Protein AF-0000000078367155 (afdb_homodimer)

Structure (mmCIF, N/CA/C/O backbone):
data_AF-0000000078367155-model_v1
#
loop_
_entity.id
_entity.type
_entity.pdbx_description
1 polymer 'GH18 domain-containing protein'
#
loop_
_atom_site.group_PDB
_atom_site.id
_atom_site.type_symbol
_atom_site.label_atom_id
_atom_site.label_alt_id
_atom_site.label_comp_id
_atom_site.label_asym_id
_atom_site.label_entity_id
_atom_site.label_seq_id
_atom_site.pdbx_PDB_ins_code
_atom_site.Cartn_x
_atom_site.Cartn_y
_atom_site.Cartn_z
_atom_site.occupancy
_atom_site.B_iso_or_equiv
_atom_site.auth_seq_id
_atom_site.auth_comp_id
_atom_site.auth_asym_id
_atom_site.auth_atom_id
_atom_site.pdbx_PDB_model_num
ATOM 1 N N . MET A 1 1 ? -58.094 -48.812 -31.922 1 33.41 1 MET A N 1
ATOM 2 C CA . MET A 1 1 ? -56.906 -48 -32.219 1 33.41 1 MET A CA 1
ATOM 3 C C . MET A 1 1 ? -56.5 -47.188 -31.016 1 33.41 1 MET A C 1
ATOM 5 O O . MET A 1 1 ? -57.062 -46.125 -30.719 1 33.41 1 MET A O 1
ATOM 9 N N . ASN A 1 2 ? -56.188 -47.875 -29.906 1 41.44 2 ASN A N 1
ATOM 10 C CA . ASN A 1 2 ? -55.75 -47.344 -28.625 1 41.44 2 ASN A CA 1
ATOM 11 C C . ASN A 1 2 ? -54.438 -46.594 -28.734 1 41.44 2 ASN A C 1
ATOM 13 O O . ASN A 1 2 ? -53.406 -47.156 -29.172 1 41.44 2 ASN A O 1
ATOM 17 N N . VAL A 1 3 ? -54.5 -45.281 -28.984 1 44.5 3 VAL A N 1
ATOM 18 C CA . VAL A 1 3 ? -53.375 -44.344 -29.047 1 44.5 3 VAL A CA 1
ATOM 19 C C . VAL A 1 3 ? -52.594 -44.375 -27.734 1 44.5 3 VAL A C 1
ATOM 21 O O . VAL A 1 3 ? -53.156 -44.062 -26.672 1 44.5 3 VAL A O 1
ATOM 24 N N . LEU A 1 4 ? -51.656 -45.281 -27.625 1 46.38 4 LEU A N 1
ATOM 25 C CA . LEU A 1 4 ? -50.656 -45.281 -26.531 1 46.38 4 LEU A CA 1
ATOM 26 C C . LEU A 1 4 ? -49.906 -43.969 -26.5 1 46.38 4 LEU A C 1
ATOM 28 O O . LEU A 1 4 ? -49.25 -43.594 -27.469 1 46.38 4 LEU A O 1
ATOM 32 N N . ALA A 1 5 ? -50.312 -42.938 -25.688 1 48.53 5 ALA A N 1
ATOM 33 C CA . ALA A 1 5 ? -49.594 -41.719 -25.406 1 48.53 5 ALA A CA 1
ATOM 34 C C . ALA A 1 5 ? -48.219 -42.031 -24.781 1 48.53 5 ALA A C 1
ATOM 36 O O . ALA A 1 5 ? -48.156 -42.656 -23.734 1 48.53 5 ALA A O 1
ATOM 37 N N . PHE A 1 6 ? -47.188 -42.188 -25.641 1 47.38 6 PHE A N 1
ATOM 38 C CA . PHE A 1 6 ? -45.812 -42.188 -25.156 1 47.38 6 PHE A CA 1
ATOM 39 C C . PHE A 1 6 ? -45.531 -40.938 -24.359 1 47.38 6 PHE A C 1
ATOM 41 O O . PHE A 1 6 ? -45.562 -39.812 -24.891 1 47.38 6 PHE A O 1
ATOM 48 N N . SER A 1 7 ? -45.719 -40.969 -23.047 1 46.97 7 SER A N 1
ATOM 49 C CA . SER A 1 7 ? -45.25 -39.906 -22.188 1 46.97 7 SER A CA 1
ATOM 50 C C . SER A 1 7 ? -43.719 -39.719 -22.297 1 46.97 7 SER A C 1
ATOM 52 O O . SER A 1 7 ? -42.969 -40.656 -21.953 1 46.97 7 SER A O 1
ATOM 54 N N . LEU A 1 8 ? -43.25 -38.906 -23.188 1 45.22 8 LEU A N 1
ATOM 55 C CA . LEU A 1 8 ? -41.844 -38.469 -23.203 1 45.22 8 LEU A CA 1
ATOM 56 C C . LEU A 1 8 ? -41.469 -37.875 -21.859 1 45.22 8 LEU A C 1
ATOM 58 O O . LEU A 1 8 ? -41.969 -36.812 -21.469 1 45.22 8 LEU A O 1
ATOM 62 N N . LEU A 1 9 ? -41.031 -38.719 -20.906 1 46.38 9 LEU A N 1
ATOM 63 C CA . LEU A 1 9 ? -40.375 -38.188 -19.719 1 46.38 9 LEU A CA 1
ATOM 64 C C . LEU A 1 9 ? -39.125 -37.375 -20.109 1 46.38 9 LEU A C 1
ATOM 66 O O . LEU A 1 9 ? -38.156 -37.938 -20.594 1 46.38 9 LEU A O 1
ATOM 70 N N . LEU A 1 10 ? -39.281 -36.125 -20.453 1 45.5 10 LEU A N 1
ATOM 71 C CA . LEU A 1 10 ? -38.156 -35.219 -20.516 1 45.5 10 LEU A CA 1
ATOM 72 C C . LEU A 1 10 ? -37.375 -35.219 -19.188 1 45.5 10 LEU A C 1
ATOM 74 O O . LEU A 1 10 ? -37.906 -34.719 -18.172 1 45.5 10 LEU A O 1
ATOM 78 N N . THR A 1 11 ? -36.531 -36.125 -18.969 1 45.69 11 THR A N 1
ATOM 79 C CA . THR A 1 11 ? -35.562 -35.969 -17.891 1 45.69 11 THR A CA 1
ATOM 80 C C . THR A 1 11 ? -34.781 -34.656 -18.078 1 45.69 11 THR A C 1
ATOM 82 O O . THR A 1 11 ? -34.062 -34.5 -19.062 1 45.69 11 THR A O 1
ATOM 85 N N . ALA A 1 12 ? -35.188 -33.625 -17.562 1 45.03 12 ALA A N 1
ATOM 86 C CA . ALA A 1 12 ? -34.375 -32.406 -17.422 1 45.03 12 ALA A CA 1
ATOM 87 C C . ALA A 1 12 ? -33.031 -32.75 -16.781 1 45.03 12 ALA A C 1
ATOM 89 O O . ALA A 1 12 ? -32.969 -33.062 -15.594 1 45.03 12 ALA A O 1
ATOM 90 N N . ILE A 1 13 ? -32.125 -33.219 -17.516 1 46.91 13 ILE A N 1
ATOM 91 C CA . ILE A 1 13 ? -30.75 -33.188 -17.031 1 46.91 13 ILE A CA 1
ATOM 92 C C . ILE A 1 13 ? -30.438 -31.797 -16.469 1 46.91 13 ILE A C 1
ATOM 94 O O . ILE A 1 13 ? -30.406 -30.812 -17.219 1 46.91 13 ILE A O 1
ATOM 98 N N . ASN A 1 14 ? -30.828 -31.531 -15.305 1 42.53 14 ASN A N 1
ATOM 99 C CA . ASN A 1 14 ? -30.297 -30.359 -14.617 1 42.53 14 ASN A CA 1
ATOM 100 C C . ASN A 1 14 ? -28.797 -30.234 -14.82 1 42.53 14 ASN A C 1
ATOM 102 O O . ASN A 1 14 ? -28.016 -30.969 -14.203 1 42.53 14 ASN A O 1
ATOM 106 N N . PHE A 1 15 ? -28.344 -29.828 -15.938 1 43.69 15 PHE A N 1
ATOM 107 C CA . PHE A 1 15 ? -26.969 -29.375 -16.062 1 43.69 15 PHE A CA 1
ATOM 108 C C . PHE A 1 15 ? -26.641 -28.328 -15 1 43.69 15 PHE A C 1
ATOM 110 O O . PHE A 1 15 ? -26.875 -27.141 -15.188 1 43.69 15 PHE A O 1
ATOM 117 N N . ARG A 1 16 ? -26.719 -28.656 -13.789 1 45.19 16 ARG A N 1
ATOM 118 C CA . ARG A 1 16 ? -26.094 -27.719 -12.867 1 45.19 16 ARG A CA 1
ATOM 119 C C . ARG A 1 16 ? -24.672 -27.391 -13.312 1 45.19 16 ARG A C 1
ATOM 121 O O . ARG A 1 16 ? -23.797 -28.25 -13.328 1 45.19 16 ARG A O 1
ATOM 128 N N . GLN A 1 17 ? -24.531 -26.5 -14.094 1 50.38 17 GLN A N 1
ATOM 129 C CA . GLN A 1 17 ? -23.188 -25.984 -14.375 1 50.38 17 GLN A CA 1
ATOM 130 C C . GLN A 1 17 ? -22.359 -25.875 -13.102 1 50.38 17 GLN A C 1
ATOM 132 O O . GLN A 1 17 ? -22.703 -25.094 -12.203 1 50.38 17 GLN A O 1
ATOM 137 N N . SER A 1 18 ? -21.625 -26.859 -12.703 1 58.53 18 SER A N 1
ATOM 138 C CA . SER A 1 18 ? -20.734 -26.844 -11.555 1 58.53 18 SER A CA 1
ATOM 139 C C . SER A 1 18 ? -19.844 -25.594 -11.555 1 58.53 18 SER A C 1
ATOM 141 O O . SER A 1 18 ? -19.234 -25.266 -12.57 1 58.53 18 SER A O 1
ATOM 143 N N . ILE A 1 19 ? -20.078 -24.734 -10.672 1 69.19 19 ILE A N 1
ATOM 144 C CA . ILE A 1 19 ? -19.312 -23.5 -10.477 1 69.19 19 ILE A CA 1
ATOM 145 C C . ILE A 1 19 ? -17.844 -23.828 -10.219 1 69.19 19 ILE A C 1
ATOM 147 O O . ILE A 1 19 ? -17.531 -24.625 -9.328 1 69.19 19 ILE A O 1
ATOM 151 N N . SER A 1 20 ? -17 -23.453 -11.164 1 74.25 20 SER A N 1
ATOM 152 C CA . SER A 1 20 ? -15.562 -23.656 -11.023 1 74.25 20 SER A CA 1
ATOM 153 C C . SER A 1 20 ? -15.031 -22.969 -9.766 1 74.25 20 SER A C 1
ATOM 155 O O . SER A 1 20 ? -15.703 -22.125 -9.18 1 74.25 20 SER A O 1
ATOM 157 N N . TRP A 1 21 ? -13.961 -23.438 -9.312 1 78.75 21 TRP A N 1
ATOM 158 C CA . TRP A 1 21 ? -13.312 -22.844 -8.141 1 78.75 21 TRP A CA 1
ATOM 159 C C . TRP A 1 21 ? -13.172 -21.344 -8.289 1 78.75 21 TRP A C 1
ATOM 161 O O . TRP A 1 21 ? -13.406 -20.594 -7.336 1 78.75 21 TRP A O 1
ATOM 171 N N . ALA A 1 22 ? -12.805 -20.828 -9.406 1 76.12 22 ALA A N 1
ATOM 172 C CA . ALA A 1 22 ? -12.609 -19.391 -9.641 1 76.12 22 ALA A CA 1
ATOM 173 C C . ALA A 1 22 ? -13.945 -18.641 -9.602 1 76.12 22 ALA A C 1
ATOM 175 O O . ALA A 1 22 ? -13.984 -17.453 -9.289 1 76.12 22 ALA A O 1
ATOM 176 N N . ASP A 1 23 ? -14.977 -19.375 -9.906 1 68.88 23 ASP A N 1
ATOM 177 C CA . ASP A 1 23 ? -16.297 -18.75 -9.984 1 68.88 23 ASP A CA 1
ATOM 178 C C . ASP A 1 23 ? -16.953 -18.672 -8.609 1 68.88 23 ASP A C 1
ATOM 180 O O . ASP A 1 23 ? -18.016 -18.062 -8.453 1 68.88 23 ASP A O 1
ATOM 184 N N . ARG A 1 24 ? -16.234 -19.297 -7.766 1 72.94 24 ARG A N 1
ATOM 185 C CA . ARG A 1 24 ? -16.812 -19.312 -6.422 1 72.94 24 ARG A CA 1
ATOM 186 C C . ARG A 1 24 ? -16.641 -17.969 -5.734 1 72.94 24 ARG A C 1
ATOM 188 O O . ARG A 1 24 ? -17.141 -17.75 -4.633 1 72.94 24 ARG A O 1
ATOM 195 N N . GLY A 1 25 ? -16.188 -17.016 -6.57 1 65.88 25 GLY A N 1
ATOM 196 C CA . GLY A 1 25 ? -16.234 -15.602 -6.238 1 65.88 25 GLY A CA 1
ATOM 197 C C . GLY A 1 25 ? -15.273 -15.203 -5.137 1 65.88 25 GLY A C 1
ATOM 198 O O . GLY A 1 25 ? -15.281 -14.062 -4.672 1 65.88 25 GLY A O 1
ATOM 199 N N . LYS A 1 26 ? -14.414 -16.094 -4.734 1 78.81 26 LYS A N 1
ATOM 200 C CA . LYS A 1 26 ? -13.508 -15.734 -3.648 1 78.81 26 LYS A CA 1
ATOM 201 C C . LYS A 1 26 ? -12.117 -15.398 -4.18 1 78.81 26 LYS A C 1
ATOM 203 O O . LYS A 1 26 ? -11.617 -16.062 -5.082 1 78.81 26 LYS A O 1
ATOM 208 N N . GLN A 1 27 ? -11.664 -14.266 -3.711 1 87.25 27 GLN A N 1
ATOM 209 C CA . GLN A 1 27 ? -10.289 -13.906 -4.047 1 87.25 27 GLN A CA 1
ATOM 210 C C . GLN A 1 27 ? -9.297 -14.867 -3.395 1 87.25 27 GLN A C 1
ATOM 212 O O . GLN A 1 27 ? -9.594 -15.461 -2.352 1 87.25 27 GLN A O 1
ATOM 217 N N . VAL A 1 28 ? -8.188 -15.047 -4.133 1 94.19 28 VAL A N 1
ATOM 218 C CA . VAL A 1 28 ? -7.223 -16.078 -3.744 1 94.19 28 VAL A CA 1
ATOM 219 C C . VAL A 1 28 ? -5.949 -15.414 -3.221 1 94.19 28 VAL A C 1
ATOM 221 O O . VAL A 1 28 ? -5.426 -14.477 -3.838 1 94.19 28 VAL A O 1
ATOM 224 N N . VAL A 1 29 ? -5.566 -15.75 -2.045 1 96.44 29 VAL A N 1
ATOM 225 C CA . VAL A 1 29 ? -4.203 -15.57 -1.556 1 96.44 29 VAL A CA 1
ATOM 226 C C . VAL A 1 29 ? -3.553 -16.938 -1.329 1 96.44 29 VAL A C 1
ATOM 228 O O . VAL A 1 29 ? -3.859 -17.625 -0.352 1 96.44 29 VAL A O 1
ATOM 231 N N . SER A 1 30 ? -2.664 -17.281 -2.295 1 97.12 30 SER A N 1
ATOM 232 C CA . SER A 1 30 ? -2.094 -18.625 -2.258 1 97.12 30 SER A CA 1
ATOM 233 C C . SER A 1 30 ? -0.579 -18.578 -2.084 1 97.12 30 SER A C 1
ATOM 235 O O . SER A 1 30 ? 0.032 -17.5 -2.209 1 97.12 30 SER A O 1
ATOM 237 N N . GLY A 1 31 ? -0.038 -19.672 -1.668 1 98.19 31 GLY A N 1
ATOM 238 C CA . GLY A 1 31 ? 1.402 -19.844 -1.554 1 98.19 31 GLY A CA 1
ATOM 239 C C . GLY A 1 31 ? 1.879 -21.234 -1.924 1 98.19 31 GLY A C 1
ATOM 240 O O . GLY A 1 31 ? 1.18 -22.219 -1.68 1 98.19 31 GLY A O 1
ATOM 241 N N . TYR A 1 32 ? 3.039 -21.281 -2.514 1 98.56 32 TYR A N 1
ATOM 242 C CA . TYR A 1 32 ? 3.73 -22.562 -2.648 1 98.56 32 TYR A CA 1
ATOM 243 C C . TYR A 1 32 ? 4.426 -22.938 -1.349 1 98.56 32 TYR A C 1
ATOM 245 O O . TYR A 1 32 ? 5.148 -22.141 -0.763 1 98.56 32 TYR A O 1
ATOM 253 N N . TYR A 1 33 ? 4.184 -24.125 -0.903 1 98.25 33 TYR A N 1
ATOM 254 C CA . TYR A 1 33 ? 4.918 -24.672 0.234 1 98.25 33 TYR A CA 1
ATOM 255 C C . TYR A 1 33 ? 5.953 -25.688 -0.222 1 98.25 33 TYR A C 1
ATOM 257 O O . TYR A 1 33 ? 5.605 -26.812 -0.586 1 98.25 33 TYR A O 1
ATOM 265 N N . PRO A 1 34 ? 7.184 -25.234 -0.233 1 96.12 34 PRO A N 1
ATOM 266 C CA . PRO A 1 34 ? 8.227 -26.172 -0.654 1 96.12 34 PRO A CA 1
ATOM 267 C C . PRO A 1 34 ? 8.555 -27.203 0.422 1 96.12 34 PRO A C 1
ATOM 269 O O . PRO A 1 34 ? 9.297 -26.906 1.365 1 96.12 34 PRO A O 1
ATOM 272 N N . ALA A 1 35 ? 8.133 -28.406 0.214 1 94.56 35 ALA A N 1
ATOM 273 C CA . ALA A 1 35 ? 8.32 -29.469 1.198 1 94.56 35 ALA A CA 1
ATOM 274 C C . ALA A 1 35 ? 9.805 -29.719 1.451 1 94.56 35 ALA A C 1
ATOM 276 O O . ALA A 1 35 ? 10.195 -30.109 2.555 1 94.56 35 ALA A O 1
ATOM 277 N N . TYR A 1 36 ? 10.664 -29.453 0.48 1 91.56 36 TYR A N 1
ATOM 278 C CA . TYR A 1 36 ? 12.094 -29.672 0.627 1 91.56 36 TYR A CA 1
ATOM 279 C C . TYR A 1 36 ? 12.703 -28.688 1.616 1 91.56 36 TYR A C 1
ATOM 281 O O . TYR A 1 36 ? 13.844 -28.844 2.051 1 91.56 36 TYR A O 1
ATOM 289 N N . ASN A 1 37 ? 11.938 -27.656 1.962 1 91.69 37 ASN A N 1
ATOM 290 C CA . ASN A 1 37 ? 12.367 -26.688 2.965 1 91.69 37 ASN A CA 1
ATOM 291 C C . ASN A 1 37 ? 11.664 -26.906 4.297 1 91.69 37 ASN A C 1
ATOM 293 O O . ASN A 1 37 ? 11.547 -25.984 5.109 1 91.69 37 ASN A O 1
ATOM 297 N N . SER A 1 38 ? 11.266 -28.094 4.574 1 93.31 38 SER A N 1
ATOM 298 C CA . SER A 1 38 ? 10.508 -28.422 5.777 1 93.31 38 SER A CA 1
ATOM 299 C C . SER A 1 38 ? 11.352 -28.219 7.031 1 93.31 38 SER A C 1
ATOM 301 O O . SER A 1 38 ? 10.812 -28 8.117 1 93.31 38 SER A O 1
ATOM 303 N N . ARG A 1 39 ? 12.633 -28.281 6.883 1 90.38 39 ARG A N 1
ATOM 304 C CA . ARG A 1 39 ? 13.508 -28.031 8.023 1 90.38 39 ARG A CA 1
ATOM 305 C C . ARG A 1 39 ? 13.43 -26.562 8.461 1 90.38 39 ARG A C 1
ATOM 307 O O . ARG A 1 39 ? 13.57 -26.25 9.648 1 90.38 39 ARG A O 1
ATOM 314 N N . ILE A 1 40 ? 13.164 -25.734 7.461 1 90.44 40 ILE A N 1
ATOM 315 C CA . ILE A 1 40 ? 13.062 -24.297 7.703 1 90.44 40 ILE A CA 1
ATOM 316 C C . ILE A 1 40 ? 11.648 -23.953 8.156 1 90.44 40 ILE A C 1
ATOM 318 O O . ILE A 1 40 ? 11.461 -23.109 9.039 1 90.44 40 ILE A O 1
ATOM 322 N N . GLN A 1 41 ? 10.727 -24.609 7.535 1 95.06 41 GLN A N 1
ATOM 323 C CA . GLN A 1 41 ? 9.312 -24.391 7.828 1 95.06 41 GLN A CA 1
ATOM 324 C C . GLN A 1 41 ? 8.539 -25.703 7.773 1 95.06 41 GLN A C 1
ATOM 326 O O . GLN A 1 41 ? 8.039 -26.094 6.715 1 95.06 41 GLN A O 1
ATOM 331 N N . PRO A 1 42 ? 8.461 -26.328 9.008 1 97 42 PRO A N 1
ATOM 332 C CA . PRO A 1 42 ? 7.578 -27.5 9.016 1 97 42 PRO A CA 1
ATOM 333 C C . PRO A 1 42 ? 6.121 -27.125 8.742 1 97 42 PRO A C 1
ATOM 335 O O . PRO A 1 42 ? 5.738 -25.969 8.875 1 97 42 PRO A O 1
ATOM 338 N N . PRO A 1 43 ? 5.297 -28.109 8.312 1 98 43 PRO A N 1
ATOM 339 C CA . PRO A 1 43 ? 3.906 -27.812 7.973 1 98 43 PRO A CA 1
ATOM 340 C C . PRO A 1 43 ? 3.18 -27.031 9.07 1 98 43 PRO A C 1
ATOM 342 O O . PRO A 1 43 ? 2.365 -26.156 8.781 1 98 43 PRO A O 1
ATOM 345 N N . SER A 1 44 ? 3.506 -27.266 10.32 1 97.75 44 SER A N 1
ATOM 346 C CA . SER A 1 44 ? 2.826 -26.641 11.453 1 97.75 44 SER A CA 1
ATOM 347 C C . SER A 1 44 ? 3.129 -25.156 11.531 1 97.75 44 SER A C 1
ATOM 349 O O . SER A 1 44 ? 2.422 -24.406 12.203 1 97.75 44 SER A O 1
ATOM 351 N N . LYS A 1 45 ? 4.141 -24.734 10.828 1 97.12 45 LYS A N 1
ATOM 352 C CA . LYS A 1 45 ? 4.555 -23.328 10.914 1 97.12 45 LYS A CA 1
ATOM 353 C C . LYS A 1 45 ? 4.125 -22.547 9.68 1 97.12 45 LYS A C 1
ATOM 355 O O . LYS A 1 45 ? 4.41 -21.359 9.562 1 97.12 45 LYS A O 1
ATOM 360 N N . ILE A 1 46 ? 3.475 -23.219 8.758 1 97.62 46 ILE A N 1
ATOM 361 C CA . ILE A 1 46 ? 2.83 -22.469 7.68 1 97.62 46 ILE A CA 1
ATOM 362 C C . ILE A 1 46 ? 1.784 -21.531 8.258 1 97.62 46 ILE A C 1
ATOM 364 O O . ILE A 1 46 ? 0.988 -21.922 9.117 1 97.62 46 ILE A O 1
ATOM 368 N N . PRO A 1 47 ? 1.824 -20.266 7.938 1 95.69 47 PRO A N 1
ATOM 369 C CA . PRO A 1 47 ? 0.777 -19.359 8.422 1 95.69 47 PRO A CA 1
ATOM 370 C C . PRO A 1 47 ? -0.573 -19.609 7.758 1 95.69 47 PRO A C 1
ATOM 372 O O . PRO A 1 47 ? -1.053 -18.766 6.992 1 95.69 47 PRO A O 1
ATOM 375 N N . TRP A 1 48 ? -1.242 -20.625 8.148 1 96.25 48 TRP A N 1
ATOM 376 C CA . TRP A 1 48 ? -2.42 -21.172 7.488 1 96.25 48 TRP A CA 1
ATOM 377 C C . TRP A 1 48 ? -3.518 -20.109 7.371 1 96.25 48 TRP A C 1
ATOM 379 O O . TRP A 1 48 ? -4.18 -20.016 6.336 1 96.25 48 TRP A O 1
ATOM 389 N N . SER A 1 49 ? -3.689 -19.234 8.352 1 91.81 49 SER A N 1
ATOM 390 C CA . SER A 1 49 ? -4.789 -18.281 8.375 1 91.81 49 SER A CA 1
ATOM 391 C C . SER A 1 49 ? -4.594 -17.188 7.324 1 91.81 49 SER A C 1
ATOM 393 O O . SER A 1 49 ? -5.523 -16.438 7.023 1 91.81 49 SER A O 1
ATOM 395 N N . HIS A 1 50 ? -3.396 -17.156 6.777 1 94.12 50 HIS A N 1
ATOM 396 C CA . HIS A 1 50 ? -3.098 -16.094 5.84 1 94.12 50 HIS A CA 1
ATOM 397 C C . HIS A 1 50 ? -3.256 -16.562 4.395 1 94.12 50 HIS A C 1
ATOM 399 O O . HIS A 1 50 ? -3.066 -15.773 3.461 1 94.12 50 HIS A O 1
ATOM 405 N N . TYR A 1 51 ? -3.607 -17.828 4.23 1 95.69 51 TYR A N 1
ATOM 406 C CA . TYR A 1 51 ? -3.723 -18.359 2.881 1 95.69 51 TYR A CA 1
ATOM 407 C C . TYR A 1 51 ? -5.098 -18.984 2.658 1 95.69 51 TYR A C 1
ATOM 409 O O . TYR A 1 51 ? -5.648 -19.625 3.557 1 95.69 51 TYR A O 1
ATOM 417 N N . THR A 1 52 ? -5.621 -18.75 1.459 1 94.31 52 THR A N 1
ATOM 418 C CA . THR A 1 52 ? -6.832 -19.438 1.033 1 94.31 52 THR A CA 1
ATOM 419 C C . THR A 1 52 ? -6.496 -20.781 0.401 1 94.31 52 THR A C 1
ATOM 421 O O . THR A 1 52 ? -7.301 -21.719 0.444 1 94.31 52 THR A O 1
ATOM 424 N N . HIS A 1 53 ? -5.246 -20.75 -0.192 1 94.12 53 HIS A N 1
ATOM 425 C CA . HIS A 1 53 ? -4.789 -21.891 -0.965 1 94.12 53 HIS A CA 1
ATOM 426 C C . HIS A 1 53 ? -3.297 -22.141 -0.757 1 94.12 53 HIS A C 1
ATOM 428 O O . HIS A 1 53 ? -2.516 -21.188 -0.667 1 94.12 53 HIS A O 1
ATOM 434 N N . ILE A 1 54 ? -3.012 -23.453 -0.648 1 98 54 ILE A N 1
ATOM 435 C CA . ILE A 1 54 ? -1.603 -23.844 -0.636 1 98 54 ILE A CA 1
ATOM 436 C C . ILE A 1 54 ? -1.325 -24.844 -1.755 1 98 54 ILE A C 1
ATOM 438 O O . ILE A 1 54 ? -2.111 -25.766 -1.979 1 98 54 ILE A O 1
ATOM 442 N N . ASP A 1 55 ? -0.308 -24.625 -2.479 1 98.56 55 ASP A N 1
ATOM 443 C CA . ASP A 1 55 ? 0.228 -25.609 -3.416 1 98.56 55 ASP A CA 1
ATOM 444 C C . ASP A 1 55 ? 1.422 -26.344 -2.814 1 98.56 55 ASP A C 1
ATOM 446 O O . ASP A 1 55 ? 2.482 -25.75 -2.605 1 98.56 55 ASP A O 1
ATOM 450 N N . TYR A 1 56 ? 1.165 -27.609 -2.494 1 98.69 56 TYR A N 1
ATOM 451 C CA . TYR A 1 56 ? 2.252 -28.438 -1.979 1 98.69 56 TYR A CA 1
ATOM 452 C C . TYR A 1 56 ? 3.326 -28.641 -3.037 1 98.69 56 TYR A C 1
ATOM 454 O O . TYR A 1 56 ? 3.117 -29.375 -4.004 1 98.69 56 TYR A O 1
ATOM 462 N N . PHE A 1 57 ? 4.402 -27.969 -2.795 1 97.81 57 PHE A N 1
ATOM 463 C CA . PHE A 1 57 ? 5.488 -27.922 -3.764 1 97.81 57 PHE A CA 1
ATOM 464 C C . PHE A 1 57 ? 6.641 -28.812 -3.332 1 97.81 57 PHE A C 1
ATOM 466 O O . PHE A 1 57 ? 7.191 -28.656 -2.242 1 97.81 57 PHE A O 1
ATOM 473 N N . VAL A 1 58 ? 7.074 -30.047 -3.965 1 93.5 58 VAL A N 1
ATOM 474 C CA . VAL A 1 58 ? 6.656 -30.406 -5.316 1 93.5 58 VAL A CA 1
ATOM 475 C C . VAL A 1 58 ? 6.855 -31.891 -5.539 1 93.5 58 VAL A C 1
ATOM 477 O O . VAL A 1 58 ? 7.641 -32.531 -4.832 1 93.5 58 VAL A O 1
ATOM 480 N N . ALA A 1 59 ? 6.125 -32.5 -6.445 1 97.88 59 ALA A N 1
ATOM 481 C CA . ALA A 1 59 ? 6.34 -33.875 -6.91 1 97.88 59 ALA A CA 1
ATOM 482 C C . ALA A 1 59 ? 6.844 -33.875 -8.352 1 97.88 59 ALA A C 1
ATOM 484 O O . ALA A 1 59 ? 6.086 -33.594 -9.281 1 97.88 59 ALA A O 1
ATOM 485 N N . PRO A 1 60 ? 8.102 -34.25 -8.547 1 97.81 60 PRO A N 1
ATOM 486 C CA . PRO A 1 60 ? 8.625 -34.344 -9.914 1 97.81 60 PRO A CA 1
ATOM 487 C C . PRO A 1 60 ? 7.918 -35.406 -10.758 1 97.81 60 PRO A C 1
ATOM 489 O O . PRO A 1 60 ? 7.555 -36.469 -10.242 1 97.81 60 PRO A O 1
ATOM 492 N N . VAL A 1 61 ? 7.789 -35.156 -12.016 1 98.44 61 VAL A N 1
ATOM 493 C CA . VAL A 1 61 ? 7.129 -36.062 -12.953 1 98.44 61 VAL A CA 1
ATOM 494 C C . VAL A 1 61 ? 8.117 -37.125 -13.43 1 98.44 61 VAL A C 1
ATOM 496 O O . VAL A 1 61 ? 9.258 -36.812 -13.781 1 98.44 61 VAL A O 1
ATOM 499 N N . GLN A 1 62 ? 7.645 -38.344 -13.375 1 97.94 62 GLN A N 1
ATOM 500 C CA . GLN A 1 62 ? 8.469 -39.469 -13.797 1 97.94 62 GLN A CA 1
ATOM 501 C C . GLN A 1 62 ? 8.047 -39.969 -15.18 1 97.94 62 GLN A C 1
ATOM 503 O O . GLN A 1 62 ? 6.965 -39.625 -15.664 1 97.94 62 GLN A O 1
ATOM 508 N N . ASN A 1 63 ? 8.984 -40.781 -15.695 1 96.81 63 ASN A N 1
ATOM 509 C CA . ASN A 1 63 ? 8.719 -41.344 -17.016 1 96.81 63 ASN A CA 1
ATOM 510 C C . ASN A 1 63 ? 7.879 -42.594 -16.938 1 96.81 63 ASN A C 1
ATOM 512 O O . ASN A 1 63 ? 8.273 -43.656 -17.453 1 96.81 63 ASN A O 1
ATOM 516 N N . ASP A 1 64 ? 6.793 -42.531 -16.312 1 97.31 64 ASP A N 1
ATOM 517 C CA . ASP A 1 64 ? 5.848 -43.625 -16.125 1 97.31 64 ASP A CA 1
ATOM 518 C C . ASP A 1 64 ? 4.426 -43.094 -15.953 1 97.31 64 ASP A C 1
ATOM 520 O O . ASP A 1 64 ? 4.059 -42.656 -14.867 1 97.31 64 ASP A O 1
ATOM 524 N N . ALA A 1 65 ? 3.635 -43.25 -16.922 1 96.12 65 ALA A N 1
ATOM 525 C CA . ALA A 1 65 ? 2.283 -42.719 -16.922 1 96.12 65 ALA A CA 1
ATOM 526 C C . ALA A 1 65 ? 1.427 -43.375 -15.836 1 96.12 65 ALA A C 1
ATOM 528 O O . ALA A 1 65 ? 0.472 -42.75 -15.344 1 96.12 65 ALA A O 1
ATOM 529 N N . GLY A 1 66 ? 1.753 -44.594 -15.484 1 95.62 66 GLY A N 1
ATOM 530 C CA . GLY A 1 66 ? 0.999 -45.312 -14.484 1 95.62 66 GLY A CA 1
ATOM 531 C C . GLY A 1 66 ? 1.402 -44.969 -13.062 1 95.62 66 GLY A C 1
ATOM 532 O O . GLY A 1 66 ? 0.633 -45.188 -12.125 1 95.62 66 GLY A O 1
ATOM 533 N N . ASN A 1 67 ? 2.602 -44.531 -12.953 1 95.69 67 ASN A N 1
ATOM 534 C CA . ASN A 1 67 ? 3.168 -44.062 -11.695 1 95.69 67 ASN A CA 1
ATOM 535 C C . ASN A 1 67 ? 4.027 -42.812 -11.906 1 95.69 67 ASN A C 1
ATOM 537 O O . ASN A 1 67 ? 5.238 -42.844 -11.688 1 95.69 67 ASN A O 1
ATOM 541 N N . PRO A 1 68 ? 3.344 -41.719 -12.125 1 96.38 68 PRO A N 1
ATOM 542 C CA . PRO A 1 68 ? 4.035 -40.594 -12.766 1 96.38 68 PRO A CA 1
ATOM 543 C C . PRO A 1 68 ? 4.711 -39.656 -11.758 1 96.38 68 PRO A C 1
ATOM 545 O O . PRO A 1 68 ? 5.395 -38.719 -12.148 1 96.38 68 PRO A O 1
ATOM 548 N N . LEU A 1 69 ? 4.516 -39.875 -10.445 1 97.5 69 LEU A N 1
ATOM 549 C CA . LEU A 1 69 ? 5.012 -38.906 -9.508 1 97.5 69 LEU A CA 1
ATOM 550 C C . LEU A 1 69 ? 5.961 -39.531 -8.492 1 97.5 69 LEU A C 1
ATOM 552 O O . LEU A 1 69 ? 5.73 -40.656 -8.047 1 97.5 69 LEU A O 1
ATOM 556 N N . LYS A 1 70 ? 6.945 -38.781 -8.203 1 93.94 70 LYS A N 1
ATOM 557 C CA . LYS A 1 70 ? 7.816 -39.156 -7.082 1 93.94 70 LYS A CA 1
ATOM 558 C C . LYS A 1 70 ? 7.5 -38.281 -5.852 1 93.94 70 LYS A C 1
ATOM 560 O O . LYS A 1 70 ? 7.812 -37.094 -5.812 1 93.94 70 LYS A O 1
ATOM 565 N N . ILE A 1 71 ? 6.871 -38.906 -4.867 1 93.81 71 ILE A N 1
ATOM 566 C CA . ILE A 1 71 ? 6.613 -38.25 -3.594 1 93.81 71 ILE A CA 1
ATOM 567 C C . ILE A 1 71 ? 7.793 -38.469 -2.65 1 93.81 71 ILE A C 1
ATOM 569 O O . ILE A 1 71 ? 8.016 -39.562 -2.168 1 93.81 71 ILE A O 1
ATOM 573 N N . GLU A 1 72 ? 8.531 -37.469 -2.393 1 91.94 72 GLU A N 1
ATOM 574 C CA . GLU A 1 72 ? 9.805 -37.562 -1.687 1 91.94 72 GLU A CA 1
ATOM 575 C C . GLU A 1 72 ? 9.594 -37.75 -0.187 1 91.94 72 GLU A C 1
ATOM 577 O O . GLU A 1 72 ? 10.344 -38.469 0.471 1 91.94 72 GLU A O 1
ATOM 582 N N . ASP A 1 73 ? 8.609 -37.125 0.378 1 94.5 73 ASP A N 1
ATOM 583 C CA . ASP A 1 73 ? 8.328 -37.156 1.809 1 94.5 73 ASP A CA 1
ATOM 584 C C . ASP A 1 73 ? 6.832 -37.344 2.066 1 94.5 73 ASP A C 1
ATOM 586 O O . ASP A 1 73 ? 6.113 -36.344 2.285 1 94.5 73 ASP A O 1
ATOM 590 N N . GLU A 1 74 ? 6.434 -38.562 2.158 1 95.75 74 GLU A N 1
ATOM 591 C CA . GLU A 1 74 ? 5.016 -38.875 2.295 1 95.75 74 GLU A CA 1
ATOM 592 C C . GLU A 1 74 ? 4.477 -38.438 3.648 1 95.75 74 GLU A C 1
ATOM 594 O O . GLU A 1 74 ? 3.316 -38.031 3.758 1 95.75 74 GLU A O 1
ATOM 599 N N . LYS A 1 75 ? 5.305 -38.531 4.641 1 96.19 75 LYS A N 1
ATOM 600 C CA . LYS A 1 75 ? 4.887 -38.094 5.969 1 96.19 75 LYS A CA 1
ATOM 601 C C . LYS A 1 75 ? 4.586 -36.594 5.988 1 96.19 75 LYS A C 1
ATOM 603 O O . LYS A 1 75 ? 3.557 -36.188 6.516 1 96.19 75 LYS A O 1
ATOM 608 N N . ASN A 1 76 ? 5.504 -35.844 5.426 1 97.62 76 ASN A N 1
ATOM 609 C CA . ASN A 1 76 ? 5.297 -34.406 5.324 1 97.62 76 ASN A CA 1
ATOM 610 C C . ASN A 1 76 ? 4.039 -34.094 4.52 1 97.62 76 ASN A C 1
ATOM 612 O O . ASN A 1 76 ? 3.26 -33.219 4.906 1 97.62 76 ASN A O 1
ATOM 616 N N . LEU A 1 77 ? 3.861 -34.812 3.461 1 98.38 77 LEU A N 1
ATOM 617 C CA . LEU A 1 77 ? 2.707 -34.594 2.594 1 98.38 77 LEU A CA 1
ATOM 618 C C . LEU A 1 77 ? 1.406 -34.812 3.357 1 98.38 77 LEU A C 1
ATOM 620 O O . LEU A 1 77 ? 0.518 -33.969 3.342 1 98.38 77 LEU A O 1
ATOM 624 N N . LYS A 1 78 ? 1.337 -35.906 4.039 1 98.06 78 LYS A N 1
ATOM 625 C CA . LYS A 1 78 ? 0.138 -36.25 4.793 1 98.06 78 LYS A CA 1
ATOM 626 C C . LYS A 1 78 ? -0.146 -35.219 5.883 1 98.06 78 LYS A C 1
ATOM 628 O O . LYS A 1 78 ? -1.288 -34.812 6.055 1 98.06 78 LYS A O 1
ATOM 633 N N . GLU A 1 79 ? 0.894 -34.844 6.566 1 98.38 79 GLU A N 1
ATOM 634 C CA . GLU A 1 79 ? 0.748 -33.844 7.621 1 98.38 79 GLU A CA 1
ATOM 635 C C . GLU A 1 79 ? 0.254 -32.5 7.055 1 98.38 79 GLU A C 1
ATOM 637 O O . GLU A 1 79 ? -0.616 -31.859 7.645 1 98.38 79 GLU A O 1
ATOM 642 N N . THR A 1 80 ? 0.815 -32.125 5.965 1 98.62 80 THR A N 1
ATOM 643 C CA . THR A 1 80 ? 0.455 -30.859 5.352 1 98.62 80 THR A CA 1
ATOM 644 C C . THR A 1 80 ? -1.009 -30.859 4.922 1 98.62 80 THR A C 1
ATOM 646 O O . THR A 1 80 ? -1.731 -29.891 5.156 1 98.62 80 THR A O 1
ATOM 649 N N . VAL A 1 81 ? -1.486 -31.953 4.328 1 98.69 81 VAL A N 1
ATOM 650 C CA . VAL A 1 81 ? -2.871 -32.062 3.887 1 98.69 81 VAL A CA 1
ATOM 651 C C . VAL A 1 81 ? -3.805 -32.031 5.094 1 98.69 81 VAL A C 1
ATOM 653 O O . VAL A 1 81 ? -4.84 -31.344 5.062 1 98.69 81 VAL A O 1
ATOM 656 N N . GLN A 1 82 ? -3.438 -32.656 6.164 1 98.38 82 GLN A N 1
ATOM 657 C CA . GLN A 1 82 ? -4.25 -32.688 7.375 1 98.38 82 GLN A CA 1
ATOM 658 C C . GLN A 1 82 ? -4.371 -31.281 7.98 1 98.38 82 GLN A C 1
ATOM 660 O O . GLN A 1 82 ? -5.457 -30.875 8.391 1 98.38 82 GLN A O 1
ATOM 665 N N . LEU A 1 83 ? -3.279 -30.609 8 1 98.5 83 LEU A N 1
ATOM 666 C CA . LEU A 1 83 ? -3.289 -29.266 8.555 1 98.5 83 LEU A CA 1
ATOM 667 C C . LEU A 1 83 ? -4.086 -28.312 7.668 1 98.5 83 LEU A C 1
ATOM 669 O O . LEU A 1 83 ? -4.781 -27.422 8.164 1 98.5 83 LEU A O 1
ATOM 673 N N . ALA A 1 84 ? -3.941 -28.484 6.387 1 98.06 84 ALA A N 1
ATOM 674 C CA . ALA A 1 84 ? -4.742 -27.656 5.477 1 98.06 84 ALA A CA 1
ATOM 675 C C . ALA A 1 84 ? -6.234 -27.828 5.762 1 98.06 84 ALA A C 1
ATOM 677 O O . ALA A 1 84 ? -6.965 -26.844 5.867 1 98.06 84 ALA A O 1
ATOM 678 N N . LYS A 1 85 ? -6.664 -29.062 5.934 1 96.25 85 LYS A N 1
ATOM 679 C CA . LYS A 1 85 ? -8.062 -29.359 6.234 1 96.25 85 LYS A CA 1
ATOM 680 C C . LYS A 1 85 ? -8.469 -28.781 7.586 1 96.25 85 LYS A C 1
ATOM 682 O O . LYS A 1 85 ? -9.539 -28.172 7.715 1 96.25 85 LYS A O 1
ATOM 687 N N . ALA A 1 86 ? -7.602 -28.922 8.508 1 96.5 86 ALA A N 1
ATOM 688 C CA . ALA A 1 86 ? -7.883 -28.438 9.859 1 96.5 86 ALA A CA 1
ATOM 689 C C . ALA A 1 86 ? -8.062 -26.922 9.875 1 96.5 86 ALA A C 1
ATOM 691 O O . ALA A 1 86 ? -8.828 -26.391 10.68 1 96.5 86 ALA A O 1
ATOM 692 N N . HIS A 1 87 ? -7.406 -26.234 8.977 1 95.75 87 HIS A N 1
ATOM 693 C CA . HIS A 1 87 ? -7.445 -24.781 8.953 1 95.75 87 HIS A CA 1
ATOM 694 C C . HIS A 1 87 ? -8.383 -24.281 7.859 1 95.75 87 HIS A C 1
ATOM 696 O O . HIS A 1 87 ? -8.438 -23.078 7.598 1 95.75 87 HIS A O 1
ATOM 702 N N . ASN A 1 88 ? -9.039 -25.156 7.117 1 93.75 88 ASN A N 1
ATOM 703 C CA . ASN A 1 88 ? -9.961 -24.828 6.039 1 93.75 88 ASN A CA 1
ATOM 704 C C . ASN A 1 88 ? -9.258 -24.094 4.906 1 93.75 88 ASN A C 1
ATOM 706 O O . ASN A 1 88 ? -9.758 -23.078 4.422 1 93.75 88 ASN A O 1
ATOM 710 N N . VAL A 1 89 ? -8.062 -24.516 4.648 1 95.44 89 VAL A N 1
ATOM 711 C CA . VAL A 1 89 ? -7.281 -24.016 3.523 1 95.44 89 VAL A CA 1
ATOM 712 C C . VAL A 1 89 ? -7.254 -25.062 2.408 1 95.44 89 VAL A C 1
ATOM 714 O O . VAL A 1 89 ? -7 -26.234 2.66 1 95.44 89 VAL A O 1
ATOM 717 N N . SER A 1 90 ? -7.613 -24.641 1.212 1 95.38 90 SER A N 1
ATOM 718 C CA . SER A 1 90 ? -7.559 -25.547 0.076 1 95.38 90 SER A CA 1
ATOM 719 C C . SER A 1 90 ? -6.117 -25.906 -0.289 1 95.38 90 SER A C 1
ATOM 721 O O . SER A 1 90 ? -5.234 -25.047 -0.226 1 95.38 90 SER A O 1
ATOM 723 N N . ILE A 1 91 ? -5.879 -27.188 -0.685 1 97.94 91 ILE A N 1
ATOM 724 C CA . ILE A 1 91 ? -4.504 -27.594 -0.953 1 97.94 91 ILE A CA 1
ATOM 725 C C . ILE A 1 91 ? -4.445 -28.406 -2.244 1 97.94 91 ILE A C 1
ATOM 727 O O . ILE A 1 91 ? -5.297 -29.266 -2.484 1 97.94 91 ILE A O 1
ATOM 731 N N . SER A 1 92 ? -3.494 -28.094 -3.09 1 98.44 92 SER A N 1
ATOM 732 C CA . SER A 1 92 ? -3.207 -28.828 -4.32 1 98.44 92 SER A CA 1
ATOM 733 C C . SER A 1 92 ? -1.814 -29.438 -4.281 1 98.44 92 SER A C 1
ATOM 735 O O . SER A 1 92 ? -0.933 -28.953 -3.566 1 98.44 92 SER A O 1
ATOM 737 N N . LEU A 1 93 ? -1.718 -30.562 -4.984 1 98.75 93 LEU A N 1
ATOM 738 C CA . LEU A 1 93 ? -0.39 -31.109 -5.25 1 98.75 93 LEU A CA 1
ATOM 739 C C . LEU A 1 93 ? 0.226 -30.453 -6.484 1 98.75 93 LEU A C 1
ATOM 741 O O . LEU A 1 93 ? -0.353 -30.516 -7.57 1 98.75 93 LEU A O 1
ATOM 745 N N . CYS A 1 94 ? 1.314 -29.812 -6.23 1 98.81 94 CYS A N 1
ATOM 746 C CA . CYS A 1 94 ? 2.061 -29.25 -7.352 1 98.81 94 CYS A CA 1
ATOM 747 C C . CYS A 1 94 ? 2.984 -30.297 -7.969 1 98.81 94 CYS A C 1
ATOM 749 O O . CYS A 1 94 ? 3.797 -30.906 -7.27 1 98.81 94 CYS A O 1
ATOM 751 N N . ILE A 1 95 ? 2.873 -30.516 -9.281 1 98.69 95 ILE A N 1
ATOM 752 C CA . ILE A 1 95 ? 3.719 -31.5 -9.922 1 98.69 95 ILE A CA 1
ATOM 753 C C . ILE A 1 95 ? 4.609 -30.828 -10.969 1 98.69 95 ILE A C 1
ATOM 755 O O . ILE A 1 95 ? 4.199 -29.859 -11.602 1 98.69 95 ILE A O 1
ATOM 759 N N . GLY A 1 96 ? 5.773 -31.312 -11.164 1 98 96 GLY A N 1
ATOM 760 C CA . GLY A 1 96 ? 6.754 -30.75 -12.07 1 98 96 GLY A CA 1
ATOM 761 C C . GLY A 1 96 ? 7.789 -29.891 -11.367 1 98 96 GLY A C 1
ATOM 762 O O . GLY A 1 96 ? 8.508 -30.359 -10.484 1 98 96 GLY A O 1
ATOM 763 N N . GLY A 1 97 ? 7.672 -28.594 -11.664 1 96.25 97 GLY A N 1
ATOM 764 C CA . GLY A 1 97 ? 8.711 -27.719 -11.156 1 96.25 97 GLY A CA 1
ATOM 765 C C . GLY A 1 97 ? 9.922 -27.625 -12.07 1 96.25 97 GLY A C 1
ATOM 766 O O . GLY A 1 97 ? 10.07 -28.438 -12.984 1 96.25 97 GLY A O 1
ATOM 767 N N . TRP A 1 98 ? 10.734 -26.703 -11.828 1 93.94 98 TRP A N 1
ATOM 768 C CA . TRP A 1 98 ? 11.883 -26.438 -12.68 1 93.94 98 TRP A CA 1
ATOM 769 C C . TRP A 1 98 ? 12.703 -27.703 -12.906 1 93.94 98 TRP A C 1
ATOM 771 O O . TRP A 1 98 ? 13.047 -28.031 -14.047 1 93.94 98 TRP A O 1
ATOM 781 N N . THR A 1 99 ? 12.922 -28.484 -11.891 1 93.75 99 THR A N 1
ATOM 782 C CA . THR A 1 99 ? 13.766 -29.672 -12.008 1 93.75 99 THR A CA 1
ATOM 783 C C . THR A 1 99 ? 12.906 -30.938 -12.188 1 93.75 99 THR A C 1
ATOM 785 O O . THR A 1 99 ? 13.43 -32.062 -12.203 1 93.75 99 THR A O 1
ATOM 788 N N . GLY A 1 100 ? 11.641 -30.797 -12.328 1 96.81 100 GLY A N 1
ATOM 789 C CA . GLY A 1 100 ? 10.781 -31.969 -12.312 1 96.81 100 GLY A CA 1
ATOM 790 C C . GLY A 1 100 ? 9.898 -32.094 -13.547 1 96.81 100 GLY A C 1
ATOM 791 O O . GLY A 1 100 ? 8.906 -32.812 -13.547 1 96.81 100 GLY A O 1
ATOM 792 N N . SER A 1 101 ? 10.242 -31.422 -14.641 1 97.81 101 SER A N 1
ATOM 793 C CA . SER A 1 101 ? 9.312 -31.297 -15.758 1 97.81 101 SER A CA 1
ATOM 794 C C . SER A 1 101 ? 9.828 -32.031 -16.984 1 97.81 101 SER A C 1
ATOM 796 O O . SER A 1 101 ? 9.281 -31.891 -18.078 1 97.81 101 SER A O 1
ATOM 798 N N . LYS A 1 102 ? 10.812 -32.875 -16.812 1 97.44 102 LYS A N 1
ATOM 799 C CA . LYS A 1 102 ? 11.5 -33.531 -17.922 1 97.44 102 LYS A CA 1
ATOM 800 C C . LYS A 1 102 ? 10.531 -34.375 -18.75 1 97.44 102 LYS A C 1
ATOM 802 O O . LYS A 1 102 ? 10.648 -34.469 -19.969 1 97.44 102 LYS A O 1
ATOM 807 N N . PHE A 1 103 ? 9.602 -34.969 -18.109 1 98.25 103 PHE A N 1
ATOM 808 C CA . PHE A 1 103 ? 8.891 -36.062 -18.75 1 98.25 103 PHE A CA 1
ATOM 809 C C . PHE A 1 103 ? 7.453 -35.688 -19.062 1 98.25 103 PHE A C 1
ATOM 811 O O . PHE A 1 103 ? 6.656 -36.5 -19.516 1 98.25 103 PHE A O 1
ATOM 818 N N . PHE A 1 104 ? 7.105 -34.406 -18.922 1 98.56 104 PHE A N 1
ATOM 819 C CA . PHE A 1 104 ? 5.762 -33.969 -19.312 1 98.56 104 PHE A CA 1
ATOM 820 C C . PHE A 1 104 ? 5.488 -34.281 -20.766 1 98.56 104 PHE A C 1
ATOM 822 O O . PHE A 1 104 ? 4.445 -34.844 -21.109 1 98.56 104 PHE A O 1
ATOM 829 N N . SER A 1 105 ? 6.402 -33.969 -21.641 1 98.44 105 SER A N 1
ATOM 830 C CA . SER A 1 105 ? 6.215 -34.062 -23.094 1 98.44 105 SER A CA 1
ATOM 831 C C . SER A 1 105 ? 5.855 -35.5 -23.516 1 98.44 105 SER A C 1
ATOM 833 O O . SER A 1 105 ? 4.816 -35.719 -24.125 1 98.44 105 SER A O 1
ATOM 835 N N . PRO A 1 106 ? 6.598 -36.531 -23.141 1 98.38 106 PRO A N 1
ATOM 836 C CA . PRO A 1 106 ? 6.215 -37.875 -23.562 1 98.38 106 PRO A CA 1
ATOM 837 C C . PRO A 1 106 ? 4.91 -38.344 -22.938 1 98.38 106 PRO A C 1
ATOM 839 O O . PRO A 1 106 ? 4.172 -39.125 -23.531 1 98.38 106 PRO A O 1
ATOM 842 N N . LEU A 1 107 ? 4.617 -37.875 -21.766 1 98.69 107 LEU A N 1
ATOM 843 C CA . LEU A 1 107 ? 3.432 -38.344 -21.062 1 98.69 107 LEU A CA 1
ATOM 844 C C . LEU A 1 107 ? 2.164 -37.781 -21.688 1 98.69 107 LEU A C 1
ATOM 846 O O . LEU A 1 107 ? 1.082 -38.344 -21.531 1 98.69 107 LEU A O 1
ATOM 850 N N . VAL A 1 108 ? 2.322 -36.656 -22.422 1 98.62 108 VAL A N 1
ATOM 851 C CA . VAL A 1 108 ? 1.121 -36.062 -23 1 98.62 108 VAL A CA 1
ATOM 852 C C . VAL A 1 108 ? 1.145 -36.219 -24.516 1 98.62 108 VAL A C 1
ATOM 854 O O . VAL A 1 108 ? 0.284 -35.688 -25.219 1 98.62 108 VAL A O 1
ATOM 857 N N . ASN A 1 109 ? 2.008 -36.906 -25.062 1 98.25 109 ASN A N 1
ATOM 858 C CA . ASN A 1 109 ? 2.295 -36.938 -26.5 1 98.25 109 ASN A CA 1
ATOM 859 C C . ASN A 1 109 ? 1.223 -37.719 -27.266 1 98.25 109 ASN A C 1
ATOM 861 O O . ASN A 1 109 ? 0.852 -37.344 -28.375 1 98.25 109 ASN A O 1
ATOM 865 N N . THR A 1 110 ? 0.738 -38.844 -26.688 1 98.31 110 THR A N 1
ATOM 866 C CA . THR A 1 110 ? -0.254 -39.688 -27.359 1 98.31 110 THR A CA 1
ATOM 867 C C . THR A 1 110 ? -1.559 -39.719 -26.578 1 98.31 110 THR A C 1
ATOM 869 O O . THR A 1 110 ? -1.577 -39.406 -25.375 1 98.31 110 THR A O 1
ATOM 872 N N . ASP A 1 111 ? -2.605 -40.125 -27.281 1 98.19 111 ASP A N 1
ATOM 873 C CA . ASP A 1 111 ? -3.891 -40.25 -26.609 1 98.19 111 ASP A CA 1
ATOM 874 C C . ASP A 1 111 ? -3.797 -41.281 -25.453 1 98.19 111 ASP A C 1
ATOM 876 O O . ASP A 1 111 ? -4.34 -41.031 -24.375 1 98.19 111 ASP A O 1
ATOM 880 N N . GLU A 1 112 ? -3.145 -42.312 -25.703 1 98.12 112 GLU A N 1
ATOM 881 C CA . GLU A 1 112 ? -3.006 -43.375 -24.688 1 98.12 112 GLU A CA 1
ATOM 882 C C . GLU A 1 112 ? -2.238 -42.875 -23.469 1 98.12 112 GLU A C 1
ATOM 884 O O . GLU A 1 112 ? -2.67 -43.062 -22.328 1 98.12 112 GLU A O 1
ATOM 889 N N . SER A 1 113 ? -1.092 -42.25 -23.672 1 98.06 113 SER A N 1
ATOM 890 C CA . SER A 1 113 ? -0.288 -41.75 -22.562 1 98.06 113 SER A CA 1
ATOM 891 C C . SER A 1 113 ? -1.023 -40.656 -21.797 1 98.06 113 SER A C 1
ATOM 893 O O . SER A 1 113 ? -0.936 -40.594 -20.578 1 98.06 113 SER A O 1
ATOM 895 N N . ARG A 1 114 ? -1.809 -39.812 -22.5 1 98.62 114 ARG A N 1
ATOM 896 C CA . ARG A 1 114 ? -2.596 -38.781 -21.859 1 98.62 114 ARG A CA 1
ATOM 897 C C . ARG A 1 114 ? -3.648 -39.375 -20.938 1 98.62 114 ARG A C 1
ATOM 899 O O . ARG A 1 114 ? -3.805 -38.938 -19.797 1 98.62 114 ARG A O 1
ATOM 906 N N . GLN A 1 115 ? -4.309 -40.375 -21.484 1 98.62 115 GLN A N 1
ATOM 907 C CA . GLN A 1 115 ? -5.355 -41 -20.703 1 98.62 115 GLN A CA 1
ATOM 908 C C . GLN A 1 115 ? -4.773 -41.688 -19.453 1 98.62 115 GLN A C 1
ATOM 910 O O . GLN A 1 115 ? -5.312 -41.531 -18.359 1 98.62 115 GLN A O 1
ATOM 915 N N . LYS A 1 116 ? -3.719 -42.406 -19.656 1 98.62 116 LYS A N 1
ATOM 916 C CA . LYS A 1 116 ? -3.092 -43.125 -18.547 1 98.62 116 LYS A CA 1
ATOM 917 C C . LYS A 1 116 ? -2.535 -42.156 -17.5 1 98.62 116 LYS A C 1
ATOM 919 O O . LYS A 1 116 ? -2.697 -42.375 -16.297 1 98.62 116 LYS A O 1
ATOM 924 N N . PHE A 1 117 ? -1.813 -41.156 -17.969 1 98.69 117 PHE A N 1
ATOM 925 C CA . PHE A 1 117 ? -1.252 -40.125 -17.109 1 98.69 117 PHE A CA 1
ATOM 926 C C . PHE A 1 117 ? -2.346 -39.438 -16.281 1 98.69 117 PHE A C 1
ATOM 928 O O . PHE A 1 117 ? -2.24 -39.344 -15.062 1 98.69 117 PHE A O 1
ATOM 935 N N . ALA A 1 118 ? -3.477 -39.031 -16.922 1 98.81 118 ALA A N 1
ATOM 936 C CA . ALA A 1 118 ? -4.598 -38.375 -16.25 1 98.81 118 ALA A CA 1
ATOM 937 C C . ALA A 1 118 ? -5.234 -39.281 -15.211 1 98.81 118 ALA A C 1
ATOM 939 O O . ALA A 1 118 ? -5.512 -38.875 -14.086 1 98.81 118 ALA A O 1
ATOM 940 N N . THR A 1 119 ? -5.43 -40.5 -15.57 1 98.69 119 THR A N 1
ATOM 941 C CA . THR A 1 119 ? -6.043 -41.469 -14.656 1 98.69 119 THR A CA 1
ATOM 942 C C . THR A 1 119 ? -5.191 -41.656 -13.406 1 98.69 119 THR A C 1
ATOM 944 O O . THR A 1 119 ? -5.711 -41.688 -12.289 1 98.69 119 THR A O 1
ATOM 947 N N . SER A 1 120 ? -3.92 -41.781 -13.617 1 98.69 120 SER A N 1
ATOM 948 C CA . SER A 1 120 ? -3.002 -41.969 -12.5 1 98.69 120 SER A CA 1
ATOM 949 C C . SER A 1 120 ? -2.998 -40.75 -11.586 1 98.69 120 SER A C 1
ATOM 951 O O . SER A 1 120 ? -2.975 -40.875 -10.359 1 98.69 120 SER A O 1
ATOM 953 N N . LEU A 1 121 ? -3.006 -39.531 -12.148 1 98.75 121 LEU A N 1
ATOM 954 C CA . LEU A 1 121 ? -3.01 -38.312 -11.352 1 98.75 121 LEU A CA 1
ATOM 955 C C . LEU A 1 121 ? -4.289 -38.188 -10.531 1 98.75 121 LEU A C 1
ATOM 957 O O . LEU A 1 121 ? -4.242 -37.844 -9.352 1 98.75 121 LEU A O 1
ATOM 961 N N . VAL A 1 122 ? -5.426 -38.5 -11.148 1 98.44 122 VAL A N 1
ATOM 962 C CA . VAL A 1 122 ? -6.695 -38.469 -10.438 1 98.44 122 VAL A CA 1
ATOM 963 C C . VAL A 1 122 ? -6.656 -39.406 -9.25 1 98.44 122 VAL A C 1
ATOM 965 O O . VAL A 1 122 ? -7.066 -39.062 -8.141 1 98.44 122 VAL A O 1
ATOM 968 N N . ARG A 1 123 ? -6.121 -40.594 -9.461 1 98.19 123 ARG A N 1
ATOM 969 C CA . ARG A 1 123 ? -5.988 -41.594 -8.391 1 98.19 123 ARG A CA 1
ATOM 970 C C . ARG A 1 123 ? -5.121 -41.031 -7.258 1 98.19 123 ARG A C 1
ATOM 972 O O . ARG A 1 123 ? -5.496 -41.125 -6.086 1 98.19 123 ARG A O 1
ATOM 979 N N . ILE A 1 124 ? -3.992 -40.5 -7.57 1 98.31 124 ILE A N 1
ATOM 980 C CA . ILE A 1 124 ? -3.031 -40.031 -6.582 1 98.31 124 ILE A CA 1
ATOM 981 C C . ILE A 1 124 ? -3.643 -38.875 -5.785 1 98.31 124 ILE A C 1
ATOM 983 O O . ILE A 1 124 ? -3.539 -38.844 -4.559 1 98.31 124 ILE A O 1
ATOM 987 N N . ILE A 1 125 ? -4.32 -37.906 -6.438 1 98.44 125 ILE A N 1
ATOM 988 C CA . ILE A 1 125 ? -4.918 -36.719 -5.801 1 98.44 125 ILE A CA 1
ATOM 989 C C . ILE A 1 125 ? -6 -37.188 -4.82 1 98.44 125 ILE A C 1
ATOM 991 O O . ILE A 1 125 ? -6.062 -36.688 -3.691 1 98.44 125 ILE A O 1
ATOM 995 N N . LYS A 1 126 ? -6.777 -38.156 -5.199 1 97.5 126 LYS A N 1
ATOM 996 C CA . LYS A 1 126 ? -7.848 -38.656 -4.344 1 97.5 126 LYS A CA 1
ATOM 997 C C . LYS A 1 126 ? -7.285 -39.469 -3.189 1 97.5 126 LYS A C 1
ATOM 999 O O . LYS A 1 126 ? -7.73 -39.344 -2.049 1 97.5 126 LYS A O 1
ATOM 1004 N N . GLU A 1 127 ? -6.297 -40.281 -3.502 1 97.44 127 GLU A N 1
ATOM 1005 C CA . GLU A 1 127 ? -5.66 -41.125 -2.488 1 97.44 127 GLU A CA 1
ATOM 1006 C C . GLU A 1 127 ? -5.066 -40.281 -1.367 1 97.44 127 GLU A C 1
ATOM 1008 O O . GLU A 1 127 ? -5.148 -40.625 -0.194 1 97.44 127 GLU A O 1
ATOM 1013 N N . HIS A 1 128 ? -4.484 -39.156 -1.756 1 98.12 128 HIS A N 1
ATOM 1014 C CA . HIS A 1 128 ? -3.803 -38.312 -0.768 1 98.12 128 HIS A CA 1
ATOM 1015 C C . HIS A 1 128 ? -4.699 -37.156 -0.3 1 98.12 128 HIS A C 1
ATOM 1017 O O . HIS A 1 128 ? -4.25 -36.281 0.432 1 98.12 128 HIS A O 1
ATOM 1023 N N . GLN A 1 129 ? -5.93 -37.094 -0.772 1 97.75 129 GLN A N 1
ATOM 1024 C CA . GLN A 1 129 ? -6.996 -36.219 -0.305 1 97.75 129 GLN A CA 1
ATOM 1025 C C . GLN A 1 129 ? -6.672 -34.75 -0.608 1 97.75 129 GLN A C 1
ATOM 1027 O O . GLN A 1 129 ? -6.922 -33.875 0.217 1 97.75 129 GLN A O 1
ATOM 1032 N N . PHE A 1 130 ? -6.043 -34.531 -1.665 1 98.38 130 PHE A N 1
ATOM 1033 C CA . PHE A 1 130 ? -5.859 -33.156 -2.139 1 98.38 130 PHE A CA 1
ATOM 1034 C C . PHE A 1 130 ? -7.16 -32.594 -2.711 1 98.38 130 PHE A C 1
ATOM 1036 O O . PHE A 1 130 ? -8.039 -33.375 -3.119 1 98.38 130 PHE A O 1
ATOM 1043 N N . ASP A 1 131 ? -7.258 -31.219 -2.74 1 97.19 131 ASP A N 1
ATOM 1044 C CA . ASP A 1 131 ? -8.414 -30.531 -3.318 1 97.19 131 ASP A CA 1
ATOM 1045 C C . ASP A 1 131 ? -8.203 -30.266 -4.809 1 97.19 131 ASP A C 1
ATOM 1047 O O . ASP A 1 131 ? -9.125 -29.828 -5.5 1 97.19 131 ASP A O 1
ATOM 1051 N N . GLY A 1 132 ? -7 -30.578 -5.27 1 97.69 132 GLY A N 1
ATOM 1052 C CA . GLY A 1 132 ? -6.715 -30.328 -6.676 1 97.69 132 GLY A CA 1
ATOM 1053 C C . GLY A 1 132 ? -5.266 -30.594 -7.043 1 97.69 132 GLY A C 1
ATOM 1054 O O . GLY A 1 132 ? -4.523 -31.203 -6.27 1 97.69 132 GLY A O 1
ATOM 1055 N N . ILE A 1 133 ? -4.941 -30.172 -8.258 1 98.62 133 ILE A N 1
ATOM 1056 C CA . ILE A 1 133 ? -3.607 -30.359 -8.812 1 98.62 133 ILE A CA 1
ATOM 1057 C C . ILE A 1 133 ? -3.117 -29.062 -9.445 1 98.62 133 ILE A C 1
ATOM 1059 O O . ILE A 1 133 ? -3.904 -28.312 -10.023 1 98.62 133 ILE A O 1
ATOM 1063 N N . ASP A 1 134 ? -1.875 -28.75 -9.164 1 98.75 134 ASP A N 1
ATOM 1064 C CA . ASP A 1 134 ? -1.188 -27.641 -9.82 1 98.75 134 ASP A CA 1
ATOM 1065 C C . ASP A 1 134 ? -0.103 -28.156 -10.766 1 98.75 134 ASP A C 1
ATOM 1067 O O . ASP A 1 134 ? 0.876 -28.75 -10.328 1 98.75 134 ASP A O 1
ATOM 1071 N N . LEU A 1 135 ? -0.291 -27.938 -12.078 1 98.88 135 LEU A N 1
ATOM 1072 C CA . LEU A 1 135 ? 0.657 -28.391 -13.086 1 98.88 135 LEU A CA 1
ATOM 1073 C C . LEU A 1 135 ? 1.754 -27.359 -13.312 1 98.88 135 LEU A C 1
ATOM 1075 O O . LEU A 1 135 ? 1.548 -26.375 -14.023 1 98.88 135 LEU A O 1
ATOM 1079 N N . ASP A 1 136 ? 2.898 -27.641 -12.805 1 98.69 136 ASP A N 1
ATOM 1080 C CA . ASP A 1 136 ? 4.051 -26.75 -12.898 1 98.69 136 ASP A CA 1
ATOM 1081 C C . ASP A 1 136 ? 5 -27.203 -14.008 1 98.69 136 ASP A C 1
ATOM 1083 O O . ASP A 1 136 ? 6.184 -27.438 -13.766 1 98.69 136 ASP A O 1
ATOM 1087 N N . TRP A 1 137 ? 4.461 -27.281 -15.258 1 98.19 137 TRP A N 1
ATOM 1088 C CA . TRP A 1 137 ? 5.262 -27.531 -16.453 1 98.19 137 TRP A CA 1
ATOM 1089 C C . TRP A 1 137 ? 6 -26.266 -16.875 1 98.19 137 TRP A C 1
ATOM 1091 O O . TRP A 1 137 ? 7.145 -26.328 -17.328 1 98.19 137 TRP A O 1
ATOM 1101 N N . GLU A 1 138 ? 5.457 -25.156 -16.688 1 95.56 138 GLU A N 1
ATOM 1102 C CA . GLU A 1 138 ? 5.961 -23.797 -16.859 1 95.56 138 GLU A CA 1
ATOM 1103 C C . GLU A 1 138 ? 6.145 -23.453 -18.344 1 95.56 138 GLU A C 1
ATOM 1105 O O . GLU A 1 138 ? 5.676 -22.406 -18.797 1 95.56 138 GLU A O 1
ATOM 1110 N N . TYR A 1 139 ? 6.766 -24.406 -19.141 1 94.31 139 TYR A N 1
ATOM 1111 C CA . TYR A 1 139 ? 7.207 -24.031 -20.484 1 94.31 139 TYR A CA 1
ATOM 1112 C C . TYR A 1 139 ? 6.922 -25.141 -21.484 1 94.31 139 TYR A C 1
ATOM 1114 O O . TYR A 1 139 ? 7.836 -25.641 -22.141 1 94.31 139 TYR A O 1
ATOM 1122 N N . PRO A 1 140 ? 5.676 -25.531 -21.688 1 97.62 140 PRO A N 1
ATOM 1123 C CA . PRO A 1 140 ? 5.426 -26.5 -22.75 1 97.62 140 PRO A CA 1
ATOM 1124 C C . PRO A 1 140 ? 5.902 -26.016 -24.125 1 97.62 140 PRO A C 1
ATOM 1126 O O . PRO A 1 140 ? 5.586 -24.891 -24.531 1 97.62 140 PRO A O 1
ATOM 1129 N N . GLY A 1 141 ? 6.641 -26.812 -24.75 1 96.69 141 GLY A N 1
ATOM 1130 C CA . GLY A 1 141 ? 7.07 -26.516 -26.109 1 96.69 141 GLY A CA 1
ATOM 1131 C C . GLY A 1 141 ? 8.328 -25.672 -26.156 1 96.69 141 GLY A C 1
ATOM 1132 O O . GLY A 1 141 ? 8.828 -25.359 -27.25 1 96.69 141 GLY A O 1
ATOM 1133 N N . VAL A 1 142 ? 8.812 -25.172 -25.031 1 95.25 142 VAL A N 1
ATOM 1134 C CA . VAL A 1 142 ? 10.023 -24.359 -24.938 1 95.25 142 VAL A CA 1
ATOM 1135 C C . VAL A 1 142 ? 11.016 -25.031 -23.984 1 95.25 142 VAL A C 1
ATOM 1137 O O . VAL A 1 142 ? 10.625 -25.703 -23.031 1 95.25 142 VAL A O 1
ATOM 1140 N N . PRO A 1 143 ? 12.297 -24.75 -24.297 1 91 143 PRO A N 1
ATOM 1141 C CA . PRO A 1 143 ? 13.258 -25.375 -23.406 1 91 143 PRO A CA 1
ATOM 1142 C C . PRO A 1 143 ? 13.148 -24.875 -21.969 1 91 143 PRO A C 1
ATOM 1144 O O . PRO A 1 143 ? 12.914 -23.688 -21.734 1 91 143 PRO A O 1
ATOM 1147 N N . GLY A 1 144 ? 13.148 -25.484 -21.047 1 91.31 144 GLY A N 1
ATOM 1148 C CA . GLY A 1 144 ? 13.281 -25.281 -19.625 1 91.31 144 GLY A CA 1
ATOM 1149 C C . GLY A 1 144 ? 14.625 -25.703 -19.078 1 91.31 144 GLY A C 1
ATOM 1150 O O . GLY A 1 144 ? 15.672 -25.328 -19.609 1 91.31 144 GLY A O 1
ATOM 1151 N N . GLN A 1 145 ? 14.477 -26.344 -18.047 1 92.5 145 GLN A N 1
ATOM 1152 C CA . GLN A 1 145 ? 15.727 -26.906 -17.547 1 92.5 145 GLN A CA 1
ATOM 1153 C C . GLN A 1 145 ? 16.391 -27.781 -18.609 1 92.5 145 GLN A C 1
ATOM 1155 O O . GLN A 1 145 ? 15.727 -28.484 -19.359 1 92.5 145 GLN A O 1
ATOM 1160 N N . GLU A 1 146 ? 17.734 -27.656 -18.562 1 92.88 146 GLU A N 1
ATOM 1161 C CA . GLU A 1 146 ? 18.484 -28.484 -19.5 1 92.88 146 GLU A CA 1
ATOM 1162 C C . GLU A 1 146 ? 18.109 -29.953 -19.359 1 92.88 146 GLU A C 1
ATOM 1164 O O . GLU A 1 146 ? 18 -30.469 -18.25 1 92.88 146 GLU A O 1
ATOM 1169 N N . GLY A 1 147 ? 17.875 -30.609 -20.438 1 94.88 147 GLY A N 1
ATOM 1170 C CA . GLY A 1 147 ? 17.578 -32.031 -20.438 1 94.88 147 GLY A CA 1
ATOM 1171 C C . GLY A 1 147 ? 16.109 -32.312 -20.562 1 94.88 147 GLY A C 1
ATOM 1172 O O . GLY A 1 147 ? 15.711 -33.469 -20.812 1 94.88 147 GLY A O 1
ATOM 1173 N N . ASN A 1 148 ? 15.289 -31.328 -20.5 1 96.94 148 ASN A N 1
ATOM 1174 C CA . ASN A 1 148 ? 13.859 -31.531 -20.703 1 96.94 148 ASN A CA 1
ATOM 1175 C C . ASN A 1 148 ? 13.547 -32.031 -22.109 1 96.94 148 ASN A C 1
ATOM 1177 O O . ASN A 1 148 ? 14.141 -31.562 -23.078 1 96.94 148 ASN A O 1
ATOM 1181 N N . ILE A 1 149 ? 12.727 -33 -22.188 1 97.94 149 ILE A N 1
ATOM 1182 C CA . ILE A 1 149 ? 12.203 -33.469 -23.484 1 97.94 149 ILE A CA 1
ATOM 1183 C C . ILE A 1 149 ? 11.109 -32.5 -23.953 1 97.94 149 ILE A C 1
ATOM 1185 O O . ILE A 1 149 ? 10.18 -32.188 -23.203 1 97.94 149 ILE A O 1
ATOM 1189 N N . ILE A 1 150 ? 11.258 -32.031 -25.219 1 97.62 150 ILE A N 1
ATOM 1190 C CA . ILE A 1 150 ? 10.305 -31.031 -25.703 1 97.62 150 ILE A CA 1
ATOM 1191 C C . ILE A 1 150 ? 9.82 -31.422 -27.094 1 97.62 150 ILE A C 1
ATOM 1193 O O . ILE A 1 150 ? 10.484 -32.188 -27.812 1 97.62 150 ILE A O 1
ATOM 1197 N N . SER A 1 151 ? 8.648 -30.984 -27.438 1 98.06 151 SER A N 1
ATOM 1198 C CA . SER A 1 151 ? 8.031 -31.109 -28.75 1 98.06 151 SER A CA 1
ATOM 1199 C C . SER A 1 151 ? 7.273 -29.844 -29.141 1 98.06 151 SER A C 1
ATOM 1201 O O . SER A 1 151 ? 6.637 -29.219 -28.297 1 98.06 151 SER A O 1
ATOM 1203 N N . PRO A 1 152 ? 7.312 -29.469 -30.469 1 97.56 152 PRO A N 1
ATOM 1204 C CA . PRO A 1 152 ? 6.5 -28.328 -30.891 1 97.56 152 PRO A CA 1
ATOM 1205 C C . PRO A 1 152 ? 5.012 -28.516 -30.609 1 97.56 152 PRO A C 1
ATOM 1207 O O . PRO A 1 152 ? 4.262 -27.531 -30.547 1 97.56 152 PRO A O 1
ATOM 1210 N N . SER A 1 153 ? 4.59 -29.75 -30.359 1 98.31 153 SER A N 1
ATOM 1211 C CA . SER A 1 153 ? 3.176 -30.062 -30.156 1 98.31 153 SER A CA 1
ATOM 1212 C C . SER A 1 153 ? 2.805 -30.031 -28.672 1 98.31 153 SER A C 1
ATOM 1214 O O . SER A 1 153 ? 1.656 -30.297 -28.312 1 98.31 153 SER A O 1
ATOM 1216 N N . ASP A 1 154 ? 3.709 -29.703 -27.844 1 98.75 154 ASP A N 1
ATOM 1217 C CA . ASP A 1 154 ? 3.525 -29.859 -26.391 1 98.75 154 ASP A CA 1
ATOM 1218 C C . ASP A 1 154 ? 2.344 -29.016 -25.906 1 98.75 154 ASP A C 1
ATOM 1220 O O . ASP A 1 154 ? 1.533 -29.5 -25.109 1 98.75 154 ASP A O 1
ATOM 1224 N N . THR A 1 155 ? 2.244 -27.812 -26.359 1 98.75 155 THR A N 1
ATOM 1225 C CA . THR A 1 155 ? 1.169 -26.938 -25.891 1 98.75 155 THR A CA 1
ATOM 1226 C C . THR A 1 155 ? -0.191 -27.5 -26.312 1 98.75 155 THR A C 1
ATOM 1228 O O . THR A 1 155 ? -1.12 -27.547 -25.5 1 98.75 155 THR A O 1
ATOM 1231 N N . ASP A 1 156 ? -0.302 -27.938 -27.547 1 98.62 156 ASP A N 1
ATOM 1232 C CA . ASP A 1 156 ? -1.538 -28.547 -28.016 1 98.62 156 ASP A CA 1
ATOM 1233 C C . ASP A 1 156 ? -1.855 -29.812 -27.234 1 98.62 156 ASP A C 1
ATOM 1235 O O . ASP A 1 156 ? -3.006 -30.047 -26.844 1 98.62 156 ASP A O 1
ATOM 1239 N N . ASN A 1 157 ? -0.872 -30.641 -27.078 1 98.81 157 ASN A N 1
ATOM 1240 C CA . ASN A 1 157 ? -1.04 -31.891 -26.328 1 98.81 157 ASN A CA 1
ATOM 1241 C C . ASN A 1 157 ? -1.401 -31.609 -24.859 1 98.81 157 ASN A C 1
ATOM 1243 O O . ASN A 1 157 ? -2.17 -32.375 -24.266 1 98.81 157 ASN A O 1
ATOM 1247 N N . PHE A 1 158 ? -0.797 -30.578 -24.312 1 98.81 158 PHE A N 1
ATOM 1248 C CA . PHE A 1 158 ? -1.115 -30.172 -22.953 1 98.81 158 PHE A CA 1
ATOM 1249 C C . PHE A 1 158 ? -2.596 -29.828 -22.812 1 98.81 158 PHE A C 1
ATOM 1251 O O . PHE A 1 158 ? -3.254 -30.266 -21.875 1 98.81 158 PHE A O 1
ATOM 1258 N N . LEU A 1 159 ? -3.137 -29.062 -23.781 1 98.88 159 LEU A N 1
ATOM 1259 C CA . LEU A 1 159 ? -4.555 -28.719 -23.766 1 98.88 159 LEU A CA 1
ATOM 1260 C C . LEU A 1 159 ? -5.418 -29.984 -23.797 1 98.88 159 LEU A C 1
ATOM 1262 O O . LEU A 1 159 ? -6.367 -30.109 -23.031 1 98.88 159 LEU A O 1
ATOM 1266 N N . LYS A 1 160 ? -5.066 -30.922 -24.672 1 98.81 160 LYS A N 1
ATOM 1267 C CA . LYS A 1 160 ? -5.809 -32.156 -24.766 1 98.81 160 LYS A CA 1
ATOM 1268 C C . LYS A 1 160 ? -5.762 -32.938 -23.438 1 98.81 160 LYS A C 1
ATOM 1270 O O . LYS A 1 160 ? -6.773 -33.469 -22.984 1 98.81 160 LYS A O 1
ATOM 1275 N N . PHE A 1 161 ? -4.625 -33 -22.859 1 98.81 161 PHE A N 1
ATOM 1276 C CA . PHE A 1 161 ? -4.441 -33.656 -21.578 1 98.81 161 PHE A CA 1
ATOM 1277 C C . PHE A 1 161 ? -5.309 -33 -20.5 1 98.81 161 PHE A C 1
ATOM 1279 O O . PHE A 1 161 ? -5.984 -33.656 -19.734 1 98.81 161 PHE A O 1
ATOM 1286 N N . LEU A 1 162 ? -5.312 -31.594 -20.484 1 98.88 162 LEU A N 1
ATOM 1287 C CA . LEU A 1 162 ? -6.098 -30.828 -19.516 1 98.88 162 LEU A CA 1
ATOM 1288 C C . LEU A 1 162 ? -7.586 -31.109 -19.688 1 98.88 162 LEU A C 1
ATOM 1290 O O . LEU A 1 162 ? -8.32 -31.203 -18.703 1 98.88 162 LEU A O 1
ATOM 1294 N N . GLN A 1 163 ? -8.023 -31.234 -20.875 1 98.69 163 GLN A N 1
ATOM 1295 C CA . GLN A 1 163 ? -9.422 -31.562 -21.156 1 98.69 163 GLN A CA 1
ATOM 1296 C C . GLN A 1 163 ? -9.797 -32.938 -20.609 1 98.69 163 GLN A C 1
ATOM 1298 O O . GLN A 1 163 ? -10.867 -33.094 -20 1 98.69 163 GLN A O 1
ATOM 1303 N N . ILE A 1 164 ? -8.914 -33.906 -20.766 1 98.75 164 ILE A N 1
ATOM 1304 C CA . ILE A 1 164 ? -9.133 -35.25 -20.219 1 98.75 164 ILE A CA 1
ATOM 1305 C C . ILE A 1 164 ? -9.164 -35.188 -18.688 1 98.75 164 ILE A C 1
ATOM 1307 O O . ILE A 1 164 ? -10.055 -35.75 -18.047 1 98.75 164 ILE A O 1
ATOM 1311 N N . LEU A 1 165 ? -8.195 -34.469 -18.172 1 98.56 165 LEU A N 1
ATOM 1312 C CA . LEU A 1 165 ? -8.078 -34.344 -16.719 1 98.56 165 LEU A CA 1
ATOM 1313 C C . LEU A 1 165 ? -9.328 -33.688 -16.125 1 98.56 165 LEU A C 1
ATOM 1315 O O . LEU A 1 165 ? -9.844 -34.156 -15.109 1 98.56 165 LEU A O 1
ATOM 1319 N N . ARG A 1 166 ? -9.805 -32.594 -16.719 1 98 166 ARG A N 1
ATOM 1320 C CA . ARG A 1 166 ? -11.008 -31.922 -16.266 1 98 166 ARG A CA 1
ATOM 1321 C C . ARG A 1 166 ? -12.211 -32.844 -16.281 1 98 166 ARG A C 1
ATOM 1323 O O . ARG A 1 166 ? -13 -32.875 -15.328 1 98 166 ARG A O 1
ATOM 1330 N N . LYS A 1 167 ? -12.312 -33.625 -17.328 1 97.31 167 LYS A N 1
ATOM 1331 C CA . LYS A 1 167 ? -13.406 -34.594 -17.422 1 97.31 167 LYS A CA 1
ATOM 1332 C C . LYS A 1 167 ? -13.336 -35.625 -16.297 1 97.31 167 LYS A C 1
ATOM 1334 O O . LYS A 1 167 ? -14.359 -35.938 -15.688 1 97.31 167 LYS A O 1
ATOM 1339 N N . LYS A 1 168 ? -12.188 -36.062 -16 1 97.38 168 LYS A N 1
ATOM 1340 C CA . LYS A 1 168 ? -12.016 -37.094 -15 1 97.38 168 LYS A CA 1
ATOM 1341 C C . LYS A 1 168 ? -12.18 -36.562 -13.586 1 97.38 168 LYS A C 1
ATOM 1343 O O . LYS A 1 168 ? -12.711 -37.219 -12.703 1 97.38 168 LYS A O 1
ATOM 1348 N N . PHE A 1 169 ? -11.695 -35.312 -13.273 1 95.38 169 PHE A N 1
ATOM 1349 C CA . PHE A 1 169 ? -11.742 -34.688 -11.961 1 95.38 169 PHE A CA 1
ATOM 1350 C C . PHE A 1 169 ? -13.141 -34.156 -11.672 1 95.38 169 PHE A C 1
ATOM 1352 O O . PHE A 1 169 ? -13.578 -34.156 -10.523 1 95.38 169 PHE A O 1
ATOM 1359 N N . GLY A 1 170 ? -13.828 -33.719 -12.773 1 92.69 170 GLY A N 1
ATOM 1360 C CA . GLY A 1 170 ? -15.055 -32.969 -12.555 1 92.69 170 GLY A CA 1
ATOM 1361 C C . GLY A 1 170 ? -14.812 -31.562 -12.008 1 92.69 170 GLY A C 1
ATOM 1362 O O . GLY A 1 170 ? -13.664 -31.141 -11.875 1 92.69 170 GLY A O 1
ATOM 1363 N N . PRO A 1 171 ? -15.859 -30.844 -11.664 1 89.81 171 PRO A N 1
ATOM 1364 C CA . PRO A 1 171 ? -15.75 -29.438 -11.25 1 89.81 171 PRO A CA 1
ATOM 1365 C C . PRO A 1 171 ? -15.305 -29.281 -9.805 1 89.81 171 PRO A C 1
ATOM 1367 O O . PRO A 1 171 ? -14.961 -28.172 -9.375 1 89.81 171 PRO A O 1
ATOM 1370 N N . ASP A 1 172 ? -15.211 -30.359 -9.07 1 90.44 172 ASP A N 1
ATOM 1371 C CA . ASP A 1 172 ? -15 -30.234 -7.625 1 90.44 172 ASP A CA 1
ATOM 1372 C C . ASP A 1 172 ? -13.508 -30.172 -7.293 1 90.44 172 ASP A C 1
ATOM 1374 O O . ASP A 1 172 ? -13.141 -29.797 -6.176 1 90.44 172 ASP A O 1
ATOM 1378 N N . TYR A 1 173 ? -12.672 -30.609 -8.211 1 96.31 173 TYR A N 1
ATOM 1379 C CA . TYR A 1 173 ? -11.227 -30.531 -8.016 1 96.31 173 TYR A CA 1
ATOM 1380 C C . TYR A 1 173 ? -10.625 -29.359 -8.797 1 96.31 173 TYR A C 1
ATOM 1382 O O . TYR A 1 173 ? -11 -29.125 -9.953 1 96.31 173 TYR A O 1
ATOM 1390 N N . ARG A 1 174 ? -9.75 -28.688 -8.141 1 96.44 174 ARG A N 1
ATOM 1391 C CA . ARG A 1 174 ? -9.094 -27.562 -8.781 1 96.44 174 ARG A CA 1
ATOM 1392 C C . ARG A 1 174 ? -7.988 -28.031 -9.719 1 96.44 174 ARG A C 1
ATOM 1394 O O . ARG A 1 174 ? -7.219 -28.938 -9.375 1 96.44 174 ARG A O 1
ATOM 1401 N N . ILE A 1 175 ? -7.953 -27.484 -10.906 1 98.38 175 ILE A N 1
ATOM 1402 C CA . ILE A 1 175 ? -6.824 -27.641 -11.812 1 98.38 175 ILE A CA 1
ATOM 1403 C C . ILE A 1 175 ? -6.172 -26.297 -12.078 1 98.38 175 ILE A C 1
ATOM 1405 O O . ILE A 1 175 ? -6.832 -25.359 -12.555 1 98.38 175 ILE A O 1
ATOM 1409 N N . SER A 1 176 ? -4.945 -26.156 -11.672 1 98.44 176 SER A N 1
ATOM 1410 C CA . SER A 1 176 ? -4.184 -24.938 -11.906 1 98.44 176 SER A CA 1
ATOM 1411 C C . SER A 1 176 ? -2.85 -25.234 -12.578 1 98.44 176 SER A C 1
ATOM 1413 O O . SER A 1 176 ? -2.447 -26.391 -12.688 1 98.44 176 SER A O 1
ATOM 1415 N N . ALA A 1 177 ? -2.213 -24.188 -13.125 1 98.88 177 ALA A N 1
ATOM 1416 C CA . ALA A 1 177 ? -0.917 -24.359 -13.781 1 98.88 177 ALA A CA 1
ATOM 1417 C C . ALA A 1 177 ? -0.035 -23.125 -13.562 1 98.88 177 ALA A C 1
ATOM 1419 O O . ALA A 1 177 ? -0.525 -22 -13.547 1 98.88 177 ALA A O 1
ATOM 1420 N N . ALA A 1 178 ? 1.228 -23.375 -13.312 1 98.75 178 ALA A N 1
ATOM 1421 C CA . ALA A 1 178 ? 2.219 -22.297 -13.367 1 98.75 178 ALA A CA 1
ATOM 1422 C C . ALA A 1 178 ? 2.6 -21.984 -14.812 1 98.75 178 ALA A C 1
ATOM 1424 O O . ALA A 1 178 ? 2.828 -22.891 -15.617 1 98.75 178 ALA A O 1
ATOM 1425 N N . VAL A 1 179 ? 2.662 -20.656 -15.164 1 98.62 179 VAL A N 1
ATOM 1426 C CA . VAL A 1 179 ? 2.854 -20.312 -16.578 1 98.62 179 VAL A CA 1
ATOM 1427 C C . VAL A 1 179 ? 3.889 -19.203 -16.703 1 98.62 179 VAL A C 1
ATOM 1429 O O . VAL A 1 179 ? 4.117 -18.453 -15.75 1 98.62 179 VAL A O 1
ATOM 1432 N N . SER A 1 180 ? 4.477 -19.141 -17.875 1 97 180 SER A N 1
ATOM 1433 C CA . SER A 1 180 ? 5.496 -18.156 -18.203 1 97 180 SER A CA 1
ATOM 1434 C C . SER A 1 180 ? 4.887 -16.766 -18.375 1 97 180 SER A C 1
ATOM 1436 O O . SER A 1 180 ? 3.713 -16.641 -18.734 1 97 180 SER A O 1
ATOM 1438 N N . VAL A 1 181 ? 5.715 -15.734 -18.203 1 97 181 VAL A N 1
ATOM 1439 C CA . VAL A 1 181 ? 5.309 -14.352 -18.438 1 97 181 VAL A CA 1
ATOM 1440 C C . VAL A 1 181 ? 5.055 -14.133 -19.922 1 97 181 VAL A C 1
ATOM 1442 O O . VAL A 1 181 ? 4.395 -13.172 -20.312 1 97 181 VAL A O 1
ATOM 1445 N N . LYS A 1 182 ? 5.48 -15.055 -20.781 1 95.44 182 LYS A N 1
ATOM 1446 C CA . LYS A 1 182 ? 5.418 -14.875 -22.234 1 95.44 182 LYS A CA 1
ATOM 1447 C C . LYS A 1 182 ? 4.172 -15.539 -22.812 1 95.44 182 LYS A C 1
ATOM 1449 O O . LYS A 1 182 ? 3.795 -15.266 -23.953 1 95.44 182 LYS A O 1
ATOM 1454 N N . GLY A 1 183 ? 3.543 -16.375 -22.094 1 97.25 183 GLY A N 1
ATOM 1455 C CA . GLY A 1 183 ? 2.414 -17.141 -22.594 1 97.25 183 GLY A CA 1
ATOM 1456 C C . GLY A 1 183 ? 2.777 -18.562 -22.969 1 97.25 183 GLY A C 1
ATOM 1457 O O . GLY A 1 183 ? 3.783 -19.094 -22.5 1 97.25 183 GLY A O 1
ATOM 1458 N N . PHE A 1 184 ? 1.928 -19.219 -23.703 1 98.12 184 PHE A N 1
ATOM 1459 C CA . PHE A 1 184 ? 2.156 -20.578 -24.203 1 98.12 184 PHE A CA 1
ATOM 1460 C C . PHE A 1 184 ? 2.707 -20.547 -25.625 1 98.12 184 PHE A C 1
ATOM 1462 O O . PHE A 1 184 ? 2.23 -19.781 -26.469 1 98.12 184 PHE A O 1
ATOM 1469 N N . MET A 1 185 ? 3.684 -21.375 -25.828 1 97.94 185 MET A N 1
ATOM 1470 C CA . MET A 1 185 ? 4.297 -21.484 -27.156 1 97.94 185 MET A CA 1
ATOM 1471 C C . MET A 1 185 ? 3.484 -22.391 -28.062 1 97.94 185 MET A C 1
ATOM 1473 O O . MET A 1 185 ? 3.168 -23.531 -27.688 1 97.94 185 MET A O 1
ATOM 1477 N N . GLY A 1 186 ? 3.145 -21.891 -29.25 1 97.56 186 GLY A N 1
ATOM 1478 C CA . GLY A 1 186 ? 2.461 -22.703 -30.25 1 97.56 186 GLY A CA 1
ATOM 1479 C C . GLY A 1 186 ? 3.404 -23.562 -31.062 1 97.56 186 GLY A C 1
ATOM 1480 O O . GLY A 1 186 ? 4.625 -23.375 -31.016 1 97.56 186 GLY A O 1
ATOM 1481 N N . ALA A 1 187 ? 2.766 -24.484 -31.766 1 96.88 187 ALA A N 1
ATOM 1482 C CA . ALA A 1 187 ? 3.531 -25.406 -32.594 1 96.88 187 ALA A CA 1
ATOM 1483 C C . ALA A 1 187 ? 4.281 -24.672 -33.719 1 96.88 187 ALA A C 1
ATOM 1485 O O . ALA A 1 187 ? 5.273 -25.172 -34.219 1 96.88 187 ALA A O 1
ATOM 1486 N N . ASP A 1 188 ? 3.84 -23.469 -34.031 1 97 188 ASP A N 1
ATOM 1487 C CA . ASP A 1 188 ? 4.441 -22.672 -35.094 1 97 188 ASP A CA 1
ATOM 1488 C C . ASP A 1 188 ? 5.605 -21.844 -34.562 1 97 188 ASP A C 1
ATOM 1490 O O . ASP A 1 188 ? 6.195 -21.047 -35.312 1 97 188 ASP A O 1
ATOM 1494 N N . GLY A 1 189 ? 5.891 -21.953 -33.344 1 96.19 189 GLY A N 1
ATOM 1495 C CA . GLY A 1 189 ? 7.016 -21.234 -32.781 1 96.19 189 GLY A CA 1
ATOM 1496 C C . GLY A 1 189 ? 6.664 -19.828 -32.344 1 96.19 189 GLY A C 1
ATOM 1497 O O . GLY A 1 189 ? 7.551 -19.016 -32.062 1 96.19 189 GLY A O 1
ATOM 1498 N N . LYS A 1 190 ? 5.371 -19.547 -32.344 1 97.31 190 LYS A N 1
ATOM 1499 C CA . LYS A 1 190 ? 4.898 -18.25 -31.859 1 97.31 190 LYS A CA 1
ATOM 1500 C C . LYS A 1 190 ? 4.023 -18.406 -30.625 1 97.31 190 LYS A C 1
ATOM 1502 O O . LYS A 1 190 ? 3.305 -19.406 -30.484 1 97.31 190 LYS A O 1
ATOM 1507 N N . TYR A 1 191 ? 4.086 -17.422 -29.766 1 97.38 191 TYR A N 1
ATOM 1508 C CA . TYR A 1 191 ? 3.24 -17.469 -28.578 1 97.38 191 TYR A CA 1
ATOM 1509 C C . TYR A 1 191 ? 1.77 -17.312 -28.953 1 97.38 191 TYR A C 1
ATOM 1511 O O . TYR A 1 191 ? 1.423 -16.5 -29.828 1 97.38 191 TYR A O 1
ATOM 1519 N N . LEU A 1 192 ? 0.984 -18.062 -28.281 1 98.12 192 LEU A N 1
ATOM 1520 C CA . LEU A 1 192 ? -0.439 -18.094 -28.594 1 98.12 192 LEU A CA 1
ATOM 1521 C C . LEU A 1 192 ? -1.091 -16.75 -28.344 1 98.12 192 LEU A C 1
ATOM 1523 O O . LEU A 1 192 ? -0.842 -16.109 -27.312 1 98.12 192 LEU A O 1
ATOM 1527 N N . LYS A 1 193 ? -1.924 -16.312 -29.234 1 97.62 193 LYS A N 1
ATOM 1528 C CA . LYS A 1 193 ? -2.705 -15.086 -29.078 1 97.62 193 LYS A CA 1
ATOM 1529 C C . LYS A 1 193 ? -4.094 -15.375 -28.531 1 97.62 193 LYS A C 1
ATOM 1531 O O . LYS A 1 193 ? -4.824 -14.461 -28.141 1 97.62 193 LYS A O 1
ATOM 1536 N N . ASP A 1 194 ? -4.441 -16.609 -28.516 1 98.44 194 ASP A N 1
ATOM 1537 C CA . ASP A 1 194 ? -5.73 -17.062 -27.984 1 98.44 194 ASP A CA 1
ATOM 1538 C C . ASP A 1 194 ? -5.555 -18.234 -27.031 1 98.44 194 ASP A C 1
ATOM 1540 O O . ASP A 1 194 ? -5.191 -19.328 -27.453 1 98.44 194 ASP A O 1
ATOM 1544 N N . THR A 1 195 ? -5.84 -18 -25.766 1 98.56 195 THR A N 1
ATOM 1545 C CA . THR A 1 195 ? -5.684 -19.047 -24.75 1 98.56 195 THR A CA 1
ATOM 1546 C C . THR A 1 195 ? -7.02 -19.344 -24.078 1 98.56 195 THR A C 1
ATOM 1548 O O . THR A 1 195 ? -7.051 -19.891 -22.969 1 98.56 195 THR A O 1
ATOM 1551 N N . LYS A 1 196 ? -8.148 -19.016 -24.688 1 98.5 196 LYS A N 1
ATOM 1552 C CA . LYS A 1 196 ? -9.484 -19.203 -24.125 1 98.5 196 LYS A CA 1
ATOM 1553 C C . LYS A 1 196 ? -9.766 -20.672 -23.828 1 98.5 196 LYS A C 1
ATOM 1555 O O . LYS A 1 196 ? -10.43 -21 -22.844 1 98.5 196 LYS A O 1
ATOM 1560 N N . ALA A 1 197 ? -9.289 -21.562 -24.75 1 98.44 197 ALA A N 1
ATOM 1561 C CA . ALA A 1 197 ? -9.523 -22.984 -24.562 1 98.44 197 ALA A CA 1
ATOM 1562 C C . ALA A 1 197 ? -8.891 -23.484 -23.266 1 98.44 197 ALA A C 1
ATOM 1564 O O . ALA A 1 197 ? -9.453 -24.344 -22.578 1 98.44 197 ALA A O 1
ATOM 1565 N N . PHE A 1 198 ? -7.723 -22.969 -22.906 1 98.69 198 PHE A N 1
ATOM 1566 C CA . PHE A 1 198 ? -7.078 -23.297 -21.641 1 98.69 198 PHE A CA 1
ATOM 1567 C C . PHE A 1 198 ? -7.871 -22.75 -20.469 1 98.69 198 PHE A C 1
ATOM 1569 O O . PHE A 1 198 ? -8.039 -23.422 -19.453 1 98.69 198 PHE A O 1
ATOM 1576 N N . SER A 1 199 ? -8.32 -21.531 -20.625 1 97.75 199 SER A N 1
ATOM 1577 C CA . SER A 1 199 ? -9.086 -20.859 -19.578 1 97.75 199 SER A CA 1
ATOM 1578 C C . SER A 1 199 ? -10.336 -21.656 -19.219 1 97.75 199 SER A C 1
ATOM 1580 O O . SER A 1 199 ? -10.805 -21.609 -18.078 1 97.75 199 SER A O 1
ATOM 1582 N N . LYS A 1 200 ? -10.891 -22.391 -20.141 1 96.62 200 LYS A N 1
ATOM 1583 C CA . LYS A 1 200 ? -12.117 -23.156 -19.922 1 96.62 200 LYS A CA 1
ATOM 1584 C C . LYS A 1 200 ? -11.867 -24.359 -19.031 1 96.62 200 LYS A C 1
ATOM 1586 O O . LYS A 1 200 ? -12.773 -24.812 -18.312 1 96.62 200 LYS A O 1
ATOM 1591 N N . VAL A 1 201 ? -10.664 -24.891 -19.047 1 97.69 201 VAL A N 1
ATOM 1592 C CA . VAL A 1 201 ? -10.445 -26.156 -18.359 1 97.69 201 VAL A CA 1
ATOM 1593 C C . VAL A 1 201 ? -9.602 -25.938 -17.109 1 97.69 201 VAL A C 1
ATOM 1595 O O . VAL A 1 201 ? -9.555 -26.797 -16.219 1 97.69 201 VAL A O 1
ATOM 1598 N N . LEU A 1 202 ? -8.914 -24.797 -17 1 98.12 202 LEU A N 1
ATOM 1599 C CA . LEU A 1 202 ? -8.133 -24.453 -15.82 1 98.12 202 LEU A CA 1
ATOM 1600 C C . LEU A 1 202 ? -8.938 -23.547 -14.883 1 98.12 202 LEU A C 1
ATOM 1602 O O . LEU A 1 202 ? -9.648 -22.656 -15.328 1 98.12 202 LEU A O 1
ATOM 1606 N N . ASP A 1 203 ? -8.805 -23.797 -13.586 1 97.19 203 ASP A N 1
ATOM 1607 C CA . ASP A 1 203 ? -9.422 -22.922 -12.602 1 97.19 203 ASP A CA 1
ATOM 1608 C C . ASP A 1 203 ? -8.57 -21.672 -12.359 1 97.19 203 ASP A C 1
ATOM 1610 O O . ASP A 1 203 ? -9.102 -20.578 -12.203 1 97.19 203 ASP A O 1
ATOM 1614 N N . TYR A 1 204 ? -7.238 -21.969 -12.312 1 97.31 204 TYR A N 1
ATOM 1615 C CA . TYR A 1 204 ? -6.312 -20.844 -12.156 1 97.31 204 TYR A CA 1
ATOM 1616 C C . TYR A 1 204 ? -5.031 -21.094 -12.945 1 97.31 204 TYR A C 1
ATOM 1618 O O . TYR A 1 204 ? -4.617 -22.234 -13.141 1 97.31 204 TYR A O 1
ATOM 1626 N N . ILE A 1 205 ? -4.477 -19.953 -13.391 1 98.69 205 ILE A N 1
ATOM 1627 C CA . ILE A 1 205 ? -3.051 -19.969 -13.688 1 98.69 205 ILE A CA 1
ATOM 1628 C C . ILE A 1 205 ? -2.311 -19.047 -12.727 1 98.69 205 ILE A C 1
ATOM 1630 O O . ILE A 1 205 ? -2.881 -18.078 -12.234 1 98.69 205 ILE A O 1
ATOM 1634 N N . THR A 1 206 ? -1.118 -19.438 -12.414 1 98.75 206 THR A N 1
ATOM 1635 C CA . THR A 1 206 ? -0.199 -18.562 -11.695 1 98.75 206 THR A CA 1
ATOM 1636 C C . THR A 1 206 ? 0.903 -18.062 -12.625 1 98.75 206 THR A C 1
ATOM 1638 O O . THR A 1 206 ? 1.749 -18.828 -13.07 1 98.75 206 THR A O 1
ATOM 1641 N N . ILE A 1 207 ? 0.891 -16.766 -12.93 1 98.88 207 ILE A N 1
ATOM 1642 C CA . ILE A 1 207 ? 1.969 -16.188 -13.727 1 98.88 207 ILE A CA 1
ATOM 1643 C C . ILE A 1 207 ? 3.238 -16.094 -12.883 1 98.88 207 ILE A C 1
ATOM 1645 O O . ILE A 1 207 ? 3.252 -15.422 -11.844 1 98.88 207 ILE A O 1
ATOM 1649 N N . MET A 1 208 ? 4.203 -16.766 -13.344 1 98.44 208 MET A N 1
ATOM 1650 C CA . MET A 1 208 ? 5.484 -16.672 -12.648 1 98.44 208 MET A CA 1
ATOM 1651 C C . MET A 1 208 ? 6.188 -15.359 -12.977 1 98.44 208 MET A C 1
ATOM 1653 O O . MET A 1 208 ? 7.191 -15.352 -13.688 1 98.44 208 MET A O 1
ATOM 1657 N N . ALA A 1 209 ? 5.719 -14.297 -12.375 1 97.62 209 ALA A N 1
ATOM 1658 C CA . ALA A 1 209 ? 6.258 -12.969 -12.656 1 97.62 209 ALA A CA 1
ATOM 1659 C C . ALA A 1 209 ? 7.488 -12.68 -11.797 1 97.62 209 ALA A C 1
ATOM 1661 O O . ALA A 1 209 ? 7.594 -11.617 -11.188 1 97.62 209 ALA A O 1
ATOM 1662 N N . TYR A 1 210 ? 8.312 -13.625 -11.664 1 97 210 TYR A N 1
ATOM 1663 C CA . TYR A 1 210 ? 9.594 -13.57 -10.969 1 97 210 TYR A CA 1
ATOM 1664 C C . TYR A 1 210 ? 10.664 -14.312 -11.75 1 97 210 TYR A C 1
ATOM 1666 O O . TYR A 1 210 ? 10.391 -14.898 -12.797 1 97 210 TYR A O 1
ATOM 1674 N N . ASP A 1 211 ? 11.891 -14.141 -11.32 1 94.81 211 ASP A N 1
ATOM 1675 C CA . ASP A 1 211 ? 13.047 -14.68 -12.031 1 94.81 211 ASP A CA 1
ATOM 1676 C C . ASP A 1 211 ? 13.18 -14.055 -13.414 1 94.81 211 ASP A C 1
ATOM 1678 O O . ASP A 1 211 ? 13.57 -14.734 -14.375 1 94.81 211 ASP A O 1
ATOM 1682 N N . ILE A 1 212 ? 12.781 -12.867 -13.492 1 93.19 212 ILE A N 1
ATOM 1683 C CA . ILE A 1 212 ? 12.969 -12.141 -14.742 1 93.19 212 ILE A CA 1
ATOM 1684 C C . ILE A 1 212 ? 14.453 -11.859 -14.961 1 93.19 212 ILE A C 1
ATOM 1686 O O . ILE A 1 212 ? 14.961 -12.008 -16.078 1 93.19 212 ILE A O 1
ATOM 1690 N N . TYR A 1 213 ? 15.117 -11.383 -13.922 1 90 213 TYR A N 1
ATOM 1691 C CA . TYR A 1 213 ? 16.578 -11.375 -13.836 1 90 213 TYR A CA 1
ATOM 1692 C C . TYR A 1 213 ? 17.062 -12.359 -12.781 1 90 213 TYR A C 1
ATOM 1694 O O . TYR A 1 213 ? 16.625 -12.312 -11.633 1 90 213 TYR A O 1
ATOM 1702 N N . VAL A 1 214 ? 17.953 -13.227 -13.203 1 89.62 214 VAL A N 1
ATOM 1703 C CA . VAL A 1 214 ? 18.453 -14.258 -12.305 1 89.62 214 VAL A CA 1
ATOM 1704 C C . VAL A 1 214 ? 19.984 -14.148 -12.18 1 89.62 214 VAL A C 1
ATOM 1706 O O . VAL A 1 214 ? 20.688 -14.164 -13.188 1 89.62 214 VAL A O 1
ATOM 1709 N N . SER A 1 215 ? 20.359 -14.039 -10.969 1 87.75 215 SER A N 1
ATOM 1710 C CA . SER A 1 215 ? 21.797 -14 -10.719 1 87.75 215 SER A CA 1
ATOM 1711 C C . SER A 1 215 ? 22.469 -15.297 -11.141 1 87.75 215 SER A C 1
ATOM 1713 O O . SER A 1 215 ? 21.969 -16.391 -10.852 1 87.75 215 SER A O 1
ATOM 1715 N N . GLY A 1 216 ? 23.562 -15.234 -11.906 1 80.56 216 GLY A N 1
ATOM 1716 C CA . GLY A 1 216 ? 24.344 -16.406 -12.297 1 80.56 216 GLY A CA 1
ATOM 1717 C C . GLY A 1 216 ? 23.844 -17.047 -13.57 1 80.56 216 GLY A C 1
ATOM 1718 O O . GLY A 1 216 ? 24.344 -18.109 -13.969 1 80.56 216 GLY A O 1
ATOM 1719 N N . ALA A 1 217 ? 22.875 -16.453 -14.18 1 77.19 217 ALA A N 1
ATOM 1720 C CA . ALA A 1 217 ? 22.281 -17.062 -15.367 1 77.19 217 ALA A CA 1
ATOM 1721 C C . ALA A 1 217 ? 22.922 -16.516 -16.641 1 77.19 217 ALA A C 1
ATOM 1723 O O . ALA A 1 217 ? 22.312 -16.578 -17.719 1 77.19 217 ALA A O 1
ATOM 1724 N N . GLY A 1 218 ? 24.094 -15.883 -16.5 1 75.19 218 GLY A N 1
ATOM 1725 C CA . GLY A 1 218 ? 24.844 -15.477 -17.672 1 75.19 218 GLY A CA 1
ATOM 1726 C C . GLY A 1 218 ? 24.625 -14.016 -18.031 1 75.19 218 GLY A C 1
ATOM 1727 O O . GLY A 1 218 ? 25.234 -13.516 -18.984 1 75.19 218 GLY A O 1
ATOM 1728 N N . ALA A 1 219 ? 23.828 -13.359 -17.266 1 78.44 219 ALA A N 1
ATOM 1729 C CA . ALA A 1 219 ? 23.578 -11.953 -17.562 1 78.44 219 ALA A CA 1
ATOM 1730 C C . ALA A 1 219 ? 24.797 -11.102 -17.234 1 78.44 219 ALA A C 1
ATOM 1732 O O . ALA A 1 219 ? 25.609 -11.469 -16.375 1 78.44 219 ALA A O 1
ATOM 1733 N N . LYS A 1 220 ? 24.891 -9.977 -17.984 1 86.81 220 LYS A N 1
ATOM 1734 C CA . LYS A 1 220 ? 26.016 -9.055 -17.781 1 86.81 220 LYS A CA 1
ATOM 1735 C C . LYS A 1 220 ? 25.609 -7.906 -16.859 1 86.81 220 LYS A C 1
ATOM 1737 O O . LYS A 1 220 ? 26.484 -7.18 -16.359 1 86.81 220 LYS A O 1
ATOM 1742 N N . LEU A 1 221 ? 24.297 -7.809 -16.703 1 90.44 221 LEU A N 1
ATOM 1743 C CA . LEU A 1 221 ? 23.781 -6.727 -15.875 1 90.44 221 LEU A CA 1
ATOM 1744 C C . LEU A 1 221 ? 22.938 -7.277 -14.719 1 90.44 221 LEU A C 1
ATOM 1746 O O . LEU A 1 221 ? 22.219 -8.266 -14.891 1 90.44 221 LEU A O 1
ATOM 1750 N N . SER A 1 222 ? 23.094 -6.613 -13.562 1 92.88 222 SER A N 1
ATOM 1751 C CA . SER A 1 222 ? 22.078 -6.836 -12.523 1 92.88 222 SER A CA 1
ATOM 1752 C C . SER A 1 222 ? 20.703 -6.352 -12.977 1 92.88 222 SER A C 1
ATOM 1754 O O . SER A 1 222 ? 20.594 -5.57 -13.922 1 92.88 222 SER A O 1
ATOM 1756 N N . GLY A 1 223 ? 19.688 -6.859 -12.406 1 92.69 223 GLY A N 1
ATOM 1757 C CA . GLY A 1 223 ? 18.328 -6.445 -12.688 1 92.69 223 GLY A CA 1
ATOM 1758 C C . GLY A 1 223 ? 17.328 -6.934 -11.656 1 92.69 223 GLY A C 1
ATOM 1759 O O . GLY A 1 223 ? 17.656 -7.77 -10.812 1 92.69 223 GLY A O 1
ATOM 1760 N N . PRO A 1 224 ? 16.156 -6.355 -11.703 1 94.88 224 PRO A N 1
ATOM 1761 C CA . PRO A 1 224 ? 15.133 -6.719 -10.719 1 94.88 224 PRO A CA 1
ATOM 1762 C C . PRO A 1 224 ? 14.609 -8.141 -10.914 1 94.88 224 PRO A C 1
ATOM 1764 O O . PRO A 1 224 ? 14.445 -8.594 -12.047 1 94.88 224 PRO A O 1
ATOM 1767 N N . ASN A 1 225 ? 14.344 -8.828 -9.797 1 96.56 225 ASN A N 1
ATOM 1768 C CA . ASN A 1 225 ? 13.766 -10.164 -9.82 1 96.56 225 ASN A CA 1
ATOM 1769 C C . ASN A 1 225 ? 12.359 -10.164 -10.406 1 96.56 225 ASN A C 1
ATOM 1771 O O . ASN A 1 225 ? 12.039 -10.984 -11.266 1 96.56 225 ASN A O 1
ATOM 1775 N N . ALA A 1 226 ? 11.594 -9.211 -9.977 1 97.75 226 ALA A N 1
ATOM 1776 C CA . ALA A 1 226 ? 10.195 -9.109 -10.391 1 97.75 226 ALA A CA 1
ATOM 1777 C C . ALA A 1 226 ? 9.789 -7.656 -10.609 1 97.75 226 ALA A C 1
ATOM 1779 O O . ALA A 1 226 ? 9.023 -7.094 -9.82 1 97.75 226 ALA A O 1
ATOM 1780 N N . PRO A 1 227 ? 10.211 -7.066 -11.742 1 96.38 227 PRO A N 1
ATOM 1781 C CA . PRO A 1 227 ? 9.867 -5.668 -12.008 1 96.38 227 PRO A CA 1
ATOM 1782 C C . PRO A 1 227 ? 8.383 -5.473 -12.289 1 96.38 227 PRO A C 1
ATOM 1784 O O . PRO A 1 227 ? 7.781 -6.25 -13.039 1 96.38 227 PRO A O 1
ATOM 1787 N N . LEU A 1 228 ? 7.766 -4.445 -11.641 1 97.31 228 LEU A N 1
ATOM 1788 C CA . LEU A 1 228 ? 6.383 -4.117 -11.969 1 97.31 228 LEU A CA 1
ATOM 1789 C C . LEU A 1 228 ? 6.27 -3.637 -13.414 1 97.31 228 LEU A C 1
ATOM 1791 O O . LEU A 1 228 ? 5.379 -4.066 -14.148 1 97.31 228 LEU A O 1
ATOM 1795 N N . PHE A 1 229 ? 7.184 -2.717 -13.742 1 93.12 229 PHE A N 1
ATOM 1796 C CA . PHE A 1 229 ? 7.227 -2.188 -15.102 1 93.12 229 PHE A CA 1
ATOM 1797 C C . PHE A 1 229 ? 8.594 -2.428 -15.734 1 93.12 229 PHE A C 1
ATOM 1799 O O . PHE A 1 229 ? 9.578 -2.654 -15.023 1 93.12 229 PHE A O 1
ATOM 1806 N N . HIS A 1 230 ? 8.609 -2.377 -17.031 1 87 230 HIS A N 1
ATOM 1807 C CA . HIS A 1 230 ? 9.875 -2.561 -17.734 1 87 230 HIS A CA 1
ATOM 1808 C C . HIS A 1 230 ? 10.172 -1.376 -18.656 1 87 230 HIS A C 1
ATOM 1810 O O . HIS A 1 230 ? 10.93 -1.506 -19.625 1 87 230 HIS A O 1
ATOM 1816 N N . THR A 1 231 ? 9.664 -0.324 -18.312 1 77.25 231 THR A N 1
ATOM 1817 C CA . THR A 1 231 ? 9.812 0.861 -19.156 1 77.25 231 THR A CA 1
ATOM 1818 C C . THR A 1 231 ? 11.273 1.297 -19.203 1 77.25 231 THR A C 1
ATOM 1820 O O . THR A 1 231 ? 11.734 1.829 -20.219 1 77.25 231 THR A O 1
ATOM 1823 N N . CYS A 1 232 ? 12.016 1.102 -18.094 1 73.94 232 CYS A N 1
ATOM 1824 C CA . CYS A 1 232 ? 13.43 1.467 -18.047 1 73.94 232 CYS A CA 1
ATOM 1825 C C . CYS A 1 232 ? 14.312 0.23 -18.125 1 73.94 232 CYS A C 1
ATOM 1827 O O . CYS A 1 232 ? 15.406 0.208 -17.547 1 73.94 232 CYS A O 1
ATOM 1829 N N . SER A 1 233 ? 13.898 -0.736 -18.625 1 64.62 233 SER A N 1
ATOM 1830 C CA . SER A 1 233 ? 14.633 -1.998 -18.578 1 64.62 233 SER A CA 1
ATOM 1831 C C . SER A 1 233 ? 15.609 -2.123 -19.734 1 64.62 233 SER A C 1
ATOM 1833 O O . SER A 1 233 ? 15.57 -1.323 -20.672 1 64.62 233 SER A O 1
ATOM 1835 N N . ASP A 1 234 ? 16.516 -3.064 -19.484 1 63.22 234 ASP A N 1
ATOM 1836 C CA . ASP A 1 234 ? 17.422 -3.574 -20.5 1 63.22 234 ASP A CA 1
ATOM 1837 C C . ASP A 1 234 ? 16.688 -3.891 -21.797 1 63.22 234 ASP A C 1
ATOM 1839 O O . ASP A 1 234 ? 15.648 -4.566 -21.781 1 63.22 234 ASP A O 1
ATOM 1843 N N . PRO A 1 235 ? 17.047 -3.133 -22.75 1 60.34 235 PRO A N 1
ATOM 1844 C CA . PRO A 1 235 ? 16.391 -3.371 -24.031 1 60.34 235 PRO A CA 1
ATOM 1845 C C . PRO A 1 235 ? 16.25 -4.855 -24.359 1 60.34 235 PRO A C 1
ATOM 1847 O O . PRO A 1 235 ? 15.375 -5.242 -25.141 1 60.34 235 PRO A O 1
ATOM 1850 N N . GLN A 1 236 ? 17.094 -5.625 -23.719 1 62.78 236 GLN A N 1
ATOM 1851 C CA . GLN A 1 236 ? 17.047 -7.043 -24.062 1 62.78 236 GLN A CA 1
ATOM 1852 C C . GLN A 1 236 ? 16.062 -7.793 -23.172 1 62.78 236 GLN A C 1
ATOM 1854 O O . GLN A 1 236 ? 15.742 -8.953 -23.438 1 62.78 236 GLN A O 1
ATOM 1859 N N . SER A 1 237 ? 15.664 -7.191 -22.094 1 65.06 237 SER A N 1
ATOM 1860 C CA . SER A 1 237 ? 14.695 -7.812 -21.203 1 65.06 237 SER A CA 1
ATOM 1861 C C . SER A 1 237 ? 13.453 -6.941 -21.031 1 65.06 237 SER A C 1
ATOM 1863 O O . SER A 1 237 ? 13.461 -5.988 -20.25 1 65.06 237 SER A O 1
ATOM 1865 N N . LYS A 1 238 ? 12.508 -7.254 -21.703 1 79.62 238 LYS A N 1
ATOM 1866 C CA . LYS A 1 238 ? 11.32 -6.41 -21.719 1 79.62 238 LYS A CA 1
ATOM 1867 C C . LYS A 1 238 ? 10.156 -7.086 -21 1 79.62 238 LYS A C 1
ATOM 1869 O O . LYS A 1 238 ? 9.016 -7.023 -21.469 1 79.62 238 LYS A O 1
ATOM 1874 N N . PHE A 1 239 ? 10.531 -7.891 -19.906 1 91.38 239 PHE A N 1
ATOM 1875 C CA . PHE A 1 239 ? 9.453 -8.57 -19.203 1 91.38 239 PHE A CA 1
ATOM 1876 C C . PHE A 1 239 ? 9.203 -7.926 -17.844 1 91.38 239 PHE A C 1
ATOM 1878 O O . PHE A 1 239 ? 10.125 -7.395 -17.219 1 91.38 239 PHE A O 1
ATOM 1885 N N . SER A 1 240 ? 8 -7.926 -17.453 1 95.44 240 SER A N 1
ATOM 1886 C CA . SER A 1 240 ? 7.562 -7.328 -16.203 1 95.44 240 SER A CA 1
ATOM 1887 C C . SER A 1 240 ? 6.234 -7.922 -15.742 1 95.44 240 SER A C 1
ATOM 1889 O O . SER A 1 240 ? 5.586 -8.656 -16.5 1 95.44 240 SER A O 1
ATOM 1891 N N . VAL A 1 241 ? 5.895 -7.582 -14.539 1 97.94 241 VAL A N 1
ATOM 1892 C CA . VAL A 1 241 ? 4.598 -7.941 -13.969 1 97.94 241 VAL A CA 1
ATOM 1893 C C . VAL A 1 241 ? 3.479 -7.379 -14.844 1 97.94 241 VAL A C 1
ATOM 1895 O O . VAL A 1 241 ? 2.578 -8.117 -15.258 1 97.94 241 VAL A O 1
ATOM 1898 N N . SER A 1 242 ? 3.547 -6.109 -15.156 1 97.25 242 SER A N 1
ATOM 1899 C CA . SER A 1 242 ? 2.506 -5.473 -15.953 1 97.25 242 SER A CA 1
ATOM 1900 C C . SER A 1 242 ? 2.428 -6.082 -17.344 1 97.25 242 SER A C 1
ATOM 1902 O O . SER A 1 242 ? 1.337 -6.363 -17.844 1 97.25 242 SER A O 1
ATOM 1904 N N . GLY A 1 243 ? 3.551 -6.309 -17.953 1 96.12 243 GLY A N 1
ATOM 1905 C CA . GLY A 1 243 ? 3.578 -6.93 -19.266 1 96.12 243 GLY A CA 1
ATOM 1906 C C . GLY A 1 243 ? 2.998 -8.328 -19.281 1 96.12 243 GLY A C 1
ATOM 1907 O O . GLY A 1 243 ? 2.258 -8.695 -20.203 1 96.12 243 GLY A O 1
ATOM 1908 N N . ALA A 1 244 ? 3.328 -9.055 -18.281 1 98.06 244 ALA A N 1
ATOM 1909 C CA . ALA A 1 244 ? 2.873 -10.438 -18.188 1 98.06 244 ALA A CA 1
ATOM 1910 C C . ALA A 1 244 ? 1.358 -10.508 -18.031 1 98.06 244 ALA A C 1
ATOM 1912 O O . ALA A 1 244 ? 0.69 -11.289 -18.719 1 98.06 244 ALA A O 1
ATOM 1913 N N . ILE A 1 245 ? 0.847 -9.688 -17.125 1 98.56 245 ILE A N 1
ATOM 1914 C CA . ILE A 1 245 ? -0.595 -9.641 -16.906 1 98.56 245 ILE A CA 1
ATOM 1915 C C . ILE A 1 245 ? -1.304 -9.281 -18.203 1 98.56 245 ILE A C 1
ATOM 1917 O O . ILE A 1 245 ? -2.264 -9.938 -18.609 1 98.56 245 ILE A O 1
ATOM 1921 N N . ASN A 1 246 ? -0.796 -8.297 -18.875 1 97.56 246 ASN A N 1
ATOM 1922 C CA . ASN A 1 246 ? -1.41 -7.859 -20.125 1 97.56 246 ASN A CA 1
ATOM 1923 C C . ASN A 1 246 ? -1.356 -8.953 -21.188 1 97.56 246 ASN A C 1
ATOM 1925 O O . ASN A 1 246 ? -2.32 -9.156 -21.938 1 97.56 246 ASN A O 1
ATOM 1929 N N . THR A 1 247 ? -0.269 -9.656 -21.219 1 97.38 247 THR A N 1
ATOM 1930 C CA . THR A 1 247 ? -0.101 -10.742 -22.172 1 97.38 247 THR A CA 1
ATOM 1931 C C . THR A 1 247 ? -1.19 -11.797 -21.984 1 97.38 247 THR A C 1
ATOM 1933 O O . THR A 1 247 ? -1.869 -12.164 -22.938 1 97.38 247 THR A O 1
ATOM 1936 N N . TRP A 1 248 ? -1.418 -12.211 -20.844 1 98.69 248 TRP A N 1
ATOM 1937 C CA . TRP A 1 248 ? -2.361 -13.289 -20.578 1 98.69 248 TRP A CA 1
ATOM 1938 C C . TRP A 1 248 ? -3.799 -12.797 -20.703 1 98.69 248 TRP A C 1
ATOM 1940 O O . TRP A 1 248 ? -4.648 -13.5 -21.266 1 98.69 248 TRP A O 1
ATOM 1950 N N . VAL A 1 249 ? -4.078 -11.562 -20.25 1 98.5 249 VAL A N 1
ATOM 1951 C CA . VAL A 1 249 ? -5.426 -11.016 -20.375 1 98.5 249 VAL A CA 1
ATOM 1952 C C . VAL A 1 249 ? -5.762 -10.805 -21.844 1 98.5 249 VAL A C 1
ATOM 1954 O O . VAL A 1 249 ? -6.852 -11.164 -22.297 1 98.5 249 VAL A O 1
ATOM 1957 N N . LYS A 1 250 ? -4.848 -10.32 -22.625 1 97.94 250 LYS A N 1
ATOM 1958 C CA . LYS A 1 250 ? -5.062 -10.047 -24.047 1 97.94 250 LYS A CA 1
ATOM 1959 C C . LYS A 1 250 ? -5.258 -11.336 -24.828 1 97.94 250 LYS A C 1
ATOM 1961 O O . LYS A 1 250 ? -5.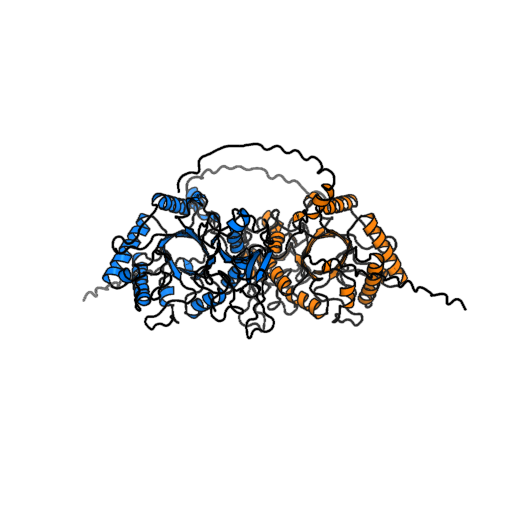934 -11.344 -25.859 1 97.94 250 LYS A O 1
ATOM 1966 N N . SER A 1 251 ? -4.711 -12.445 -24.328 1 98.31 251 SER A N 1
ATOM 1967 C CA . SER A 1 251 ? -4.832 -13.719 -25.031 1 98.31 251 SER A CA 1
ATOM 1968 C C . SER A 1 251 ? -6.203 -14.352 -24.781 1 98.31 251 SER A C 1
ATOM 1970 O O . SER A 1 251 ? -6.5 -15.422 -25.328 1 98.31 251 SER A O 1
ATOM 1972 N N . GLY A 1 252 ? -6.973 -13.711 -23.922 1 98.12 252 GLY A N 1
ATOM 1973 C CA . GLY A 1 252 ? -8.336 -14.156 -23.703 1 98.12 252 GLY A CA 1
ATOM 1974 C C . GLY A 1 252 ? -8.492 -15.008 -22.453 1 98.12 252 GLY A C 1
ATOM 1975 O O . GLY A 1 252 ? -9.578 -15.523 -22.172 1 98.12 252 GLY A O 1
ATOM 1976 N N . PHE A 1 253 ? -7.422 -15.188 -21.766 1 98.5 253 PHE A N 1
ATOM 1977 C CA . PHE A 1 253 ? -7.574 -15.875 -20.484 1 98.5 253 PHE A CA 1
ATOM 1978 C C . PHE A 1 253 ? -8.375 -15.031 -19.5 1 98.5 253 PHE A C 1
ATOM 1980 O O . PHE A 1 253 ? -8.094 -13.844 -19.328 1 98.5 253 PHE A O 1
ATOM 1987 N N . LYS A 1 254 ? -9.367 -15.609 -18.859 1 97.25 254 LYS A N 1
ATOM 1988 C CA . LYS A 1 254 ? -10.211 -14.852 -17.938 1 97.25 254 LYS A CA 1
ATOM 1989 C C . LYS A 1 254 ? -9.406 -14.297 -16.766 1 97.25 254 LYS A C 1
ATOM 1991 O O . LYS A 1 254 ? -8.75 -15.047 -16.047 1 97.25 254 LYS A O 1
ATOM 1996 N N . SER A 1 255 ? -9.445 -12.984 -16.562 1 97.31 255 SER A N 1
ATOM 1997 C CA . SER A 1 255 ? -8.617 -12.305 -15.562 1 97.31 255 SER A CA 1
ATOM 1998 C C . SER A 1 255 ? -8.859 -12.867 -14.172 1 97.31 255 SER A C 1
ATOM 2000 O O . SER A 1 255 ? -7.926 -13.023 -13.383 1 97.31 255 SER A O 1
ATOM 2002 N N . LYS A 1 256 ? -10.094 -13.25 -13.828 1 96 256 LYS A N 1
ATOM 2003 C CA . LYS A 1 256 ? -10.453 -13.742 -12.5 1 96 256 LYS A CA 1
ATOM 2004 C C . LYS A 1 256 ? -9.828 -15.102 -12.227 1 96 256 LYS A C 1
ATOM 2006 O O . LYS A 1 256 ? -9.836 -15.578 -11.094 1 96 256 LYS A O 1
ATOM 2011 N N . LYS A 1 257 ? -9.32 -15.742 -13.258 1 97.5 257 LYS A N 1
ATOM 2012 C CA . LYS A 1 257 ? -8.672 -17.047 -13.125 1 97.5 257 LYS A CA 1
ATOM 2013 C C . LYS A 1 257 ? -7.152 -16.922 -13.156 1 97.5 257 LYS A C 1
ATOM 2015 O O . LYS A 1 257 ? -6.441 -17.922 -13.273 1 97.5 257 LYS A O 1
ATOM 2020 N N . ILE A 1 258 ? -6.664 -15.688 -13.102 1 98.44 258 ILE A N 1
ATOM 2021 C CA . ILE A 1 258 ? -5.227 -15.445 -13.125 1 98.44 258 ILE A CA 1
ATOM 2022 C C . ILE A 1 258 ? -4.754 -15.039 -11.734 1 98.44 258 ILE A C 1
ATOM 2024 O O . ILE A 1 258 ? -5.309 -14.125 -11.125 1 98.44 258 ILE A O 1
ATOM 2028 N N . LEU A 1 259 ? -3.805 -15.805 -11.211 1 98.5 259 LEU A N 1
ATOM 2029 C CA . LEU A 1 259 ? -3.055 -15.398 -10.031 1 98.5 259 LEU A CA 1
ATOM 2030 C C . LEU A 1 259 ? -1.698 -14.82 -10.414 1 98.5 259 LEU A C 1
ATOM 2032 O O . LEU A 1 259 ? -1.023 -15.344 -11.305 1 98.5 259 LEU A O 1
ATOM 2036 N N . LEU A 1 260 ? -1.366 -13.711 -9.797 1 98.81 260 LEU A N 1
ATOM 2037 C CA . LEU A 1 260 ? -0.028 -13.148 -9.953 1 98.81 260 LEU A CA 1
ATOM 2038 C C . LEU A 1 260 ? 0.947 -13.789 -8.969 1 98.81 260 LEU A C 1
ATOM 2040 O O . LEU A 1 260 ? 0.768 -13.688 -7.754 1 98.81 260 LEU A O 1
ATOM 2044 N N . GLY A 1 261 ? 1.924 -14.484 -9.539 1 98.81 261 GLY A N 1
ATOM 2045 C CA . GLY A 1 261 ? 2.979 -15.031 -8.695 1 98.81 261 GLY A CA 1
ATOM 2046 C C . GLY A 1 261 ? 4.035 -14.008 -8.328 1 98.81 261 GLY A C 1
ATOM 2047 O O . GLY A 1 261 ? 4.629 -13.375 -9.211 1 98.81 261 GLY A O 1
ATOM 2048 N N . LEU A 1 262 ? 4.25 -13.836 -7.012 1 98.5 262 LEU A N 1
ATOM 2049 C CA . LEU A 1 262 ? 5.238 -12.883 -6.508 1 98.5 262 LEU A CA 1
ATOM 2050 C C . LEU A 1 262 ? 6.285 -13.586 -5.652 1 98.5 262 LEU A C 1
ATOM 2052 O O . LEU A 1 262 ? 5.965 -14.516 -4.91 1 98.5 262 LEU A O 1
ATOM 2056 N N . PRO A 1 263 ? 7.516 -13.109 -5.707 1 98.56 263 PRO A N 1
ATOM 2057 C CA . PRO A 1 263 ? 8.586 -13.789 -4.973 1 98.56 263 PRO A CA 1
ATOM 2058 C C . PRO A 1 263 ? 8.734 -13.281 -3.539 1 98.56 263 PRO A C 1
ATOM 2060 O O . PRO A 1 263 ? 8.617 -12.078 -3.287 1 98.56 263 PRO A O 1
ATOM 2063 N N . ALA A 1 264 ? 8.953 -14.18 -2.621 1 98.44 264 ALA A N 1
ATOM 2064 C CA . ALA A 1 264 ? 9.422 -13.836 -1.279 1 98.44 264 ALA A CA 1
ATOM 2065 C C . ALA A 1 264 ? 10.922 -14.055 -1.152 1 98.44 264 ALA A C 1
ATOM 2067 O O . ALA A 1 264 ? 11.398 -14.57 -0.137 1 98.44 264 ALA A O 1
ATOM 2068 N N . TYR A 1 265 ? 11.633 -13.812 -2.217 1 97.62 265 TYR A N 1
ATOM 2069 C CA . TYR A 1 265 ? 13.078 -13.945 -2.303 1 97.62 265 TYR A CA 1
ATOM 2070 C C . TYR A 1 265 ? 13.664 -12.945 -3.293 1 97.62 265 TYR A C 1
ATOM 2072 O O . TYR A 1 265 ? 12.922 -12.234 -3.975 1 97.62 265 TYR A O 1
ATOM 2080 N N . GLY A 1 266 ? 14.977 -12.867 -3.264 1 97.44 266 GLY A N 1
ATOM 2081 C CA . GLY A 1 266 ? 15.711 -12.023 -4.191 1 97.44 266 GLY A CA 1
ATOM 2082 C C . GLY A 1 266 ? 17.062 -12.609 -4.59 1 97.44 266 GLY A C 1
ATOM 2083 O O . GLY A 1 266 ? 17.344 -13.773 -4.305 1 97.44 266 GLY A O 1
ATOM 2084 N N . TYR A 1 267 ? 17.812 -11.789 -5.363 1 97.38 267 TYR A N 1
ATOM 2085 C CA . TYR A 1 267 ? 19.109 -12.227 -5.875 1 97.38 267 TYR A CA 1
ATOM 2086 C C . TYR A 1 267 ? 20.203 -11.211 -5.543 1 97.38 267 TYR A C 1
ATOM 2088 O O . TYR A 1 267 ? 19.938 -10.008 -5.5 1 97.38 267 TYR A O 1
ATOM 2096 N N . ALA A 1 268 ? 21.375 -11.758 -5.371 1 97.75 268 ALA A N 1
ATOM 2097 C CA . ALA A 1 268 ? 22.531 -10.906 -5.156 1 97.75 268 ALA A CA 1
ATOM 2098 C C . ALA A 1 268 ? 23.484 -10.969 -6.348 1 97.75 268 ALA A C 1
ATOM 2100 O O . ALA A 1 268 ? 23.609 -12.008 -7 1 97.75 268 ALA A O 1
ATOM 2101 N N . TYR A 1 269 ? 24.156 -9.875 -6.566 1 97.38 269 TYR A N 1
ATOM 2102 C CA . TYR A 1 269 ? 25.172 -9.719 -7.613 1 97.38 269 TYR A CA 1
ATOM 2103 C C . TYR A 1 269 ? 26.453 -9.109 -7.051 1 97.38 269 TYR A C 1
ATOM 2105 O O . TYR A 1 269 ? 26.406 -8.328 -6.098 1 97.38 269 TYR A O 1
ATOM 2113 N N . THR A 1 270 ? 27.531 -9.531 -7.547 1 97.38 270 THR A N 1
ATOM 2114 C CA . THR A 1 270 ? 28.766 -8.789 -7.355 1 97.38 270 THR A CA 1
ATOM 2115 C C . THR A 1 270 ? 29.016 -7.836 -8.523 1 97.38 270 THR A C 1
ATOM 2117 O O . THR A 1 270 ? 29.125 -8.266 -9.672 1 97.38 270 THR A O 1
ATOM 2120 N N . LEU A 1 271 ? 29.125 -6.559 -8.172 1 97.5 271 LEU A N 1
ATOM 2121 C CA . LEU A 1 271 ? 29.328 -5.555 -9.219 1 97.5 271 LEU A CA 1
ATOM 2122 C C . LEU A 1 271 ? 30.797 -5.449 -9.586 1 97.5 271 LEU A C 1
ATOM 2124 O O . LEU A 1 271 ? 31.672 -5.82 -8.797 1 97.5 271 LEU A O 1
ATOM 2128 N N . LEU A 1 272 ? 31.047 -4.938 -10.789 1 97.06 272 LEU A N 1
ATOM 2129 C CA . LEU A 1 272 ? 32.438 -4.672 -11.219 1 97.06 272 LEU A CA 1
ATOM 2130 C C . LEU A 1 272 ? 32.938 -3.371 -10.617 1 97.06 272 LEU A C 1
ATOM 2132 O O . LEU A 1 272 ? 34.156 -3.189 -10.461 1 97.06 272 LEU A O 1
ATOM 2136 N N . SER A 1 273 ? 32 -2.484 -10.25 1 96.94 273 SER A N 1
ATOM 2137 C CA . SER A 1 273 ? 32.344 -1.175 -9.703 1 96.94 273 SER A CA 1
ATOM 2138 C C . SER A 1 273 ? 31.844 -1.031 -8.266 1 96.94 273 SER A C 1
ATOM 2140 O O . SER A 1 273 ? 30.875 -1.68 -7.867 1 96.94 273 SER A O 1
ATOM 2142 N N . SER A 1 274 ? 32.5 -0.128 -7.477 1 97.44 274 SER A N 1
ATOM 2143 C CA . SER A 1 274 ? 32.062 0.186 -6.117 1 97.44 274 SER A CA 1
ATOM 2144 C C . SER A 1 274 ? 31.094 1.352 -6.102 1 97.44 274 SER A C 1
ATOM 2146 O O . SER A 1 274 ? 30.625 1.765 -5.035 1 97.44 274 SER A O 1
ATOM 2148 N N . GLU A 1 275 ? 30.797 1.856 -7.223 1 97.25 275 GLU A N 1
ATOM 2149 C CA . GLU A 1 275 ? 29.859 2.959 -7.355 1 97.25 275 GLU A CA 1
ATOM 2150 C C . GLU A 1 275 ? 28.703 2.586 -8.281 1 97.25 275 GLU A C 1
ATOM 2152 O O . GLU A 1 275 ? 28.891 1.873 -9.273 1 97.25 275 GLU A O 1
ATOM 2157 N N . LEU A 1 276 ? 27.578 3.035 -7.902 1 96.44 276 LEU A N 1
ATOM 2158 C CA . LEU A 1 276 ? 26.422 2.846 -8.773 1 96.44 276 LEU A CA 1
ATOM 2159 C C . LEU A 1 276 ? 26.391 3.896 -9.883 1 96.44 276 LEU A C 1
ATOM 2161 O O . LEU A 1 276 ? 26.594 5.082 -9.617 1 96.44 276 LEU A O 1
ATOM 2165 N N . GLN A 1 277 ? 26.203 3.402 -11.055 1 92.12 277 GLN A N 1
ATOM 2166 C CA . GLN A 1 277 ? 26.094 4.309 -12.195 1 92.12 277 GLN A CA 1
ATOM 2167 C C . GLN A 1 277 ? 24.656 4.336 -12.727 1 92.12 277 GLN A C 1
ATOM 2169 O O . GLN A 1 277 ? 24.031 3.287 -12.914 1 92.12 277 GLN A O 1
ATOM 2174 N N . ALA A 1 278 ? 24.141 5.527 -12.93 1 89.12 278 ALA A N 1
ATOM 2175 C CA . ALA A 1 278 ? 22.797 5.652 -13.477 1 89.12 278 ALA A CA 1
ATOM 2176 C C . ALA A 1 278 ? 22.75 5.184 -14.93 1 89.12 278 ALA A C 1
ATOM 2178 O O . ALA A 1 278 ? 23.594 5.582 -15.742 1 89.12 278 ALA A O 1
ATOM 2179 N N . THR A 1 279 ? 21.938 4.254 -15.148 1 82.62 279 THR A N 1
ATOM 2180 C CA . THR A 1 279 ? 21.672 3.828 -16.516 1 82.62 279 THR A CA 1
ATOM 2181 C C . THR A 1 279 ? 20.531 4.641 -17.125 1 82.62 279 THR A C 1
ATOM 2183 O O . THR A 1 279 ? 19.469 4.754 -16.547 1 82.62 279 THR A O 1
ATOM 2186 N N . LYS A 1 280 ? 20.812 5.336 -18.234 1 74.5 280 LYS A N 1
ATOM 2187 C CA . LYS A 1 280 ? 19.797 6.07 -18.984 1 74.5 280 LYS A CA 1
ATOM 2188 C C . LYS A 1 280 ? 19.203 5.219 -20.109 1 74.5 280 LYS A C 1
ATOM 2190 O O . LYS A 1 280 ? 19.938 4.5 -20.797 1 74.5 280 LYS A O 1
ATOM 2195 N N . PHE A 1 281 ? 17.969 4.969 -19.984 1 66.25 281 PHE A N 1
ATOM 2196 C CA . PHE A 1 281 ? 17.344 4.141 -21 1 66.25 281 PHE A CA 1
ATOM 2197 C C . PHE A 1 281 ? 16.75 5.008 -22.109 1 66.25 281 PHE A C 1
ATOM 2199 O O . PHE A 1 281 ? 16.203 6.078 -21.844 1 66.25 281 PHE A O 1
ATOM 2206 N N . SER A 1 282 ? 17.156 4.723 -23.344 1 59.28 282 SER A N 1
ATOM 2207 C CA . SER A 1 282 ? 16.797 5.5 -24.516 1 59.28 282 SER A CA 1
ATOM 2208 C C . SER A 1 282 ? 15.281 5.684 -24.625 1 59.28 282 SER A C 1
ATOM 2210 O O . SER A 1 282 ? 14.516 4.742 -24.375 1 59.28 282 SER A O 1
ATOM 2212 N N . GLY A 1 283 ? 14.922 6.93 -24.938 1 57.53 283 GLY A N 1
ATOM 2213 C CA . GLY A 1 283 ? 13.547 7.273 -25.266 1 57.53 283 GLY A CA 1
ATOM 2214 C C . GLY A 1 283 ? 12.742 7.742 -24.062 1 57.53 283 GLY A C 1
ATOM 2215 O O . GLY A 1 283 ? 11.617 8.219 -24.219 1 57.53 283 GLY A O 1
ATOM 2216 N N . LEU A 1 284 ? 13.18 7.32 -23.047 1 58.75 284 LEU A N 1
ATOM 2217 C CA . LEU A 1 284 ? 12.422 7.812 -21.906 1 58.75 284 LEU A CA 1
ATOM 2218 C C . LEU A 1 284 ? 13.094 9.023 -21.281 1 58.75 284 LEU A C 1
ATOM 2220 O O . LEU A 1 284 ? 14.234 8.938 -20.797 1 58.75 284 LEU A O 1
ATOM 2224 N N . LYS A 1 285 ? 12.75 10.156 -21.75 1 58 285 LYS A N 1
ATOM 2225 C CA . LYS A 1 285 ? 13.242 11.414 -21.172 1 58 285 LYS A CA 1
ATOM 2226 C C . LYS A 1 285 ? 13.094 11.414 -19.656 1 58 285 LYS A C 1
ATOM 2228 O O . LYS A 1 285 ? 12.023 11.109 -19.125 1 58 285 LYS A O 1
ATOM 2233 N N . GLN A 1 286 ? 14.211 11.578 -18.875 1 60.25 286 GLN A N 1
ATOM 2234 C CA . GLN A 1 286 ? 14.305 12 -17.484 1 60.25 286 GLN A CA 1
ATOM 2235 C C . GLN A 1 286 ? 14.125 10.812 -16.531 1 60.25 286 GLN A C 1
ATOM 2237 O O . GLN A 1 286 ? 13.93 10.992 -15.328 1 60.25 286 GLN A O 1
ATOM 2242 N N . LYS A 1 287 ? 14.117 9.477 -17.188 1 73.38 287 LYS A N 1
ATOM 2243 C CA . LYS A 1 287 ? 14.086 8.398 -16.203 1 73.38 287 LYS A CA 1
ATOM 2244 C C . LYS A 1 287 ? 15.406 7.641 -16.172 1 73.38 287 LYS A C 1
ATOM 2246 O O . LYS A 1 287 ? 16 7.379 -17.219 1 73.38 287 LYS A O 1
ATOM 2251 N N . SER A 1 288 ? 16.047 7.531 -15.148 1 82.12 288 SER A N 1
ATOM 2252 C CA . SER A 1 288 ? 17.281 6.785 -14.922 1 82.12 288 SER A CA 1
ATOM 2253 C C . SER A 1 288 ? 17.109 5.773 -13.789 1 82.12 288 SER A C 1
ATOM 2255 O O . SER A 1 288 ? 16.156 5.859 -13.008 1 82.12 288 SER A O 1
ATOM 2257 N N . SER A 1 289 ? 17.922 4.672 -13.867 1 90.31 289 SER A N 1
ATOM 2258 C CA . SER A 1 289 ? 17.922 3.639 -12.836 1 90.31 289 SER A CA 1
ATOM 2259 C C . SER A 1 289 ? 19.328 3.316 -12.359 1 90.31 289 SER A C 1
ATOM 2261 O O . SER A 1 289 ? 20.25 3.238 -13.164 1 90.31 289 SER A O 1
ATOM 2263 N N . LEU A 1 290 ? 19.453 3.162 -11.078 1 92.88 290 LEU A N 1
ATOM 2264 C CA . LEU A 1 290 ? 20.734 2.756 -10.492 1 92.88 290 LEU A CA 1
ATOM 2265 C C . LEU A 1 290 ? 20.812 1.238 -10.359 1 92.88 290 LEU A C 1
ATOM 2267 O O . LEU A 1 290 ? 21.812 0.705 -9.859 1 92.88 290 LEU A O 1
ATOM 2271 N N . LEU A 1 291 ? 19.812 0.544 -10.859 1 93.12 291 LEU A N 1
ATOM 2272 C CA . LEU A 1 291 ? 19.688 -0.882 -10.586 1 93.12 291 LEU A CA 1
ATOM 2273 C C . LEU A 1 291 ? 20.469 -1.705 -11.602 1 93.12 291 LEU A C 1
ATOM 2275 O O . LEU A 1 291 ? 20.969 -2.789 -11.273 1 93.12 291 LEU A O 1
ATOM 2279 N N . PHE A 1 292 ? 20.641 -1.262 -12.781 1 91.56 292 PHE A N 1
ATOM 2280 C CA . PHE A 1 292 ? 21.281 -2.008 -13.859 1 91.56 292 PHE A CA 1
ATOM 2281 C C . PHE A 1 292 ? 22.766 -1.717 -13.906 1 91.56 292 PHE A C 1
ATOM 2283 O O . PHE A 1 292 ? 23.188 -0.693 -14.445 1 91.56 292 PHE A O 1
ATOM 2290 N N . GLN A 1 293 ? 23.516 -2.604 -13.344 1 93.56 293 GLN A N 1
ATOM 2291 C CA . GLN A 1 293 ? 24.969 -2.465 -13.211 1 93.56 293 GLN A CA 1
ATOM 2292 C C . GLN A 1 293 ? 25.688 -3.633 -13.867 1 93.56 293 GLN A C 1
ATOM 2294 O O . GLN A 1 293 ? 25.156 -4.738 -13.953 1 93.56 293 GLN A O 1
ATOM 2299 N N . ASN A 1 294 ? 26.953 -3.35 -14.305 1 94 294 ASN A N 1
ATOM 2300 C CA . ASN A 1 294 ? 27.797 -4.445 -14.766 1 94 294 ASN A CA 1
ATOM 2301 C C . ASN A 1 294 ? 28.219 -5.355 -13.617 1 94 294 ASN A C 1
ATOM 2303 O O . ASN A 1 294 ? 28.609 -4.875 -12.547 1 94 294 ASN A O 1
ATOM 2307 N N . ILE A 1 295 ? 28.125 -6.68 -13.852 1 95.75 295 ILE A N 1
ATOM 2308 C CA . ILE A 1 295 ? 28.312 -7.621 -12.758 1 95.75 295 ILE A CA 1
ATOM 2309 C C . ILE A 1 295 ? 29.359 -8.664 -13.148 1 95.75 295 ILE A C 1
ATOM 2311 O O . ILE A 1 295 ? 29.672 -8.828 -14.328 1 95.75 295 ILE A O 1
ATOM 2315 N N . THR A 1 296 ? 29.891 -9.367 -12.141 1 95.06 296 THR A N 1
ATOM 2316 C CA . THR A 1 296 ? 30.719 -10.547 -12.375 1 95.06 296 THR A CA 1
ATOM 2317 C C . THR A 1 296 ? 29.844 -11.734 -12.797 1 95.06 296 THR A C 1
ATOM 2319 O O . THR A 1 296 ? 28.641 -11.75 -12.547 1 95.06 296 THR A O 1
ATOM 2322 N N . ALA A 1 297 ? 30.469 -12.703 -13.375 1 90.31 297 ALA A N 1
ATOM 2323 C CA . ALA A 1 297 ? 29.75 -13.867 -13.891 1 90.31 297 ALA A CA 1
ATOM 2324 C C . ALA A 1 297 ? 29.219 -14.742 -12.758 1 90.31 297 ALA A C 1
ATOM 2326 O O . ALA A 1 297 ? 28.094 -15.234 -12.82 1 90.31 297 ALA A O 1
ATOM 2327 N N . GLN A 1 298 ? 30.016 -14.859 -11.781 1 91.5 298 GLN A N 1
ATOM 2328 C CA . GLN A 1 298 ? 29.625 -15.719 -10.664 1 91.5 298 GLN A CA 1
ATOM 2329 C C . GLN A 1 298 ? 28.875 -14.93 -9.602 1 91.5 298 GLN A C 1
ATOM 2331 O O . GLN A 1 298 ? 29.312 -13.852 -9.195 1 91.5 298 GLN A O 1
ATOM 2336 N N . PRO A 1 299 ? 27.734 -15.469 -9.203 1 93.38 299 PRO A N 1
ATOM 2337 C CA . PRO A 1 299 ? 27.031 -14.789 -8.109 1 93.38 299 PRO A CA 1
ATOM 2338 C C . PRO A 1 299 ? 27.75 -14.906 -6.777 1 93.38 299 PRO A C 1
ATOM 2340 O O . PRO A 1 299 ? 28.531 -15.844 -6.574 1 93.38 299 PRO A O 1
ATOM 2343 N N . PRO A 1 300 ? 27.516 -13.922 -5.93 1 94.81 300 PRO A N 1
ATOM 2344 C CA . PRO A 1 300 ? 28.062 -14.047 -4.57 1 94.81 300 PRO A CA 1
ATOM 2345 C C . PRO A 1 300 ? 27.297 -15.078 -3.734 1 94.81 300 PRO A C 1
ATOM 2347 O O . PRO A 1 300 ? 26.359 -15.711 -4.227 1 94.81 300 PRO A O 1
ATOM 2350 N N . GLN A 1 301 ? 27.781 -15.203 -2.572 1 90.94 301 GLN A N 1
ATOM 2351 C CA . GLN A 1 301 ? 27.062 -16.062 -1.647 1 90.94 301 GLN A CA 1
ATOM 2352 C C . GLN A 1 301 ? 25.688 -15.484 -1.306 1 90.94 301 GLN A C 1
ATOM 2354 O O . GLN A 1 301 ? 25.547 -14.266 -1.209 1 90.94 301 GLN A O 1
ATOM 2359 N N . GLY A 1 302 ? 24.703 -16.312 -1.2 1 93.5 302 GLY A N 1
ATOM 2360 C CA . GLY A 1 302 ? 23.375 -15.914 -0.75 1 93.5 302 GLY A CA 1
ATOM 2361 C C . GLY A 1 302 ? 23.172 -16.125 0.738 1 93.5 302 GLY A C 1
ATOM 2362 O O . GLY A 1 302 ? 24.125 -16.141 1.509 1 93.5 3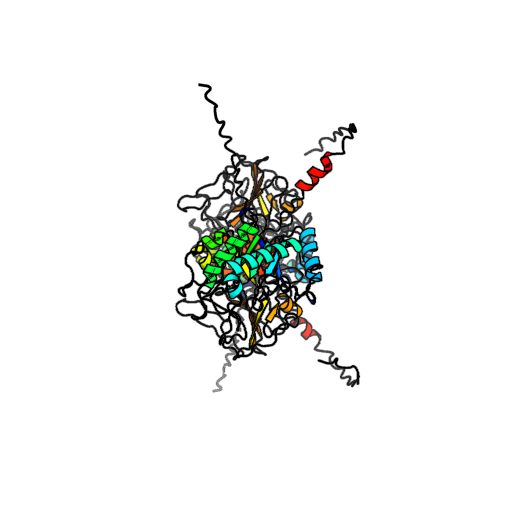02 GLY A O 1
ATOM 2363 N N . GLY A 1 303 ? 21.922 -16.094 1.104 1 92.31 303 GLY A N 1
ATOM 2364 C CA . GLY A 1 303 ? 21.594 -16.344 2.496 1 92.31 303 GLY A CA 1
ATOM 2365 C C . GLY A 1 303 ? 21.922 -17.766 2.928 1 92.31 303 GLY A C 1
ATOM 2366 O O . GLY A 1 303 ? 21.969 -18.672 2.098 1 92.31 303 GLY A O 1
ATOM 2367 N N . LYS A 1 304 ? 22.062 -17.938 4.219 1 87.75 304 LYS A N 1
ATOM 2368 C CA . LYS A 1 304 ? 22.453 -19.25 4.762 1 87.75 304 LYS A CA 1
ATOM 2369 C C . LYS A 1 304 ? 21.297 -20.234 4.66 1 87.75 304 LYS A C 1
ATOM 2371 O O . LYS A 1 304 ? 21.531 -21.438 4.422 1 87.75 304 LYS A O 1
ATOM 2376 N N . ILE A 1 305 ? 20.125 -19.766 4.77 1 85.25 305 ILE A N 1
ATOM 2377 C CA . ILE A 1 305 ? 18.953 -20.641 4.773 1 85.25 305 ILE A CA 1
ATOM 2378 C C . ILE A 1 305 ? 18.641 -21.094 3.346 1 85.25 305 ILE A C 1
ATOM 2380 O O . ILE A 1 305 ? 18.406 -22.266 3.094 1 85.25 305 ILE A O 1
ATOM 2384 N N . SER A 1 306 ? 18.594 -20.203 2.367 1 77.5 306 SER A N 1
ATOM 2385 C CA . SER A 1 306 ? 18.344 -20.531 0.969 1 77.5 306 SER A CA 1
ATOM 2386 C C . SER A 1 306 ? 19.406 -21.484 0.419 1 77.5 306 SER A C 1
ATOM 2388 O O . SER A 1 306 ? 19.078 -22.469 -0.25 1 77.5 306 SER A O 1
ATOM 2390 N N . ALA A 1 307 ? 20.625 -21.219 0.821 1 73.69 307 ALA A N 1
ATOM 2391 C CA . ALA A 1 307 ? 21.797 -22.047 0.557 1 73.69 307 ALA A CA 1
ATOM 2392 C C . ALA A 1 307 ? 22.078 -22.141 -0.94 1 73.69 307 ALA A C 1
ATOM 2394 O O . ALA A 1 307 ? 22.641 -23.125 -1.414 1 73.69 307 ALA A O 1
ATOM 2395 N N . THR A 1 308 ? 21.594 -21.391 -1.784 1 84.06 308 THR A N 1
ATOM 2396 C CA . THR A 1 308 ? 21.859 -21.234 -3.211 1 84.06 308 THR A CA 1
ATOM 2397 C C . THR A 1 308 ? 22.625 -19.938 -3.488 1 84.06 308 THR A C 1
ATOM 2399 O O . THR A 1 308 ? 22.266 -18.891 -2.961 1 84.06 308 THR A O 1
ATOM 2402 N N . PRO A 1 309 ? 23.703 -20.094 -4.25 1 88.75 309 PRO A N 1
ATOM 2403 C CA . PRO A 1 309 ? 24.469 -18.875 -4.535 1 88.75 309 PRO A CA 1
ATOM 2404 C C . PRO A 1 309 ? 23.609 -17.734 -5.078 1 88.75 309 PRO A C 1
ATOM 2406 O O . PRO A 1 309 ? 22.797 -17.953 -5.973 1 88.75 309 PRO A O 1
ATOM 2409 N N . GLY A 1 310 ? 23.75 -16.656 -4.445 1 93.94 310 GLY A N 1
ATOM 2410 C CA . GLY A 1 310 ? 23.094 -15.438 -4.891 1 93.94 310 GLY A CA 1
ATOM 2411 C C . GLY A 1 310 ? 21.656 -15.328 -4.41 1 93.94 310 GLY A C 1
ATOM 2412 O O . GLY A 1 310 ? 21.047 -14.258 -4.516 1 93.94 310 GLY A O 1
ATOM 2413 N N . HIS A 1 311 ? 21.156 -16.344 -3.865 1 95.44 311 HIS A N 1
ATOM 2414 C CA . HIS A 1 311 ? 19.734 -16.375 -3.486 1 95.44 311 HIS A CA 1
ATOM 2415 C C . HIS A 1 311 ? 19.547 -15.922 -2.043 1 95.44 311 HIS A C 1
ATOM 2417 O O . HIS A 1 311 ? 20.281 -16.344 -1.15 1 95.44 311 HIS A O 1
ATOM 2423 N N . TRP A 1 312 ? 18.547 -14.992 -1.857 1 97 312 TRP A N 1
ATOM 2424 C CA . TRP A 1 312 ? 18.188 -14.492 -0.533 1 97 312 TRP A CA 1
ATOM 2425 C C . TRP A 1 312 ? 16.688 -14.617 -0.295 1 97 312 TRP A C 1
ATOM 2427 O O . TRP A 1 312 ? 15.891 -14.047 -1.046 1 97 312 TRP A O 1
ATOM 2437 N N . LEU A 1 313 ? 16.328 -15.406 0.745 1 97.44 313 LEU A N 1
ATOM 2438 C CA . LEU A 1 313 ? 14.945 -15.242 1.201 1 97.44 313 LEU A CA 1
ATOM 2439 C C . LEU A 1 313 ? 14.734 -13.852 1.794 1 97.44 313 LEU A C 1
ATOM 2441 O O . LEU A 1 313 ? 15.648 -13.281 2.387 1 97.44 313 LEU A O 1
ATOM 2445 N N . TYR A 1 314 ? 13.562 -13.305 1.68 1 98.25 314 TYR A N 1
ATOM 2446 C CA . TYR A 1 314 ? 13.289 -11.969 2.209 1 98.25 314 TYR A CA 1
ATOM 2447 C C . TYR A 1 314 ? 13.602 -11.898 3.699 1 98.25 314 TYR A C 1
ATOM 2449 O O . TYR A 1 314 ? 14.242 -10.953 4.16 1 98.25 314 TYR A O 1
ATOM 2457 N N . LYS A 1 315 ? 13.211 -12.906 4.469 1 97.38 315 LYS A N 1
ATOM 2458 C CA . LYS A 1 315 ? 13.438 -12.914 5.91 1 97.38 315 LYS A CA 1
ATOM 2459 C C . LYS A 1 315 ? 14.93 -12.914 6.234 1 97.38 315 LYS A C 1
ATOM 2461 O O . LYS A 1 315 ? 15.344 -12.398 7.277 1 97.38 315 LYS A O 1
ATOM 2466 N N . GLU A 1 316 ? 15.734 -13.453 5.352 1 97 316 GLU A N 1
ATOM 2467 C CA . GLU A 1 316 ? 17.172 -13.555 5.609 1 97 316 GLU A CA 1
ATOM 2468 C C . GLU A 1 316 ? 17.844 -12.188 5.582 1 97 316 GLU A C 1
ATOM 2470 O O . GLU A 1 316 ? 18.875 -11.977 6.227 1 97 316 GLU A O 1
ATOM 2475 N N . LEU A 1 317 ? 17.25 -11.266 4.84 1 97.94 317 LEU A N 1
ATOM 2476 C CA . LEU A 1 317 ? 17.812 -9.914 4.797 1 97.94 317 LEU A CA 1
ATOM 2477 C C . LEU A 1 317 ? 17.766 -9.266 6.176 1 97.94 317 LEU A C 1
ATOM 2479 O O . LEU A 1 317 ? 18.641 -8.469 6.523 1 97.94 317 LEU A O 1
ATOM 2483 N N . PHE A 1 318 ? 16.719 -9.594 6.926 1 96.88 318 PHE A N 1
ATOM 2484 C CA . PHE A 1 318 ? 16.609 -9.117 8.297 1 96.88 318 PHE A CA 1
ATOM 2485 C C . PHE A 1 318 ? 17.5 -9.922 9.234 1 96.88 318 PHE A C 1
ATOM 2487 O O . PHE A 1 318 ? 18.219 -9.359 10.055 1 96.88 318 PHE A O 1
ATOM 2494 N N . LEU A 1 319 ? 17.484 -11.234 9.102 1 95.06 319 LEU A N 1
ATOM 2495 C CA . LEU A 1 319 ? 18.219 -12.133 9.984 1 95.06 319 LEU A CA 1
ATOM 2496 C C . LEU A 1 319 ? 19.734 -11.898 9.859 1 95.06 319 LEU A C 1
ATOM 2498 O O . LEU A 1 319 ? 20.469 -12.031 10.844 1 95.06 319 LEU A O 1
ATOM 2502 N N . ASP A 1 320 ? 20.141 -11.523 8.68 1 95.12 320 ASP A N 1
ATOM 2503 C CA . ASP A 1 320 ? 21.562 -11.336 8.43 1 95.12 320 ASP A CA 1
ATOM 2504 C C . ASP A 1 320 ? 21.938 -9.859 8.508 1 95.12 320 ASP A C 1
ATOM 2506 O O . ASP A 1 320 ? 23 -9.453 8.016 1 95.12 320 ASP A O 1
ATOM 2510 N N . ASP A 1 321 ? 21.078 -9.023 9.008 1 95.44 321 ASP A N 1
ATOM 2511 C CA . ASP A 1 321 ? 21.312 -7.617 9.32 1 95.44 321 ASP A CA 1
ATOM 2512 C C . ASP A 1 321 ? 21.672 -6.832 8.062 1 95.44 321 ASP A C 1
ATOM 2514 O O . ASP A 1 321 ? 22.641 -6.055 8.07 1 95.44 321 ASP A O 1
ATOM 2518 N N . LYS A 1 322 ? 21.016 -7.168 6.965 1 96.94 322 LYS A N 1
ATOM 2519 C CA . LYS A 1 322 ? 21.172 -6.363 5.758 1 96.94 322 LYS A CA 1
ATOM 2520 C C . LYS A 1 322 ? 20.141 -5.238 5.707 1 96.94 322 LYS A C 1
ATOM 2522 O O . LYS A 1 322 ? 20.359 -4.219 5.051 1 96.94 322 LYS A O 1
ATOM 2527 N N . LEU A 1 323 ? 19 -5.523 6.328 1 96.5 323 LEU A N 1
ATOM 2528 C CA . LEU A 1 323 ? 17.906 -4.57 6.449 1 96.5 323 LEU A CA 1
ATOM 2529 C C . LEU A 1 323 ? 17.609 -4.262 7.914 1 96.5 323 LEU A C 1
ATOM 2531 O O . LEU A 1 323 ? 17.688 -5.148 8.766 1 96.5 323 LEU A O 1
ATOM 2535 N N . ALA A 1 324 ? 17.234 -2.967 8.156 1 93 324 ALA A N 1
ATOM 2536 C CA . ALA A 1 324 ? 16.719 -2.602 9.469 1 93 324 ALA A CA 1
ATOM 2537 C C . ALA A 1 324 ? 15.359 -3.266 9.719 1 93 324 ALA A C 1
ATOM 2539 O O . ALA A 1 324 ? 14.695 -3.715 8.781 1 93 324 ALA A O 1
ATOM 2540 N N . LYS A 1 325 ? 14.945 -3.309 10.945 1 86.94 325 LYS A N 1
ATOM 2541 C CA . LYS A 1 325 ? 13.727 -3.998 11.352 1 86.94 325 LYS A CA 1
ATOM 2542 C C . LYS A 1 325 ? 12.508 -3.443 10.617 1 86.94 325 LYS A C 1
ATOM 2544 O O . LYS A 1 325 ? 11.586 -4.191 10.273 1 86.94 325 LYS A O 1
ATOM 2549 N N . ASP A 1 326 ? 12.547 -2.189 10.281 1 82.31 326 ASP A N 1
ATOM 2550 C CA . ASP A 1 326 ? 11.406 -1.553 9.641 1 82.31 326 ASP A CA 1
ATOM 2551 C C . ASP A 1 326 ? 11.438 -1.766 8.125 1 82.31 326 ASP A C 1
ATOM 2553 O O . ASP A 1 326 ? 10.477 -1.438 7.426 1 82.31 326 ASP A O 1
ATOM 2557 N N . GLY A 1 327 ? 12.523 -2.354 7.641 1 90.88 327 GLY A N 1
ATOM 2558 C CA . GLY A 1 327 ? 12.656 -2.674 6.227 1 90.88 327 GLY A CA 1
ATOM 2559 C C . GLY A 1 327 ? 12.914 -1.456 5.359 1 90.88 327 GLY A C 1
ATOM 2560 O O . GLY A 1 327 ? 12.836 -1.531 4.133 1 90.88 327 GLY A O 1
ATOM 2561 N N . ARG A 1 328 ? 13.328 -0.326 5.906 1 87.88 328 ARG A N 1
ATOM 2562 C CA . ARG A 1 328 ? 13.367 0.909 5.129 1 87.88 328 ARG A CA 1
ATOM 2563 C C . ARG A 1 328 ? 14.797 1.402 4.957 1 87.88 328 ARG A C 1
ATOM 2565 O O . ARG A 1 328 ? 15.055 2.311 4.164 1 87.88 328 ARG A O 1
ATOM 2572 N N . ARG A 1 329 ? 15.68 0.839 5.746 1 90.69 329 ARG A N 1
ATOM 2573 C CA . ARG A 1 329 ? 17.078 1.234 5.668 1 90.69 329 ARG A CA 1
ATOM 2574 C C . ARG A 1 329 ? 18 0.013 5.617 1 90.69 329 ARG A C 1
ATOM 2576 O O . ARG A 1 329 ? 17.703 -1.014 6.23 1 90.69 329 ARG A O 1
ATOM 2583 N N . GLY A 1 330 ? 19.062 0.157 4.859 1 95.69 330 GLY A N 1
ATOM 2584 C CA . GLY A 1 330 ? 20.094 -0.858 4.938 1 95.69 330 GLY A CA 1
ATOM 2585 C C . GLY A 1 330 ? 20.891 -0.798 6.227 1 95.69 330 GLY A C 1
ATOM 2586 O O . GLY A 1 330 ? 20.906 0.231 6.906 1 95.69 330 GLY A O 1
ATOM 2587 N N . THR A 1 331 ? 21.391 -1.846 6.633 1 96.56 331 THR A N 1
ATOM 2588 C CA . THR A 1 331 ? 22.297 -1.952 7.781 1 96.56 331 THR A CA 1
ATOM 2589 C C . THR A 1 331 ? 23.578 -2.68 7.395 1 96.56 331 THR A C 1
ATOM 2591 O O . THR A 1 331 ? 23.719 -3.162 6.27 1 96.56 331 THR A O 1
ATOM 2594 N N . SER A 1 332 ? 24.562 -2.625 8.211 1 96.25 332 SER A N 1
ATOM 2595 C CA . SER A 1 332 ? 25.812 -3.348 8.023 1 96.25 332 SER A CA 1
ATOM 2596 C C . SER A 1 332 ? 26.484 -2.963 6.707 1 96.25 332 SER A C 1
ATOM 2598 O O . SER A 1 332 ? 26.875 -3.832 5.93 1 96.25 332 SER A O 1
ATOM 2600 N N . GLY A 1 333 ? 26.516 -1.713 6.426 1 97.19 333 GLY A N 1
ATOM 2601 C CA . GLY A 1 333 ? 27.219 -1.179 5.266 1 97.19 333 GLY A CA 1
ATOM 2602 C C . GLY A 1 333 ? 26.328 -1.082 4.035 1 97.19 333 GLY A C 1
ATOM 2603 O O . GLY A 1 333 ? 26.719 -0.465 3.039 1 97.19 333 GLY A O 1
ATOM 2604 N N . TYR A 1 334 ? 25.156 -1.656 4.109 1 98.25 334 TYR A N 1
ATOM 2605 C CA . TYR A 1 334 ? 24.234 -1.59 2.971 1 98.25 334 TYR A CA 1
ATOM 2606 C C . TYR A 1 334 ? 23.438 -0.29 2.984 1 98.25 334 TYR A C 1
ATOM 2608 O O . TYR A 1 334 ? 23.047 0.187 4.047 1 98.25 334 TYR A O 1
ATOM 2616 N N . LYS A 1 335 ? 23.281 0.247 1.84 1 97.38 335 LYS A N 1
ATOM 2617 C CA . LYS A 1 335 ? 22.328 1.331 1.598 1 97.38 335 LYS A CA 1
ATOM 2618 C C . LYS A 1 335 ? 21.125 0.843 0.792 1 97.38 335 LYS A C 1
ATOM 2620 O O . LYS A 1 335 ? 21.281 0.116 -0.19 1 97.38 335 LYS A O 1
ATOM 2625 N N . ARG A 1 336 ? 19.969 1.206 1.262 1 97 336 ARG A N 1
ATOM 2626 C CA . ARG A 1 336 ? 18.75 0.832 0.548 1 97 336 ARG A CA 1
ATOM 2627 C C . ARG A 1 336 ? 18.391 1.866 -0.516 1 97 336 ARG A C 1
ATOM 2629 O O . ARG A 1 336 ? 18.5 3.072 -0.274 1 97 336 ARG A O 1
ATOM 2636 N N . HIS A 1 337 ? 18.016 1.394 -1.646 1 96.44 337 HIS A N 1
ATOM 2637 C CA . HIS A 1 337 ? 17.5 2.18 -2.762 1 96.44 337 HIS A CA 1
ATOM 2638 C C . HIS A 1 337 ? 16.156 1.643 -3.238 1 96.44 337 HIS A C 1
ATOM 2640 O O . HIS A 1 337 ? 15.812 0.489 -2.971 1 96.44 337 HIS A O 1
ATOM 2646 N N . PHE A 1 338 ? 15.367 2.506 -3.816 1 95.25 338 PHE A N 1
ATOM 2647 C CA . PHE A 1 338 ? 14.148 2.098 -4.512 1 95.25 338 PHE A CA 1
ATOM 2648 C C . PHE A 1 338 ? 14.164 2.588 -5.957 1 95.25 338 PHE A C 1
ATOM 2650 O O . PHE A 1 338 ? 14.258 3.791 -6.207 1 95.25 338 PHE A O 1
ATOM 2657 N N . ASP A 1 339 ? 14.148 1.616 -6.859 1 94.62 339 ASP A N 1
ATOM 2658 C CA . ASP A 1 339 ? 14.133 1.957 -8.281 1 94.62 339 ASP A CA 1
ATOM 2659 C C . ASP A 1 339 ? 12.719 2.338 -8.734 1 94.62 339 ASP A C 1
ATOM 2661 O O . ASP A 1 339 ? 11.836 1.486 -8.797 1 94.62 339 ASP A O 1
ATOM 2665 N N . GLU A 1 340 ? 12.531 3.58 -9.117 1 90.62 340 GLU A N 1
ATOM 2666 C CA . GLU A 1 340 ? 11.211 4.082 -9.469 1 90.62 340 GLU A CA 1
ATOM 2667 C C . GLU A 1 340 ? 10.766 3.561 -10.836 1 90.62 340 GLU A C 1
ATOM 2669 O O . GLU A 1 340 ? 9.578 3.613 -11.164 1 90.62 340 GLU A O 1
ATOM 2674 N N . CYS A 1 341 ? 11.648 3.051 -11.547 1 89 341 CYS A N 1
ATOM 2675 C CA . CYS A 1 341 ? 11.32 2.537 -12.875 1 89 341 CYS A CA 1
ATOM 2676 C C . CYS A 1 341 ? 10.711 1.143 -12.781 1 89 341 CYS A C 1
ATOM 2678 O O . CYS A 1 341 ? 9.609 0.907 -13.273 1 89 341 CYS A O 1
ATOM 2680 N N . SER A 1 342 ? 11.422 0.282 -12.117 1 93.06 342 SER A N 1
ATOM 2681 C CA . SER A 1 342 ? 10.953 -1.093 -12 1 93.06 342 SER A CA 1
ATOM 2682 C C . SER A 1 342 ? 10.023 -1.253 -10.797 1 93.06 342 SER A C 1
ATOM 2684 O O . SER A 1 342 ? 9.344 -2.271 -10.664 1 93.06 342 SER A O 1
ATOM 2686 N N . ARG A 1 343 ? 10.023 -0.214 -9.961 1 95.62 343 ARG A N 1
ATOM 2687 C CA . ARG A 1 343 ? 9.25 -0.215 -8.727 1 95.62 343 ARG A CA 1
ATOM 2688 C C . ARG A 1 343 ? 9.688 -1.352 -7.809 1 95.62 343 ARG A C 1
ATOM 2690 O O . ARG A 1 343 ? 8.844 -2.092 -7.289 1 95.62 343 ARG A O 1
ATOM 2697 N N . THR A 1 344 ? 10.938 -1.51 -7.641 1 97.38 344 THR A N 1
ATOM 2698 C CA . THR A 1 344 ? 11.5 -2.537 -6.773 1 97.38 344 THR A CA 1
ATOM 2699 C C . THR A 1 344 ? 12.648 -1.971 -5.934 1 97.38 344 THR A C 1
ATOM 2701 O O . THR A 1 344 ? 13.367 -1.075 -6.383 1 97.38 344 THR A O 1
ATOM 2704 N N . PRO A 1 345 ? 12.812 -2.467 -4.703 1 98.06 345 PRO A N 1
ATOM 2705 C CA . PRO A 1 345 ? 13.953 -2.076 -3.865 1 98.06 345 PRO A CA 1
ATOM 2706 C C . PRO A 1 345 ? 15.211 -2.887 -4.164 1 98.06 345 PRO A C 1
ATOM 2708 O O . PRO A 1 345 ? 15.125 -3.969 -4.75 1 98.06 345 PRO A O 1
ATOM 2711 N N . PHE A 1 346 ? 16.344 -2.318 -3.771 1 98.38 346 PHE A N 1
ATOM 2712 C CA . PHE A 1 346 ? 17.594 -3.07 -3.742 1 98.38 346 PHE A CA 1
ATOM 2713 C C . PHE A 1 346 ? 18.531 -2.506 -2.688 1 98.38 346 PHE A C 1
ATOM 2715 O O . PHE A 1 346 ? 18.375 -1.367 -2.246 1 98.38 346 PHE A O 1
ATOM 2722 N N . LEU A 1 347 ? 19.406 -3.363 -2.197 1 98.56 347 LEU A N 1
ATOM 2723 C CA . LEU A 1 347 ? 20.484 -3.016 -1.274 1 98.56 347 LEU A CA 1
ATOM 2724 C C . LEU A 1 347 ? 21.828 -3 -1.99 1 98.56 347 LEU A C 1
ATOM 2726 O O . LEU A 1 347 ? 22.062 -3.818 -2.881 1 98.56 347 LEU A O 1
ATOM 2730 N N . PHE A 1 348 ? 22.719 -1.996 -1.604 1 98.62 348 PHE A N 1
ATOM 2731 C CA . PHE A 1 348 ? 24.062 -1.966 -2.168 1 98.62 348 PHE A CA 1
ATOM 2732 C C . PHE A 1 348 ? 25.109 -1.685 -1.086 1 98.62 348 PHE A C 1
ATOM 2734 O O . PHE A 1 348 ? 24.922 -0.78 -0.268 1 98.62 348 PHE A O 1
ATOM 2741 N N . ASN A 1 349 ? 25.984 -2.547 -0.994 1 98.5 349 ASN A N 1
ATOM 2742 C CA . ASN A 1 349 ? 27.172 -2.348 -0.178 1 98.5 349 ASN A CA 1
ATOM 2743 C C . ASN A 1 349 ? 28.406 -2.043 -1.039 1 98.5 349 ASN A C 1
ATOM 2745 O O . ASN A 1 349 ? 28.922 -2.926 -1.728 1 98.5 349 ASN A O 1
ATOM 2749 N N . LYS A 1 350 ? 28.922 -0.795 -0.95 1 97.75 350 LYS A N 1
ATOM 2750 C CA . LYS A 1 350 ? 30 -0.358 -1.835 1 97.75 350 LYS A CA 1
ATOM 2751 C C . LYS A 1 350 ? 31.312 -1.038 -1.476 1 97.75 350 LYS A C 1
ATOM 2753 O O . LYS A 1 350 ? 32.188 -1.22 -2.334 1 97.75 350 LYS A O 1
ATOM 2758 N N . ASP A 1 351 ? 31.5 -1.349 -0.247 1 97.69 351 ASP A N 1
ATOM 2759 C CA . ASP A 1 351 ? 32.781 -1.895 0.22 1 97.69 351 ASP A CA 1
ATOM 2760 C C . ASP A 1 351 ? 33.031 -3.277 -0.375 1 97.69 351 ASP A C 1
ATOM 2762 O O . ASP A 1 351 ? 34.156 -3.6 -0.743 1 97.69 351 ASP A O 1
ATOM 2766 N N . ASN A 1 352 ? 32 -4.082 -0.488 1 96.81 352 ASN A N 1
ATOM 2767 C CA . ASN A 1 352 ? 32.188 -5.41 -1.061 1 96.81 352 ASN A CA 1
ATOM 2768 C C . ASN A 1 352 ? 31.484 -5.535 -2.418 1 96.81 352 ASN A C 1
ATOM 2770 O O . ASN A 1 352 ? 31.406 -6.629 -2.98 1 96.81 352 ASN A O 1
ATOM 2774 N N . LYS A 1 353 ? 30.953 -4.465 -2.941 1 97.88 353 LYS A N 1
ATOM 2775 C CA . LYS A 1 353 ? 30.328 -4.355 -4.258 1 97.88 353 LYS A CA 1
ATOM 2776 C C . LYS A 1 353 ? 29.156 -5.32 -4.398 1 97.88 353 LYS A C 1
ATOM 2778 O O . LYS A 1 353 ? 28.953 -5.906 -5.465 1 97.88 353 LYS A O 1
ATOM 2783 N N . ASN A 1 354 ? 28.469 -5.562 -3.357 1 97.94 354 ASN A N 1
ATOM 2784 C CA . ASN A 1 354 ? 27.344 -6.492 -3.32 1 97.94 354 ASN A CA 1
ATOM 2785 C C . ASN A 1 354 ? 26.016 -5.773 -3.5 1 97.94 354 ASN A C 1
ATOM 2787 O O . ASN A 1 354 ? 25.672 -4.871 -2.729 1 97.94 354 ASN A O 1
ATOM 2791 N N . LEU A 1 355 ? 25.281 -6.152 -4.598 1 98.31 355 LEU A N 1
ATOM 2792 C CA . LEU A 1 355 ? 23.953 -5.637 -4.863 1 98.31 355 LEU A CA 1
ATOM 2793 C C . LEU A 1 355 ? 22.891 -6.727 -4.684 1 98.31 355 LEU A C 1
ATOM 2795 O O . LEU A 1 355 ? 23.016 -7.812 -5.258 1 98.31 355 LEU A O 1
ATOM 2799 N N . ILE A 1 356 ? 21.906 -6.48 -3.828 1 98.31 356 ILE A N 1
ATOM 2800 C CA . ILE A 1 356 ? 20.844 -7.449 -3.576 1 98.31 356 ILE A CA 1
ATOM 2801 C C . ILE A 1 356 ? 19.5 -6.879 -4.02 1 98.31 356 ILE A C 1
ATOM 2803 O O . ILE A 1 356 ? 19.062 -5.844 -3.508 1 98.31 356 ILE A O 1
ATOM 2807 N N . VAL A 1 357 ? 18.844 -7.527 -4.988 1 98 357 VAL A N 1
ATOM 2808 C CA . VAL A 1 357 ? 17.516 -7.137 -5.422 1 98 357 VAL A CA 1
ATOM 2809 C C . VAL A 1 357 ? 16.469 -8 -4.723 1 98 357 VAL A C 1
ATOM 2811 O O . VAL A 1 357 ? 16.703 -9.188 -4.484 1 98 357 VAL A O 1
ATOM 2814 N N . TYR A 1 358 ? 15.352 -7.395 -4.363 1 98.38 358 TYR A N 1
ATOM 2815 C CA . TYR A 1 358 ? 14.297 -8.094 -3.635 1 98.38 358 TYR A CA 1
ATOM 2816 C C . TYR A 1 358 ? 12.969 -7.363 -3.752 1 98.38 358 TYR A C 1
ATOM 2818 O O . TYR A 1 358 ? 12.875 -6.34 -4.434 1 98.38 358 TYR A O 1
ATOM 2826 N N . ASP A 1 359 ? 11.906 -7.938 -3.289 1 98.56 359 ASP A N 1
ATOM 2827 C CA . ASP A 1 359 ? 10.633 -7.258 -3.098 1 98.56 359 ASP A CA 1
ATOM 2828 C C . ASP A 1 359 ? 10.367 -7 -1.615 1 98.56 359 ASP A C 1
ATOM 2830 O O . ASP A 1 359 ? 10.836 -7.746 -0.755 1 98.56 359 ASP A O 1
ATOM 2834 N N . ASP A 1 360 ? 9.711 -5.938 -1.357 1 98 360 ASP A N 1
ATOM 2835 C CA . ASP A 1 360 ? 9.336 -5.559 0.001 1 98 360 ASP A CA 1
ATOM 2836 C C . ASP A 1 360 ? 7.863 -5.152 0.069 1 98 360 ASP A C 1
ATOM 2838 O O . ASP A 1 360 ? 7.094 -5.434 -0.852 1 98 360 ASP A O 1
ATOM 2842 N N . ARG A 1 361 ? 7.473 -4.613 1.199 1 96.56 361 ARG A N 1
ATOM 2843 C CA . ARG A 1 361 ? 6.07 -4.266 1.398 1 96.56 361 ARG A CA 1
ATOM 2844 C C . ARG A 1 361 ? 5.59 -3.295 0.326 1 96.56 361 ARG A C 1
ATOM 2846 O O . ARG A 1 361 ? 4.492 -3.453 -0.215 1 96.56 361 ARG A O 1
ATOM 2853 N N . ARG A 1 362 ? 6.359 -2.273 -0.012 1 96.94 362 ARG A N 1
ATOM 2854 C CA . ARG A 1 362 ? 5.953 -1.28 -1.001 1 96.94 362 ARG A CA 1
ATOM 2855 C C . ARG A 1 362 ? 5.785 -1.916 -2.377 1 96.94 362 ARG A C 1
ATOM 2857 O O . ARG A 1 362 ? 4.746 -1.747 -3.021 1 96.94 362 ARG A O 1
ATOM 2864 N N . SER A 1 363 ? 6.848 -2.631 -2.848 1 98.5 363 SER A N 1
ATOM 2865 C CA . SER A 1 363 ? 6.789 -3.213 -4.184 1 98.5 363 SER A CA 1
ATOM 2866 C C . SER A 1 363 ? 5.684 -4.258 -4.285 1 98.5 363 SER A C 1
ATOM 2868 O O . SER A 1 363 ? 4.984 -4.336 -5.297 1 98.5 363 SER A O 1
ATOM 2870 N N . ILE A 1 364 ? 5.504 -5.047 -3.229 1 98.56 364 ILE A N 1
ATOM 2871 C CA . ILE A 1 364 ? 4.449 -6.059 -3.209 1 98.56 364 ILE A CA 1
ATOM 2872 C C . ILE A 1 364 ? 3.082 -5.379 -3.273 1 98.56 364 ILE A C 1
ATOM 2874 O O . ILE A 1 364 ? 2.195 -5.824 -4.004 1 98.56 364 ILE A O 1
ATOM 2878 N N . PHE A 1 365 ? 2.902 -4.305 -2.535 1 97.44 365 PHE A N 1
ATOM 2879 C CA . PHE A 1 365 ? 1.637 -3.582 -2.559 1 97.44 365 PHE A CA 1
ATOM 2880 C C . PHE A 1 365 ? 1.345 -3.047 -3.957 1 97.44 365 PHE A C 1
ATOM 2882 O O . PHE A 1 365 ? 0.241 -3.223 -4.477 1 97.44 365 PHE A O 1
ATOM 2889 N N . GLU A 1 366 ? 2.293 -2.395 -4.52 1 97.75 366 GLU A N 1
ATOM 2890 C CA . GLU A 1 366 ? 2.096 -1.782 -5.832 1 97.75 366 GLU A CA 1
ATOM 2891 C C . GLU A 1 366 ? 1.784 -2.834 -6.891 1 97.75 366 GLU A C 1
ATOM 2893 O O . GLU A 1 366 ? 0.929 -2.621 -7.754 1 97.75 366 GLU A O 1
ATOM 2898 N N . LYS A 1 367 ? 2.451 -3.977 -6.793 1 98.62 367 LYS A N 1
ATOM 2899 C CA . LYS A 1 367 ? 2.184 -5.059 -7.734 1 98.62 367 LYS A CA 1
ATOM 2900 C C . LYS A 1 367 ? 0.793 -5.648 -7.516 1 98.62 367 LYS A C 1
ATOM 2902 O O . LYS A 1 367 ? 0.06 -5.895 -8.477 1 98.62 367 LYS A O 1
ATOM 2907 N N . ALA A 1 368 ? 0.45 -5.852 -6.277 1 97.94 368 ALA A N 1
ATOM 2908 C CA . ALA A 1 368 ? -0.875 -6.375 -5.957 1 97.94 368 ALA A CA 1
ATOM 2909 C C . ALA A 1 368 ? -1.97 -5.402 -6.387 1 97.94 368 ALA A C 1
ATOM 2911 O O . ALA A 1 368 ? -3.029 -5.82 -6.855 1 97.94 368 ALA A O 1
ATOM 2912 N N . LEU A 1 369 ? -1.727 -4.105 -6.18 1 96.44 369 LEU A N 1
ATOM 2913 C CA . LEU A 1 369 ? -2.68 -3.09 -6.609 1 96.44 369 LEU A CA 1
ATOM 2914 C C . LEU A 1 369 ? -2.875 -3.125 -8.117 1 96.44 369 LEU A C 1
ATOM 2916 O O . LEU A 1 369 ? -4 -3 -8.609 1 96.44 369 LEU A O 1
ATOM 2920 N N . PHE A 1 370 ? -1.759 -3.299 -8.844 1 97.75 370 PHE A N 1
ATOM 2921 C CA . PHE A 1 370 ? -1.852 -3.416 -10.297 1 97.75 370 PHE A CA 1
ATOM 2922 C C . PHE A 1 370 ? -2.676 -4.637 -10.688 1 97.75 370 PHE A C 1
ATOM 2924 O O . PHE A 1 370 ? -3.551 -4.551 -11.555 1 97.75 370 PHE A O 1
ATOM 2931 N N . ALA A 1 371 ? -2.438 -5.734 -10.055 1 98.25 371 ALA A N 1
ATOM 2932 C CA . ALA A 1 371 ? -3.199 -6.953 -10.305 1 98.25 371 ALA A CA 1
ATOM 2933 C C . ALA A 1 371 ? -4.688 -6.73 -10.062 1 98.25 371 ALA A C 1
ATOM 2935 O O . ALA A 1 371 ? -5.527 -7.156 -10.859 1 98.25 371 ALA A O 1
ATOM 2936 N N . LYS A 1 372 ? -4.973 -6.094 -8.984 1 94.94 372 LYS A N 1
ATOM 2937 C CA . LYS A 1 372 ? -6.363 -5.812 -8.641 1 94.94 372 LYS A CA 1
ATOM 2938 C C . LYS A 1 372 ? -7.02 -4.914 -9.68 1 94.94 372 LYS A C 1
ATOM 2940 O O . LYS A 1 372 ? -8.18 -5.125 -10.055 1 94.94 372 LYS A O 1
ATOM 2945 N N . SER A 1 373 ? -6.312 -3.932 -10.164 1 93.88 373 SER A N 1
ATOM 2946 C CA . SER A 1 373 ? -6.84 -3.018 -11.172 1 93.88 373 SER A CA 1
ATOM 2947 C C . SER A 1 373 ? -7.164 -3.752 -12.469 1 93.88 373 SER A C 1
ATOM 2949 O O . SER A 1 373 ? -7.953 -3.27 -13.281 1 93.88 373 SER A O 1
ATOM 2951 N N . LYS A 1 374 ? -6.512 -4.922 -12.648 1 97.12 374 LYS A N 1
ATOM 2952 C CA . LYS A 1 374 ? -6.758 -5.742 -13.828 1 97.12 374 LYS A CA 1
ATOM 2953 C C . LYS A 1 374 ? -7.734 -6.871 -13.523 1 97.12 374 LYS A C 1
ATOM 2955 O O . LYS A 1 374 ? -7.941 -7.762 -14.352 1 97.12 374 LYS A O 1
ATOM 2960 N N . LYS A 1 375 ? -8.281 -6.891 -12.281 1 94.31 375 LYS A N 1
ATOM 2961 C CA . LYS A 1 375 ? -9.328 -7.801 -11.828 1 94.31 375 LYS A CA 1
ATOM 2962 C C . LYS A 1 375 ? -8.828 -9.242 -11.789 1 94.31 375 LYS A C 1
ATOM 2964 O O . LYS A 1 375 ? -9.547 -10.164 -12.164 1 94.31 375 LYS A O 1
ATOM 2969 N N . LEU A 1 376 ? -7.559 -9.398 -11.43 1 97.69 376 LEU A N 1
ATOM 2970 C CA . LEU A 1 376 ? -7.035 -10.75 -11.281 1 97.69 376 LEU A CA 1
ATOM 2971 C C . LEU A 1 376 ? -7.719 -11.477 -10.125 1 97.69 376 LEU A C 1
ATOM 2973 O O . LEU A 1 376 ? -8.242 -10.836 -9.211 1 97.69 376 LEU A O 1
ATOM 2977 N N . GLY A 1 377 ? -7.668 -12.812 -10.188 1 96.5 377 GLY A N 1
ATOM 2978 C CA . GLY A 1 377 ? -8.289 -13.656 -9.18 1 96.5 377 GLY A CA 1
ATOM 2979 C C . GLY A 1 377 ? -7.562 -13.625 -7.852 1 96.5 377 GLY A C 1
ATOM 2980 O O . GLY A 1 377 ? -8.148 -13.938 -6.812 1 96.5 377 GLY A O 1
ATOM 2981 N N . GLY A 1 378 ? -6.27 -13.273 -7.945 1 97.12 378 GLY A N 1
ATOM 2982 C CA . GLY A 1 378 ? -5.547 -13.234 -6.684 1 97.12 378 GLY A CA 1
ATOM 2983 C C . GLY A 1 378 ? -4.039 -13.188 -6.863 1 97.12 378 GLY A C 1
ATOM 2984 O O . GLY A 1 378 ? -3.547 -12.773 -7.914 1 97.12 378 GLY A O 1
ATOM 2985 N N . ILE A 1 379 ? -3.383 -13.484 -5.711 1 98.31 379 ILE A N 1
ATOM 2986 C CA . ILE A 1 379 ? -1.927 -13.422 -5.625 1 98.31 379 ILE A CA 1
ATOM 2987 C C . ILE A 1 379 ? -1.387 -14.75 -5.105 1 98.31 379 ILE A C 1
ATOM 2989 O O . ILE A 1 379 ? -1.996 -15.375 -4.23 1 98.31 379 ILE A O 1
ATOM 2993 N N . ASN A 1 380 ? -0.326 -15.203 -5.695 1 98.56 380 ASN A N 1
ATOM 2994 C CA . ASN A 1 380 ? 0.441 -16.344 -5.199 1 98.56 380 ASN A CA 1
ATOM 2995 C C . ASN A 1 380 ? 1.838 -15.922 -4.75 1 98.56 380 ASN A C 1
ATOM 2997 O O . ASN A 1 380 ? 2.498 -15.125 -5.418 1 98.56 380 ASN A O 1
ATOM 3001 N N . ILE A 1 381 ? 2.266 -16.453 -3.658 1 98.31 381 ILE A N 1
ATOM 3002 C CA . ILE A 1 381 ? 3.602 -16.141 -3.158 1 98.31 381 ILE A CA 1
ATOM 3003 C C . ILE A 1 381 ? 4.508 -17.359 -3.334 1 98.31 381 ILE A C 1
ATOM 3005 O O . ILE A 1 381 ? 4.16 -18.469 -2.916 1 98.31 381 ILE A O 1
ATOM 3009 N N . PHE A 1 382 ? 5.57 -17.172 -4.09 1 98.12 382 PHE A N 1
ATOM 3010 C CA . PHE A 1 382 ? 6.66 -18.141 -4.086 1 98.12 382 PHE A CA 1
ATOM 3011 C C . PHE A 1 382 ? 7.785 -17.688 -3.162 1 98.12 382 PHE A C 1
ATOM 3013 O O . PHE A 1 382 ? 8.539 -16.781 -3.498 1 98.12 382 PHE A O 1
ATOM 3020 N N . ASP A 1 383 ? 7.977 -18.266 -2.01 1 96.5 383 ASP A N 1
ATOM 3021 C CA . ASP A 1 383 ? 7.152 -19.297 -1.394 1 96.5 383 ASP A CA 1
ATOM 3022 C C . ASP A 1 383 ? 6.922 -19.016 0.088 1 96.5 383 ASP A C 1
ATOM 3024 O O . ASP A 1 383 ? 7.355 -17.969 0.598 1 96.5 383 ASP A O 1
ATOM 3028 N N . THR A 1 384 ? 6.238 -19.781 0.77 1 97.25 384 THR A N 1
ATOM 3029 C CA . THR A 1 384 ? 5.77 -19.516 2.123 1 97.25 384 THR A CA 1
ATOM 3030 C C . THR A 1 384 ? 6.941 -19.438 3.098 1 97.25 384 THR A C 1
ATOM 3032 O O . THR A 1 384 ? 6.797 -18.922 4.211 1 97.25 384 THR A O 1
ATOM 3035 N N . THR A 1 385 ? 8.117 -19.875 2.697 1 96.56 385 THR A N 1
ATOM 3036 C CA . THR A 1 385 ? 9.25 -19.922 3.613 1 96.56 385 THR A CA 1
ATOM 3037 C C . THR A 1 385 ? 10.031 -18.609 3.57 1 96.56 385 THR A C 1
ATOM 3039 O O . THR A 1 385 ? 10.867 -18.344 4.441 1 96.56 385 THR A O 1
ATOM 3042 N N . GLY A 1 386 ? 9.742 -17.734 2.604 1 97.38 386 GLY A N 1
ATOM 3043 C CA . GLY A 1 386 ? 10.609 -16.594 2.348 1 97.38 386 GLY A CA 1
ATOM 3044 C C . GLY A 1 386 ? 10.203 -15.359 3.119 1 97.38 386 GLY A C 1
ATOM 3045 O O . GLY A 1 386 ? 11.008 -14.438 3.289 1 97.38 386 GLY A O 1
ATOM 3046 N N . ASP A 1 387 ? 8.969 -15.289 3.637 1 97.31 387 ASP A N 1
ATOM 3047 C CA . ASP A 1 387 ? 8.445 -14.102 4.297 1 97.31 387 ASP A CA 1
ATOM 3048 C C . ASP A 1 387 ? 8.984 -13.977 5.719 1 97.31 387 ASP A C 1
ATOM 3050 O O . ASP A 1 387 ? 9.539 -14.938 6.266 1 97.31 387 ASP A O 1
ATOM 3054 N N . THR A 1 388 ? 8.891 -12.844 6.312 1 96.5 388 THR A N 1
ATOM 3055 C CA . THR A 1 388 ? 9.328 -12.594 7.68 1 96.5 388 THR A CA 1
ATOM 3056 C C . THR A 1 388 ? 8.398 -13.281 8.68 1 96.5 388 THR A C 1
ATOM 3058 O O . THR A 1 388 ? 7.273 -13.656 8.336 1 96.5 388 THR A O 1
ATOM 3061 N N . PRO A 1 389 ? 8.867 -13.484 9.883 1 93.75 389 PRO A N 1
ATOM 3062 C CA . PRO A 1 389 ? 8.016 -14.125 10.883 1 93.75 389 PRO A CA 1
ATOM 3063 C C . PRO A 1 389 ? 6.715 -13.367 11.133 1 93.75 389 PRO A C 1
ATOM 3065 O O . PRO A 1 389 ? 5.68 -13.977 11.422 1 93.75 389 PRO A O 1
ATOM 3068 N N . ASP A 1 390 ? 6.762 -12.07 10.969 1 92.44 390 ASP A N 1
ATOM 3069 C CA . ASP A 1 390 ? 5.559 -11.266 11.164 1 92.44 390 ASP A CA 1
ATOM 3070 C C . ASP A 1 390 ? 4.789 -11.094 9.859 1 92.44 390 ASP A C 1
ATOM 3072 O O . ASP A 1 390 ? 3.838 -10.32 9.789 1 92.44 390 ASP A O 1
ATOM 3076 N N . ARG A 1 391 ? 5.133 -11.82 8.867 1 95.06 391 ARG A N 1
ATOM 3077 C CA . ARG A 1 391 ? 4.387 -11.984 7.629 1 95.06 391 ARG A CA 1
ATOM 3078 C C . ARG A 1 391 ? 4.203 -10.648 6.914 1 95.06 391 ARG A C 1
ATOM 3080 O O . ARG A 1 391 ? 3.096 -10.312 6.488 1 95.06 391 ARG A O 1
ATOM 3087 N N . LYS A 1 392 ? 5.277 -9.891 6.766 1 95.56 392 LYS A N 1
ATOM 3088 C CA . LYS A 1 392 ? 5.246 -8.555 6.172 1 95.56 392 LYS A CA 1
ATOM 3089 C C . LYS A 1 392 ? 4.66 -8.594 4.762 1 95.56 392 LYS A C 1
ATOM 3091 O O . LYS A 1 392 ? 3.816 -7.766 4.414 1 95.56 392 LYS A O 1
ATOM 3096 N N . LEU A 1 393 ? 5.055 -9.594 3.971 1 97.75 393 LEU A N 1
ATOM 3097 C CA . LEU A 1 393 ? 4.664 -9.617 2.566 1 97.75 393 LEU A CA 1
ATOM 3098 C C . LEU A 1 393 ? 3.213 -10.062 2.412 1 97.75 393 LEU A C 1
ATOM 3100 O O . LEU A 1 393 ? 2.41 -9.359 1.789 1 97.75 393 LEU A O 1
ATOM 3104 N N . VAL A 1 394 ? 2.826 -11.164 3.035 1 96.88 394 VAL A N 1
ATOM 3105 C CA . VAL A 1 394 ? 1.474 -11.672 2.838 1 96.88 394 VAL A CA 1
ATOM 3106 C C . VAL A 1 394 ? 0.466 -10.75 3.518 1 96.88 394 VAL A C 1
ATOM 3108 O O . VAL A 1 394 ? -0.649 -10.57 3.023 1 96.88 394 VAL A O 1
ATOM 3111 N N . GLU A 1 395 ? 0.84 -10.086 4.582 1 93.12 395 GLU A N 1
ATOM 3112 C CA . GLU A 1 395 ? -0.035 -9.109 5.227 1 93.12 395 GLU A CA 1
ATOM 3113 C C . GLU A 1 395 ? -0.272 -7.906 4.324 1 93.12 395 GLU A C 1
ATOM 3115 O O . GLU A 1 395 ? -1.356 -7.316 4.336 1 93.12 395 GLU A O 1
ATOM 3120 N N . THR A 1 396 ? 0.77 -7.543 3.67 1 95.19 396 THR A N 1
ATOM 3121 C CA . THR A 1 396 ? 0.636 -6.449 2.711 1 95.19 396 THR A CA 1
ATOM 3122 C C . THR A 1 396 ? -0.366 -6.809 1.618 1 95.19 396 THR A C 1
ATOM 3124 O O . THR A 1 396 ? -1.193 -5.98 1.23 1 95.19 396 THR A O 1
ATOM 3127 N N . ILE A 1 397 ? -0.313 -8.016 1.169 1 96.44 397 ILE A N 1
ATOM 3128 C CA . ILE A 1 397 ? -1.245 -8.5 0.156 1 96.44 397 ILE A CA 1
ATOM 3129 C C . ILE A 1 397 ? -2.672 -8.445 0.698 1 96.44 397 ILE A C 1
ATOM 3131 O O . ILE A 1 397 ? -3.604 -8.086 -0.025 1 96.44 397 ILE A O 1
ATOM 3135 N N . HIS A 1 398 ? -2.85 -8.68 1.954 1 93.19 398 HIS A N 1
ATOM 3136 C CA . HIS A 1 398 ? -4.168 -8.758 2.58 1 93.19 398 HIS A CA 1
ATOM 3137 C C . HIS A 1 398 ? -4.793 -7.371 2.703 1 93.19 398 HIS A C 1
ATOM 3139 O O . HIS A 1 398 ? -5.992 -7.25 2.971 1 93.19 398 HIS A O 1
ATOM 3145 N N . VAL A 1 399 ? -4.016 -6.367 2.51 1 90.75 399 VAL A N 1
ATOM 3146 C CA . VAL A 1 399 ? -4.586 -5.027 2.461 1 90.75 399 VAL A CA 1
ATOM 3147 C C . VAL A 1 399 ? -5.52 -4.906 1.26 1 90.75 399 VAL A C 1
ATOM 3149 O O . VAL A 1 399 ? -6.504 -4.164 1.303 1 90.75 399 VAL A O 1
ATOM 3152 N N . LEU A 1 400 ? -5.273 -5.773 0.242 1 91.81 400 LEU A N 1
ATOM 3153 C CA . LEU A 1 400 ? -6.004 -5.66 -1.015 1 91.81 400 LEU A CA 1
ATOM 3154 C C . LEU A 1 400 ? -6.84 -6.91 -1.272 1 91.81 400 LEU A C 1
ATOM 3156 O O . LEU A 1 400 ? -7.859 -6.848 -1.961 1 91.81 400 LEU A O 1
ATOM 3160 N N . TYR A 1 401 ? -6.348 -8.016 -0.722 1 89.12 401 TYR A N 1
ATOM 3161 C CA . TYR A 1 401 ? -7 -9.305 -0.953 1 89.12 401 TYR A CA 1
ATOM 3162 C C . TYR A 1 401 ? -7.363 -9.977 0.365 1 89.12 401 TYR A C 1
ATOM 3164 O O . TYR A 1 401 ? -6.531 -10.086 1.267 1 89.12 401 TYR A O 1
ATOM 3172 N N . SER A 1 402 ? -8.602 -10.336 0.507 1 78.75 402 SER A N 1
ATOM 3173 C CA . SER A 1 402 ? -9.117 -10.867 1.766 1 78.75 402 SER A CA 1
ATOM 3174 C C . SER A 1 402 ? -8.688 -12.312 1.974 1 78.75 402 SER A C 1
ATOM 3176 O O . SER A 1 402 ? -8.422 -13.031 1.008 1 78.75 402 SER A O 1
ATOM 3178 N N . ASN A 1 403 ? -8.547 -12.562 3.307 1 66.31 403 ASN A N 1
ATOM 3179 C CA . ASN A 1 403 ? -8.375 -13.969 3.674 1 66.31 403 ASN A CA 1
ATOM 3180 C C . ASN A 1 403 ? -9.695 -14.734 3.604 1 66.31 403 ASN A C 1
ATOM 3182 O O . ASN A 1 403 ? -10.742 -14.148 3.338 1 66.31 403 ASN A O 1
ATOM 3186 N N . LYS A 1 404 ? -9.625 -16.062 3.859 1 58.81 404 LYS A N 1
ATOM 3187 C CA . LYS A 1 404 ? -10.789 -16.953 3.863 1 58.81 404 LYS A CA 1
ATOM 3188 C C . LYS A 1 404 ? -11.867 -16.438 4.805 1 58.81 404 LYS A C 1
ATOM 3190 O O . LYS A 1 404 ? -11.57 -15.93 5.891 1 58.81 404 LYS A O 1
ATOM 3195 N N . LYS A 1 405 ? -13.07 -16.328 4.211 1 53.34 405 LYS A N 1
ATOM 3196 C CA . LYS A 1 405 ? -14.266 -16.156 5.035 1 53.34 405 LYS A CA 1
ATOM 3197 C C . LYS A 1 405 ? -14.32 -17.219 6.137 1 53.34 405 LYS A C 1
ATOM 3199 O O . LYS A 1 405 ? -14.234 -18.422 5.859 1 53.34 405 LYS A O 1
ATOM 3204 N N . THR A 1 406 ? -13.859 -17.062 7.363 1 42.06 406 THR A N 1
ATOM 3205 C CA . THR A 1 406 ? -14.297 -18.047 8.344 1 42.06 406 THR A CA 1
ATOM 3206 C C . THR A 1 406 ? -15.82 -18.125 8.391 1 42.06 406 THR A C 1
ATOM 3208 O O . THR A 1 406 ? -16.484 -17.125 8.68 1 42.06 406 THR A O 1
ATOM 3211 N N . ASN A 1 407 ? -16.438 -18.656 7.527 1 38.44 407 ASN A N 1
ATOM 3212 C CA . ASN A 1 407 ? -17.859 -18.906 7.707 1 38.44 407 ASN A CA 1
ATOM 3213 C C . ASN A 1 407 ? -18.156 -19.5 9.078 1 38.44 407 ASN A C 1
ATOM 3215 O O . ASN A 1 407 ? -18.094 -20.719 9.25 1 38.44 407 ASN A O 1
ATOM 3219 N N . LYS A 1 408 ? -17.859 -19.078 10.227 1 36.78 408 LYS A N 1
ATOM 3220 C CA . LYS A 1 408 ? -18.406 -19.688 11.43 1 36.78 408 LYS A CA 1
ATOM 3221 C C . LYS A 1 408 ? -19.938 -19.75 11.367 1 36.78 408 LYS A C 1
ATOM 3223 O O . LYS A 1 408 ? -20.578 -20.297 12.266 1 36.78 408 LYS A O 1
ATOM 3228 N N . THR A 1 409 ? -20.75 -18.969 10.594 1 37.25 409 THR A N 1
ATOM 3229 C CA . THR A 1 409 ? -22.172 -19 10.906 1 37.25 409 THR A CA 1
ATOM 3230 C C . THR A 1 409 ? -22.766 -20.359 10.578 1 37.25 409 THR A C 1
ATOM 3232 O O . THR A 1 409 ? -23.734 -20.797 11.219 1 37.25 409 THR A O 1
ATOM 3235 N N . ALA A 1 410 ? -22.391 -21.016 9.406 1 33.47 410 ALA A N 1
ATOM 3236 C CA . ALA A 1 410 ? -23.344 -22.047 9 1 33.47 410 ALA A CA 1
ATOM 3237 C C . ALA A 1 410 ? -23.094 -23.344 9.781 1 33.47 410 ALA A C 1
ATOM 3239 O O . ALA A 1 410 ? -23.891 -24.281 9.711 1 33.47 410 ALA A O 1
ATOM 3240 N N . LEU A 1 411 ? -21.906 -23.562 10.328 1 31.59 411 LEU A N 1
ATOM 3241 C CA . LEU A 1 411 ? -21.844 -24.859 10.977 1 31.59 411 LEU A CA 1
ATOM 3242 C C . LEU A 1 411 ? -22.578 -24.828 12.32 1 31.59 411 LEU A C 1
ATOM 3244 O O . LEU A 1 411 ? -22.844 -25.891 12.906 1 31.59 411 LEU A O 1
ATOM 3248 N N . SER A 1 412 ? -22.766 -23.609 12.906 1 32.28 412 SER A N 1
ATOM 3249 C CA . SER A 1 412 ? -23.422 -23.766 14.195 1 32.28 412 SER A CA 1
ATOM 3250 C C . SER A 1 412 ? -24.906 -24.094 14.016 1 32.28 412 SER A C 1
ATOM 3252 O O . SER A 1 412 ? -25.594 -24.406 14.984 1 32.28 412 SER A O 1
ATOM 3254 N N . LYS A 1 413 ? -25.547 -23.672 12.789 1 34.5 413 LYS A N 1
ATOM 3255 C CA . LYS A 1 413 ? -26.969 -23.969 12.844 1 34.5 413 LYS A CA 1
ATOM 3256 C C . LYS A 1 413 ? -27.219 -25.469 12.844 1 34.5 413 LYS A C 1
ATOM 3258 O O . LYS A 1 413 ? -28.328 -25.922 13.125 1 34.5 413 LYS A O 1
ATOM 3263 N N . LYS A 1 414 ? -26.406 -26.125 12.07 1 31.09 414 LYS A N 1
ATOM 3264 C CA . LYS A 1 414 ? -26.875 -27.5 11.914 1 31.09 414 LYS A CA 1
ATOM 3265 C C . LYS A 1 414 ? -26.766 -28.266 13.227 1 31.09 414 LYS A C 1
ATOM 3267 O O . LYS A 1 414 ? -27.344 -29.344 13.375 1 31.09 414 LYS A O 1
ATOM 3272 N N . LEU A 1 415 ? -25.766 -27.875 14.031 1 29.33 415 LEU A N 1
ATOM 3273 C CA . LEU A 1 415 ? -25.766 -28.844 15.125 1 29.33 415 LEU A CA 1
ATOM 3274 C C . LEU A 1 415 ? -26.906 -28.578 16.094 1 29.33 415 LEU A C 1
ATOM 3276 O O . LEU A 1 415 ? -27.328 -29.469 16.844 1 29.33 415 LEU A O 1
ATOM 3280 N N . ASN A 1 416 ? -27.234 -27.203 16.234 1 32.12 416 ASN A N 1
ATOM 3281 C CA . ASN A 1 416 ? -28.109 -27.047 17.391 1 32.12 416 ASN A CA 1
ATOM 3282 C C . ASN A 1 416 ? -29.547 -27.422 17.062 1 32.12 416 ASN A C 1
ATOM 3284 O O . ASN A 1 416 ? -30.469 -27.062 17.812 1 32.12 416 ASN A O 1
ATOM 3288 N N . GLY A 1 417 ? -29.828 -27.953 15.781 1 29.55 417 GLY A N 1
ATOM 3289 C CA . GLY A 1 417 ? -31.25 -28.25 15.719 1 29.55 417 GLY A CA 1
ATOM 3290 C C . GLY A 1 417 ? -31.75 -29.016 16.938 1 29.55 417 GLY A C 1
ATOM 3291 O O . GLY A 1 417 ? -32.969 -29.156 17.125 1 29.55 417 GLY A O 1
ATOM 3292 N N . GLU A 1 418 ? -30.938 -30.016 17.281 1 27.47 418 GLU A N 1
ATOM 3293 C CA . GLU A 1 418 ? -31.781 -30.953 18.031 1 27.47 418 GLU A CA 1
ATOM 3294 C C . GLU A 1 418 ? -32.188 -30.375 19.375 1 27.47 418 GLU A C 1
ATOM 3296 O O . GLU A 1 418 ? -33.312 -30.562 19.812 1 27.47 418 GLU A O 1
ATOM 3301 N N . ASP A 1 419 ? -31.219 -30 20.234 1 26.41 419 ASP A N 1
ATOM 3302 C CA . ASP A 1 419 ? -31.656 -30.391 21.578 1 26.41 419 ASP A CA 1
ATOM 3303 C C . ASP A 1 419 ? -32.562 -29.328 22.203 1 26.41 419 ASP A C 1
ATOM 3305 O O . ASP A 1 419 ? -33.281 -29.609 23.156 1 26.41 419 ASP A O 1
ATOM 3309 N N . SER A 1 420 ? -32.25 -27.969 22.016 1 25.86 420 SER A N 1
ATOM 3310 C CA . SER A 1 420 ? -32.594 -27.219 23.234 1 25.86 420 SER A CA 1
ATOM 3311 C C . SER A 1 420 ? -34.094 -26.969 23.312 1 25.86 420 SER A C 1
ATOM 3313 O O . SER A 1 420 ? -34.625 -26.141 22.562 1 25.86 420 SER A O 1
ATOM 3315 N N . SER A 1 421 ? -34.969 -27.906 23.422 1 24.12 421 SER A N 1
ATOM 3316 C CA . SER A 1 421 ? -36.344 -27.734 23.812 1 24.12 421 SER A CA 1
ATOM 3317 C C . SER A 1 421 ? -36.469 -26.875 25.078 1 24.12 421 SER A C 1
ATOM 3319 O O . SER A 1 421 ? -37.562 -26.609 25.547 1 24.12 421 SER A O 1
ATOM 3321 N N . ASN A 1 422 ? -35.375 -26.766 25.938 1 21.95 422 ASN A N 1
ATOM 3322 C CA . ASN A 1 422 ? -35.938 -26.484 27.266 1 21.95 422 ASN A CA 1
ATOM 3323 C C . ASN A 1 422 ? -36.5 -25.062 27.328 1 21.95 422 ASN A C 1
ATOM 3325 O O . ASN A 1 422 ? -35.781 -24.094 27.031 1 21.95 422 ASN A O 1
ATOM 3329 N N . LYS A 1 423 ? -37.75 -24.891 27.531 1 21.94 423 LYS A N 1
ATOM 3330 C CA . LYS A 1 423 ? -38.781 -23.875 27.656 1 21.94 423 LYS A CA 1
ATOM 3331 C C . LYS A 1 423 ? -38.469 -22.922 28.812 1 21.94 423 LYS A C 1
ATOM 3333 O O . LYS A 1 423 ? -39.312 -22.094 29.188 1 21.94 423 LYS A O 1
ATOM 3338 N N . LYS A 1 424 ? -37.25 -22.844 29.531 1 20.5 424 LYS A N 1
ATOM 3339 C CA . LYS A 1 424 ? -37.625 -22.219 30.797 1 20.5 424 LYS A CA 1
ATOM 3340 C C . LYS A 1 424 ? -38.062 -20.766 30.578 1 20.5 424 LYS A C 1
ATOM 3342 O O . LYS A 1 424 ? -37.5 -20.078 29.703 1 20.5 424 LYS A O 1
ATOM 3347 N N . ASN A 1 425 ? -39.031 -20.25 31.406 1 19.06 425 ASN A N 1
ATOM 3348 C CA . ASN A 1 425 ? -39.969 -19.188 31.703 1 19.06 425 ASN A CA 1
ATOM 3349 C C . ASN A 1 425 ? -39.25 -17.922 32.188 1 19.06 425 ASN A C 1
ATOM 3351 O O . ASN A 1 425 ? -39.906 -16.969 32.625 1 19.06 425 ASN A O 1
ATOM 3355 N N . LYS A 1 426 ? -37.906 -17.844 32.219 1 17.95 426 LYS A N 1
ATOM 3356 C CA . LYS A 1 426 ? -37.688 -16.906 33.312 1 17.95 426 LYS A CA 1
ATOM 3357 C C . LYS A 1 426 ? -38.094 -15.492 32.906 1 17.95 426 LYS A C 1
ATOM 3359 O O . LYS A 1 426 ? -37.719 -15 31.844 1 17.95 426 LYS A O 1
ATOM 3364 N N . PHE A 1 427 ? -38.969 -14.82 33.719 1 18.81 427 PHE A N 1
ATOM 3365 C CA . PHE A 1 427 ? -39.75 -13.594 33.844 1 18.81 427 PHE A CA 1
ATOM 3366 C C . PHE A 1 427 ? -38.812 -12.406 34.125 1 18.81 427 PHE A C 1
ATOM 3368 O O . PHE A 1 427 ? -39.281 -11.266 34.188 1 18.81 427 PHE A O 1
ATOM 3375 N N . SER A 1 428 ? -37.469 -12.516 33.969 1 17.47 428 SER A N 1
ATOM 3376 C CA . SER A 1 428 ? -37 -11.461 34.875 1 17.47 428 SER A CA 1
ATOM 3377 C C . SER A 1 428 ? -37.531 -10.094 34.438 1 17.47 428 SER A C 1
ATOM 3379 O O . SER A 1 428 ? -37.844 -9.898 33.25 1 17.47 428 SER A O 1
ATOM 3381 N N . LEU A 1 429 ? -37.344 -9.188 35.469 1 17.34 429 LEU A N 1
ATOM 3382 C CA . LEU A 1 429 ? -37.812 -7.91 36 1 17.34 429 LEU A CA 1
ATOM 3383 C C . LEU A 1 429 ? -37.312 -6.758 35.125 1 17.34 429 LEU A C 1
ATOM 3385 O O . LEU A 1 429 ? -36.188 -6.805 34.625 1 17.34 429 LEU A O 1
ATOM 3389 N N . LYS A 1 430 ? -38.125 -5.812 34.938 1 18.22 430 LYS A N 1
ATOM 3390 C CA . LYS A 1 430 ? -38.562 -4.562 34.312 1 18.22 430 LYS A CA 1
ATOM 3391 C C . LYS A 1 430 ? -37.719 -3.389 34.812 1 18.22 430 LYS A C 1
ATOM 3393 O O . LYS A 1 430 ? -38 -2.234 34.469 1 18.22 430 LYS A O 1
ATOM 3398 N N . LYS A 1 431 ? -36.5 -3.545 35.5 1 17.33 431 LYS A N 1
ATOM 3399 C CA . LYS A 1 431 ? -36.281 -2.332 36.281 1 17.33 431 LYS A CA 1
ATOM 3400 C C . LYS A 1 431 ? -36.094 -1.122 35.375 1 17.33 431 LYS A C 1
ATOM 3402 O O . LYS A 1 431 ? -35.406 -1.21 34.344 1 17.33 431 LYS A O 1
ATOM 3407 N N . THR A 1 432 ? -36.719 0.125 35.688 1 17.03 432 THR A N 1
ATOM 3408 C CA . THR A 1 432 ? -37.25 1.456 35.406 1 17.03 432 THR A CA 1
ATOM 3409 C C . THR A 1 432 ? -36.156 2.496 35.438 1 17.03 432 THR A C 1
ATOM 3411 O O . THR A 1 432 ? -36.375 3.676 35.156 1 17.03 432 THR A O 1
ATOM 3414 N N . CYS A 1 433 ? -34.906 2.199 35.75 1 18.41 433 CYS A N 1
ATOM 3415 C CA . CYS A 1 433 ? -34.312 3.395 36.375 1 18.41 433 CYS A CA 1
ATOM 3416 C C . CYS A 1 433 ? -34.281 4.551 35.375 1 18.41 433 CYS A C 1
ATOM 3418 O O . CYS A 1 433 ? -33.781 4.402 34.25 1 18.41 433 CYS A O 1
ATOM 3420 N N . THR A 1 434 ? -34.938 5.578 35.719 1 16.72 434 THR A N 1
ATOM 3421 C CA . THR A 1 434 ? -35.375 6.934 35.406 1 16.72 434 THR A CA 1
ATOM 3422 C C . THR A 1 434 ? -34.219 7.797 34.938 1 16.72 434 THR A C 1
ATOM 3424 O O . THR A 1 434 ? -33.062 7.477 35.219 1 16.72 434 THR A O 1
ATOM 3427 N N . LYS A 1 435 ? -34.438 9.102 34.906 1 17.72 435 LYS A N 1
ATOM 3428 C CA . LYS A 1 435 ? -34.469 10.383 34.219 1 17.72 435 LYS A CA 1
ATOM 3429 C C . LYS A 1 435 ? -33.281 11.25 34.625 1 17.72 435 LYS A C 1
ATOM 3431 O O . LYS A 1 435 ? -33.281 11.867 35.688 1 17.72 435 LYS A O 1
ATOM 3436 N N . LEU A 1 436 ? -32.125 10.664 34.906 1 18.72 436 LEU A N 1
ATOM 3437 C CA . LEU A 1 436 ? -31.312 11.742 35.469 1 18.72 436 LEU A CA 1
ATOM 3438 C C . LEU A 1 436 ? -31.25 12.93 34.531 1 18.72 436 LEU A C 1
ATOM 3440 O O . LEU A 1 436 ? -31.203 12.758 33.312 1 18.72 436 LEU A O 1
ATOM 3444 N N . GLN A 1 437 ? -31.359 14.211 34.906 1 17.17 437 GLN A N 1
ATOM 3445 C CA . GLN A 1 437 ? -31.5 15.633 34.625 1 17.17 437 GLN A CA 1
ATOM 3446 C C . GLN A 1 437 ? -30.328 16.141 33.781 1 17.17 437 GLN A C 1
ATOM 3448 O O . GLN A 1 437 ? -29.188 15.75 34 1 17.17 437 GLN A O 1
ATOM 3453 N N . ARG A 1 438 ? -30.547 16.891 32.562 1 20.56 438 ARG A N 1
ATOM 3454 C CA . ARG A 1 438 ? -30.031 17.844 31.594 1 20.56 438 ARG A CA 1
ATOM 3455 C C . ARG A 1 438 ? -29.219 18.938 32.281 1 20.56 438 ARG A C 1
ATOM 3457 O O . ARG A 1 438 ? -29.609 19.438 33.344 1 20.56 438 ARG A O 1
ATOM 3464 N N . MET B 1 1 ? 57.062 59.062 5.555 1 34.5 1 MET B N 1
ATOM 3465 C CA . MET B 1 1 ? 55.688 58.844 5.09 1 34.5 1 MET B CA 1
ATOM 3466 C C . MET B 1 1 ? 55.25 57.406 5.336 1 34.5 1 MET B C 1
ATOM 3468 O O . MET B 1 1 ? 55.719 56.5 4.637 1 34.5 1 MET B O 1
ATOM 3472 N N . ASN B 1 2 ? 55.062 57.062 6.625 1 41.59 2 ASN B N 1
ATOM 3473 C CA . ASN B 1 2 ? 54.688 55.75 7.195 1 41.59 2 ASN B CA 1
ATOM 3474 C C . ASN B 1 2 ? 53.281 55.344 6.742 1 41.59 2 ASN B C 1
ATOM 3476 O O . ASN B 1 2 ? 52.312 56.031 7.004 1 41.59 2 ASN B O 1
ATOM 3480 N N . VAL B 1 3 ? 53.188 54.656 5.59 1 43.38 3 VAL B N 1
ATOM 3481 C CA . VAL B 1 3 ? 51.969 54.094 5.031 1 43.38 3 VAL B CA 1
ATOM 3482 C C . VAL B 1 3 ? 51.344 53.125 6.027 1 43.38 3 VAL B C 1
ATOM 3484 O O . VAL B 1 3 ? 51.969 52.156 6.438 1 43.38 3 VAL B O 1
ATOM 3487 N N . LEU B 1 4 ? 50.438 53.594 6.863 1 43 4 LEU B N 1
ATOM 3488 C CA . LEU B 1 4 ? 49.562 52.781 7.715 1 43 4 LEU B CA 1
ATOM 3489 C C . LEU B 1 4 ? 48.75 51.781 6.883 1 43 4 LEU B C 1
ATOM 3491 O O . LEU B 1 4 ? 47.969 52.219 6.035 1 43 4 LEU B O 1
ATOM 3495 N N . ALA B 1 5 ? 49.219 50.531 6.656 1 45.5 5 ALA B N 1
ATOM 3496 C CA . ALA B 1 5 ? 48.5 49.438 6.07 1 45.5 5 ALA B CA 1
ATOM 3497 C C . ALA B 1 5 ? 47.188 49.156 6.848 1 45.5 5 ALA B C 1
ATOM 3499 O O . ALA B 1 5 ? 47.25 48.844 8.039 1 45.5 5 ALA B O 1
ATOM 3500 N N . PHE B 1 6 ? 46.125 49.906 6.48 1 44.22 6 PHE B N 1
ATOM 3501 C CA . PHE B 1 6 ? 44.812 49.531 6.996 1 44.22 6 PHE B CA 1
ATOM 3502 C C . PHE B 1 6 ? 44.5 48.094 6.668 1 44.22 6 PHE B C 1
ATOM 3504 O O . PHE B 1 6 ? 44.406 47.719 5.496 1 44.22 6 PHE B O 1
ATOM 3511 N N . SER B 1 7 ? 44.812 47.188 7.562 1 45.16 7 SER B N 1
ATOM 3512 C CA . SER B 1 7 ? 44.375 45.781 7.453 1 45.16 7 SER B CA 1
ATOM 3513 C C . SER B 1 7 ? 42.844 45.719 7.48 1 45.16 7 SER B C 1
ATOM 3515 O O . SER B 1 7 ? 42.219 46.062 8.484 1 45.16 7 SER B O 1
ATOM 3517 N N . LEU B 1 8 ? 42.188 45.844 6.352 1 43.53 8 LEU B N 1
ATOM 3518 C CA . LEU B 1 8 ? 40.781 45.5 6.227 1 43.53 8 LEU B CA 1
ATOM 3519 C C . LEU B 1 8 ? 40.5 44.094 6.695 1 43.53 8 LEU B C 1
ATOM 3521 O O . LEU B 1 8 ? 40.969 43.125 6.066 1 43.53 8 LEU B O 1
ATOM 3525 N N . LEU B 1 9 ? 40.25 43.906 7.961 1 45.38 9 LEU B N 1
ATOM 3526 C CA . LEU B 1 9 ? 39.688 42.656 8.469 1 45.38 9 LEU B CA 1
ATOM 3527 C C . LEU B 1 9 ? 38.344 42.375 7.812 1 45.38 9 LEU B C 1
ATOM 3529 O O . LEU B 1 9 ? 37.375 43.031 8.078 1 45.38 9 LEU B O 1
ATOM 3533 N N . LEU B 1 10 ? 38.312 41.844 6.613 1 42.59 10 LEU B N 1
ATOM 3534 C CA . LEU B 1 10 ? 37.125 41.219 6.078 1 42.59 10 LEU B CA 1
ATOM 3535 C C . LEU B 1 10 ? 36.594 40.156 7.02 1 42.59 10 LEU B C 1
ATOM 3537 O O . LEU B 1 10 ? 37.219 39.094 7.199 1 42.59 10 LEU B O 1
ATOM 3541 N N . THR B 1 11 ? 35.844 40.5 8 1 41.06 11 THR B N 1
ATOM 3542 C CA . THR B 1 11 ? 35.062 39.5 8.719 1 41.06 11 THR B CA 1
ATOM 3543 C C . THR B 1 11 ? 34.188 38.719 7.762 1 41.06 11 THR B C 1
ATOM 3545 O O . THR B 1 11 ? 33.312 39.281 7.098 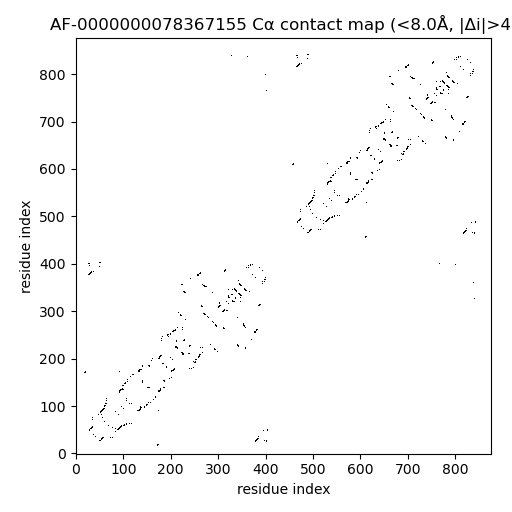1 41.06 11 THR B O 1
ATOM 3548 N N . ALA B 1 12 ? 34.594 37.625 7.234 1 43.97 12 ALA B N 1
ATOM 3549 C CA . ALA B 1 12 ? 33.75 36.656 6.57 1 43.97 12 ALA B CA 1
ATOM 3550 C C . ALA B 1 12 ? 32.531 36.312 7.426 1 43.97 12 ALA B C 1
ATOM 3552 O O . ALA B 1 12 ? 32.656 35.625 8.453 1 43.97 12 ALA B O 1
ATOM 3553 N N . ILE B 1 13 ? 31.609 37.188 7.434 1 43 13 ILE B N 1
ATOM 3554 C CA . ILE B 1 13 ? 30.328 36.719 7.953 1 43 13 ILE B CA 1
ATOM 3555 C C . ILE B 1 13 ? 29.969 35.375 7.34 1 43 13 ILE B C 1
ATOM 3557 O O . ILE B 1 13 ? 29.734 35.281 6.133 1 43 13 ILE B O 1
ATOM 3561 N N . ASN B 1 14 ? 30.5 34.375 7.844 1 41.25 14 ASN B N 1
ATOM 3562 C CA . ASN B 1 14 ? 30 33.062 7.508 1 41.25 14 ASN B CA 1
ATOM 3563 C C . ASN B 1 14 ? 28.469 33 7.578 1 41.25 14 ASN B C 1
ATOM 3565 O O . ASN B 1 14 ? 27.891 32.969 8.664 1 41.25 14 ASN B O 1
ATOM 3569 N N . PHE B 1 15 ? 27.781 33.562 6.641 1 42.44 15 PHE B N 1
ATOM 3570 C CA . PHE B 1 15 ? 26.375 33.25 6.469 1 42.44 15 PHE B CA 1
ATOM 3571 C C . PHE B 1 15 ? 26.156 31.734 6.422 1 42.44 15 PHE B C 1
ATOM 3573 O O . PHE B 1 15 ? 26.25 31.125 5.359 1 42.44 15 PHE B O 1
ATOM 3580 N N . ARG B 1 16 ? 26.5 31.094 7.461 1 43.56 16 ARG B N 1
ATOM 3581 C CA . ARG B 1 16 ? 25.969 29.734 7.453 1 43.56 16 ARG B CA 1
ATOM 3582 C C . ARG B 1 16 ? 24.469 29.734 7.191 1 43.56 16 ARG B C 1
ATOM 3584 O O . ARG B 1 16 ? 23.688 30.266 7.992 1 43.56 16 ARG B O 1
ATOM 3591 N N . GLN B 1 17 ? 24.062 29.688 6.066 1 48.66 17 GLN B N 1
ATOM 3592 C CA . GLN B 1 17 ? 22.656 29.453 5.754 1 48.66 17 GLN B CA 1
ATOM 3593 C C . GLN B 1 17 ? 22.078 28.344 6.633 1 48.66 17 GLN B C 1
ATOM 3595 O O . GLN B 1 17 ? 22.516 27.188 6.555 1 48.66 17 GLN B O 1
ATOM 3600 N N . SER B 1 18 ? 21.516 28.641 7.746 1 54.47 18 SER B N 1
ATOM 3601 C CA . SER B 1 18 ? 20.844 27.688 8.633 1 54.47 18 SER B CA 1
ATOM 3602 C C . SER B 1 18 ? 19.875 26.797 7.855 1 54.47 18 SER B C 1
ATOM 3604 O O . SER B 1 18 ? 19.047 27.297 7.09 1 54.47 18 SER B O 1
ATOM 3606 N N . ILE B 1 19 ? 20.188 25.625 7.727 1 64.75 19 ILE B N 1
ATOM 3607 C CA . ILE B 1 19 ? 19.375 24.609 7.074 1 64.75 19 ILE B CA 1
ATOM 3608 C C . ILE B 1 19 ? 18.016 24.516 7.762 1 64.75 19 ILE B C 1
ATOM 3610 O O . ILE B 1 19 ? 17.938 24.344 8.984 1 64.75 19 ILE B O 1
ATOM 3614 N N . SER B 1 20 ? 16.984 24.922 7.039 1 70.12 20 SER B N 1
ATOM 3615 C CA . SER B 1 20 ? 15.617 24.844 7.547 1 70.12 20 SER B CA 1
ATOM 3616 C C . SER B 1 20 ? 15.258 23.406 7.945 1 70.12 20 SER B C 1
ATOM 3618 O O . SER B 1 20 ? 15.953 22.469 7.559 1 70.12 20 SER B O 1
ATOM 3620 N N . TRP B 1 21 ? 14.328 23.297 8.789 1 76.56 21 TRP B N 1
ATOM 3621 C CA . TRP B 1 21 ? 13.852 21.984 9.227 1 76.56 21 TRP B CA 1
ATOM 3622 C C . TRP B 1 21 ? 13.539 21.078 8.031 1 76.56 21 TRP B C 1
ATOM 3624 O O . TRP B 1 21 ? 13.875 19.891 8.039 1 76.56 21 TRP B O 1
ATOM 3634 N N . ALA B 1 22 ? 12.922 21.578 7.004 1 75.06 22 ALA B N 1
ATOM 3635 C CA . ALA B 1 22 ? 12.562 20.797 5.824 1 75.06 22 ALA B CA 1
ATOM 3636 C C . ALA B 1 22 ? 13.805 20.359 5.043 1 75.06 22 ALA B C 1
ATOM 3638 O O . ALA B 1 22 ? 13.781 19.359 4.336 1 75.06 22 ALA B O 1
ATOM 3639 N N . ASP B 1 23 ? 14.812 21.172 5.168 1 66.25 23 ASP B N 1
ATOM 3640 C CA . ASP B 1 23 ? 16.016 20.906 4.398 1 66.25 23 ASP B CA 1
ATOM 3641 C C . ASP B 1 23 ? 16.906 19.891 5.098 1 66.25 23 ASP B C 1
ATOM 3643 O O . ASP B 1 23 ? 17.922 19.453 4.543 1 66.25 23 ASP B O 1
ATOM 3647 N N . ARG B 1 24 ? 16.438 19.625 6.25 1 69.56 24 ARG B N 1
ATOM 3648 C CA . ARG B 1 24 ? 17.25 18.688 7.008 1 69.56 24 ARG B CA 1
ATOM 3649 C C . ARG B 1 24 ? 17.094 17.266 6.469 1 69.56 24 ARG B C 1
ATOM 3651 O O . ARG B 1 24 ? 17.766 16.344 6.938 1 69.56 24 ARG B O 1
ATOM 3658 N N . GLY B 1 25 ? 16.422 17.25 5.277 1 64.62 25 GLY B N 1
ATOM 3659 C CA . GLY B 1 25 ? 16.422 16.078 4.414 1 64.62 25 GLY B CA 1
ATOM 3660 C C . GLY B 1 25 ? 15.641 14.922 4.992 1 64.62 25 GLY B C 1
ATOM 3661 O O . GLY B 1 25 ? 15.625 13.828 4.414 1 64.62 25 GLY B O 1
ATOM 3662 N N . LYS B 1 26 ? 14.977 15.133 6.062 1 78 26 LYS B N 1
ATOM 3663 C CA . LYS B 1 26 ? 14.273 13.992 6.641 1 78 26 LYS B CA 1
ATOM 3664 C C . LYS B 1 26 ? 12.781 14.039 6.324 1 78 26 LYS B C 1
ATOM 3666 O O . LYS B 1 26 ? 12.164 15.109 6.375 1 78 26 LYS B O 1
ATOM 3671 N N . GLN B 1 27 ? 12.328 12.914 5.836 1 87 27 GLN B N 1
ATOM 3672 C CA . GLN B 1 27 ? 10.891 12.805 5.621 1 87 27 GLN B CA 1
ATOM 3673 C C . GLN B 1 27 ? 10.133 12.852 6.945 1 87 27 GLN B C 1
ATOM 3675 O O . GLN B 1 27 ? 10.664 12.477 7.988 1 87 27 GLN B O 1
ATOM 3680 N N . VAL B 1 28 ? 8.922 13.453 6.828 1 93.88 28 VAL B N 1
ATOM 3681 C CA . VAL B 1 28 ? 8.148 13.75 8.023 1 93.88 28 VAL B CA 1
ATOM 3682 C C . VAL B 1 28 ? 6.945 12.812 8.109 1 93.88 28 VAL B C 1
ATOM 3684 O O . VAL B 1 28 ? 6.238 12.609 7.121 1 93.88 28 VAL B O 1
ATOM 3687 N N . VAL B 1 29 ? 6.824 12.117 9.188 1 96.25 29 VAL B N 1
ATOM 3688 C CA . VAL B 1 29 ? 5.566 11.523 9.625 1 96.25 29 VAL B CA 1
ATOM 3689 C C . VAL B 1 29 ? 5.094 12.203 10.906 1 96.25 29 VAL B C 1
ATOM 3691 O O . VAL B 1 29 ? 5.641 11.953 11.984 1 96.25 29 VAL B O 1
ATOM 3694 N N . SER B 1 30 ? 4.07 13.062 10.719 1 97 30 SER B N 1
ATOM 3695 C CA . SER B 1 30 ? 3.633 13.875 11.852 1 97 30 SER B CA 1
ATOM 3696 C C . SER B 1 30 ? 2.18 13.586 12.211 1 97 30 SER B C 1
ATOM 3698 O O . SER B 1 30 ? 1.471 12.914 11.461 1 97 30 SER B O 1
ATOM 3700 N N . GLY B 1 31 ? 1.828 13.961 13.406 1 98.12 31 GLY B N 1
ATOM 3701 C CA . GLY B 1 31 ? 0.454 13.859 13.875 1 98.12 31 GLY B CA 1
ATOM 3702 C C . GLY B 1 31 ? 0.035 15.008 14.766 1 98.12 31 GLY B C 1
ATOM 3703 O O . GLY B 1 31 ? 0.849 15.547 15.523 1 98.12 31 GLY B O 1
ATOM 3704 N N . TYR B 1 32 ? -1.205 15.383 14.648 1 98.56 32 TYR B N 1
ATOM 3705 C CA . TYR B 1 32 ? -1.798 16.266 15.641 1 98.56 32 TYR B CA 1
ATOM 3706 C C . TYR B 1 32 ? -2.201 15.492 16.891 1 98.56 32 TYR B C 1
ATOM 3708 O O . TYR B 1 32 ? -2.869 14.461 16.797 1 98.56 32 TYR B O 1
ATOM 3716 N N . TYR B 1 33 ? -1.773 15.961 18 1 98.25 33 TYR B N 1
ATOM 3717 C CA . TYR B 1 33 ? -2.23 15.406 19.281 1 98.25 33 TYR B CA 1
ATOM 3718 C C . TYR B 1 33 ? -3.24 16.328 19.938 1 98.25 33 TYR B C 1
ATOM 3720 O O . TYR B 1 33 ? -2.869 17.375 20.484 1 98.25 33 TYR B O 1
ATOM 3728 N N . PRO B 1 34 ? -4.488 15.93 19.859 1 96.12 34 PRO B N 1
ATOM 3729 C CA . PRO B 1 34 ? -5.504 16.781 20.484 1 96.12 34 PRO B CA 1
ATOM 3730 C C . PRO B 1 34 ? -5.539 16.625 22 1 96.12 34 PRO B C 1
ATOM 3732 O O . PRO B 1 34 ? -6.105 15.664 22.531 1 96.12 34 PRO B O 1
ATOM 3735 N N . ALA B 1 35 ? -5.055 17.625 22.688 1 94.56 35 ALA B N 1
ATOM 3736 C CA . ALA B 1 35 ? -4.961 17.578 24.141 1 94.56 35 ALA B CA 1
ATOM 3737 C C . ALA B 1 35 ? -6.34 17.438 24.766 1 94.56 35 ALA B C 1
ATOM 3739 O O . ALA B 1 35 ? -6.48 16.828 25.844 1 94.56 35 ALA B O 1
ATOM 3740 N N . TYR B 1 36 ? -7.391 17.906 24.125 1 91.56 36 TYR B N 1
ATOM 3741 C CA . TYR B 1 36 ? -8.75 17.812 24.641 1 91.56 36 TYR B CA 1
ATOM 3742 C C . TYR B 1 36 ? -9.242 16.375 24.656 1 91.56 36 TYR B C 1
ATOM 3744 O O . TYR B 1 36 ? -10.258 16.062 25.281 1 91.56 36 TYR B O 1
ATOM 3752 N N . ASN B 1 37 ? -8.523 15.5 23.969 1 91.69 37 ASN B N 1
ATOM 3753 C CA . ASN B 1 37 ? -8.836 14.078 23.969 1 91.69 37 ASN B CA 1
ATOM 3754 C C . ASN B 1 37 ? -7.867 13.289 24.844 1 91.69 37 ASN B C 1
ATOM 3756 O O . ASN B 1 37 ? -7.688 12.086 24.656 1 91.69 37 ASN B O 1
ATOM 3760 N N . SER B 1 38 ? -7.324 13.891 25.828 1 93.25 38 SER B N 1
ATOM 3761 C CA . SER B 1 38 ? -6.324 13.273 26.688 1 93.25 38 SER B CA 1
ATOM 3762 C C . SER B 1 38 ? -6.93 12.133 27.5 1 93.25 38 SER B C 1
ATOM 3764 O O . SER B 1 38 ? -6.215 11.227 27.938 1 93.25 38 SER B O 1
ATOM 3766 N N . ARG B 1 39 ? -8.211 12.172 27.703 1 90.25 39 ARG B N 1
ATOM 3767 C CA . ARG B 1 39 ? -8.867 11.078 28.406 1 90.25 39 ARG B CA 1
ATOM 3768 C C . ARG B 1 39 ? -8.836 9.789 27.578 1 90.25 39 ARG B C 1
ATOM 3770 O O . ARG B 1 39 ? -8.781 8.695 28.141 1 90.25 39 ARG B O 1
ATOM 3777 N N . ILE B 1 40 ? -8.836 10.016 26.281 1 90.31 40 ILE B N 1
ATOM 3778 C CA . ILE B 1 40 ? -8.82 8.898 25.344 1 90.31 40 ILE B CA 1
ATOM 3779 C C . ILE B 1 40 ? -7.383 8.445 25.094 1 90.31 40 ILE B C 1
ATOM 3781 O O . ILE B 1 40 ? -7.109 7.25 24.984 1 90.31 40 ILE B O 1
ATOM 3785 N N . GLN B 1 41 ? -6.539 9.422 25.016 1 95.06 41 GLN B N 1
ATOM 3786 C CA . GLN B 1 41 ? -5.117 9.188 24.781 1 95.06 41 GLN B CA 1
ATOM 3787 C C . GLN B 1 41 ? -4.254 10.156 25.578 1 95.06 41 GLN B C 1
ATOM 3789 O O . GLN B 1 41 ? -3.93 11.25 25.094 1 95.06 41 GLN B O 1
ATOM 3794 N N . PRO B 1 42 ? -3.895 9.664 26.812 1 97 42 PRO B N 1
ATOM 3795 C CA . PRO B 1 42 ? -2.922 10.5 27.516 1 97 42 PRO B CA 1
ATOM 3796 C C . PRO B 1 42 ? -1.581 10.594 26.797 1 97 42 PRO B C 1
ATOM 3798 O O . PRO B 1 42 ? -1.283 9.758 25.938 1 97 42 PRO B O 1
ATOM 3801 N N . PRO B 1 43 ? -0.784 11.625 27.078 1 98 43 PRO B N 1
ATOM 3802 C CA . PRO B 1 43 ? 0.485 11.797 26.375 1 98 43 PRO B CA 1
ATOM 3803 C C . PRO B 1 43 ? 1.34 10.531 26.375 1 98 43 PRO B C 1
ATOM 3805 O O . PRO B 1 43 ? 2.006 10.242 25.375 1 98 43 PRO B O 1
ATOM 3808 N N . SER B 1 44 ? 1.285 9.734 27.406 1 97.69 44 SER B N 1
ATOM 3809 C CA . SER B 1 44 ? 2.111 8.539 27.547 1 97.69 44 SER B CA 1
ATOM 3810 C C . SER B 1 44 ? 1.699 7.473 26.531 1 97.69 44 SER B C 1
ATOM 3812 O O . SER B 1 44 ? 2.453 6.535 26.266 1 97.69 44 SER B O 1
ATOM 3814 N N . LYS B 1 45 ? 0.547 7.625 25.953 1 97.19 45 LYS B N 1
ATOM 3815 C CA . LYS B 1 45 ? 0.035 6.598 25.047 1 97.19 45 LYS B CA 1
ATOM 3816 C C . LYS B 1 45 ? 0.155 7.039 23.594 1 97.19 45 LYS B C 1
ATOM 3818 O O . LYS B 1 45 ? -0.25 6.312 22.688 1 97.19 45 LYS B O 1
ATOM 3823 N N . ILE B 1 46 ? 0.669 8.227 23.375 1 97.62 46 ILE B N 1
ATOM 3824 C CA . ILE B 1 46 ? 1.028 8.594 22.016 1 97.62 46 ILE B CA 1
ATOM 3825 C C . ILE B 1 46 ? 2.078 7.629 21.469 1 97.62 46 ILE B C 1
ATOM 3827 O O . ILE B 1 46 ? 3.055 7.316 22.156 1 97.62 46 ILE B O 1
ATOM 3831 N N . PRO B 1 47 ? 1.872 7.031 20.328 1 95.69 47 PRO B N 1
ATOM 3832 C CA . PRO B 1 47 ? 2.908 6.164 19.766 1 95.69 47 PRO B CA 1
ATOM 3833 C C . PRO B 1 47 ? 4.125 6.938 19.281 1 95.69 47 PRO B C 1
ATOM 3835 O O . PRO B 1 47 ? 4.379 6.992 18.062 1 95.69 47 PRO B O 1
ATOM 3838 N N . TRP B 1 48 ? 4.934 7.363 20.156 1 96.06 48 TRP B N 1
ATOM 3839 C CA . TRP B 1 48 ? 6.008 8.32 19.922 1 96.06 48 TRP B CA 1
ATOM 3840 C C . TRP B 1 48 ? 6.973 7.809 18.859 1 96.06 48 TRP B C 1
ATOM 3842 O O . TRP B 1 48 ? 7.414 8.57 17.984 1 96.06 48 TRP B O 1
ATOM 3852 N N . SER B 1 49 ? 7.246 6.516 18.797 1 91.62 49 SER B N 1
ATOM 3853 C CA . SER B 1 49 ? 8.25 5.957 17.891 1 91.62 49 SER B CA 1
ATOM 3854 C C . SER B 1 49 ? 7.77 6 16.438 1 91.62 49 SER B C 1
ATOM 3856 O O . SER B 1 49 ? 8.562 5.809 15.516 1 91.62 49 SER B O 1
ATOM 3858 N N . HIS B 1 50 ? 6.496 6.285 16.297 1 94.06 50 HIS B N 1
ATOM 3859 C CA . HIS B 1 50 ? 5.938 6.25 14.945 1 94.06 50 HIS B CA 1
ATOM 3860 C C . HIS B 1 50 ? 5.855 7.648 14.344 1 94.06 50 HIS B C 1
ATOM 3862 O O . HIS B 1 50 ? 5.422 7.812 13.203 1 94.06 50 HIS B O 1
ATOM 3868 N N . TYR B 1 51 ? 6.281 8.648 15.125 1 95.5 51 TYR B N 1
ATOM 3869 C CA . TYR B 1 51 ? 6.184 10.023 14.641 1 95.5 51 TYR B CA 1
ATOM 3870 C C . TYR B 1 51 ? 7.535 10.719 14.703 1 95.5 51 TYR B C 1
ATOM 3872 O O . TYR B 1 51 ? 8.305 10.523 15.648 1 95.5 51 TYR B O 1
ATOM 3880 N N . THR B 1 52 ? 7.797 11.508 13.664 1 93.94 52 THR B N 1
ATOM 3881 C CA . THR B 1 52 ? 8.961 12.383 13.672 1 93.94 52 THR B CA 1
ATOM 3882 C C . THR B 1 52 ? 8.633 13.719 14.344 1 93.94 52 THR B C 1
ATOM 3884 O O . THR B 1 52 ? 9.508 14.367 14.914 1 93.94 52 THR B O 1
ATOM 3887 N N . HIS B 1 53 ? 7.285 14.008 14.164 1 93.81 53 HIS B N 1
ATOM 3888 C CA . HIS B 1 53 ? 6.793 15.305 14.617 1 93.81 53 HIS B CA 1
ATOM 3889 C C . HIS B 1 53 ? 5.391 15.188 15.203 1 93.81 53 HIS B C 1
ATOM 3891 O O . HIS B 1 53 ? 4.559 14.43 14.688 1 93.81 53 HIS B O 1
ATOM 3897 N N . ILE B 1 54 ? 5.254 15.953 16.328 1 97.88 54 ILE B N 1
ATOM 3898 C CA . ILE B 1 54 ? 3.906 16.062 16.875 1 97.88 54 ILE B CA 1
ATOM 3899 C C . ILE B 1 54 ? 3.514 17.547 16.969 1 97.88 54 ILE B C 1
ATOM 3901 O O . ILE B 1 54 ? 4.32 18.391 17.359 1 97.88 54 ILE B O 1
ATOM 3905 N N . ASP B 1 55 ? 2.359 17.859 16.531 1 98.5 55 ASP B N 1
ATOM 3906 C CA . ASP B 1 55 ? 1.745 19.156 16.766 1 98.5 55 ASP B CA 1
ATOM 3907 C C . ASP B 1 55 ? 0.752 19.094 17.922 1 98.5 55 ASP B C 1
ATOM 3909 O O . ASP B 1 55 ? -0.3 18.469 17.812 1 98.5 55 ASP B O 1
ATOM 3913 N N . TYR B 1 56 ? 1.172 19.719 19.031 1 98.62 56 TYR B N 1
ATOM 3914 C CA . TYR B 1 56 ? 0.276 19.781 20.172 1 98.62 56 TYR B CA 1
ATOM 3915 C C . TYR B 1 56 ? -0.958 20.625 19.859 1 98.62 56 TYR B C 1
ATOM 3917 O O . TYR B 1 56 ? -0.874 21.844 19.734 1 98.62 56 TYR B O 1
ATOM 3925 N N . PHE B 1 57 ? -2.027 19.891 19.703 1 97.81 57 PHE B N 1
ATOM 3926 C CA . PHE B 1 57 ? -3.281 20.5 19.266 1 97.81 57 PHE B CA 1
ATOM 3927 C C . PHE B 1 57 ? -4.246 20.672 20.422 1 97.81 57 PHE B C 1
ATOM 3929 O O . PHE B 1 57 ? -4.602 19.703 21.094 1 97.81 57 PHE B O 1
ATOM 3936 N N . VAL B 1 58 ? -4.68 21.922 21.016 1 93.44 58 VAL B N 1
ATOM 3937 C CA . VAL B 1 58 ? -4.488 23.203 20.344 1 93.44 58 VAL B CA 1
ATOM 3938 C C . VAL B 1 58 ? -4.598 24.344 21.359 1 93.44 58 VAL B C 1
ATOM 3940 O O . VAL B 1 58 ? -5.176 24.172 22.438 1 93.44 58 VAL B O 1
ATOM 3943 N N . ALA B 1 59 ? -4.004 25.469 21.078 1 97.88 59 ALA B N 1
ATOM 3944 C CA . ALA B 1 59 ? -4.184 26.703 21.844 1 97.88 59 ALA B CA 1
ATOM 3945 C C . ALA B 1 59 ? -4.945 27.75 21.031 1 97.88 59 ALA B C 1
ATOM 3947 O O . ALA B 1 59 ? -4.41 28.328 20.078 1 97.88 59 ALA B O 1
ATOM 3948 N N . PRO B 1 60 ? -6.172 28.047 21.422 1 97.81 60 PRO B N 1
ATOM 3949 C CA . PRO B 1 60 ? -6.938 29.078 20.703 1 97.81 60 PRO B CA 1
ATOM 3950 C C . PRO B 1 60 ? -6.312 30.453 20.828 1 97.81 60 PRO B C 1
ATOM 3952 O O . PRO B 1 60 ? -5.77 30.812 21.875 1 97.81 60 PRO B O 1
ATOM 3955 N N . VAL B 1 61 ? -6.449 31.25 19.812 1 98.44 61 VAL B N 1
ATOM 3956 C CA . VAL B 1 61 ? -5.906 32.594 19.75 1 98.44 61 VAL B CA 1
ATOM 3957 C C . VAL B 1 61 ? -6.871 33.562 20.438 1 98.44 61 VAL B C 1
ATOM 3959 O O . VAL B 1 61 ? -8.078 33.531 20.188 1 98.44 61 VAL B O 1
ATOM 3962 N N . GLN B 1 62 ? -6.289 34.375 21.281 1 97.94 62 GLN B N 1
ATOM 3963 C CA . GLN B 1 62 ? -7.07 35.375 22.016 1 97.94 62 GLN B CA 1
ATOM 3964 C C . GLN B 1 62 ? -6.879 36.75 21.422 1 97.94 62 GLN B C 1
ATOM 3966 O O . GLN B 1 62 ? -5.949 37 20.656 1 97.94 62 GLN B O 1
ATOM 3971 N N . ASN B 1 63 ? -7.832 37.594 21.875 1 96.69 63 ASN B N 1
ATOM 3972 C CA . ASN B 1 63 ? -7.777 38.969 21.391 1 96.69 63 ASN B CA 1
ATOM 3973 C C . ASN B 1 63 ? -6.828 39.844 22.234 1 96.69 63 ASN B C 1
ATOM 3975 O O . ASN B 1 63 ? -7.219 40.875 22.75 1 96.69 63 ASN B O 1
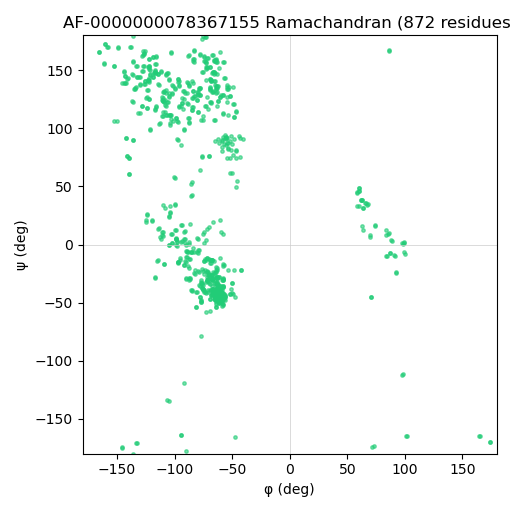ATOM 3979 N N . ASP B 1 64 ? -5.652 39.406 22.406 1 97.25 64 ASP B N 1
ATOM 3980 C CA . ASP B 1 64 ? -4.598 40.094 23.156 1 97.25 64 ASP B CA 1
ATOM 3981 C C . ASP B 1 64 ? -3.219 39.75 22.609 1 97.25 64 ASP B C 1
ATOM 3983 O O . ASP B 1 64 ? -2.695 38.656 22.875 1 97.25 64 ASP B O 1
ATOM 3987 N N . ALA B 1 65 ? -2.623 40.625 21.938 1 96.06 65 ALA B N 1
ATOM 3988 C CA . ALA B 1 65 ? -1.348 40.375 21.281 1 96.06 65 ALA B CA 1
ATOM 3989 C C . ALA B 1 65 ? -0.25 40.062 22.297 1 96.06 65 ALA B C 1
ATOM 3991 O O . ALA B 1 65 ? 0.725 39.375 21.969 1 96.06 65 ALA B O 1
ATOM 3992 N N . GLY B 1 66 ? -0.391 40.594 23.516 1 95.56 66 GLY B N 1
ATOM 3993 C CA . GLY B 1 66 ? 0.601 40.406 24.547 1 95.56 66 GLY B CA 1
ATOM 3994 C C . GLY B 1 66 ? 0.444 39.062 25.266 1 95.56 66 GLY B C 1
ATOM 3995 O O . GLY B 1 66 ? 1.39 38.562 25.891 1 95.56 66 GLY B O 1
ATOM 3996 N N . ASN B 1 67 ? -0.742 38.594 25.234 1 95.69 67 ASN B N 1
ATOM 3997 C CA . ASN B 1 67 ? -1.103 37.281 25.797 1 95.69 67 ASN B CA 1
ATOM 3998 C C . ASN B 1 67 ? -2.092 36.562 24.891 1 95.69 67 ASN B C 1
ATOM 4000 O O . ASN B 1 67 ? -3.23 36.312 25.281 1 95.69 67 ASN B O 1
ATOM 4004 N N . PRO B 1 68 ? -1.564 36.062 23.797 1 96.38 68 PRO B N 1
ATOM 4005 C CA . PRO B 1 68 ? -2.461 35.719 22.672 1 96.38 68 PRO B CA 1
ATOM 4006 C C . PRO B 1 68 ? -3.01 34.312 22.75 1 96.38 68 PRO B C 1
ATOM 4008 O O . PRO B 1 68 ? -3.842 33.906 21.938 1 96.38 68 PRO B O 1
ATOM 4011 N N . LEU B 1 69 ? -2.549 33.469 23.719 1 97.56 69 LEU B N 1
ATOM 4012 C CA . LEU B 1 69 ? -2.941 32.094 23.688 1 97.56 69 LEU B CA 1
ATOM 4013 C C . LEU B 1 69 ? -3.625 31.672 24.984 1 97.56 69 LEU B C 1
ATOM 4015 O O . LEU B 1 69 ? -3.219 32.094 26.062 1 97.56 69 LEU B O 1
ATOM 4019 N N . LYS B 1 70 ? -4.598 30.891 24.812 1 94.19 70 LYS B N 1
ATOM 4020 C CA . LYS B 1 70 ? -5.207 30.203 25.953 1 94.19 70 LYS B CA 1
ATOM 4021 C C . LYS B 1 70 ? -4.738 28.766 26.047 1 94.19 70 LYS B C 1
ATOM 4023 O O . LYS B 1 70 ? -5.148 27.922 25.25 1 94.19 70 LYS B O 1
ATOM 4028 N N . ILE B 1 71 ? -3.889 28.469 27 1 93.94 71 ILE B N 1
ATOM 4029 C CA . ILE B 1 71 ? -3.453 27.109 27.281 1 93.94 71 ILE B CA 1
ATOM 4030 C C . ILE B 1 71 ? -4.414 26.438 28.266 1 93.94 71 ILE B C 1
ATOM 4032 O O . ILE B 1 71 ? -4.445 26.797 29.438 1 93.94 71 ILE B O 1
ATOM 4036 N N . GLU B 1 72 ? -5.16 25.531 27.812 1 91.94 72 GLU B N 1
ATOM 4037 C CA . GLU B 1 72 ? -6.266 24.969 28.594 1 91.94 72 GLU B CA 1
ATOM 4038 C C . GLU B 1 72 ? -5.762 23.969 29.641 1 91.94 72 GLU B C 1
ATOM 4040 O O . GLU B 1 72 ? -6.316 23.891 30.734 1 91.94 72 GLU B O 1
ATOM 4045 N N . ASP B 1 73 ? -4.746 23.219 29.344 1 94.5 73 ASP B N 1
ATOM 4046 C CA . ASP B 1 73 ? -4.195 22.203 30.25 1 94.5 73 ASP B CA 1
ATOM 4047 C C . ASP B 1 73 ? -2.67 22.266 30.266 1 94.5 73 ASP B C 1
ATOM 4049 O O . ASP B 1 73 ? -2.01 21.5 29.547 1 94.5 73 ASP B O 1
ATOM 4053 N N . GLU B 1 74 ? -2.156 23.047 31.156 1 95.75 74 GLU B N 1
ATOM 4054 C CA . GLU B 1 74 ? -0.715 23.281 31.219 1 95.75 74 GLU B CA 1
ATOM 4055 C C . GLU B 1 74 ? 0.025 22.016 31.641 1 95.75 74 GLU B C 1
ATOM 4057 O O . GLU B 1 74 ? 1.148 21.766 31.203 1 95.75 74 GLU B O 1
ATOM 4062 N N . LYS B 1 75 ? -0.583 21.266 32.5 1 96.19 75 LYS B N 1
ATOM 4063 C CA . LYS B 1 75 ? 0.035 20.031 32.969 1 96.19 75 LYS B CA 1
ATOM 4064 C C . LYS B 1 75 ? 0.206 19.047 31.797 1 96.19 75 LYS B C 1
ATOM 4066 O O . LYS B 1 75 ? 1.274 18.453 31.641 1 96.19 75 LYS B O 1
ATOM 4071 N N . ASN B 1 76 ? -0.86 18.891 31.047 1 97.62 76 ASN B N 1
ATOM 4072 C CA . ASN B 1 76 ? -0.794 18.031 29.875 1 97.62 76 ASN B CA 1
ATOM 4073 C C . ASN B 1 76 ? 0.255 18.516 28.875 1 97.62 76 ASN B C 1
ATOM 4075 O O . ASN B 1 76 ? 1.014 17.719 28.328 1 97.62 76 ASN B O 1
ATOM 4079 N N . LEU B 1 77 ? 0.288 19.812 28.703 1 98.38 77 LEU B N 1
ATOM 4080 C CA . LEU B 1 77 ? 1.238 20.406 27.781 1 98.38 77 LEU B CA 1
ATOM 4081 C C . LEU B 1 77 ? 2.674 20.094 28.188 1 98.38 77 LEU B C 1
ATOM 4083 O O . LEU B 1 77 ? 3.465 19.609 27.375 1 98.38 77 LEU B O 1
ATOM 4087 N N . LYS B 1 78 ? 2.967 20.328 29.438 1 98 78 LYS B N 1
ATOM 4088 C CA . LYS B 1 78 ? 4.312 20.094 29.953 1 98 78 LYS B CA 1
ATOM 4089 C C . LYS B 1 78 ? 4.707 18.625 29.828 1 98 78 LYS B C 1
ATOM 4091 O O . LYS B 1 78 ? 5.82 18.312 29.406 1 98 78 LYS B O 1
ATOM 4096 N N . GLU B 1 79 ? 3.787 17.75 30.156 1 98.38 79 GLU B N 1
ATOM 4097 C CA . GLU B 1 79 ? 4.043 16.312 30.047 1 98.38 79 GLU B CA 1
ATOM 4098 C C . GLU B 1 79 ? 4.301 15.906 28.609 1 98.38 79 GLU B C 1
ATOM 4100 O O . GLU B 1 79 ? 5.203 15.109 28.344 1 98.38 79 GLU B O 1
ATOM 4105 N N . THR B 1 80 ? 3.512 16.422 27.734 1 98.62 80 THR B N 1
ATOM 4106 C CA . THR B 1 80 ? 3.637 16.078 26.328 1 98.62 80 THR B CA 1
ATOM 4107 C C . THR B 1 80 ? 4.988 16.531 25.781 1 98.62 80 THR B C 1
ATOM 4109 O O . THR B 1 80 ? 5.652 15.773 25.062 1 98.62 80 THR B O 1
ATOM 4112 N N . VAL B 1 81 ? 5.426 17.734 26.125 1 98.62 81 VAL B N 1
ATOM 4113 C CA . VAL B 1 81 ? 6.707 18.266 25.672 1 98.62 81 VAL B CA 1
ATOM 4114 C C . VAL B 1 81 ? 7.844 17.406 26.234 1 98.62 81 VAL B C 1
ATOM 4116 O O . VAL B 1 81 ? 8.789 17.078 25.516 1 98.62 81 VAL B O 1
ATOM 4119 N N . GLN B 1 82 ? 7.746 17 27.453 1 98.31 82 GLN B N 1
ATOM 4120 C CA . GLN B 1 82 ? 8.773 16.172 28.094 1 98.31 82 GLN B CA 1
ATOM 4121 C C . GLN B 1 82 ? 8.883 14.812 27.422 1 98.31 82 GLN B C 1
ATOM 4123 O O . GLN B 1 82 ? 9.992 14.328 27.172 1 98.31 82 GLN B O 1
ATOM 4128 N N . LEU B 1 83 ? 7.766 14.258 27.125 1 98.38 83 LEU B N 1
ATOM 4129 C CA . LEU B 1 83 ? 7.766 12.953 26.469 1 98.38 83 LEU B CA 1
ATOM 4130 C C . LEU B 1 83 ? 8.289 13.055 25.047 1 98.38 83 LEU B C 1
ATOM 4132 O O . LEU B 1 83 ? 8.984 12.156 24.562 1 98.38 83 LEU B O 1
ATOM 4136 N N . ALA B 1 84 ? 7.926 14.109 24.375 1 97.81 84 ALA B N 1
ATOM 4137 C CA . ALA B 1 84 ? 8.469 14.32 23.031 1 97.81 84 ALA B CA 1
ATOM 4138 C C . ALA B 1 84 ? 9.992 14.344 23.047 1 97.81 84 ALA B C 1
ATOM 4140 O O . ALA B 1 84 ? 10.641 13.672 22.25 1 97.81 84 ALA B O 1
ATOM 4141 N N . LYS B 1 85 ? 10.555 15.062 24 1 95.88 85 LYS B N 1
ATOM 4142 C CA . LYS B 1 85 ? 12.008 15.156 24.156 1 95.88 85 LYS B CA 1
ATOM 4143 C C . LYS B 1 85 ? 12.609 13.805 24.516 1 95.88 85 LYS B C 1
ATOM 4145 O O . LYS B 1 85 ? 13.625 13.398 23.938 1 95.88 85 LYS B O 1
ATOM 4150 N N . ALA B 1 86 ? 11.945 13.125 25.375 1 96.06 86 ALA B N 1
ATOM 4151 C CA . ALA B 1 86 ? 12.438 11.828 25.828 1 96.06 86 ALA B CA 1
ATOM 4152 C C . ALA B 1 86 ? 12.477 10.828 24.672 1 96.06 86 ALA B C 1
ATOM 4154 O O . ALA B 1 86 ? 13.328 9.938 24.641 1 96.06 86 ALA B O 1
ATOM 4155 N N . HIS B 1 87 ? 11.609 10.992 23.719 1 95.38 87 HIS B N 1
ATOM 4156 C CA . HIS B 1 87 ? 11.516 10.055 22.609 1 95.38 87 HIS B CA 1
ATOM 4157 C C . HIS B 1 87 ? 12.18 10.609 21.359 1 95.38 87 HIS B C 1
ATOM 4159 O O . HIS B 1 87 ? 12.086 10.016 20.281 1 95.38 87 HIS B O 1
ATOM 4165 N N . ASN B 1 88 ? 12.766 11.805 21.406 1 93.25 88 ASN B N 1
ATOM 4166 C CA . ASN B 1 88 ? 13.438 12.469 20.297 1 93.25 88 ASN B CA 1
ATOM 4167 C C . ASN B 1 88 ? 12.469 12.766 19.156 1 93.25 88 ASN B C 1
ATOM 4169 O O . ASN B 1 88 ? 12.781 12.508 17.984 1 93.25 88 ASN B O 1
ATOM 4173 N N . VAL B 1 89 ? 11.289 13.141 19.531 1 95 89 VAL B N 1
ATOM 4174 C CA . VAL B 1 89 ? 10.273 13.586 18.594 1 95 89 VAL B CA 1
ATOM 4175 C C . VAL B 1 89 ? 10.125 15.102 18.656 1 95 89 VAL B C 1
ATOM 4177 O O . VAL B 1 89 ? 10.031 15.672 19.75 1 95 89 VAL B O 1
ATOM 4180 N N . SER B 1 90 ? 10.219 15.758 17.516 1 95.06 90 SER B N 1
ATOM 4181 C CA . SER B 1 90 ? 10.023 17.203 17.484 1 95.06 90 SER B CA 1
ATOM 4182 C C . SER B 1 90 ? 8.578 17.578 17.781 1 95.06 90 SER B C 1
ATOM 4184 O O . SER B 1 90 ? 7.652 16.875 17.359 1 95.06 90 SER B O 1
ATOM 4186 N N . ILE B 1 91 ? 8.367 18.703 18.547 1 97.75 91 ILE B N 1
ATOM 4187 C CA . ILE B 1 91 ? 7.008 19.047 18.938 1 97.75 91 ILE B CA 1
ATOM 4188 C C . ILE B 1 91 ? 6.773 20.547 18.719 1 97.75 91 ILE B C 1
ATOM 4190 O O . ILE B 1 91 ? 7.633 21.359 19.047 1 97.75 91 ILE B O 1
ATOM 4194 N N . SER B 1 92 ? 5.66 20.891 18.125 1 98.38 92 SER B N 1
ATOM 4195 C CA . SER B 1 92 ? 5.211 22.266 17.938 1 98.38 92 SER B CA 1
ATOM 4196 C C . SER B 1 92 ? 3.906 22.516 18.672 1 98.38 92 SER B C 1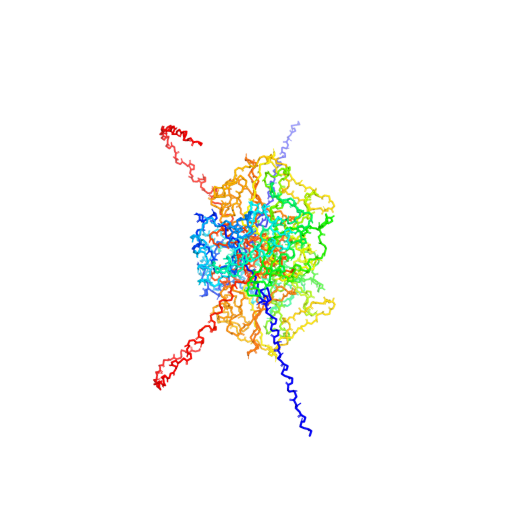
ATOM 4198 O O . SER B 1 92 ? 3.135 21.594 18.938 1 98.38 92 SER B O 1
ATOM 4200 N N . LEU B 1 93 ? 3.777 23.781 19.094 1 98.69 93 LEU B N 1
ATOM 4201 C CA . LEU B 1 93 ? 2.475 24.219 19.578 1 98.69 93 LEU B CA 1
ATOM 4202 C C . LEU B 1 93 ? 1.581 24.656 18.422 1 98.69 93 LEU B C 1
ATOM 4204 O O . LEU B 1 93 ? 1.942 25.562 17.656 1 98.69 93 LEU B O 1
ATOM 4208 N N . CYS B 1 94 ? 0.508 23.938 18.312 1 98.75 94 CYS B N 1
ATOM 4209 C CA . CYS B 1 94 ? -0.484 24.344 17.312 1 98.75 94 CYS B CA 1
ATOM 4210 C C . CYS B 1 94 ? -1.41 25.422 17.875 1 98.75 94 CYS B C 1
ATOM 4212 O O . CYS B 1 94 ? -2.02 25.234 18.922 1 98.75 94 CYS B O 1
ATOM 4214 N N . ILE B 1 95 ? -1.53 26.562 17.172 1 98.69 95 ILE B N 1
ATOM 4215 C CA . ILE B 1 95 ? -2.391 27.625 17.672 1 98.69 95 ILE B CA 1
ATOM 4216 C C . ILE B 1 95 ? -3.516 27.891 16.672 1 98.69 95 ILE B C 1
ATOM 4218 O O . ILE B 1 95 ? -3.32 27.75 15.461 1 98.69 95 ILE B O 1
ATOM 4222 N N . GLY B 1 96 ? -4.648 28.266 17.125 1 98.06 96 GLY B N 1
ATOM 4223 C CA . GLY B 1 96 ? -5.832 28.469 16.312 1 98.06 96 GLY B CA 1
ATOM 4224 C C . GLY B 1 96 ? -6.781 27.281 16.312 1 98.06 96 GLY B C 1
ATOM 4225 O O . GLY B 1 96 ? -7.266 26.875 17.375 1 98.06 96 GLY B O 1
ATOM 4226 N N . GLY B 1 97 ? -6.844 26.672 15.133 1 96.19 97 GLY B N 1
ATOM 4227 C CA . GLY B 1 97 ? -7.836 25.625 14.992 1 96.19 97 GLY B CA 1
ATOM 4228 C C . GLY B 1 97 ? -9.203 26.141 14.578 1 96.19 97 GLY B C 1
ATOM 4229 O O . GLY B 1 97 ? -9.453 27.344 14.633 1 96.19 97 GLY B O 1
ATOM 4230 N N . TRP B 1 98 ? -10.031 25.281 14.203 1 93.88 98 TRP B N 1
ATOM 4231 C CA . TRP B 1 98 ? -11.344 25.641 13.68 1 93.88 98 TRP B CA 1
ATOM 4232 C C . TRP B 1 98 ? -12.07 26.578 14.633 1 93.88 98 TRP B C 1
ATOM 4234 O O . TRP B 1 98 ? -12.602 27.609 14.219 1 93.88 98 TRP B O 1
ATOM 4244 N N . THR B 1 99 ? -12.023 26.328 15.906 1 93.75 99 THR B N 1
ATOM 4245 C CA . THR B 1 99 ? -12.766 27.125 16.891 1 93.75 99 THR B CA 1
ATOM 4246 C C . THR B 1 99 ? -11.852 28.156 17.531 1 93.75 99 THR B C 1
ATOM 4248 O O . THR B 1 99 ? -12.273 28.875 18.453 1 93.75 99 THR B O 1
ATOM 4251 N N . GLY B 1 100 ? -10.656 28.281 17.109 1 96.81 100 GLY B N 1
ATOM 4252 C CA . GLY B 1 100 ? -9.703 29.125 17.828 1 96.81 100 GLY B CA 1
ATOM 4253 C C . GLY B 1 100 ? -9.062 30.188 16.953 1 96.81 100 GLY B C 1
ATOM 4254 O O . GLY B 1 100 ? -8.031 30.75 17.312 1 96.81 100 GLY B O 1
ATOM 4255 N N . SER B 1 101 ? -9.68 30.547 15.82 1 97.81 101 SER B N 1
ATOM 4256 C CA . SER B 1 101 ? -8.984 31.375 14.844 1 97.81 101 SER B CA 1
ATOM 4257 C C . SER B 1 101 ? -9.656 32.75 14.703 1 97.81 101 SER B C 1
ATOM 4259 O O . SER B 1 101 ? -9.344 33.5 13.789 1 97.81 101 SER B O 1
ATOM 4261 N N . LYS B 1 102 ? -10.523 33.062 15.617 1 97.44 102 LYS B N 1
ATOM 4262 C CA . LYS B 1 102 ? -11.344 34.281 15.523 1 97.44 102 LYS B CA 1
ATOM 4263 C C . LYS B 1 102 ? -10.484 35.531 15.461 1 97.44 102 LYS B C 1
ATOM 4265 O O . LYS B 1 102 ? -10.812 36.469 14.758 1 97.44 102 LYS B O 1
ATOM 4270 N N . PHE B 1 103 ? -9.398 35.531 16.156 1 98.25 103 PHE B N 1
ATOM 4271 C CA . PHE B 1 103 ? -8.734 36.812 16.422 1 98.25 103 PHE B CA 1
ATOM 4272 C C . PHE B 1 103 ? -7.422 36.906 15.648 1 98.25 103 PHE B C 1
ATOM 4274 O O . PHE B 1 103 ? -6.656 37.844 15.828 1 98.25 103 PHE B O 1
ATOM 4281 N N . PHE B 1 104 ? -7.164 35.969 14.703 1 98.56 104 PHE B N 1
ATOM 4282 C CA . PHE B 1 104 ? -5.957 36.094 13.891 1 98.56 104 PHE B CA 1
ATOM 4283 C C . PHE B 1 104 ? -5.938 37.406 13.133 1 98.56 104 PHE B C 1
ATOM 4285 O O . PHE B 1 104 ? -4.934 38.125 13.148 1 98.56 104 PHE B O 1
ATOM 4292 N N . SER B 1 105 ? -7.02 37.781 12.523 1 98.44 105 SER B N 1
ATOM 4293 C CA . SER B 1 105 ? -7.102 38.938 11.633 1 98.44 105 SER B CA 1
ATOM 4294 C C . SER B 1 105 ? -6.703 40.219 12.352 1 98.44 105 SER B C 1
ATOM 4296 O O . SER B 1 105 ? -5.781 40.906 11.922 1 98.44 105 SER B O 1
ATOM 4298 N N . PRO B 1 106 ? -7.266 40.562 13.492 1 98.38 106 PRO B N 1
ATOM 4299 C CA . PRO B 1 106 ? -6.859 41.812 14.156 1 98.38 106 PRO B CA 1
ATOM 4300 C C . PRO B 1 106 ? -5.418 41.75 14.672 1 98.38 106 PRO B C 1
ATOM 4302 O O . PRO B 1 106 ? -4.746 42.781 14.727 1 98.38 106 PRO B O 1
ATOM 4305 N N . LEU B 1 107 ? -4.969 40.594 15.023 1 98.69 107 LEU B N 1
ATOM 4306 C CA . LEU B 1 107 ? -3.635 40.469 15.602 1 98.69 107 LEU B CA 1
ATOM 4307 C C . LEU B 1 107 ? -2.561 40.688 14.539 1 98.69 107 LEU B C 1
ATOM 4309 O O . LEU B 1 107 ? -1.427 41.031 14.852 1 98.69 107 LEU B O 1
ATOM 4313 N N . VAL B 1 108 ? -2.943 40.469 13.242 1 98.62 108 VAL B N 1
ATOM 4314 C CA . VAL B 1 108 ? -1.928 40.594 12.211 1 98.62 108 VAL B CA 1
ATOM 4315 C C . VAL B 1 108 ? -2.221 41.844 11.367 1 98.62 108 VAL B C 1
ATOM 4317 O O . VAL B 1 108 ? -1.555 42.094 10.359 1 98.62 108 VAL B O 1
ATOM 4320 N N . ASN B 1 109 ? -3.111 42.625 11.695 1 98.25 109 ASN B N 1
ATOM 4321 C CA . ASN B 1 109 ? -3.658 43.688 10.867 1 98.25 109 ASN B CA 1
ATOM 4322 C C . ASN B 1 109 ? -2.688 44.875 10.75 1 98.25 109 ASN B C 1
ATOM 4324 O O . ASN B 1 109 ? -2.562 45.469 9.688 1 98.25 109 ASN B O 1
ATOM 4328 N N . THR B 1 110 ? -2.008 45.25 11.875 1 98.25 110 THR B N 1
ATOM 4329 C CA . THR B 1 110 ? -1.099 46.375 11.875 1 98.25 110 THR B CA 1
ATOM 4330 C C . THR B 1 110 ? 0.331 45.938 12.156 1 98.25 110 THR B C 1
ATOM 4332 O O . THR B 1 110 ? 0.551 44.844 12.688 1 98.25 110 THR B O 1
ATOM 4335 N N . ASP B 1 111 ? 1.26 46.812 11.812 1 98.19 111 ASP B N 1
ATOM 4336 C CA . ASP B 1 111 ? 2.658 46.531 12.109 1 98.19 111 ASP B CA 1
ATOM 4337 C C . ASP B 1 111 ? 2.867 46.312 13.609 1 98.19 111 ASP B C 1
ATOM 4339 O O . ASP B 1 111 ? 3.586 45.406 14.023 1 98.19 111 ASP B O 1
ATOM 4343 N N . GLU B 1 112 ? 2.277 47.125 14.367 1 98.06 112 GLU B N 1
ATOM 4344 C CA . GLU B 1 112 ? 2.422 47.062 15.82 1 98.06 112 GLU B CA 1
ATOM 4345 C C . GLU B 1 112 ? 1.858 45.75 16.359 1 98.06 112 GLU B C 1
ATOM 4347 O O . GLU B 1 112 ? 2.512 45.062 17.156 1 98.06 112 GLU B O 1
ATOM 4352 N N . SER B 1 113 ? 0.643 45.406 15.992 1 98.06 113 SER B N 1
ATOM 4353 C CA . SER B 1 113 ? 0.024 44.188 16.469 1 98.06 113 SER B CA 1
ATOM 4354 C C . SER B 1 113 ? 0.792 42.938 16 1 98.06 113 SER B C 1
ATOM 4356 O O . SER B 1 113 ? 0.931 41.969 16.75 1 98.06 113 SER B O 1
ATOM 4358 N N . ARG B 1 114 ? 1.361 42.969 14.781 1 98.62 114 ARG B N 1
ATOM 4359 C CA . ARG B 1 114 ? 2.164 41.875 14.266 1 98.62 114 ARG B CA 1
ATOM 4360 C C . ARG B 1 114 ? 3.418 41.688 15.109 1 98.62 114 ARG B C 1
ATOM 4362 O O . ARG B 1 114 ? 3.75 40.531 15.469 1 98.62 114 ARG B O 1
ATOM 4369 N N . GLN B 1 115 ? 4.043 42.781 15.367 1 98.56 115 GLN B N 1
ATOM 4370 C CA . GLN B 1 115 ? 5.27 42.719 16.156 1 98.56 115 GLN B CA 1
ATOM 4371 C C . GLN B 1 115 ? 4.992 42.188 17.562 1 98.56 115 GLN B C 1
ATOM 4373 O O . GLN B 1 115 ? 5.715 41.312 18.047 1 98.56 115 GLN B O 1
ATOM 4378 N N . LYS B 1 116 ? 3.984 42.719 18.188 1 98.62 116 LYS B N 1
ATOM 4379 C CA . LYS B 1 116 ? 3.641 42.312 19.547 1 98.62 116 LYS B CA 1
ATOM 4380 C C . LYS B 1 116 ? 3.207 40.844 19.594 1 98.62 116 LYS B C 1
ATOM 4382 O O . LYS B 1 116 ? 3.609 40.125 20.484 1 98.62 116 LYS B O 1
ATOM 4387 N N . PHE B 1 117 ? 2.336 40.469 18.672 1 98.69 117 PHE B N 1
ATOM 4388 C CA . PHE B 1 117 ? 1.86 39.094 18.562 1 98.69 117 PHE B CA 1
ATOM 4389 C C . PHE B 1 117 ? 3.027 38.125 18.375 1 98.69 117 PHE B C 1
ATOM 4391 O O . PHE B 1 117 ? 3.146 37.156 19.109 1 98.69 117 PHE B O 1
ATOM 4398 N N . ALA B 1 118 ? 3.975 38.438 17.453 1 98.81 118 ALA B N 1
ATOM 4399 C CA . ALA B 1 118 ? 5.141 37.594 17.172 1 98.81 118 ALA B CA 1
ATOM 4400 C C . ALA B 1 118 ? 6.039 37.469 18.391 1 98.81 118 ALA B C 1
ATOM 4402 O O . ALA B 1 118 ? 6.488 36.375 18.734 1 98.81 118 ALA B O 1
ATOM 4403 N N . THR B 1 119 ? 6.27 38.562 19.047 1 98.62 119 THR B N 1
ATOM 4404 C CA . THR B 1 119 ? 7.125 38.594 20.219 1 98.62 119 THR B CA 1
ATOM 4405 C C . THR B 1 119 ? 6.543 37.688 21.328 1 98.62 119 THR B C 1
ATOM 4407 O O . THR B 1 119 ? 7.266 36.938 21.953 1 98.62 119 THR B O 1
ATOM 4410 N N . SER B 1 120 ? 5.266 37.844 21.531 1 98.69 120 SER B N 1
ATOM 4411 C CA . SER B 1 120 ? 4.594 37.031 22.547 1 98.69 120 SER B CA 1
ATOM 4412 C C . SER B 1 120 ? 4.656 35.531 22.219 1 98.69 120 SER B C 1
ATOM 4414 O O . SER B 1 120 ? 4.871 34.719 23.109 1 98.69 120 SER B O 1
ATOM 4416 N N . LEU B 1 121 ? 4.465 35.156 20.953 1 98.75 121 LEU B N 1
ATOM 4417 C CA . LEU B 1 121 ? 4.512 33.75 20.547 1 98.75 121 LEU B CA 1
ATOM 4418 C C . LEU B 1 121 ? 5.906 33.188 20.75 1 98.75 121 LEU B C 1
ATOM 4420 O O . LEU B 1 121 ? 6.055 32.062 21.25 1 98.75 121 LEU B O 1
ATOM 4424 N N . VAL B 1 122 ? 6.934 33.938 20.359 1 98.44 122 VAL B N 1
ATOM 4425 C CA . VAL B 1 122 ? 8.305 33.5 20.547 1 98.44 122 VAL B CA 1
ATOM 4426 C C . VAL B 1 122 ? 8.57 33.219 22.031 1 98.44 122 VAL B C 1
ATOM 4428 O O . VAL B 1 122 ? 9.156 32.219 22.391 1 98.44 122 VAL B O 1
ATOM 4431 N N . ARG B 1 123 ? 8.102 34.125 22.875 1 98.12 123 ARG B N 1
ATOM 4432 C CA . ARG B 1 123 ? 8.266 33.969 24.312 1 98.12 123 ARG B CA 1
ATOM 4433 C C . ARG B 1 123 ? 7.578 32.688 24.797 1 98.12 123 ARG B C 1
ATOM 4435 O O . ARG B 1 123 ? 8.172 31.906 25.547 1 98.12 123 ARG B O 1
ATOM 4442 N N . ILE B 1 124 ? 6.363 32.469 24.422 1 98.31 124 ILE B N 1
ATOM 4443 C CA . ILE B 1 124 ? 5.57 31.328 24.875 1 98.31 124 ILE B CA 1
ATOM 4444 C C . ILE B 1 124 ? 6.219 30.031 24.406 1 98.31 124 ILE B C 1
ATOM 4446 O O . ILE B 1 124 ? 6.348 29.078 25.188 1 98.31 124 ILE B O 1
ATOM 4450 N N . ILE B 1 125 ? 6.676 29.938 23.141 1 98.44 125 ILE B N 1
ATOM 4451 C CA . ILE B 1 125 ? 7.281 28.734 22.562 1 98.44 125 ILE B CA 1
ATOM 4452 C C . ILE B 1 125 ? 8.562 28.391 23.312 1 98.44 125 ILE B C 1
ATOM 4454 O O . ILE B 1 125 ? 8.797 27.234 23.656 1 98.44 125 ILE B O 1
ATOM 4458 N N . LYS B 1 126 ? 9.336 29.391 23.641 1 97.31 126 LYS B N 1
ATOM 4459 C CA . LYS B 1 126 ? 10.594 29.172 24.359 1 97.31 126 LYS B CA 1
ATOM 4460 C C . LYS B 1 126 ? 10.328 28.812 25.812 1 97.31 126 LYS B C 1
ATOM 4462 O O . LYS B 1 126 ? 10.969 27.906 26.359 1 97.31 126 LYS B O 1
ATOM 4467 N N . GLU B 1 127 ? 9.375 29.484 26.422 1 97.38 127 GLU B N 1
ATOM 4468 C CA . GLU B 1 127 ? 9.016 29.234 27.812 1 97.38 127 GLU B CA 1
ATOM 4469 C C . GLU B 1 127 ? 8.57 27.781 28 1 97.38 127 GLU B C 1
ATOM 4471 O O . GLU B 1 127 ? 8.906 27.156 29.016 1 97.38 127 GLU B O 1
ATOM 4476 N N . HIS B 1 128 ? 7.828 27.281 27.031 1 98.06 128 HIS B N 1
ATOM 4477 C CA . HIS B 1 128 ? 7.281 25.938 27.172 1 98.06 128 HIS B CA 1
ATOM 4478 C C . HIS B 1 128 ? 8.141 24.906 26.453 1 98.06 128 HIS B C 1
ATOM 4480 O O . HIS B 1 128 ? 7.766 23.734 26.344 1 98.06 128 HIS B O 1
ATOM 4486 N N . GLN B 1 129 ? 9.25 25.312 25.859 1 97.62 129 GLN B N 1
ATOM 4487 C CA . GLN B 1 129 ? 10.305 24.484 25.312 1 97.62 129 GLN B CA 1
ATOM 4488 C C . GLN B 1 129 ? 9.805 23.703 24.078 1 97.62 129 GLN B C 1
ATOM 4490 O O . GLN B 1 129 ? 10.133 22.531 23.906 1 97.62 129 GLN B O 1
ATOM 4495 N N . PHE B 1 130 ? 8.977 24.297 23.359 1 98.31 130 PHE B N 1
ATOM 4496 C CA . PHE B 1 130 ? 8.586 23.719 22.062 1 98.31 130 PHE B CA 1
ATOM 4497 C C . PHE B 1 130 ? 9.703 23.891 21.047 1 98.31 130 PHE B C 1
ATOM 4499 O O . PHE B 1 130 ? 10.547 24.781 21.188 1 98.31 130 PHE B O 1
ATOM 4506 N N . ASP B 1 131 ? 9.68 23.016 19.969 1 97 131 ASP B N 1
ATOM 4507 C CA . ASP B 1 131 ? 10.641 23.094 18.859 1 97 131 ASP B CA 1
ATOM 4508 C C . ASP B 1 131 ? 10.125 24 17.75 1 97 131 ASP B C 1
ATOM 4510 O O . ASP B 1 131 ? 10.859 24.312 16.812 1 97 131 ASP B O 1
ATOM 4514 N N . GLY B 1 132 ? 8.898 24.453 17.922 1 97.56 132 GLY B N 1
ATOM 4515 C CA . GLY B 1 132 ? 8.328 25.312 16.891 1 97.56 132 GLY B CA 1
ATOM 4516 C C . GLY B 1 132 ? 6.863 25.641 17.125 1 97.56 132 GLY B C 1
ATOM 4517 O O . GLY B 1 132 ? 6.34 25.406 18.219 1 97.56 132 GLY B O 1
ATOM 4518 N N . ILE B 1 133 ? 6.277 26.234 16.094 1 98.62 133 ILE B N 1
ATOM 4519 C CA . ILE B 1 133 ? 4.883 26.672 16.141 1 98.62 133 ILE B CA 1
ATOM 4520 C C . ILE B 1 133 ? 4.172 26.25 14.859 1 98.62 133 ILE B C 1
ATOM 4522 O O . ILE B 1 133 ? 4.77 26.25 13.781 1 98.62 133 ILE B O 1
ATOM 4526 N N . ASP B 1 134 ? 2.982 25.703 15.039 1 98.75 134 ASP B N 1
ATOM 4527 C CA . ASP B 1 134 ? 2.092 25.406 13.93 1 98.75 134 ASP B CA 1
ATOM 4528 C C . ASP B 1 134 ? 0.895 26.359 13.906 1 98.75 134 ASP B C 1
ATOM 4530 O O . ASP B 1 134 ? 0.067 26.344 14.82 1 98.75 134 ASP B O 1
ATOM 4534 N N . LEU B 1 135 ? 0.814 27.203 12.875 1 98.88 135 LEU B N 1
ATOM 4535 C CA . LEU B 1 135 ? -0.263 28.188 12.75 1 98.88 135 LEU B CA 1
ATOM 4536 C C . LEU B 1 135 ? -1.471 27.578 12.047 1 98.88 135 LEU B C 1
ATOM 4538 O O . LEU B 1 135 ? -1.495 27.484 10.82 1 98.88 135 LEU B O 1
ATOM 4542 N N . ASP B 1 136 ? -2.465 27.281 12.797 1 98.69 136 ASP B N 1
ATOM 4543 C CA . ASP B 1 136 ? -3.688 26.672 12.289 1 98.69 136 ASP B CA 1
ATOM 4544 C C . ASP B 1 136 ? -4.789 27.719 12.094 1 98.69 136 ASP B C 1
ATOM 4546 O O . ASP B 1 136 ? -5.879 27.578 12.648 1 98.69 136 ASP B O 1
ATOM 4550 N N . TRP B 1 137 ? -4.492 28.75 11.266 1 98.19 137 TRP B N 1
ATOM 4551 C CA . TRP B 1 137 ? -5.48 29.734 10.836 1 98.19 137 TRP B CA 1
ATOM 4552 C C . TRP B 1 137 ? -6.391 29.156 9.758 1 98.19 137 TRP B C 1
ATOM 4554 O O . TRP B 1 137 ? -7.59 29.438 9.734 1 98.19 137 TRP B O 1
ATOM 4564 N N . GLU B 1 138 ? -5.918 28.328 8.938 1 95.5 138 GLU B N 1
ATOM 4565 C CA . GLU B 1 138 ? -6.559 27.516 7.91 1 95.5 138 GLU B CA 1
ATOM 4566 C C . GLU B 1 138 ? -7.051 28.375 6.75 1 95.5 138 GLU B C 1
ATOM 4568 O O . GLU B 1 138 ? -6.773 28.062 5.586 1 95.5 138 GLU B O 1
ATOM 4573 N N . TYR B 1 139 ? -7.73 29.547 7.066 1 94.38 139 TYR B N 1
ATOM 4574 C CA . TYR B 1 139 ? -8.445 30.266 6.012 1 94.38 139 TYR B CA 1
ATOM 4575 C C . TYR B 1 139 ? -8.266 31.766 6.141 1 94.38 139 TYR B C 1
ATOM 4577 O O . TYR B 1 139 ? -9.242 32.5 6.266 1 94.38 139 TYR B O 1
ATOM 4585 N N . PRO B 1 140 ? -7.043 32.281 6.066 1 97.69 140 PRO B N 1
ATOM 4586 C CA . PRO B 1 140 ? -6.918 33.75 6.062 1 97.69 140 PRO B CA 1
ATOM 4587 C C . PRO B 1 140 ? -7.68 34.406 4.914 1 97.69 140 PRO B C 1
ATOM 4589 O O . PRO B 1 140 ? -7.539 33.969 3.76 1 97.69 140 PRO B O 1
ATOM 4592 N N . GLY B 1 141 ? -8.461 35.344 5.246 1 96.75 141 GLY B N 1
ATOM 4593 C CA . GLY B 1 141 ? -9.156 36.125 4.238 1 96.75 141 GLY B CA 1
ATOM 4594 C C . GLY B 1 141 ? -10.469 35.5 3.807 1 96.75 141 GLY B C 1
ATOM 4595 O O . GLY B 1 141 ? -11.195 36.062 2.98 1 96.75 141 GLY B O 1
ATOM 4596 N N . VAL B 1 142 ? -10.781 34.281 4.242 1 95.25 142 VAL B N 1
ATOM 4597 C CA . VAL B 1 142 ? -12.008 33.562 3.93 1 95.25 142 VAL B CA 1
ATOM 4598 C C . VAL B 1 142 ? -12.75 33.219 5.223 1 95.25 142 VAL B C 1
ATOM 4600 O O . VAL B 1 142 ? -12.125 32.969 6.258 1 95.25 142 VAL B O 1
ATOM 4603 N N . PRO B 1 143 ? -14.078 33.156 5.062 1 91.06 143 PRO B N 1
ATOM 4604 C CA . PRO B 1 143 ? -14.805 32.812 6.289 1 91.06 143 PRO B CA 1
ATOM 4605 C C . PRO B 1 143 ? -14.453 31.438 6.816 1 91.06 143 PRO B C 1
ATOM 4607 O O . PRO B 1 143 ? -14.289 30.5 6.031 1 91.06 143 PRO B O 1
ATOM 4610 N N . GLY B 1 144 ? -14.25 31.141 7.844 1 91.25 144 GLY B N 1
ATOM 4611 C CA . GLY B 1 144 ? -14.117 29.922 8.625 1 91.25 144 GLY B CA 1
ATOM 4612 C C . GLY B 1 144 ? -15.297 29.672 9.547 1 91.25 144 GLY B C 1
ATOM 4613 O O . GLY B 1 144 ? -16.453 29.75 9.125 1 91.25 144 GLY B O 1
ATOM 4614 N N . GLN B 1 145 ? -14.891 29.359 10.664 1 92.5 145 GLN B N 1
ATOM 4615 C CA . GLN B 1 145 ? -15.969 29.25 11.648 1 92.5 145 GLN B CA 1
ATOM 4616 C C . GLN B 1 145 ? -16.75 30.547 11.75 1 92.5 145 GLN B C 1
ATOM 4618 O O . GLN B 1 145 ? -16.172 31.641 11.68 1 92.5 145 GLN B O 1
ATOM 4623 N N . GLU B 1 146 ? -18.062 30.328 11.938 1 92.75 146 GLU B N 1
ATOM 4624 C CA . GLU B 1 146 ? -18.906 31.5 12.102 1 92.75 146 GLU B CA 1
ATOM 4625 C C . GLU B 1 146 ? -18.391 32.406 13.219 1 92.75 146 GLU B C 1
ATOM 4627 O O . GLU B 1 146 ? -18.016 31.938 14.289 1 92.75 146 GLU B O 1
ATOM 4632 N N . GLY B 1 147 ? -18.328 33.656 12.961 1 94.88 147 GLY B N 1
ATOM 4633 C CA . GLY B 1 147 ? -17.906 34.625 13.969 1 94.88 147 GLY B CA 1
ATOM 4634 C C . GLY B 1 147 ? -16.453 35.031 13.836 1 94.88 147 GLY B C 1
ATOM 4635 O O . GLY B 1 147 ? -16.031 36.031 14.453 1 94.88 147 GLY B O 1
ATOM 4636 N N . ASN B 1 148 ? -15.719 34.406 12.961 1 96.94 148 ASN B N 1
ATOM 4637 C CA . ASN B 1 148 ? -14.336 34.812 12.719 1 96.94 148 ASN B CA 1
ATOM 4638 C C . ASN B 1 148 ? -14.258 36.219 12.141 1 96.94 148 ASN B C 1
ATOM 4640 O O . ASN B 1 148 ? -15.07 36.594 11.281 1 96.94 148 ASN B O 1
ATOM 4644 N N . ILE B 1 149 ? -13.391 37 12.664 1 98 149 ILE B N 1
ATOM 4645 C CA . ILE B 1 149 ? -13.094 38.312 12.078 1 98 149 ILE B CA 1
ATOM 4646 C C . ILE B 1 149 ? -12.188 38.125 10.859 1 98 149 ILE B C 1
ATOM 4648 O O . ILE B 1 149 ? -11.172 37.438 10.93 1 98 149 ILE B O 1
ATOM 4652 N N . ILE B 1 150 ? -12.617 38.75 9.711 1 97.62 150 ILE B N 1
ATOM 4653 C CA . ILE B 1 150 ? -11.867 38.531 8.477 1 97.62 150 ILE B CA 1
ATOM 4654 C C . ILE B 1 150 ? -11.617 39.875 7.785 1 97.62 150 ILE B C 1
ATOM 4656 O O . ILE B 1 150 ? -12.336 40.844 8.031 1 97.62 150 ILE B O 1
ATOM 4660 N N . SER B 1 151 ? -10.578 39.906 7.031 1 98.06 151 SER B N 1
ATOM 4661 C CA . SER B 1 151 ? -10.211 41.031 6.176 1 98.06 151 SER B CA 1
ATOM 4662 C C . SER B 1 151 ? -9.648 40.562 4.84 1 98.06 151 SER B C 1
ATOM 4664 O O . SER B 1 151 ? -8.922 39.562 4.785 1 98.06 151 SER B O 1
ATOM 4666 N N . PRO B 1 152 ? -9.961 41.281 3.713 1 97.56 152 PRO B N 1
ATOM 4667 C CA . PRO B 1 152 ? -9.344 40.938 2.434 1 97.56 152 PRO B CA 1
ATOM 4668 C C . PRO B 1 152 ? -7.82 40.969 2.48 1 97.56 152 PRO B C 1
ATOM 4670 O O . PRO B 1 152 ? -7.156 40.344 1.648 1 97.56 152 PRO B O 1
ATOM 4673 N N . SER B 1 153 ? -7.246 41.625 3.482 1 98.31 153 SER B N 1
ATOM 4674 C CA . SER B 1 153 ? -5.801 41.812 3.57 1 98.31 153 SER B CA 1
ATOM 4675 C C . SER B 1 153 ? -5.16 40.719 4.422 1 98.31 153 SER B C 1
ATOM 4677 O O . SER B 1 153 ? -3.943 40.719 4.633 1 98.31 153 SER B O 1
ATOM 4679 N N . ASP B 1 154 ? -5.918 39.812 4.883 1 98.75 154 ASP B N 1
ATOM 4680 C CA . ASP B 1 154 ? -5.453 38.844 5.875 1 98.75 154 ASP B CA 1
ATOM 4681 C C . ASP B 1 154 ? -4.273 38.031 5.344 1 98.75 154 ASP B C 1
ATOM 4683 O O . ASP B 1 154 ? -3.289 37.812 6.055 1 98.75 154 ASP B O 1
ATOM 4687 N N . THR B 1 155 ? -4.367 37.562 4.137 1 98.75 155 THR B N 1
ATOM 4688 C CA . THR B 1 155 ? -3.305 36.75 3.58 1 98.75 155 THR B CA 1
ATOM 4689 C C . THR B 1 155 ? -2.006 37.531 3.469 1 98.75 155 THR B C 1
ATOM 4691 O O . THR B 1 155 ? -0.94 37.031 3.852 1 98.75 155 THR B O 1
ATOM 4694 N N . ASP B 1 156 ? -2.078 38.75 2.99 1 98.62 156 ASP B N 1
ATOM 4695 C CA . ASP B 1 156 ? -0.906 39.625 2.914 1 98.62 156 ASP B CA 1
ATOM 4696 C C . ASP B 1 156 ? -0.339 39.906 4.305 1 98.62 156 ASP B C 1
ATOM 4698 O O . ASP B 1 156 ? 0.877 39.875 4.5 1 98.62 156 ASP B O 1
ATOM 4702 N N . ASN B 1 157 ? -1.208 40.25 5.207 1 98.81 157 ASN B N 1
ATOM 4703 C CA . ASN B 1 157 ? -0.796 40.531 6.582 1 98.81 157 ASN B CA 1
ATOM 4704 C C . ASN B 1 157 ? -0.188 39.281 7.238 1 98.81 157 ASN B C 1
ATOM 4706 O O . ASN B 1 157 ? 0.741 39.406 8.039 1 98.81 157 ASN B O 1
ATOM 4710 N N . PHE B 1 158 ? -0.768 38.125 6.938 1 98.81 158 PHE B N 1
ATOM 4711 C CA . PHE B 1 158 ? -0.234 36.875 7.445 1 98.81 158 PHE B CA 1
ATOM 4712 C C . PHE B 1 158 ? 1.208 36.688 6.996 1 98.81 158 PHE B C 1
ATOM 4714 O O . PHE B 1 158 ? 2.068 36.312 7.797 1 98.81 158 PHE B O 1
ATOM 4721 N N . LEU B 1 159 ? 1.49 36.938 5.699 1 98.88 159 LEU B N 1
ATOM 4722 C CA . LEU B 1 159 ? 2.854 36.812 5.191 1 98.88 159 LEU B CA 1
ATOM 4723 C C . LEU B 1 159 ? 3.797 37.75 5.941 1 98.88 159 LEU B C 1
ATOM 4725 O O . LEU B 1 159 ? 4.887 37.344 6.348 1 98.88 159 LEU B O 1
ATOM 4729 N N . LYS B 1 160 ? 3.373 39 6.145 1 98.81 160 LYS B N 1
ATOM 4730 C CA . LYS B 1 160 ? 4.188 39.938 6.887 1 98.81 160 LYS B CA 1
ATOM 4731 C C . LYS B 1 160 ? 4.457 39.438 8.305 1 98.81 160 LYS B C 1
ATOM 4733 O O . LYS B 1 160 ? 5.582 39.562 8.805 1 98.81 160 LYS B O 1
ATOM 4738 N N . PHE B 1 161 ? 3.449 39 8.938 1 98.81 161 PHE B N 1
ATOM 4739 C CA . PHE B 1 161 ? 3.572 38.438 10.281 1 98.81 161 PHE B CA 1
ATOM 4740 C C . PHE B 1 161 ? 4.566 37.281 10.305 1 98.81 161 PHE B C 1
ATOM 4742 O O . PHE B 1 161 ? 5.434 37.219 11.172 1 98.81 161 PHE B O 1
ATOM 4749 N N . LEU B 1 162 ? 4.461 36.344 9.273 1 98.88 162 LEU B N 1
ATOM 4750 C CA . LEU B 1 162 ? 5.344 35.188 9.18 1 98.88 162 LEU B CA 1
ATOM 4751 C C . LEU B 1 162 ? 6.797 35.625 9 1 98.88 162 LEU B C 1
ATOM 4753 O O . LEU B 1 162 ? 7.707 35 9.555 1 98.88 162 LEU B O 1
ATOM 4757 N N . GLN B 1 163 ? 7.008 36.625 8.25 1 98.69 163 GLN B N 1
ATOM 4758 C CA . GLN B 1 163 ? 8.352 37.156 8.047 1 98.69 163 GLN B CA 1
ATOM 4759 C C . GLN B 1 163 ? 8.938 37.688 9.352 1 98.69 163 GLN B C 1
ATOM 4761 O O . GLN B 1 163 ? 10.109 37.438 9.648 1 98.69 163 GLN B O 1
ATOM 4766 N N . ILE B 1 164 ? 8.133 38.375 10.156 1 98.75 164 ILE B N 1
ATOM 4767 C CA . ILE B 1 164 ? 8.562 38.875 11.461 1 98.75 164 ILE B CA 1
ATOM 4768 C C . ILE B 1 164 ? 8.875 37.688 12.375 1 98.75 164 ILE B C 1
ATOM 4770 O O . ILE B 1 164 ? 9.914 37.656 13.039 1 98.75 164 ILE B O 1
ATOM 4774 N N . LEU B 1 165 ? 7.961 36.75 12.359 1 98.56 165 LEU B N 1
ATOM 4775 C CA . LEU B 1 165 ? 8.109 35.562 13.211 1 98.56 165 LEU B CA 1
ATOM 4776 C C . LEU B 1 165 ? 9.391 34.812 12.875 1 98.56 165 LEU B C 1
ATOM 4778 O O . LEU B 1 165 ? 10.125 34.406 13.781 1 98.56 165 LEU B O 1
ATOM 4782 N N . ARG B 1 166 ? 9.656 34.562 11.594 1 98 166 ARG B N 1
ATOM 4783 C CA . ARG B 1 166 ? 10.859 33.875 11.148 1 98 166 ARG B CA 1
ATOM 4784 C C . ARG B 1 166 ? 12.117 34.625 11.602 1 98 166 ARG B C 1
ATOM 4786 O O . ARG B 1 166 ? 13.062 34 12.078 1 98 166 ARG B O 1
ATOM 4793 N N . LYS B 1 167 ? 12.086 35.906 11.492 1 97.38 167 LYS B N 1
ATOM 4794 C CA . LYS B 1 167 ? 13.219 36.719 11.93 1 97.38 167 LYS B CA 1
ATOM 4795 C C . LYS B 1 167 ? 13.461 36.562 13.43 1 97.38 167 LYS B C 1
ATOM 4797 O O . LYS B 1 167 ? 14.602 36.406 13.867 1 97.38 167 LYS B O 1
ATOM 4802 N N . LYS B 1 168 ? 12.43 36.531 14.172 1 97.38 168 LYS B N 1
ATOM 4803 C CA . LYS B 1 168 ? 12.539 36.438 15.625 1 97.38 168 LYS B CA 1
ATOM 4804 C C . LYS B 1 168 ? 12.922 35.031 16.078 1 97.38 168 LYS B C 1
ATOM 4806 O O . LYS B 1 168 ? 13.664 34.875 17.047 1 97.38 168 LYS B O 1
ATOM 4811 N N . PHE B 1 169 ? 12.398 33.969 15.461 1 95.31 169 PHE B N 1
ATOM 4812 C CA . PHE B 1 169 ? 12.641 32.562 15.812 1 95.31 169 PHE B CA 1
ATOM 4813 C C . PHE B 1 169 ? 14.016 32.125 15.336 1 95.31 169 PHE B C 1
ATOM 4815 O O . PHE B 1 169 ? 14.656 31.297 15.984 1 95.31 169 PHE B O 1
ATOM 4822 N N . GLY B 1 170 ? 14.422 32.688 14.172 1 92.56 170 GLY B N 1
ATOM 4823 C CA . GLY B 1 170 ? 15.594 32.156 13.516 1 92.56 170 GLY B CA 1
ATOM 4824 C C . GLY B 1 170 ? 15.336 30.797 12.867 1 92.56 170 GLY B C 1
ATOM 4825 O O . GLY B 1 170 ? 14.203 30.328 12.852 1 92.56 170 GLY B O 1
ATOM 4826 N N . PRO B 1 171 ? 16.359 30.141 12.344 1 89.75 171 PRO B N 1
ATOM 4827 C CA . PRO B 1 171 ? 16.203 28.906 11.578 1 89.75 171 PRO B CA 1
ATOM 4828 C C . PRO B 1 171 ? 16.031 27.672 12.477 1 89.75 171 PRO B C 1
ATOM 4830 O O . PRO B 1 171 ? 15.68 26.594 11.984 1 89.75 171 PRO B O 1
ATOM 4833 N N . ASP B 1 172 ? 16.172 27.828 13.758 1 90.38 172 ASP B N 1
ATOM 4834 C CA . ASP B 1 172 ? 16.234 26.672 14.633 1 90.38 172 ASP B CA 1
ATOM 4835 C C . ASP B 1 172 ? 14.836 26.234 15.078 1 90.38 172 ASP B C 1
ATOM 4837 O O . ASP B 1 172 ? 14.648 25.125 15.57 1 90.38 172 ASP B O 1
ATOM 4841 N N . TYR B 1 173 ? 13.883 27.141 14.984 1 96.19 173 TYR B N 1
ATOM 4842 C CA . TYR B 1 173 ? 12.5 26.828 15.328 1 96.19 173 TYR B CA 1
ATOM 4843 C C . TYR B 1 173 ? 11.664 26.594 14.078 1 96.19 173 TYR B C 1
ATOM 4845 O O . TYR B 1 173 ? 11.789 27.328 13.094 1 96.19 173 TYR B O 1
ATOM 4853 N N . ARG B 1 174 ? 10.875 25.562 14.164 1 96.31 174 ARG B N 1
ATOM 4854 C CA . ARG B 1 174 ? 10.008 25.25 13.039 1 96.31 174 ARG B CA 1
ATOM 4855 C C . ARG B 1 174 ? 8.797 26.172 13 1 96.31 174 ARG B C 1
ATOM 4857 O O . ARG B 1 174 ? 8.188 26.453 14.039 1 96.31 174 ARG B O 1
ATOM 4864 N N . ILE B 1 175 ? 8.484 26.688 11.836 1 98.31 175 ILE B N 1
ATOM 4865 C CA . ILE B 1 175 ? 7.223 27.375 11.586 1 98.31 175 ILE B CA 1
ATOM 4866 C C . ILE B 1 175 ? 6.422 26.625 10.531 1 98.31 175 ILE B C 1
ATOM 4868 O O . ILE B 1 175 ? 6.895 26.406 9.414 1 98.31 175 ILE B O 1
ATOM 4872 N N . SER B 1 176 ? 5.285 26.125 10.93 1 98.38 176 SER B N 1
ATOM 4873 C CA . SER B 1 176 ? 4.391 25.422 10.008 1 98.38 176 SER B CA 1
ATOM 4874 C C . SER B 1 176 ? 2.984 26.016 10.055 1 98.38 176 SER B C 1
ATOM 4876 O O . SER B 1 176 ? 2.672 26.828 10.93 1 98.38 176 SER B O 1
ATOM 4878 N N . ALA B 1 177 ? 2.174 25.688 9.047 1 98.81 177 ALA B N 1
ATOM 4879 C CA . ALA B 1 177 ? 0.796 26.172 8.992 1 98.81 177 ALA B CA 1
ATOM 4880 C C . ALA B 1 177 ? -0.131 25.109 8.391 1 98.81 177 ALA B C 1
ATOM 4882 O O . ALA B 1 177 ? 0.249 24.406 7.453 1 98.81 177 ALA B O 1
ATOM 4883 N N . ALA B 1 178 ? -1.301 24.984 8.984 1 98.75 178 ALA B N 1
ATOM 4884 C CA . ALA B 1 178 ? -2.373 24.234 8.336 1 98.75 178 ALA B CA 1
ATOM 4885 C C . ALA B 1 178 ? -3.047 25.062 7.246 1 98.75 178 ALA B C 1
ATOM 4887 O O . ALA B 1 178 ? -3.344 26.234 7.457 1 98.75 178 ALA B O 1
ATOM 4888 N N . VAL B 1 179 ? -3.285 24.453 6.043 1 98.62 179 VAL B N 1
ATOM 4889 C CA . VAL B 1 179 ? -3.768 25.266 4.926 1 98.62 179 VAL B CA 1
ATOM 4890 C C . VAL B 1 179 ? -4.898 24.531 4.211 1 98.62 179 VAL B C 1
ATOM 4892 O O . VAL B 1 179 ? -5.008 23.297 4.301 1 98.62 179 VAL B O 1
ATOM 4895 N N . SER B 1 180 ? -5.695 25.312 3.521 1 96.94 180 SER B N 1
ATOM 4896 C CA . SER B 1 180 ? -6.84 24.828 2.762 1 96.94 180 SER B CA 1
ATOM 4897 C C . SER B 1 180 ? -6.395 24.094 1.501 1 96.94 180 SER B C 1
ATOM 4899 O O . SER B 1 180 ? -5.32 24.375 0.962 1 96.94 180 SER B O 1
ATOM 4901 N N . VAL B 1 181 ? -7.266 23.203 0.999 1 96.94 181 VAL B N 1
ATOM 4902 C CA . VAL B 1 181 ? -7.031 22.5 -0.258 1 96.94 181 VAL B CA 1
ATOM 4903 C C . VAL B 1 181 ? -7.082 23.484 -1.421 1 96.94 181 VAL B C 1
ATOM 4905 O O . VAL B 1 181 ? -6.586 23.203 -2.512 1 96.94 181 VAL B O 1
ATOM 4908 N N . LYS B 1 182 ? -7.582 24.703 -1.209 1 95.38 182 LYS B N 1
ATOM 4909 C CA . LYS B 1 182 ? -7.812 25.672 -2.275 1 95.38 182 LYS B CA 1
ATOM 4910 C C . LYS B 1 182 ? -6.648 26.656 -2.391 1 95.38 182 LYS B C 1
ATOM 4912 O O . LYS B 1 182 ? -6.523 27.359 -3.391 1 95.38 182 LYS B O 1
ATOM 4917 N N . GLY B 1 183 ? -5.82 26.734 -1.427 1 97.19 183 GLY B N 1
ATOM 4918 C CA . GLY B 1 183 ? -4.746 27.703 -1.395 1 97.19 183 GLY B CA 1
ATOM 4919 C C . GLY B 1 183 ? -5.051 28.891 -0.5 1 97.19 183 GLY B C 1
ATOM 4920 O O . GLY B 1 183 ? -5.906 28.812 0.382 1 97.19 183 GLY B O 1
ATOM 4921 N N . PHE B 1 184 ? -4.301 29.938 -0.639 1 98.12 184 PHE B N 1
ATOM 4922 C CA . PHE B 1 184 ? -4.504 31.188 0.096 1 98.12 184 PHE B CA 1
ATOM 4923 C C . PHE B 1 184 ? -5.316 32.188 -0.729 1 98.12 184 PHE B C 1
ATOM 4925 O O . PHE B 1 184 ? -5.082 32.344 -1.93 1 98.12 184 PHE B O 1
ATOM 4932 N N . MET B 1 185 ? -6.223 32.812 -0.056 1 97.94 185 MET B N 1
ATOM 4933 C CA . MET B 1 185 ? -7.066 33.812 -0.708 1 97.94 185 MET B CA 1
ATOM 4934 C C . MET B 1 185 ? -6.367 35.156 -0.768 1 97.94 185 MET B C 1
ATOM 4936 O O . MET B 1 185 ? -5.891 35.656 0.251 1 97.94 185 MET B O 1
ATOM 4940 N N . GLY B 1 186 ? -6.301 35.75 -1.964 1 97.56 186 GLY B N 1
ATOM 4941 C CA . GLY B 1 186 ? -5.754 37.094 -2.131 1 97.56 186 GLY B CA 1
ATOM 4942 C C . GLY B 1 186 ? -6.754 38.188 -1.834 1 97.56 186 GLY B C 1
ATOM 4943 O O . GLY B 1 186 ? -7.953 37.938 -1.7 1 97.56 186 GLY B O 1
ATOM 4944 N N . ALA B 1 187 ? -6.184 39.375 -1.718 1 96.94 187 ALA B N 1
ATOM 4945 C CA . ALA B 1 187 ? -7.008 40.531 -1.407 1 96.94 187 ALA B CA 1
ATOM 4946 C C . ALA B 1 187 ? -8.016 40.812 -2.521 1 96.94 187 ALA B C 1
ATOM 4948 O O . ALA B 1 187 ? -9.047 41.438 -2.293 1 96.94 187 ALA B O 1
ATOM 4949 N N . ASP B 1 188 ? -7.758 40.312 -3.711 1 97.06 188 ASP B N 1
ATOM 4950 C CA . ASP B 1 188 ? -8.617 40.531 -4.867 1 97.06 188 ASP B CA 1
ATOM 4951 C C . ASP B 1 188 ? -9.727 39.469 -4.938 1 97.06 188 ASP B C 1
ATOM 4953 O O . ASP B 1 188 ? -10.516 39.469 -5.887 1 97.06 188 ASP B O 1
ATOM 4957 N N . GLY B 1 189 ? -9.766 38.625 -4.02 1 96.19 189 GLY B N 1
ATOM 4958 C CA . GLY B 1 189 ? -10.812 37.594 -3.977 1 96.19 189 GLY B CA 1
ATOM 4959 C C . GLY B 1 189 ? -10.508 36.375 -4.82 1 96.19 189 GLY B C 1
ATOM 4960 O O . GLY B 1 189 ? -11.391 35.562 -5.062 1 96.19 189 GLY B O 1
ATOM 4961 N N . LYS B 1 190 ? -9.273 36.312 -5.25 1 97.38 190 LYS B N 1
ATOM 4962 C CA . LYS B 1 190 ? -8.836 35.156 -6 1 97.38 190 LYS B CA 1
ATOM 4963 C C . LYS B 1 190 ? -7.73 34.406 -5.258 1 97.38 190 LYS B C 1
ATOM 4965 O O . LYS B 1 190 ? -6.914 35 -4.57 1 97.38 190 LYS B O 1
ATOM 4970 N N . TYR B 1 191 ? -7.719 33.094 -5.453 1 97.38 191 TYR B N 1
ATOM 4971 C CA . TYR B 1 191 ? -6.66 32.312 -4.824 1 97.38 191 TYR B CA 1
ATOM 4972 C C . TYR B 1 191 ? -5.305 32.625 -5.453 1 97.38 191 TYR B C 1
ATOM 4974 O O . TYR B 1 191 ? -5.199 32.75 -6.672 1 97.38 191 TYR B O 1
ATOM 4982 N N . LEU B 1 192 ? -4.348 32.688 -4.602 1 98.12 192 LEU B N 1
ATOM 4983 C CA . LEU B 1 192 ? -3.01 33.062 -5.039 1 98.12 192 LEU B CA 1
ATOM 4984 C C . LEU B 1 192 ? -2.443 32.031 -6.016 1 98.12 192 LEU B C 1
ATOM 4986 O O . LEU B 1 192 ? -2.549 30.828 -5.789 1 98.12 192 LEU B O 1
ATOM 4990 N N . LYS B 1 193 ? -1.83 32.469 -7.059 1 97.62 193 LYS B N 1
ATOM 4991 C CA . LYS B 1 193 ? -1.146 31.625 -8.031 1 97.62 193 LYS B CA 1
ATOM 4992 C C . LYS B 1 193 ? 0.342 31.516 -7.719 1 97.62 193 LYS B C 1
ATOM 4994 O O . LYS B 1 193 ? 1.041 30.672 -8.281 1 97.62 193 LYS B O 1
ATOM 4999 N N . ASP B 1 194 ? 0.793 32.375 -6.855 1 98.44 194 ASP B N 1
ATOM 5000 C CA . ASP B 1 194 ? 2.189 32.375 -6.434 1 98.44 194 ASP B CA 1
ATOM 5001 C C . ASP B 1 194 ? 2.305 32.406 -4.91 1 98.44 194 ASP B C 1
ATOM 5003 O O . ASP B 1 194 ? 1.971 33.406 -4.289 1 98.44 194 ASP B O 1
ATOM 5007 N N . THR B 1 195 ? 2.799 31.344 -4.332 1 98.5 195 THR B N 1
ATOM 5008 C CA . THR B 1 195 ? 2.928 31.266 -2.879 1 98.5 195 THR B CA 1
ATOM 5009 C C . THR B 1 195 ? 4.387 31.078 -2.475 1 98.5 195 THR B C 1
ATOM 5011 O O . THR B 1 195 ? 4.676 30.609 -1.369 1 98.5 195 THR B O 1
ATOM 5014 N N . LYS B 1 196 ? 5.355 31.406 -3.316 1 98.5 196 LYS B N 1
ATOM 5015 C CA . LYS B 1 196 ? 6.781 31.219 -3.074 1 98.5 196 LYS B CA 1
ATOM 5016 C C . LYS B 1 196 ? 7.238 32 -1.845 1 98.5 196 LYS B C 1
ATOM 5018 O O . LYS B 1 196 ? 8.102 31.531 -1.095 1 98.5 196 LYS B O 1
ATOM 5023 N N . ALA B 1 197 ? 6.672 33.219 -1.679 1 98.44 197 ALA B N 1
ATOM 5024 C CA . ALA B 1 197 ? 7.059 34.062 -0.539 1 98.44 197 ALA B CA 1
ATOM 5025 C C . ALA B 1 197 ? 6.727 33.344 0.78 1 98.44 197 ALA B C 1
ATOM 5027 O O . ALA B 1 197 ? 7.48 33.469 1.752 1 98.44 197 ALA B O 1
ATOM 5028 N N . PHE B 1 198 ? 5.609 32.656 0.84 1 98.62 198 PHE B N 1
ATOM 5029 C CA . PHE B 1 198 ? 5.246 31.875 2.02 1 98.62 198 PHE B CA 1
ATOM 5030 C C . PHE B 1 198 ? 6.195 30.703 2.207 1 98.62 198 PHE B C 1
ATOM 5032 O O . PHE B 1 198 ? 6.613 30.406 3.33 1 98.62 198 PHE B O 1
ATOM 5039 N N . SER B 1 199 ? 6.496 30.047 1.115 1 97.62 199 SER B N 1
ATOM 5040 C CA . SER B 1 199 ? 7.383 28.891 1.138 1 97.62 199 SER B CA 1
ATOM 5041 C C . SER B 1 199 ? 8.75 29.266 1.717 1 97.62 199 SER B C 1
ATOM 5043 O O . SER B 1 199 ? 9.414 28.422 2.322 1 97.62 199 SER B O 1
ATOM 5045 N N . LYS B 1 200 ? 9.18 30.469 1.59 1 96.5 200 LYS B N 1
ATOM 5046 C CA . LYS B 1 200 ? 10.484 30.938 2.059 1 96.5 200 LYS B CA 1
ATOM 5047 C C . LYS B 1 200 ? 10.516 31.031 3.58 1 96.5 200 LYS B C 1
ATOM 5049 O O . LYS B 1 200 ? 11.57 30.875 4.195 1 96.5 200 LYS B O 1
ATOM 5054 N N . VAL B 1 201 ? 9.391 31.297 4.184 1 97.62 201 VAL B N 1
ATOM 5055 C CA . VAL B 1 201 ? 9.414 31.609 5.609 1 97.62 201 VAL B CA 1
ATOM 5056 C C . VAL B 1 201 ? 8.797 30.453 6.402 1 97.62 201 VAL B C 1
ATOM 5058 O O . VAL B 1 201 ? 9 30.344 7.613 1 97.62 201 VAL B O 1
ATOM 5061 N N . LEU B 1 202 ? 8.047 29.547 5.758 1 98 202 LEU B N 1
ATOM 5062 C CA . LEU B 1 202 ? 7.473 28.375 6.398 1 98 202 LEU B CA 1
ATOM 5063 C C . LEU B 1 202 ? 8.359 27.156 6.18 1 98 202 LEU B C 1
ATOM 5065 O O . LEU B 1 202 ? 8.898 26.953 5.09 1 98 202 LEU B O 1
ATOM 5069 N N . ASP B 1 203 ? 8.5 26.328 7.211 1 97.12 203 ASP B N 1
ATOM 5070 C CA . ASP B 1 203 ? 9.219 25.062 7.066 1 97.12 203 ASP B CA 1
ATOM 5071 C C . ASP B 1 203 ? 8.32 24 6.453 1 97.12 203 ASP B C 1
ATOM 5073 O O . ASP B 1 203 ? 8.781 23.203 5.633 1 97.12 203 ASP B O 1
ATOM 5077 N N . TYR B 1 204 ? 7.047 24.031 6.957 1 97.12 204 TYR B N 1
ATOM 5078 C CA . TYR B 1 204 ? 6.074 23.094 6.398 1 97.12 204 TYR B CA 1
ATOM 5079 C C . TYR B 1 204 ? 4.691 23.734 6.316 1 97.12 204 TYR B C 1
ATOM 5081 O O . TYR B 1 204 ? 4.348 24.594 7.125 1 97.12 204 TYR B O 1
ATOM 5089 N N . ILE B 1 205 ? 3.973 23.281 5.293 1 98.62 205 ILE B N 1
ATOM 5090 C CA . ILE B 1 205 ? 2.521 23.391 5.383 1 98.62 205 ILE B CA 1
ATOM 5091 C C . ILE B 1 205 ? 1.901 22 5.445 1 98.62 205 ILE B C 1
ATOM 5093 O O . ILE B 1 205 ? 2.467 21.047 4.922 1 98.62 205 ILE B O 1
ATOM 5097 N N . THR B 1 206 ? 0.833 21.906 6.16 1 98.75 206 THR B N 1
ATOM 5098 C CA . THR B 1 206 ? -0.008 20.719 6.137 1 98.75 206 THR B CA 1
ATOM 5099 C C . THR B 1 206 ? -1.306 20.984 5.379 1 98.75 206 THR B C 1
ATOM 5101 O O . THR B 1 206 ? -2.148 21.766 5.836 1 98.75 206 THR B O 1
ATOM 5104 N N . ILE B 1 207 ? -1.464 20.359 4.223 1 98.88 207 ILE B N 1
ATOM 5105 C CA . ILE B 1 207 ? -2.717 20.484 3.488 1 98.88 207 ILE B CA 1
ATOM 5106 C C . ILE B 1 207 ? -3.809 19.672 4.195 1 98.88 207 ILE B C 1
ATOM 5108 O O . ILE B 1 207 ? -3.684 18.453 4.363 1 98.88 207 ILE B O 1
ATOM 5112 N N . MET B 1 208 ? -4.781 20.375 4.582 1 98.44 208 MET B N 1
ATOM 5113 C CA . MET B 1 208 ? -5.91 19.688 5.203 1 98.44 208 MET B CA 1
ATOM 5114 C C . MET B 1 208 ? -6.777 19 4.148 1 98.44 208 MET B C 1
ATOM 5116 O O . MET B 1 208 ? -7.898 19.438 3.881 1 98.44 208 MET B O 1
ATOM 5120 N N . ALA B 1 209 ? -6.289 17.906 3.645 1 97.62 209 ALA B N 1
ATOM 5121 C CA . ALA B 1 209 ? -6.984 17.188 2.576 1 97.62 209 ALA B CA 1
ATOM 5122 C C . ALA B 1 209 ? -8.047 16.25 3.143 1 97.62 209 ALA B C 1
ATOM 5124 O O . ALA B 1 209 ? -8.117 15.078 2.766 1 97.62 209 ALA B O 1
ATOM 5125 N N . TYR B 1 210 ? -8.75 16.703 4.086 1 97 210 TYR B N 1
ATOM 5126 C CA . TYR B 1 210 ? -9.875 16.031 4.73 1 97 210 TYR B CA 1
ATOM 5127 C C . TYR B 1 210 ? -11.016 17.016 4.988 1 97 210 TYR B C 1
ATOM 5129 O O . TYR B 1 210 ? -10.891 18.219 4.703 1 97 210 TYR B O 1
ATOM 5137 N N . ASP B 1 211 ? -12.148 16.484 5.367 1 94.75 211 ASP B N 1
ATOM 5138 C CA . ASP B 1 211 ? -13.367 17.266 5.539 1 94.75 211 ASP B CA 1
ATOM 5139 C C . ASP B 1 211 ? -13.82 17.875 4.215 1 94.75 211 ASP B C 1
ATOM 5141 O O . ASP B 1 211 ? -14.32 19.016 4.184 1 94.75 211 ASP B O 1
ATOM 5145 N N . ILE B 1 212 ? -13.539 17.188 3.207 1 93.19 212 ILE B N 1
ATOM 5146 C CA . ILE B 1 212 ? -14.016 17.625 1.897 1 93.19 212 ILE B CA 1
ATOM 5147 C C . ILE B 1 212 ? -15.539 17.469 1.826 1 93.19 212 ILE B C 1
ATOM 5149 O O . ILE B 1 212 ? -16.234 18.359 1.327 1 93.19 212 ILE B O 1
ATOM 5153 N N . TYR B 1 213 ? -16.031 16.328 2.248 1 89.94 213 TYR B N 1
ATOM 5154 C CA . TYR B 1 213 ? -17.438 16.125 2.57 1 89.94 213 TYR B CA 1
ATOM 5155 C C . TYR B 1 213 ? -17.641 15.953 4.07 1 89.94 213 TYR B C 1
ATOM 5157 O O . TYR B 1 213 ? -16.984 15.102 4.688 1 89.94 213 TYR B O 1
ATOM 5165 N N . VAL B 1 214 ? -18.516 16.75 4.617 1 89.62 214 VAL B N 1
ATOM 5166 C CA . VAL B 1 214 ? -18.75 16.719 6.055 1 89.62 214 VAL B CA 1
ATOM 5167 C C . VAL B 1 214 ? -20.219 16.422 6.336 1 89.62 214 VAL B C 1
ATOM 5169 O O . VAL B 1 214 ? -21.109 17.125 5.836 1 89.62 214 VAL B O 1
ATOM 5172 N N . SER B 1 215 ? -20.375 15.414 7.109 1 87.88 215 SER B N 1
ATOM 5173 C CA . SER B 1 215 ? -21.734 15.086 7.512 1 87.88 215 SER B CA 1
ATOM 5174 C C . SER B 1 215 ? -22.359 16.203 8.344 1 87.88 215 SER B C 1
ATOM 5176 O O . SER B 1 215 ? -21.719 16.75 9.242 1 87.88 215 SER B O 1
ATOM 5178 N N . GLY B 1 216 ? -23.578 16.641 8.008 1 80.12 216 GLY B N 1
ATOM 5179 C CA . GLY B 1 216 ? -24.312 17.641 8.773 1 80.12 216 GLY B CA 1
ATOM 5180 C C . GLY B 1 216 ? -24.016 19.062 8.344 1 80.12 216 GLY B C 1
ATOM 5181 O O . GLY B 1 216 ? -24.484 20.031 8.969 1 80.12 216 GLY B O 1
ATOM 5182 N N . ALA B 1 217 ? -23.219 19.219 7.332 1 77.12 217 ALA B N 1
ATOM 5183 C CA . ALA B 1 217 ? -22.812 20.547 6.914 1 77.12 217 ALA B CA 1
ATOM 5184 C C . ALA B 1 217 ? -23.734 21.078 5.812 1 77.12 217 ALA B C 1
ATOM 5186 O O . ALA B 1 217 ? -23.359 21.984 5.062 1 77.12 217 ALA B O 1
ATOM 5187 N N . GLY B 1 218 ? -24.891 20.453 5.664 1 74.81 218 GLY B N 1
ATOM 5188 C CA . GLY B 1 218 ? -25.891 20.984 4.754 1 74.81 218 GLY B CA 1
ATOM 5189 C C . GLY B 1 218 ? -25.875 20.328 3.393 1 74.81 218 GLY B C 1
ATOM 5190 O O . GLY B 1 218 ? -26.688 20.656 2.523 1 74.81 218 GLY B O 1
ATOM 5191 N N . ALA B 1 219 ? -25 19.391 3.244 1 78 219 ALA B N 1
ATOM 5192 C CA . ALA B 1 219 ? -24.938 18.703 1.956 1 78 219 ALA B CA 1
ATOM 5193 C C . ALA B 1 219 ? -26.156 17.797 1.769 1 78 219 ALA B C 1
ATOM 5195 O O . ALA B 1 219 ? -26.75 17.328 2.744 1 78 219 ALA B O 1
ATOM 5196 N N . LYS B 1 220 ? -26.484 17.594 0.468 1 86.81 220 LYS B N 1
ATOM 5197 C CA . LYS B 1 220 ? -27.609 16.75 0.131 1 86.81 220 LYS B CA 1
ATOM 5198 C C . LYS B 1 220 ? -27.156 15.328 -0.215 1 86.81 220 LYS B C 1
ATOM 5200 O O . LYS B 1 220 ? -27.969 14.406 -0.278 1 86.81 220 LYS B O 1
ATOM 5205 N N . LEU B 1 221 ? -25.844 15.266 -0.435 1 90.5 221 LEU B N 1
ATOM 5206 C CA . LEU B 1 221 ? -25.281 13.969 -0.806 1 90.5 221 LEU B CA 1
ATOM 5207 C C . LEU B 1 221 ? -24.203 13.539 0.183 1 90.5 221 LEU B C 1
ATOM 5209 O O . LEU B 1 221 ? -23.438 14.375 0.685 1 90.5 221 LEU B O 1
ATOM 5213 N N . SER B 1 222 ? -24.172 12.219 0.444 1 92.94 222 SER B N 1
ATOM 5214 C CA . SER B 1 222 ? -22.984 11.672 1.08 1 92.94 222 SER B CA 1
ATOM 5215 C C . SER B 1 222 ? -21.766 11.812 0.174 1 92.94 222 SER B C 1
ATOM 5217 O O . SER B 1 222 ? -21.891 12.023 -1.033 1 92.94 222 SER B O 1
ATOM 5219 N N . GLY B 1 223 ? -20.609 11.805 0.721 1 92.69 223 GLY B N 1
ATOM 5220 C CA . GLY B 1 223 ? -19.359 11.859 -0.027 1 92.69 223 GLY B CA 1
ATOM 5221 C C . GLY B 1 223 ? -18.141 11.5 0.809 1 92.69 223 GLY B C 1
ATOM 5222 O O . GLY B 1 223 ? -18.234 11.398 2.033 1 92.69 223 GLY B O 1
ATOM 5223 N N . PRO B 1 224 ? -17.062 11.258 0.129 1 94.81 224 PRO B N 1
ATOM 5224 C CA . PRO B 1 224 ? -15.844 10.852 0.832 1 94.81 224 PRO B CA 1
ATOM 5225 C C . PRO B 1 224 ? -15.242 11.977 1.666 1 94.81 224 PRO B C 1
ATOM 5227 O O . PRO B 1 224 ? -15.258 13.133 1.246 1 94.81 224 PRO B O 1
ATOM 5230 N N . ASN B 1 225 ? -14.711 11.617 2.842 1 96.56 225 ASN B N 1
ATOM 5231 C CA . ASN B 1 225 ? -14.039 12.578 3.717 1 96.56 225 ASN B CA 1
ATOM 5232 C C . ASN B 1 225 ? -12.773 13.125 3.07 1 96.56 225 ASN B C 1
ATOM 5234 O O . ASN B 1 225 ? -12.555 14.344 3.07 1 96.56 225 ASN B O 1
ATOM 5238 N N . ALA B 1 226 ? -12.016 12.258 2.496 1 97.75 226 ALA B N 1
ATOM 5239 C CA . ALA B 1 226 ? -10.734 12.617 1.896 1 97.75 226 ALA B CA 1
ATOM 5240 C C . ALA B 1 226 ? -10.508 11.852 0.593 1 97.75 226 ALA B C 1
ATOM 5242 O O . ALA B 1 226 ? -9.664 10.953 0.529 1 97.75 226 ALA B O 1
ATOM 5243 N N . PRO B 1 227 ? -11.188 12.273 -0.487 1 96.38 227 PRO B N 1
ATOM 5244 C CA . PRO B 1 227 ? -11.023 11.578 -1.767 1 96.38 227 PRO B CA 1
ATOM 5245 C C . PRO B 1 227 ? -9.641 11.789 -2.377 1 96.38 227 PRO B C 1
ATOM 5247 O O . PRO B 1 227 ? -9.125 12.914 -2.389 1 96.38 227 PRO B O 1
ATOM 5250 N N . LEU B 1 228 ? -9 10.672 -2.844 1 97.38 228 LEU B N 1
ATOM 5251 C CA . LEU B 1 228 ? -7.742 10.828 -3.566 1 97.38 228 LEU B CA 1
ATOM 5252 C C . LEU B 1 228 ? -7.949 11.594 -4.867 1 97.38 228 LEU B C 1
ATOM 5254 O O . LEU B 1 228 ? -7.18 12.508 -5.188 1 97.38 228 LEU B O 1
ATOM 5258 N N . PHE B 1 229 ? -8.984 11.156 -5.586 1 93.12 229 PHE B N 1
ATOM 5259 C CA . PHE B 1 229 ? -9.336 11.82 -6.836 1 93.12 229 PHE B CA 1
ATOM 5260 C C . PHE B 1 229 ? -10.773 12.328 -6.793 1 93.12 229 PHE B C 1
ATOM 5262 O O . PHE B 1 229 ? -11.578 11.867 -5.984 1 93.12 229 PHE B O 1
ATOM 5269 N N . HIS B 1 230 ? -11.047 13.266 -7.66 1 87.12 230 HIS B N 1
ATOM 5270 C CA . HIS B 1 230 ? -12.398 13.805 -7.73 1 87.12 230 HIS B CA 1
ATOM 5271 C C . HIS B 1 230 ? -12.977 13.672 -9.133 1 87.12 230 HIS B C 1
ATOM 5273 O O . HIS B 1 230 ? -13.891 14.414 -9.508 1 87.12 230 HIS B O 1
ATOM 5279 N N . THR B 1 231 ? -12.508 12.781 -9.797 1 77.31 231 THR B N 1
ATOM 5280 C CA . THR B 1 231 ? -12.93 12.609 -11.18 1 77.31 231 THR B CA 1
ATOM 5281 C C . THR B 1 231 ? -14.406 12.234 -11.258 1 77.31 231 THR B C 1
ATOM 5283 O O . THR B 1 231 ? -15.102 12.594 -12.211 1 77.31 231 THR B O 1
ATOM 5286 N N . CYS B 1 232 ? -14.898 11.477 -10.258 1 74.12 232 CYS B N 1
ATOM 5287 C CA . CYS B 1 232 ? -16.297 11.078 -10.219 1 74.12 232 CYS B CA 1
ATOM 5288 C C . CYS B 1 232 ? -17.062 11.875 -9.18 1 74.12 232 CYS B C 1
ATOM 5290 O O . CYS B 1 232 ? -18.031 11.375 -8.594 1 74.12 232 CYS B O 1
ATOM 5292 N N . SER B 1 233 ? -16.656 12.914 -8.859 1 64.62 233 SER B N 1
ATOM 5293 C CA . SER B 1 233 ? -17.25 13.641 -7.742 1 64.62 233 SER B CA 1
ATOM 5294 C C . SER B 1 233 ? -18.422 14.508 -8.211 1 64.62 233 SER B C 1
ATOM 5296 O O . SER B 1 233 ? -18.625 14.695 -9.414 1 64.62 233 SER B O 1
ATOM 5298 N N . ASP B 1 234 ? -19.172 14.859 -7.176 1 63.5 234 ASP B N 1
ATOM 5299 C CA . ASP B 1 234 ? -20.219 15.875 -7.27 1 63.5 234 ASP B CA 1
ATOM 5300 C C . ASP B 1 234 ? -19.719 17.109 -8.008 1 63.5 234 ASP B C 1
ATOM 5302 O O . ASP B 1 234 ? -18.656 17.641 -7.699 1 63.5 234 ASP B O 1
ATOM 5306 N N . PRO B 1 235 ? -20.344 17.281 -9.109 1 60.03 235 PRO B N 1
ATOM 5307 C CA . PRO B 1 235 ? -19.938 18.453 -9.875 1 60.03 235 PRO B CA 1
ATOM 5308 C C . PRO B 1 235 ? -19.734 19.688 -9 1 60.03 235 PRO B C 1
ATOM 5310 O O . PRO B 1 235 ? -18.984 20.609 -9.367 1 60.03 235 PRO B O 1
ATOM 5313 N N . GLN B 1 236 ? -20.359 19.625 -7.863 1 62.72 236 GLN B N 1
ATOM 5314 C CA . GLN B 1 236 ? -20.25 20.828 -7.031 1 62.72 236 GLN B CA 1
ATOM 5315 C C . GLN B 1 236 ? -19.047 20.734 -6.094 1 62.72 236 GLN B C 1
ATOM 5317 O O . GLN B 1 236 ? -18.688 21.734 -5.457 1 62.72 236 GLN B O 1
ATOM 5322 N N . SER B 1 237 ? -18.484 19.562 -5.941 1 65.81 237 SER B N 1
ATOM 5323 C CA . SER B 1 237 ? -17.312 19.391 -5.094 1 65.81 237 SER B CA 1
ATOM 5324 C C . SER B 1 237 ? -16.141 18.828 -5.887 1 65.81 237 SER B C 1
ATOM 5326 O O . SER B 1 237 ? -16.062 17.609 -6.113 1 65.81 237 SER B O 1
ATOM 5328 N N . LYS B 1 238 ? -15.32 19.625 -6.266 1 79.44 238 LYS B N 1
ATOM 5329 C CA . LYS B 1 238 ? -14.234 19.203 -7.145 1 79.44 238 LYS B CA 1
ATOM 5330 C C . LYS B 1 238 ? -12.898 19.188 -6.402 1 79.44 238 LYS B C 1
ATOM 5332 O O . LYS B 1 238 ? -11.859 19.547 -6.969 1 79.44 238 LYS B O 1
ATOM 5337 N N . PHE B 1 239 ? -12.984 18.875 -5.027 1 91.31 239 PHE B N 1
ATOM 5338 C CA . PHE B 1 239 ? -11.734 18.891 -4.277 1 91.31 239 PHE B CA 1
ATOM 5339 C C . PHE B 1 239 ? -11.289 17.484 -3.939 1 91.31 239 PHE B C 1
ATOM 5341 O O . PHE B 1 239 ? -12.125 16.578 -3.77 1 91.31 239 PHE B O 1
ATOM 5348 N N . SER B 1 240 ? -10.047 17.297 -3.912 1 95.44 240 SER B N 1
ATOM 5349 C CA . SER B 1 240 ? -9.43 16 -3.643 1 95.44 240 SER B CA 1
ATOM 5350 C C . SER B 1 240 ? -7.988 16.172 -3.16 1 95.44 240 SER B C 1
ATOM 5352 O O . SER B 1 240 ? -7.434 17.266 -3.209 1 95.44 240 SER B O 1
ATOM 5354 N N . VAL B 1 241 ? -7.461 15.07 -2.711 1 97.88 241 VAL B N 1
ATOM 5355 C CA . VAL B 1 241 ? -6.055 15 -2.324 1 97.88 241 VAL B CA 1
ATOM 5356 C C . VAL B 1 241 ? -5.172 15.375 -3.51 1 97.88 241 VAL B C 1
ATOM 5358 O O . VAL B 1 241 ? -4.309 16.25 -3.395 1 97.88 241 VAL B O 1
ATOM 5361 N N . SER B 1 242 ? -5.402 14.766 -4.648 1 97.31 242 SER B N 1
ATOM 5362 C CA . SER B 1 242 ? -4.59 15.023 -5.832 1 97.31 242 SER B CA 1
ATOM 5363 C C . SER B 1 242 ? -4.723 16.484 -6.281 1 97.31 242 SER B C 1
ATOM 5365 O O . SER B 1 242 ? -3.725 17.125 -6.598 1 97.31 242 SER B O 1
ATOM 5367 N N . GLY B 1 243 ? -5.922 16.984 -6.289 1 96.19 243 GLY B N 1
ATOM 5368 C CA . GLY B 1 243 ? -6.141 18.375 -6.66 1 96.19 243 GLY B CA 1
ATOM 5369 C C . GLY B 1 243 ? -5.457 19.359 -5.727 1 96.19 243 GLY B C 1
ATOM 5370 O O . GLY B 1 243 ? -4.871 20.344 -6.176 1 96.19 243 GLY B O 1
ATOM 5371 N N . ALA B 1 244 ? -5.531 19.062 -4.488 1 98.06 244 ALA B N 1
ATOM 5372 C CA . ALA B 1 244 ? -4.949 19.938 -3.479 1 98.06 244 ALA B CA 1
ATOM 5373 C C . ALA B 1 244 ? -3.43 20 -3.609 1 98.06 244 ALA B C 1
ATOM 5375 O O . ALA B 1 244 ? -2.842 21.094 -3.596 1 98.06 244 ALA B O 1
ATOM 5376 N N . ILE B 1 245 ? -2.83 18.828 -3.744 1 98.56 245 ILE B N 1
ATOM 5377 C CA . ILE B 1 245 ? -1.382 18.766 -3.908 1 98.56 245 ILE B CA 1
ATOM 5378 C C . ILE B 1 245 ? -0.966 19.547 -5.148 1 98.56 245 ILE B C 1
ATOM 5380 O O . ILE B 1 245 ? -0.045 20.375 -5.09 1 98.56 245 ILE B O 1
ATOM 5384 N N . ASN B 1 246 ? -1.674 19.359 -6.207 1 97.56 246 ASN B N 1
ATOM 5385 C CA . ASN B 1 246 ? -1.346 20.062 -7.449 1 97.56 246 ASN B CA 1
ATOM 5386 C C . ASN B 1 246 ? -1.508 21.578 -7.305 1 97.56 246 ASN B C 1
ATOM 5388 O O . ASN B 1 246 ? -0.692 22.344 -7.816 1 97.56 246 ASN B O 1
ATOM 5392 N N . THR B 1 247 ? -2.51 21.953 -6.59 1 97.38 247 THR B N 1
ATOM 5393 C CA . THR B 1 247 ? -2.764 23.375 -6.355 1 97.38 247 THR B CA 1
ATOM 5394 C C . THR B 1 247 ? -1.571 24.031 -5.66 1 97.38 247 THR B C 1
ATOM 5396 O O . THR B 1 247 ? -1.06 25.047 -6.125 1 97.38 247 THR B O 1
ATOM 5399 N N . TRP B 1 248 ? -1.093 23.453 -4.672 1 98.69 248 TRP B N 1
ATOM 5400 C CA . TRP B 1 248 ? -0.026 24.062 -3.875 1 98.69 248 TRP B CA 1
ATOM 5401 C C . TRP B 1 248 ? 1.313 23.953 -4.598 1 98.69 248 TRP B C 1
ATOM 5403 O O . TRP B 1 248 ? 2.1 24.906 -4.598 1 98.69 248 TRP B O 1
ATOM 5413 N N . VAL B 1 249 ? 1.563 22.828 -5.281 1 98.5 249 VAL B N 1
ATOM 5414 C CA . VAL B 1 249 ? 2.811 22.672 -6.023 1 98.5 249 VAL B CA 1
ATOM 5415 C C . VAL B 1 249 ? 2.842 23.656 -7.191 1 98.5 249 VAL B C 1
ATOM 5417 O O . VAL B 1 249 ? 3.852 24.328 -7.418 1 98.5 249 VAL B O 1
ATOM 5420 N N . LYS B 1 250 ? 1.76 23.844 -7.867 1 97.94 250 LYS B N 1
ATOM 5421 C CA . LYS B 1 250 ? 1.679 24.734 -9.016 1 97.94 250 LYS B CA 1
ATOM 5422 C C . LYS B 1 250 ? 1.836 26.188 -8.594 1 97.94 250 LYS B C 1
ATOM 5424 O O . LYS B 1 250 ? 2.301 27.016 -9.375 1 97.94 250 LYS B O 1
ATOM 5429 N N . SER B 1 251 ? 1.486 26.5 -7.344 1 98.25 251 SER B N 1
ATOM 5430 C CA . SER B 1 251 ? 1.587 27.875 -6.863 1 98.25 251 SER B CA 1
ATOM 5431 C C . SER B 1 251 ? 3.023 28.234 -6.492 1 98.25 251 SER B C 1
ATOM 5433 O O . SER B 1 251 ? 3.307 29.359 -6.078 1 98.25 251 SER B O 1
ATOM 5435 N N . GLY B 1 252 ? 3.883 27.234 -6.57 1 98.06 252 GLY B N 1
ATOM 5436 C CA . GLY B 1 252 ? 5.301 27.484 -6.352 1 98.06 252 GLY B CA 1
ATOM 5437 C C . GLY B 1 252 ? 5.758 27.125 -4.949 1 98.06 252 GLY B C 1
ATOM 5438 O O . GLY B 1 252 ? 6.914 27.344 -4.59 1 98.06 252 GLY B O 1
ATOM 5439 N N . PHE B 1 253 ? 4.859 26.625 -4.172 1 98.44 253 PHE B N 1
ATOM 5440 C CA . PHE B 1 253 ? 5.305 26.141 -2.871 1 98.44 253 PHE B CA 1
ATOM 5441 C C . PHE B 1 253 ? 6.203 24.922 -3.027 1 98.44 253 PHE B C 1
ATOM 5443 O O . PHE B 1 253 ? 5.863 23.984 -3.75 1 98.44 253 PHE B O 1
ATOM 5450 N N . LYS B 1 254 ? 7.348 24.906 -2.365 1 97.12 254 LYS B N 1
ATOM 5451 C CA . LYS B 1 254 ? 8.289 23.797 -2.504 1 97.12 254 LYS B CA 1
ATOM 5452 C C . LYS B 1 254 ? 7.668 22.484 -2.02 1 97.12 254 LYS B C 1
ATOM 5454 O O . LYS B 1 254 ? 7.23 22.391 -0.873 1 97.12 254 LYS B O 1
ATOM 5459 N N . SER B 1 255 ? 7.633 21.469 -2.873 1 97.19 255 SER B N 1
ATOM 5460 C CA . SER B 1 255 ? 6.949 20.203 -2.588 1 97.19 255 SER B CA 1
ATOM 5461 C C . SER B 1 255 ? 7.5 19.547 -1.326 1 97.19 255 SER B C 1
ATOM 5463 O O . SER B 1 255 ? 6.746 18.984 -0.533 1 97.19 255 SER B O 1
ATOM 5465 N N . LYS B 1 256 ? 8.797 19.656 -1.052 1 95.88 256 LYS B N 1
ATOM 5466 C CA . LYS B 1 256 ? 9.445 19.016 0.092 1 95.88 256 LYS B CA 1
ATOM 5467 C C . LYS B 1 256 ? 9 19.672 1.402 1 95.88 256 LYS B C 1
ATOM 5469 O O . LYS B 1 256 ? 9.266 19.141 2.482 1 95.88 256 LYS B O 1
ATOM 5474 N N . LYS B 1 257 ? 8.359 20.812 1.319 1 97.38 257 LYS B N 1
ATOM 5475 C CA . LYS B 1 257 ? 7.867 21.516 2.498 1 97.38 257 LYS B CA 1
ATOM 5476 C C . LYS B 1 257 ? 6.363 21.328 2.67 1 97.38 257 LYS B C 1
ATOM 5478 O O . LYS B 1 257 ? 5.73 22.016 3.473 1 97.38 257 LYS B O 1
ATOM 5483 N N . ILE B 1 258 ? 5.793 20.438 1.878 1 98.44 258 ILE B N 1
ATOM 5484 C CA . ILE B 1 258 ? 4.363 20.156 1.955 1 98.44 258 ILE B CA 1
ATOM 5485 C C . ILE B 1 258 ? 4.129 18.812 2.635 1 98.44 258 ILE B C 1
ATOM 5487 O O . ILE B 1 258 ? 4.711 17.797 2.236 1 98.44 258 ILE B O 1
ATOM 5491 N N . LEU B 1 259 ? 3.369 18.844 3.705 1 98.44 259 LEU B N 1
ATOM 5492 C CA . LEU B 1 259 ? 2.828 17.641 4.309 1 98.44 259 LEU B CA 1
ATOM 5493 C C . LEU B 1 259 ? 1.377 17.422 3.887 1 98.44 259 LEU B C 1
ATOM 5495 O O . LEU B 1 259 ? 0.594 18.375 3.84 1 98.44 259 LEU B O 1
ATOM 5499 N N . LEU B 1 260 ? 1.074 16.203 3.52 1 98.81 260 LEU B N 1
ATOM 5500 C CA . LEU B 1 260 ? -0.313 15.836 3.254 1 98.81 260 LEU B CA 1
ATOM 5501 C C . LEU B 1 260 ? -1.027 15.438 4.539 1 98.81 260 LEU B C 1
ATOM 5503 O O . LEU B 1 260 ? -0.632 14.477 5.203 1 98.81 260 LEU B O 1
ATOM 5507 N N . GLY B 1 261 ? -2.035 16.234 4.883 1 98.81 261 GLY B N 1
ATOM 5508 C CA . GLY B 1 261 ? -2.863 15.875 6.023 1 98.81 261 GLY B CA 1
ATOM 5509 C C . GLY B 1 261 ? -3.916 14.836 5.691 1 98.81 261 GLY B C 1
ATOM 5510 O O . GLY B 1 261 ? -4.707 15.023 4.766 1 98.81 261 GLY B O 1
ATOM 5511 N N . LEU B 1 262 ? -3.895 13.719 6.457 1 98.5 262 LEU B N 1
ATOM 5512 C CA . LEU B 1 262 ? -4.844 12.633 6.258 1 98.5 262 LEU B CA 1
ATOM 5513 C C . LEU B 1 262 ? -5.648 12.375 7.527 1 98.5 262 LEU B C 1
ATOM 5515 O O . LEU B 1 262 ? -5.109 12.453 8.633 1 98.5 262 LEU B O 1
ATOM 5519 N N . PRO B 1 263 ? -6.895 11.984 7.371 1 98.56 263 PRO B N 1
ATOM 5520 C CA . PRO B 1 263 ? -7.742 11.797 8.547 1 98.56 263 PRO B CA 1
ATOM 5521 C C . PRO B 1 263 ? -7.656 10.375 9.109 1 98.56 263 PRO B C 1
ATOM 5523 O O . PRO B 1 263 ? -7.602 9.406 8.352 1 98.56 263 PRO B O 1
ATOM 5526 N N . ALA B 1 264 ? -7.625 10.266 10.398 1 98.44 264 ALA B N 1
ATOM 5527 C CA . ALA B 1 264 ? -7.855 9 11.094 1 98.44 264 ALA B CA 1
ATOM 5528 C C . ALA B 1 264 ? -9.289 8.922 11.617 1 98.44 264 ALA B C 1
ATOM 5530 O O . ALA B 1 264 ? -9.516 8.461 12.742 1 98.44 264 ALA B O 1
ATOM 5531 N N . TYR B 1 265 ? -10.203 9.484 10.898 1 97.69 265 TYR B N 1
ATOM 5532 C CA . TYR B 1 265 ? -11.625 9.516 11.219 1 97.69 265 TYR B CA 1
ATOM 5533 C C . TYR B 1 265 ? -12.469 9.539 9.945 1 97.69 265 TYR B C 1
ATOM 5535 O O . TYR B 1 265 ? -11.938 9.641 8.844 1 97.69 265 TYR B O 1
ATOM 5543 N N . GLY B 1 266 ? -13.758 9.344 10.156 1 97.5 266 GLY B N 1
ATOM 5544 C CA . GLY B 1 266 ? -14.727 9.422 9.07 1 97.5 266 GLY B CA 1
ATOM 5545 C C . GLY B 1 266 ? -16.062 9.992 9.508 1 97.5 266 GLY B C 1
ATOM 5546 O O . GLY B 1 266 ? -16.188 10.523 10.617 1 97.5 266 GLY B O 1
ATOM 5547 N N . TYR B 1 267 ? -17.031 9.969 8.555 1 97.31 267 TYR B N 1
ATOM 5548 C CA . TYR B 1 267 ? -18.359 10.531 8.797 1 97.31 267 TYR B CA 1
ATOM 5549 C C . TYR B 1 267 ? -19.438 9.523 8.453 1 97.31 267 TYR B C 1
ATOM 5551 O O . TYR B 1 267 ? -19.281 8.719 7.539 1 97.31 267 TYR B O 1
ATOM 5559 N N . ALA B 1 268 ? -20.5 9.656 9.188 1 97.75 268 ALA B N 1
ATOM 5560 C CA . ALA B 1 268 ? -21.672 8.836 8.906 1 97.75 268 ALA B CA 1
ATOM 5561 C C . ALA B 1 268 ? -22.828 9.688 8.375 1 97.75 268 ALA B C 1
ATOM 5563 O O . ALA B 1 268 ? -22.969 10.852 8.75 1 97.75 268 ALA B O 1
ATOM 5564 N N . TYR B 1 269 ? -23.609 9.078 7.543 1 97.31 269 TYR B N 1
ATOM 5565 C CA . TYR B 1 269 ? -24.797 9.664 6.945 1 97.31 269 TYR B CA 1
ATOM 5566 C C . TYR B 1 269 ? -26 8.742 7.102 1 97.31 269 TYR B C 1
ATOM 5568 O O . TYR B 1 269 ? -25.844 7.516 7.125 1 97.31 269 TYR B O 1
ATOM 5576 N N . THR B 1 270 ? -27.125 9.305 7.301 1 97.38 270 THR B N 1
ATOM 5577 C CA . THR B 1 270 ? -28.359 8.562 7.105 1 97.38 270 THR B CA 1
ATOM 5578 C C . THR B 1 270 ? -28.906 8.781 5.691 1 97.38 270 THR B C 1
ATOM 5580 O O . THR B 1 270 ? -29.188 9.914 5.297 1 97.38 270 THR B O 1
ATOM 5583 N N . LEU B 1 271 ? -29.047 7.664 4.988 1 97.44 271 LEU B N 1
ATOM 5584 C CA . LEU B 1 271 ? -29.531 7.758 3.613 1 97.44 271 LEU B CA 1
ATOM 5585 C C . LEU B 1 271 ? -31.047 7.84 3.574 1 97.44 271 LEU B C 1
ATOM 5587 O O . LEU B 1 271 ? -31.719 7.414 4.516 1 97.44 271 LEU B O 1
ATOM 5591 N N . LEU B 1 272 ? -31.578 8.391 2.477 1 97.06 272 LEU B N 1
ATOM 5592 C CA . LEU B 1 272 ? -33.031 8.422 2.268 1 97.06 272 LEU B CA 1
ATOM 5593 C C . LEU B 1 272 ? -33.531 7.074 1.776 1 97.06 272 LEU B C 1
ATOM 5595 O O . LEU B 1 272 ? -34.688 6.742 1.967 1 97.06 272 LEU B O 1
ATOM 5599 N N . SER B 1 273 ? -32.625 6.293 1.159 1 96.94 273 SER B N 1
ATOM 5600 C CA . SER B 1 273 ? -32.969 4.992 0.598 1 96.94 273 SER B CA 1
ATOM 5601 C C . SER B 1 273 ? -32.219 3.865 1.317 1 96.94 273 SER B C 1
ATOM 5603 O O . SER B 1 273 ? -31.141 4.078 1.876 1 96.94 273 SER B O 1
ATOM 5605 N N . SER B 1 274 ? -32.812 2.631 1.271 1 97.44 274 SER B N 1
ATOM 5606 C CA . SER B 1 274 ? -32.156 1.444 1.826 1 97.44 274 SER B CA 1
ATOM 5607 C C . SER B 1 274 ? -31.297 0.748 0.782 1 97.44 274 SER B C 1
ATOM 5609 O O . SER B 1 274 ? -30.656 -0.269 1.072 1 97.44 274 SER B O 1
ATOM 5611 N N . GLU B 1 275 ? -31.266 1.255 -0.359 1 97.25 275 GLU B N 1
ATOM 5612 C CA . GLU B 1 275 ? -30.469 0.703 -1.446 1 97.25 275 GLU B CA 1
ATOM 5613 C C . GLU B 1 275 ? -29.484 1.734 -1.983 1 97.25 275 GLU B C 1
ATOM 5615 O O . GLU B 1 275 ? -29.797 2.922 -2.068 1 97.25 275 GLU B O 1
ATOM 5620 N N . LEU B 1 276 ? -28.328 1.255 -2.268 1 96.44 276 LEU B N 1
ATOM 5621 C CA . LEU B 1 276 ? -27.359 2.123 -2.904 1 96.44 276 LEU B CA 1
ATOM 5622 C C . LEU B 1 276 ? -27.625 2.254 -4.398 1 96.44 276 LEU B C 1
ATOM 5624 O O . LEU B 1 276 ? -27.875 1.255 -5.074 1 96.44 276 LEU B O 1
ATOM 5628 N N . GLN B 1 277 ? -27.625 3.471 -4.82 1 92.19 277 GLN B N 1
ATOM 5629 C CA . GLN B 1 277 ? -27.797 3.732 -6.246 1 92.19 277 GLN B CA 1
ATOM 5630 C C . GLN B 1 277 ? -26.5 4.227 -6.879 1 92.19 277 GLN B C 1
ATOM 5632 O O . GLN B 1 277 ? -25.844 5.113 -6.34 1 92.19 277 GLN B O 1
ATOM 5637 N N . ALA B 1 278 ? -26.141 3.617 -7.992 1 89.25 278 ALA B N 1
ATOM 5638 C CA . ALA B 1 278 ? -24.938 4.055 -8.695 1 89.25 278 ALA B CA 1
ATOM 5639 C C . ALA B 1 278 ? -25.141 5.449 -9.289 1 89.25 278 ALA B C 1
ATOM 5641 O O . ALA B 1 278 ? -26.141 5.719 -9.945 1 89.25 278 ALA B O 1
ATOM 5642 N N . THR B 1 279 ? -24.281 6.301 -8.891 1 82.81 279 THR B N 1
ATOM 5643 C CA . THR B 1 279 ? -24.25 7.625 -9.5 1 82.81 279 THR B CA 1
ATOM 5644 C C . THR B 1 279 ? -23.328 7.637 -10.711 1 82.81 279 THR B C 1
ATOM 5646 O O . THR B 1 279 ? -22.172 7.223 -10.617 1 82.81 279 THR B O 1
ATOM 5649 N N . LYS B 1 280 ? -23.844 7.988 -11.875 1 74.44 280 LYS B N 1
ATOM 5650 C CA . LYS B 1 280 ? -23.047 8.133 -13.094 1 74.44 280 LYS B CA 1
ATOM 5651 C C . LYS B 1 280 ? -22.609 9.578 -13.289 1 74.44 280 LYS B C 1
ATOM 5653 O O . LYS B 1 280 ? -23.375 10.508 -13.031 1 74.44 280 LYS B O 1
ATOM 5658 N N . PHE B 1 281 ? -21.359 9.742 -13.297 1 66.75 281 PHE B N 1
ATOM 5659 C CA . PHE B 1 281 ? -20.844 11.094 -13.453 1 66.75 281 PHE B CA 1
ATOM 5660 C C . PHE B 1 281 ? -20.547 11.391 -14.922 1 66.75 281 PHE B C 1
ATOM 5662 O O . PHE B 1 281 ? -20.047 10.531 -15.648 1 66.75 281 PHE B O 1
ATOM 5669 N N . SER B 1 282 ? -21.125 12.484 -15.398 1 59.69 282 SER B N 1
ATOM 5670 C CA . SER B 1 282 ? -21.062 12.883 -16.797 1 59.69 282 SER B CA 1
ATOM 5671 C C . SER B 1 282 ? -19.625 12.969 -17.281 1 59.69 282 SER B C 1
ATOM 5673 O O . SER B 1 282 ? -18.75 13.477 -16.562 1 59.69 282 SER B O 1
ATOM 5675 N N . GLY B 1 283 ? -19.438 12.422 -18.469 1 58.09 283 GLY B N 1
ATOM 5676 C CA . GLY B 1 283 ? -18.172 12.562 -19.188 1 58.09 283 GLY B CA 1
ATOM 5677 C C . GLY B 1 283 ? -17.203 11.43 -18.906 1 58.09 283 GLY B C 1
ATOM 5678 O O . GLY B 1 283 ? -16.172 11.32 -19.562 1 58.09 283 GLY B O 1
ATOM 5679 N N . LEU B 1 284 ? -17.422 10.883 -17.859 1 59.22 284 LEU B N 1
ATOM 5680 C CA . LEU B 1 284 ? -16.516 9.773 -17.625 1 59.22 284 LEU B CA 1
ATOM 5681 C C . LEU B 1 284 ? -17.156 8.445 -18 1 59.22 284 LEU B C 1
ATOM 5683 O O . LEU B 1 284 ? -18.172 8.055 -17.406 1 59.22 284 LEU B O 1
ATOM 5687 N N . LYS B 1 285 ? -16.969 8.047 -19.219 1 58.12 285 LYS B N 1
ATOM 5688 C CA . LYS B 1 285 ? -17.453 6.758 -19.703 1 58.12 285 LYS B CA 1
ATOM 5689 C C . LYS B 1 285 ? -17.047 5.633 -18.75 1 58.12 285 LYS B C 1
ATOM 5691 O O . LYS B 1 285 ? -15.883 5.527 -18.375 1 58.12 285 LYS B O 1
ATOM 5696 N N . GLN B 1 286 ? -18.031 4.848 -18.172 1 60.31 286 GLN B N 1
ATOM 5697 C CA . GLN B 1 286 ? -17.906 3.529 -17.547 1 60.31 286 GLN B CA 1
ATOM 5698 C C . GLN B 1 286 ? -17.469 3.639 -16.094 1 60.31 286 GLN B C 1
ATOM 5700 O O . GLN B 1 286 ? -17.094 2.639 -15.484 1 60.31 286 GLN B O 1
ATOM 5705 N N . LYS B 1 287 ? -17.453 5.02 -15.555 1 73.5 287 LYS B N 1
ATOM 5706 C CA . LYS B 1 287 ? -17.156 5.02 -14.125 1 73.5 287 LYS B CA 1
ATOM 5707 C C . LYS B 1 287 ? -18.375 5.387 -13.297 1 73.5 287 LYS B C 1
ATOM 5709 O O . LYS B 1 287 ? -19.141 6.289 -13.664 1 73.5 287 LYS B O 1
ATOM 5714 N N . SER B 1 288 ? -18.812 4.625 -12.43 1 82.31 288 SER B N 1
ATOM 5715 C CA . SER B 1 288 ? -19.906 4.844 -11.492 1 82.31 288 SER B CA 1
ATOM 5716 C C . SER B 1 288 ? -19.438 4.691 -10.055 1 82.31 288 SER B C 1
ATOM 5718 O O . SER B 1 288 ? -18.375 4.133 -9.797 1 82.31 288 SER B O 1
ATOM 5720 N N . SER B 1 289 ? -20.156 5.41 -9.133 1 90.38 289 SER B N 1
ATOM 5721 C CA . SER B 1 289 ? -19.859 5.336 -7.711 1 90.38 289 SER B CA 1
ATOM 5722 C C . SER B 1 289 ? -21.125 5.074 -6.895 1 90.38 289 SER B C 1
ATOM 5724 O O . SER B 1 289 ? -22.172 5.645 -7.18 1 90.38 289 SER B O 1
ATOM 5726 N N . LEU B 1 290 ? -21 4.211 -5.938 1 92.88 290 LEU B N 1
ATOM 5727 C CA . LEU B 1 290 ? -22.094 3.934 -5.012 1 92.88 290 LEU B CA 1
ATOM 5728 C C . LEU B 1 290 ? -22.016 4.832 -3.785 1 92.88 290 LEU B C 1
ATOM 5730 O O . LEU B 1 290 ? -22.844 4.734 -2.881 1 92.88 290 LEU B O 1
ATOM 5734 N N . LEU B 1 291 ? -21.078 5.758 -3.787 1 93 291 LEU B N 1
ATOM 5735 C CA . LEU B 1 291 ? -20.766 6.512 -2.578 1 93 291 LEU B CA 1
ATOM 5736 C C . LEU B 1 291 ? -21.672 7.742 -2.459 1 93 291 LEU B C 1
ATOM 5738 O O . LEU B 1 291 ? -21.969 8.188 -1.351 1 93 291 LEU B O 1
ATOM 5742 N N . PHE B 1 292 ? -22.094 8.305 -3.514 1 91.5 292 PHE B N 1
ATOM 5743 C CA . PHE B 1 292 ? -22.859 9.547 -3.523 1 91.5 292 PHE B CA 1
ATOM 5744 C C . PHE B 1 292 ? -24.359 9.266 -3.488 1 91.5 292 PHE B C 1
ATOM 5746 O O . PHE B 1 292 ? -24.969 8.977 -4.523 1 91.5 292 PHE B O 1
ATOM 5753 N N . GLN B 1 293 ? -24.906 9.359 -2.33 1 93.5 293 GLN B N 1
ATOM 5754 C CA . GLN B 1 293 ? -26.312 9.047 -2.072 1 93.5 293 GLN B CA 1
ATOM 5755 C C . GLN B 1 293 ? -27.031 10.25 -1.482 1 93.5 293 GLN B C 1
ATOM 5757 O O . GLN B 1 293 ? -26.422 11.094 -0.817 1 93.5 293 GLN B O 1
ATOM 5762 N N . ASN B 1 294 ? -28.391 10.289 -1.728 1 93.94 294 ASN B N 1
ATOM 5763 C CA . ASN B 1 294 ? -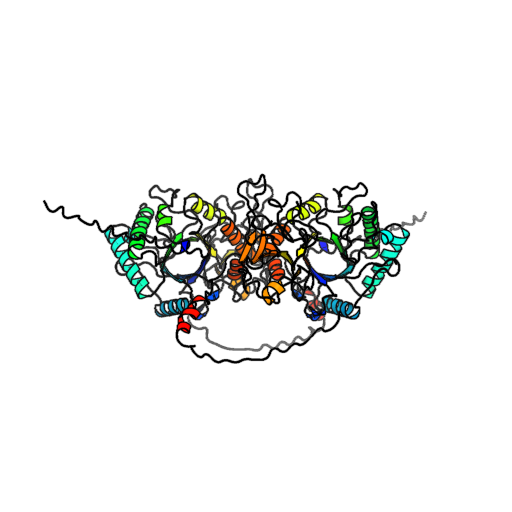29.203 11.281 -1.046 1 93.94 294 ASN B CA 1
ATOM 5764 C C . ASN B 1 294 ? -29.312 10.992 0.447 1 93.94 294 ASN B C 1
ATOM 5766 O O . ASN B 1 294 ? -29.547 9.844 0.846 1 93.94 294 ASN B O 1
ATOM 5770 N N . ILE B 1 295 ? -29.156 12.047 1.261 1 95.69 295 ILE B N 1
ATOM 5771 C CA . ILE B 1 295 ? -29.047 11.836 2.699 1 95.69 295 ILE B CA 1
ATOM 5772 C C . ILE B 1 295 ? -30.047 12.727 3.428 1 95.69 295 ILE B C 1
ATOM 5774 O O . ILE B 1 295 ? -30.562 13.695 2.855 1 95.69 295 ILE B O 1
ATOM 5778 N N . THR B 1 296 ? -30.328 12.406 4.688 1 95 296 THR B N 1
ATOM 5779 C CA . THR B 1 296 ? -31.078 13.297 5.574 1 95 296 THR B CA 1
ATOM 5780 C C . THR B 1 296 ? -30.203 14.469 6.02 1 95 296 THR B C 1
ATOM 5782 O O . THR B 1 296 ? -28.969 14.391 5.969 1 95 296 THR B O 1
ATOM 5785 N N . ALA B 1 297 ? -30.812 15.484 6.484 1 90.19 297 ALA B N 1
ATOM 5786 C CA . ALA B 1 297 ? -30.109 16.703 6.883 1 90.19 297 ALA B CA 1
ATOM 5787 C C . ALA B 1 297 ? -29.312 16.469 8.156 1 90.19 297 ALA B C 1
ATOM 5789 O O . ALA B 1 297 ? -28.172 16.922 8.273 1 90.19 297 ALA B O 1
ATOM 5790 N N . GLN B 1 298 ? -29.906 15.766 9.039 1 91.38 298 GLN B N 1
ATOM 5791 C CA . GLN B 1 298 ? -29.234 15.531 10.312 1 91.38 298 GLN B CA 1
ATOM 5792 C C . GLN B 1 298 ? -28.375 14.281 10.266 1 91.38 298 GLN B C 1
ATOM 5794 O O . GLN B 1 298 ? -28.812 13.227 9.812 1 91.38 298 GLN B O 1
ATOM 5799 N N . PRO B 1 299 ? -27.125 14.422 10.703 1 93.31 299 PRO B N 1
ATOM 5800 C CA . PRO B 1 299 ? -26.281 13.219 10.766 1 93.31 299 PRO B CA 1
ATOM 5801 C C . PRO B 1 299 ? -26.734 12.242 11.844 1 93.31 299 PRO B C 1
ATOM 5803 O O . PRO B 1 299 ? -27.375 12.648 12.82 1 93.31 299 PRO B O 1
ATOM 5806 N N . PRO B 1 300 ? -26.438 10.984 11.609 1 94.75 300 PRO B N 1
ATOM 5807 C CA . PRO B 1 300 ? -26.703 10.016 12.672 1 94.75 300 PRO B CA 1
ATOM 5808 C C . PRO B 1 300 ? -25.703 10.125 13.836 1 94.75 300 PRO B C 1
ATOM 5810 O O . PRO B 1 300 ? -24.828 10.992 13.812 1 94.75 300 PRO B O 1
ATOM 5813 N N . GLN B 1 301 ? -25.969 9.305 14.766 1 91 301 GLN B N 1
ATOM 5814 C CA . GLN B 1 301 ? -25 9.242 15.859 1 91 301 GLN B CA 1
ATOM 5815 C C . GLN B 1 301 ? -23.656 8.719 15.383 1 91 301 GLN B C 1
ATOM 5817 O O . GLN B 1 301 ? -23.594 7.855 14.508 1 91 301 GLN B O 1
ATOM 5822 N N . GLY B 1 302 ? -22.594 9.266 15.875 1 93.56 302 GLY B N 1
ATOM 5823 C CA . GLY B 1 302 ? -21.25 8.773 15.617 1 93.56 302 GLY B CA 1
ATOM 5824 C C . GLY B 1 302 ? -20.75 7.816 16.688 1 93.56 302 GLY B C 1
ATOM 5825 O O . GLY B 1 302 ? -21.531 7.18 17.375 1 93.56 302 GLY B O 1
ATOM 5826 N N . GLY B 1 303 ? -19.453 7.621 16.656 1 92.38 303 GLY B N 1
ATOM 5827 C CA . GLY B 1 303 ? -18.844 6.781 17.688 1 92.38 303 GLY B CA 1
ATOM 5828 C C . GLY B 1 303 ? -18.953 7.371 19.078 1 92.38 303 GLY B C 1
ATOM 5829 O O . GLY B 1 303 ? -19.094 8.586 19.234 1 92.38 303 GLY B O 1
ATOM 5830 N N . LYS B 1 304 ? -18.859 6.52 20.062 1 88 304 LYS B N 1
ATOM 5831 C CA . LYS B 1 304 ? -19.016 6.941 21.453 1 88 304 LYS B CA 1
ATOM 5832 C C . LYS B 1 304 ? -17.828 7.781 21.906 1 88 304 LYS B C 1
ATOM 5834 O O . LYS B 1 304 ? -17.984 8.719 22.688 1 88 304 LYS B O 1
ATOM 5839 N N . ILE B 1 305 ? -16.688 7.496 21.406 1 85.62 305 ILE B N 1
ATOM 5840 C CA . ILE B 1 305 ? -15.469 8.172 21.828 1 85.62 305 ILE B CA 1
ATOM 5841 C C . ILE B 1 305 ? -15.391 9.555 21.188 1 85.62 305 ILE B C 1
ATOM 5843 O O . ILE B 1 305 ? -15.109 10.547 21.859 1 85.62 305 ILE B O 1
ATOM 5847 N N . SER B 1 306 ? -15.617 9.695 19.906 1 78.19 306 SER B N 1
ATOM 5848 C CA . SER B 1 306 ? -15.594 10.977 19.203 1 78.19 306 SER B CA 1
ATOM 5849 C C . SER B 1 306 ? -16.656 11.922 19.75 1 78.19 306 SER B C 1
ATOM 5851 O O . SER B 1 306 ? -16.391 13.102 19.984 1 78.19 306 SER B O 1
ATOM 5853 N N . ALA B 1 307 ? -17.797 11.352 20.047 1 73.69 307 ALA B N 1
ATOM 5854 C CA . ALA B 1 307 ? -18.922 12 20.719 1 73.69 307 ALA B CA 1
ATOM 5855 C C . ALA B 1 307 ? -19.484 13.141 19.875 1 73.69 307 ALA B C 1
ATOM 5857 O O . ALA B 1 307 ? -20.094 14.07 20.406 1 73.69 307 ALA B O 1
ATOM 5858 N N . THR B 1 308 ? -19.203 13.336 18.703 1 84.12 308 THR B N 1
ATOM 5859 C CA . THR B 1 308 ? -19.75 14.273 17.734 1 84.12 308 THR B CA 1
ATOM 5860 C C . THR B 1 308 ? -20.656 13.555 16.734 1 84.12 308 THR B C 1
ATOM 5862 O O . THR B 1 308 ? -20.312 12.5 16.219 1 84.12 308 THR B O 1
ATOM 5865 N N . PRO B 1 309 ? -21.844 14.125 16.562 1 88.94 309 PRO B N 1
ATOM 5866 C CA . PRO B 1 309 ? -22.766 13.477 15.633 1 88.94 309 PRO B CA 1
ATOM 5867 C C . PRO B 1 309 ? -22.125 13.203 14.273 1 88.94 309 PRO B C 1
ATOM 5869 O O . PRO B 1 309 ? -21.484 14.086 13.703 1 88.94 309 PRO B O 1
ATOM 5872 N N . GLY B 1 310 ? -22.234 12.008 13.891 1 93.88 310 GLY B N 1
ATOM 5873 C CA . GLY B 1 310 ? -21.781 11.602 12.57 1 93.88 310 GLY B CA 1
ATOM 5874 C C . GLY B 1 310 ? -20.297 11.281 12.523 1 93.88 310 GLY B C 1
ATOM 5875 O O . GLY B 1 310 ? -19.812 10.711 11.539 1 93.88 310 GLY B O 1
ATOM 5876 N N . HIS B 1 311 ? -19.609 11.586 13.539 1 95.5 311 HIS B N 1
ATOM 5877 C CA . HIS B 1 311 ? -18.156 11.438 13.539 1 95.5 311 HIS B CA 1
ATOM 5878 C C . HIS B 1 311 ? -17.734 10.078 14.078 1 95.5 311 HIS B C 1
ATOM 5880 O O . HIS B 1 311 ? -18.25 9.625 15.102 1 95.5 311 HIS B O 1
ATOM 5886 N N . TRP B 1 312 ? -16.797 9.406 13.312 1 97.06 312 TRP B N 1
ATOM 5887 C CA . TRP B 1 312 ? -16.25 8.125 13.719 1 97.06 312 TRP B CA 1
ATOM 5888 C C . TRP B 1 312 ? -14.719 8.156 13.68 1 97.06 312 TRP B C 1
ATOM 5890 O O . TRP B 1 312 ? -14.125 8.422 12.625 1 97.06 312 TRP B O 1
ATOM 5900 N N . LEU B 1 313 ? -14.102 7.934 14.859 1 97.44 313 LEU B N 1
ATOM 5901 C CA . LEU B 1 313 ? -12.68 7.605 14.773 1 97.44 313 LEU B CA 1
ATOM 5902 C C . LEU B 1 313 ? -12.477 6.266 14.078 1 97.44 313 LEU B C 1
ATOM 5904 O O . LEU B 1 313 ? -13.312 5.363 14.203 1 97.44 313 LEU B O 1
ATOM 5908 N N . TYR B 1 314 ? -11.406 6.082 13.367 1 98.25 314 TYR B N 1
ATOM 5909 C CA . TYR B 1 314 ? -11.156 4.832 12.656 1 98.25 314 TYR B CA 1
ATOM 5910 C C . TYR B 1 314 ? -11.188 3.646 13.617 1 98.25 314 TYR B C 1
ATOM 5912 O O . TYR B 1 314 ? -11.805 2.617 13.328 1 98.25 314 TYR B O 1
ATOM 5920 N N . LYS B 1 315 ? -10.562 3.77 14.789 1 97.44 315 LYS B N 1
ATOM 5921 C CA . LYS B 1 315 ? -10.508 2.68 15.758 1 97.44 315 LYS B CA 1
ATOM 5922 C C . LYS B 1 315 ? -11.906 2.309 16.25 1 97.44 315 LYS B C 1
ATOM 5924 O O . LYS B 1 315 ? -12.156 1.157 16.609 1 97.44 315 LYS B O 1
ATOM 5929 N N . GLU B 1 316 ? -12.82 3.264 16.234 1 97.06 316 GLU B N 1
ATOM 5930 C CA . GLU B 1 316 ? -14.156 3.02 16.766 1 97.06 316 GLU B CA 1
ATOM 5931 C C . GLU B 1 316 ? -14.938 2.076 15.852 1 97.06 316 GLU B C 1
ATOM 5933 O O . GLU B 1 316 ? -15.844 1.371 16.297 1 97.06 316 GLU B O 1
ATOM 5938 N N . LEU B 1 317 ? -14.594 2.057 14.578 1 98 317 LEU B N 1
ATOM 5939 C CA . LEU B 1 317 ? -15.266 1.152 13.656 1 98 317 LEU B CA 1
ATOM 5940 C C . LEU B 1 317 ? -15.016 -0.302 14.031 1 98 317 LEU B C 1
ATOM 5942 O O . LEU B 1 317 ? -15.883 -1.159 13.836 1 98 317 LEU B O 1
ATOM 5946 N N . PHE B 1 318 ? -13.812 -0.57 14.555 1 97.06 318 PHE B N 1
ATOM 5947 C CA . PHE B 1 318 ? -13.484 -1.899 15.047 1 97.06 318 PHE B CA 1
ATOM 5948 C C . PHE B 1 318 ? -14.109 -2.141 16.422 1 97.06 318 PHE B C 1
ATOM 5950 O O . PHE B 1 318 ? -14.703 -3.193 16.656 1 97.06 318 PHE B O 1
ATOM 5957 N N . LEU B 1 319 ? -14.008 -1.17 17.312 1 95.19 319 LEU B N 1
ATOM 5958 C CA . LEU B 1 319 ? -14.484 -1.298 18.688 1 95.19 319 LEU B CA 1
ATOM 5959 C C . LEU B 1 319 ? -16 -1.49 18.719 1 95.19 319 LEU B C 1
ATOM 5961 O O . LEU B 1 319 ? -16.516 -2.197 19.594 1 95.19 319 LEU B O 1
ATOM 5965 N N . ASP B 1 320 ? -16.656 -0.886 17.766 1 95.19 320 ASP B N 1
ATOM 5966 C CA . ASP B 1 320 ? -18.125 -0.944 17.734 1 95.19 320 ASP B CA 1
ATOM 5967 C C . ASP B 1 320 ? -18.609 -2.008 16.75 1 95.19 320 ASP B C 1
ATOM 5969 O O . ASP B 1 320 ? -19.766 -1.994 16.344 1 95.19 320 ASP B O 1
ATOM 5973 N N . ASP B 1 321 ? -17.734 -2.857 16.281 1 95.5 321 ASP B N 1
ATOM 5974 C CA . ASP B 1 321 ? -18.031 -4.035 15.469 1 95.5 321 ASP B CA 1
ATOM 5975 C C . ASP B 1 321 ? -18.688 -3.648 14.148 1 95.5 321 ASP B C 1
ATOM 5977 O O . ASP B 1 321 ? -19.688 -4.246 13.75 1 95.5 321 ASP B O 1
ATOM 5981 N N . LYS B 1 322 ? -18.219 -2.553 13.586 1 97 322 LYS B N 1
ATOM 5982 C CA . LYS B 1 322 ? -18.672 -2.195 12.242 1 97 322 LYS B CA 1
ATOM 5983 C C . LYS B 1 322 ? -17.766 -2.812 11.18 1 97 322 LYS B C 1
ATOM 5985 O O . LYS B 1 322 ? -18.188 -3.008 10.031 1 97 322 LYS B O 1
ATOM 5990 N N . LEU B 1 323 ? -16.516 -2.994 11.57 1 96.62 323 LEU B N 1
ATOM 5991 C CA . LEU B 1 323 ? -15.5 -3.623 10.727 1 96.62 323 LEU B CA 1
ATOM 5992 C C . LEU B 1 323 ? -14.961 -4.891 11.383 1 96.62 323 LEU B C 1
ATOM 5994 O O . LEU B 1 323 ? -14.789 -4.945 12.602 1 96.62 323 LEU B O 1
ATOM 5998 N N . ALA B 1 324 ? -14.664 -5.895 10.5 1 93 324 ALA B N 1
ATOM 5999 C CA . ALA B 1 324 ? -13.93 -7.07 10.969 1 93 324 ALA B CA 1
ATOM 6000 C C . ALA B 1 324 ? -12.5 -6.703 11.367 1 93 324 ALA B C 1
ATOM 6002 O O . ALA B 1 324 ? -11.992 -5.652 10.969 1 93 324 ALA B O 1
ATOM 6003 N N . LYS B 1 325 ? -11.852 -7.551 12.094 1 86.94 325 LYS B N 1
ATOM 6004 C CA . LYS B 1 325 ? -10.516 -7.293 12.633 1 86.94 325 LYS B CA 1
ATOM 6005 C C . LYS B 1 325 ? -9.516 -7.012 11.516 1 86.94 325 LYS B C 1
ATOM 6007 O O . LYS B 1 325 ? -8.617 -6.184 11.68 1 86.94 325 LYS B O 1
ATOM 6012 N N . ASP B 1 326 ? -9.727 -7.586 10.375 1 82.56 326 ASP B N 1
ATOM 6013 C CA . ASP B 1 326 ? -8.789 -7.43 9.266 1 82.56 326 ASP B CA 1
ATOM 6014 C C . ASP B 1 326 ? -9.094 -6.164 8.469 1 82.56 326 ASP B C 1
ATOM 6016 O O . ASP B 1 326 ? -8.312 -5.773 7.594 1 82.56 326 ASP B O 1
ATOM 6020 N N . GLY B 1 327 ? -10.195 -5.504 8.805 1 90.94 327 GLY B N 1
ATOM 6021 C CA . GLY B 1 327 ? -10.562 -4.25 8.164 1 90.94 327 GLY B CA 1
ATOM 6022 C C . GLY B 1 327 ? -11.094 -4.43 6.754 1 90.94 327 GLY B C 1
ATOM 6023 O O . GLY B 1 327 ? -11.242 -3.455 6.016 1 90.94 327 GLY B O 1
ATOM 6024 N N . ARG B 1 328 ? -11.477 -5.605 6.348 1 87.94 328 ARG B N 1
ATOM 6025 C CA . ARG B 1 328 ? -11.773 -5.844 4.938 1 87.94 328 ARG B CA 1
ATOM 6026 C C . ARG B 1 328 ? -13.25 -6.168 4.734 1 87.94 328 ARG B C 1
ATOM 6028 O O . ARG B 1 328 ? -13.734 -6.211 3.6 1 87.94 328 ARG B O 1
ATOM 6035 N N . ARG B 1 329 ? -13.922 -6.453 5.816 1 90.75 329 ARG B N 1
ATOM 6036 C CA . ARG B 1 329 ? -15.344 -6.781 5.742 1 90.75 329 ARG B CA 1
ATOM 6037 C C . ARG B 1 329 ? -16.141 -6.016 6.797 1 90.75 329 ARG B C 1
ATOM 6039 O O . ARG B 1 329 ? -15.641 -5.773 7.902 1 90.75 329 ARG B O 1
ATOM 6046 N N . GLY B 1 330 ? -17.328 -5.645 6.406 1 95.69 330 GLY B N 1
ATOM 6047 C CA . GLY B 1 330 ? -18.25 -5.121 7.41 1 95.69 330 GLY B CA 1
ATOM 6048 C C . GLY B 1 330 ? -18.797 -6.191 8.336 1 95.69 330 GLY B C 1
ATOM 6049 O O . GLY B 1 330 ? -18.766 -7.379 8.008 1 95.69 330 GLY B O 1
ATOM 6050 N N . THR B 1 331 ? -19.109 -5.859 9.484 1 96.62 331 THR B N 1
ATOM 6051 C CA . THR B 1 331 ? -19.766 -6.719 10.461 1 96.62 331 THR B CA 1
ATOM 6052 C C . THR B 1 331 ? -21.031 -6.059 11 1 96.62 331 THR B C 1
ATOM 6054 O O . THR B 1 331 ? -21.328 -4.91 10.664 1 96.62 331 THR B O 1
ATOM 6057 N N . SER B 1 332 ? -21.844 -6.785 11.656 1 96.31 332 SER B N 1
ATOM 6058 C CA . SER B 1 332 ? -23.047 -6.27 12.312 1 96.31 332 SER B CA 1
ATOM 6059 C C . SER B 1 332 ? -23.969 -5.598 11.312 1 96.31 332 SER B C 1
ATOM 6061 O O . SER B 1 332 ? -24.438 -4.477 11.539 1 96.31 332 SER B O 1
ATOM 6063 N N . GLY B 1 333 ? -24.172 -6.219 10.219 1 97.19 333 GLY B N 1
ATOM 6064 C CA . GLY B 1 333 ? -25.125 -5.766 9.211 1 97.19 333 GLY B CA 1
ATOM 6065 C C . GLY B 1 333 ? -24.5 -4.836 8.188 1 97.19 333 GLY B C 1
ATOM 6066 O O . GLY B 1 333 ? -25.109 -4.539 7.16 1 97.19 333 GLY B O 1
ATOM 6067 N N . TYR B 1 334 ? -23.281 -4.414 8.43 1 98.19 334 TYR B N 1
ATOM 6068 C CA . TYR B 1 334 ? -22.609 -3.533 7.484 1 98.19 334 TYR B CA 1
ATOM 6069 C C . TYR B 1 334 ? -21.938 -4.332 6.375 1 98.19 334 TYR B C 1
ATOM 6071 O O . TYR B 1 334 ? -21.391 -5.406 6.621 1 98.19 334 TYR B O 1
ATOM 6079 N N . LYS B 1 335 ? -22.031 -3.816 5.215 1 97.38 335 LYS B N 1
ATOM 6080 C CA . LYS B 1 335 ? -21.25 -4.273 4.074 1 97.38 335 LYS B CA 1
ATOM 6081 C C . LYS B 1 335 ? -20.188 -3.248 3.693 1 97.38 335 LYS B C 1
ATOM 6083 O O . LYS B 1 335 ? -20.469 -2.049 3.637 1 97.38 335 LYS B O 1
ATOM 6088 N N . ARG B 1 336 ? -18.984 -3.74 3.502 1 96.94 336 ARG B N 1
ATOM 6089 C CA . ARG B 1 336 ? -17.891 -2.857 3.096 1 96.94 336 ARG B CA 1
ATOM 6090 C C . ARG B 1 336 ? -17.844 -2.715 1.579 1 96.94 336 ARG B C 1
ATOM 6092 O O . ARG B 1 336 ? -18 -3.699 0.853 1 96.94 336 ARG B O 1
ATOM 6099 N N . HIS B 1 337 ? -17.641 -1.52 1.131 1 96.38 337 HIS B N 1
ATOM 6100 C CA . HIS B 1 337 ? -17.422 -1.164 -0.265 1 96.38 337 HIS B CA 1
ATOM 6101 C C . HIS B 1 337 ? -16.141 -0.337 -0.423 1 96.38 337 HIS B C 1
ATOM 6103 O O . HIS B 1 337 ? -15.656 0.252 0.544 1 96.38 337 HIS B O 1
ATOM 6109 N N . PHE B 1 338 ? -15.555 -0.402 -1.588 1 95.25 338 PHE B N 1
ATOM 6110 C CA . PHE B 1 338 ? -14.461 0.492 -1.957 1 95.25 338 PHE B CA 1
ATOM 6111 C C . PHE B 1 338 ? -14.789 1.242 -3.242 1 95.25 338 PHE B C 1
ATOM 6113 O O . PHE B 1 338 ? -15.039 0.626 -4.281 1 95.25 338 PHE B O 1
ATOM 6120 N N . ASP B 1 339 ? -14.859 2.559 -3.104 1 94.62 339 ASP B N 1
ATOM 6121 C CA . ASP B 1 339 ? -15.133 3.393 -4.27 1 94.62 339 ASP B CA 1
ATOM 6122 C C . ASP B 1 339 ? -13.875 3.602 -5.105 1 94.62 339 ASP B C 1
ATOM 6124 O O . ASP B 1 339 ? -12.945 4.293 -4.68 1 94.62 339 ASP B O 1
ATOM 6128 N N . GLU B 1 340 ? -13.875 3.078 -6.316 1 90.62 340 GLU B N 1
ATOM 6129 C CA . GLU B 1 340 ? -12.688 3.121 -7.164 1 90.62 340 GLU B CA 1
ATOM 6130 C C . GLU B 1 340 ? -12.469 4.52 -7.73 1 90.62 340 GLU B C 1
ATOM 6132 O O . GLU B 1 340 ? -11.375 4.836 -8.203 1 90.62 340 GLU B O 1
ATOM 6137 N N . CYS B 1 341 ? -13.422 5.316 -7.641 1 89 341 CYS B N 1
ATOM 6138 C CA . CYS B 1 341 ? -13.305 6.672 -8.164 1 89 341 CYS B CA 1
ATOM 6139 C C . CYS B 1 341 ? -12.578 7.578 -7.18 1 89 341 CYS B C 1
ATOM 6141 O O . CYS B 1 341 ? -11.562 8.195 -7.523 1 89 341 CYS B O 1
ATOM 6143 N N . SER B 1 342 ? -13.086 7.602 -5.98 1 93.06 342 SER B N 1
ATOM 6144 C CA . SER B 1 342 ? -12.484 8.461 -4.961 1 93.06 342 SER B CA 1
ATOM 6145 C C . SER B 1 342 ? -11.336 7.754 -4.25 1 93.06 342 SER B C 1
ATOM 6147 O O . SER B 1 342 ? -10.562 8.383 -3.529 1 93.06 342 SER B O 1
ATOM 6149 N N . ARG B 1 343 ? -11.258 6.441 -4.488 1 95.69 343 ARG B N 1
ATOM 6150 C CA . ARG B 1 343 ? -10.266 5.586 -3.844 1 95.69 343 ARG B CA 1
ATOM 6151 C C . ARG B 1 343 ? -10.422 5.609 -2.328 1 95.69 343 ARG B C 1
ATOM 6153 O O . ARG B 1 343 ? -9.445 5.785 -1.599 1 95.69 343 ARG B O 1
ATOM 6160 N N . THR B 1 344 ? -11.617 5.477 -1.874 1 97.38 344 THR B N 1
ATOM 6161 C CA . THR B 1 344 ? -11.922 5.461 -0.447 1 97.38 344 THR B CA 1
ATOM 6162 C C . THR B 1 344 ? -12.93 4.359 -0.12 1 97.38 344 THR B C 1
ATOM 6164 O O . THR B 1 344 ? -13.797 4.043 -0.936 1 97.38 344 THR B O 1
ATOM 6167 N N . PRO B 1 345 ? -12.805 3.75 1.067 1 98.06 345 PRO B N 1
ATOM 6168 C CA . PRO B 1 345 ? -13.789 2.77 1.528 1 98.06 345 PRO B CA 1
ATOM 6169 C C . PRO B 1 345 ? -15.008 3.42 2.182 1 98.06 345 PRO B C 1
ATOM 6171 O O . PRO B 1 345 ? -14.945 4.578 2.6 1 98.06 345 PRO B O 1
ATOM 6174 N N . PHE B 1 346 ? -16.094 2.654 2.229 1 98.31 346 PHE B N 1
ATOM 6175 C CA . PHE B 1 346 ? -17.25 3.021 3.043 1 98.31 346 PHE B CA 1
ATOM 6176 C C . PHE B 1 346 ? -18.016 1.781 3.475 1 98.31 346 PHE B C 1
ATOM 6178 O O . PHE B 1 346 ? -17.875 0.713 2.877 1 98.31 346 PHE B O 1
ATOM 6185 N N . LEU B 1 347 ? -18.703 1.903 4.586 1 98.56 347 LEU B N 1
ATOM 6186 C CA . LEU B 1 347 ? -19.625 0.894 5.117 1 98.56 347 LEU B CA 1
ATOM 6187 C C . LEU B 1 347 ? -21.078 1.302 4.906 1 98.56 347 LEU B C 1
ATOM 6189 O O . LEU B 1 347 ? -21.406 2.484 5 1 98.56 347 LEU B O 1
ATOM 6193 N N . PHE B 1 348 ? -21.938 0.269 4.59 1 98.56 348 PHE B N 1
ATOM 6194 C CA . PHE B 1 348 ? -23.359 0.557 4.449 1 98.56 348 PHE B CA 1
ATOM 6195 C C . PHE B 1 348 ? -24.203 -0.527 5.117 1 98.56 348 PHE B C 1
ATOM 6197 O O . PHE B 1 348 ? -23.953 -1.719 4.934 1 98.56 348 PHE B O 1
ATOM 6204 N N . ASN B 1 349 ? -25 -0.098 5.996 1 98.44 349 ASN B N 1
ATOM 6205 C CA . ASN B 1 349 ? -26.031 -0.943 6.586 1 98.44 349 ASN B CA 1
ATOM 6206 C C . ASN B 1 349 ? -27.406 -0.603 6.043 1 98.44 349 ASN B C 1
ATOM 6208 O O . ASN B 1 349 ? -27.969 0.453 6.359 1 98.44 349 ASN B O 1
ATOM 6212 N N . LYS B 1 350 ? -28 -1.519 5.266 1 97.75 350 LYS B N 1
ATOM 6213 C CA . LYS B 1 350 ? -29.266 -1.236 4.582 1 97.75 350 LYS B CA 1
ATOM 6214 C C . LYS B 1 350 ? -30.422 -1.163 5.57 1 97.75 350 LYS B C 1
ATOM 6216 O O . LYS B 1 350 ? -31.406 -0.467 5.324 1 97.75 350 LYS B O 1
ATOM 6221 N N . ASP B 1 351 ? -30.359 -1.89 6.609 1 97.75 351 ASP B N 1
ATOM 6222 C CA . ASP B 1 351 ? -31.453 -1.986 7.559 1 97.75 351 ASP B CA 1
ATOM 6223 C C . ASP B 1 351 ? -31.703 -0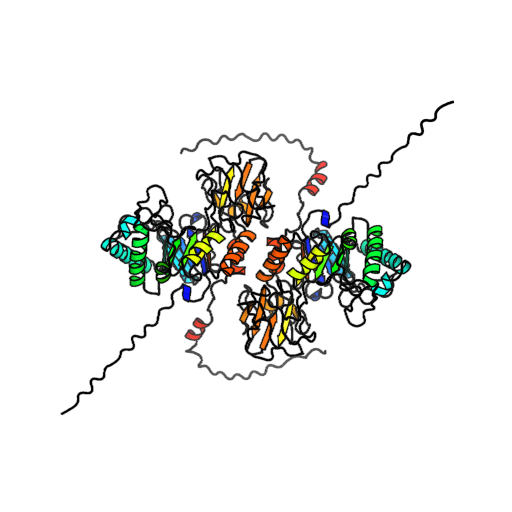.652 8.266 1 97.75 351 ASP B C 1
ATOM 6225 O O . ASP B 1 351 ? -32.844 -0.262 8.492 1 97.75 351 ASP B O 1
ATOM 6229 N N . ASN B 1 352 ? -30.641 0.048 8.586 1 96.81 352 ASN B N 1
ATOM 6230 C CA . ASN B 1 352 ? -30.797 1.337 9.25 1 96.81 352 ASN B CA 1
ATOM 6231 C C . ASN B 1 352 ? -30.375 2.49 8.344 1 96.81 352 ASN B C 1
ATOM 6233 O O . ASN B 1 352 ? -30.297 3.637 8.789 1 96.81 352 ASN B O 1
ATOM 6237 N N . LYS B 1 353 ? -30.031 2.225 7.113 1 97.81 353 LYS B N 1
ATOM 6238 C CA . LYS B 1 353 ? -29.688 3.189 6.074 1 97.81 353 LYS B CA 1
ATOM 6239 C C . LYS B 1 353 ? -28.484 4.035 6.48 1 97.81 353 LYS B C 1
ATOM 6241 O O . LYS B 1 353 ? -28.438 5.23 6.195 1 97.81 353 LYS B O 1
ATOM 6246 N N . ASN B 1 354 ? -27.609 3.475 7.199 1 97.94 354 ASN B N 1
ATOM 6247 C CA . ASN B 1 354 ? -26.422 4.16 7.703 1 97.94 354 ASN B CA 1
ATOM 6248 C C . ASN B 1 354 ? -25.203 3.924 6.801 1 97.94 354 ASN B C 1
ATOM 6250 O O . ASN B 1 354 ? -24.828 2.779 6.551 1 97.94 354 ASN B O 1
ATOM 6254 N N . LEU B 1 355 ? -24.672 5.043 6.234 1 98.31 355 LEU B N 1
ATOM 6255 C CA . LEU B 1 355 ? -23.453 5.012 5.426 1 98.31 355 LEU B CA 1
ATOM 6256 C C . LEU B 1 355 ? -22.297 5.688 6.156 1 98.31 355 LEU B C 1
ATOM 6258 O O . LEU B 1 355 ? -22.438 6.82 6.625 1 98.31 355 LEU B O 1
ATOM 6262 N N . ILE B 1 356 ? -21.188 4.973 6.344 1 98.31 356 ILE B N 1
ATOM 6263 C CA . ILE B 1 356 ? -20.016 5.52 7.031 1 98.31 356 ILE B CA 1
ATOM 6264 C C . ILE B 1 356 ? -18.844 5.586 6.066 1 98.31 356 ILE B C 1
ATOM 6266 O O . ILE B 1 356 ? -18.406 4.562 5.535 1 98.31 356 ILE B O 1
ATOM 6270 N N . VAL B 1 357 ? -18.328 6.789 5.812 1 98 357 VAL B N 1
ATOM 6271 C CA . VAL B 1 357 ? -17.141 6.965 4.988 1 98 357 VAL B CA 1
ATOM 6272 C C . VAL B 1 357 ? -15.914 7.105 5.879 1 98 357 VAL B C 1
ATOM 6274 O O . VAL B 1 357 ? -15.984 7.684 6.965 1 98 357 VAL B O 1
ATOM 6277 N N . TYR B 1 358 ? -14.797 6.535 5.441 1 98.38 358 TYR B N 1
ATOM 6278 C CA . TYR B 1 358 ? -13.57 6.547 6.23 1 98.38 358 TYR B CA 1
ATOM 6279 C C . TYR B 1 358 ? -12.352 6.27 5.359 1 98.38 358 TYR B C 1
ATOM 6281 O O . TYR B 1 358 ? -12.477 6.117 4.141 1 98.38 358 TYR B O 1
ATOM 6289 N N . ASP B 1 359 ? -11.18 6.387 5.883 1 98.56 359 ASP B N 1
ATOM 6290 C CA . ASP B 1 359 ? -9.945 5.902 5.258 1 98.56 359 ASP B CA 1
ATOM 6291 C C . ASP B 1 359 ? -9.43 4.652 5.965 1 98.56 359 ASP B C 1
ATOM 6293 O O . ASP B 1 359 ? -9.664 4.465 7.16 1 98.56 359 ASP B O 1
ATOM 6297 N N . ASP B 1 360 ? -8.828 3.822 5.223 1 98 360 ASP B N 1
ATOM 6298 C CA . ASP B 1 360 ? -8.234 2.592 5.734 1 98 360 ASP B CA 1
ATOM 6299 C C . ASP B 1 360 ? -6.816 2.396 5.191 1 98 360 ASP B C 1
ATOM 6301 O O . ASP B 1 360 ? -6.211 3.334 4.672 1 98 360 ASP B O 1
ATOM 6305 N N . ARG B 1 361 ? -6.277 1.227 5.438 1 96.56 361 ARG B N 1
ATOM 6306 C CA . ARG B 1 361 ? -4.898 0.968 5.039 1 96.56 361 ARG B CA 1
ATOM 6307 C C . ARG B 1 361 ? -4.715 1.168 3.537 1 96.56 361 ARG B C 1
ATOM 6309 O O . ARG B 1 361 ? -3.734 1.771 3.1 1 96.56 361 ARG B O 1
ATOM 6316 N N . ARG B 1 362 ? -5.621 0.688 2.703 1 96.88 362 ARG B N 1
ATOM 6317 C CA . ARG B 1 362 ? -5.5 0.806 1.254 1 96.88 362 ARG B CA 1
ATOM 6318 C C . ARG B 1 362 ? -5.539 2.266 0.818 1 96.88 362 ARG B C 1
ATOM 6320 O O . ARG B 1 362 ? -4.66 2.725 0.082 1 96.88 362 ARG B O 1
ATOM 6327 N N . SER B 1 363 ? -6.605 3 1.248 1 98.5 363 SER B N 1
ATOM 6328 C CA . SER B 1 363 ? -6.75 4.387 0.817 1 98.5 363 SER B CA 1
ATOM 6329 C C . SER B 1 363 ? -5.598 5.246 1.322 1 98.5 363 SER B C 1
ATOM 6331 O O . SER B 1 363 ? -5.098 6.113 0.6 1 98.5 363 SER B O 1
ATOM 6333 N N . ILE B 1 364 ? -5.156 4.992 2.557 1 98.56 364 ILE B N 1
ATOM 6334 C CA . ILE B 1 364 ? -4.035 5.734 3.121 1 98.56 364 ILE B CA 1
ATOM 6335 C C . ILE B 1 364 ? -2.77 5.457 2.316 1 98.56 364 ILE B C 1
ATOM 6337 O O . ILE B 1 364 ? -2 6.371 2.016 1 98.56 364 ILE B O 1
ATOM 6341 N N . PHE B 1 365 ? -2.541 4.211 1.948 1 97.5 365 PHE B N 1
ATOM 6342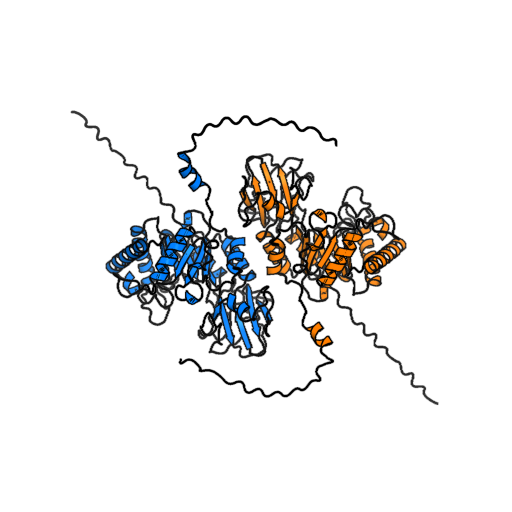 C CA . PHE B 1 365 ? -1.37 3.863 1.154 1 97.5 365 PHE B CA 1
ATOM 6343 C C . PHE B 1 365 ? -1.397 4.578 -0.193 1 97.5 365 PHE B C 1
ATOM 6345 O O . PHE B 1 365 ? -0.401 5.172 -0.606 1 97.5 365 PHE B O 1
ATOM 6352 N N . GLU B 1 366 ? -2.488 4.484 -0.858 1 97.81 366 GLU B N 1
ATOM 6353 C CA . GLU B 1 366 ? -2.596 5.074 -2.189 1 97.81 366 GLU B CA 1
ATOM 6354 C C . GLU B 1 366 ? -2.402 6.586 -2.141 1 97.81 366 GLU B C 1
ATOM 6356 O O . GLU B 1 366 ? -1.747 7.16 -3.012 1 97.81 366 GLU B O 1
ATOM 6361 N N . LYS B 1 367 ? -2.934 7.211 -1.1 1 98.62 367 LYS B N 1
ATOM 6362 C CA . LYS B 1 367 ? -2.758 8.656 -0.944 1 98.62 367 LYS B CA 1
ATOM 6363 C C . LYS B 1 367 ? -1.305 9 -0.629 1 98.62 367 LYS B C 1
ATOM 6365 O O . LYS B 1 367 ? -0.749 9.945 -1.196 1 98.62 367 LYS B O 1
ATOM 6370 N N . ALA B 1 368 ? -0.719 8.227 0.252 1 97.94 368 ALA B N 1
ATOM 6371 C CA . ALA B 1 368 ? 0.683 8.445 0.599 1 97.94 368 ALA B CA 1
ATOM 6372 C C . ALA B 1 368 ? 1.588 8.219 -0.608 1 97.94 368 ALA B C 1
ATOM 6374 O O . ALA B 1 368 ? 2.572 8.938 -0.797 1 97.94 368 ALA B O 1
ATOM 6375 N N . LEU B 1 369 ? 1.277 7.188 -1.396 1 96.5 369 LEU B N 1
ATOM 6376 C CA . LEU B 1 369 ? 2.043 6.918 -2.607 1 96.5 369 LEU B CA 1
ATOM 6377 C C . LEU B 1 369 ? 1.951 8.086 -3.582 1 96.5 369 LEU B C 1
ATOM 6379 O O . LEU B 1 369 ? 2.949 8.461 -4.199 1 96.5 369 LEU B O 1
ATOM 6383 N N . PHE B 1 370 ? 0.735 8.648 -3.707 1 97.75 370 PHE B N 1
ATOM 6384 C CA . PHE B 1 370 ? 0.56 9.812 -4.562 1 97.75 370 PHE B CA 1
ATOM 6385 C C . PHE B 1 370 ? 1.396 10.984 -4.059 1 97.75 370 PHE B C 1
ATOM 6387 O O . PHE B 1 370 ? 2.078 11.648 -4.84 1 97.75 370 PHE B O 1
ATOM 6394 N N . ALA B 1 371 ? 1.391 11.219 -2.791 1 98.25 371 ALA B N 1
ATOM 6395 C CA . ALA B 1 371 ? 2.189 12.281 -2.186 1 98.25 371 ALA B CA 1
ATOM 6396 C C . ALA B 1 371 ? 3.676 12.086 -2.477 1 98.25 371 ALA B C 1
ATOM 6398 O O . ALA B 1 371 ? 4.375 13.031 -2.828 1 98.25 371 ALA B O 1
ATOM 6399 N N . LYS B 1 372 ? 4.102 10.875 -2.314 1 94.94 372 LYS B N 1
ATOM 6400 C CA . LYS B 1 372 ? 5.5 10.555 -2.564 1 94.94 372 LYS B CA 1
ATOM 6401 C C . LYS B 1 372 ? 5.867 10.797 -4.027 1 94.94 372 LYS B C 1
ATOM 6403 O O . LYS B 1 372 ? 6.945 11.312 -4.324 1 94.94 372 LYS B O 1
ATOM 6408 N N . SER B 1 373 ? 4.996 10.453 -4.934 1 93.94 373 SER B N 1
ATOM 6409 C CA . SER B 1 373 ? 5.242 10.641 -6.359 1 93.94 373 SER B CA 1
ATOM 6410 C C . SER B 1 373 ? 5.375 12.125 -6.703 1 93.94 373 SER B C 1
ATOM 6412 O O . SER B 1 373 ? 5.953 12.477 -7.73 1 93.94 373 SER B O 1
ATOM 6414 N N . LYS B 1 374 ? 4.805 12.969 -5.82 1 97.06 374 LYS B N 1
ATOM 6415 C CA . LYS B 1 374 ? 4.895 14.406 -6.012 1 97.06 374 LYS B CA 1
ATOM 6416 C C . LYS B 1 374 ? 6.008 15.008 -5.16 1 97.06 374 LYS B C 1
ATOM 6418 O O . LYS B 1 374 ? 6.133 16.234 -5.062 1 97.06 374 LYS B O 1
ATOM 6423 N N . LYS B 1 375 ? 6.77 14.148 -4.469 1 94.25 375 LYS B N 1
ATOM 6424 C CA . LYS B 1 375 ? 7.961 14.492 -3.697 1 94.25 375 LYS B CA 1
ATOM 6425 C C . LYS B 1 375 ? 7.602 15.375 -2.504 1 94.25 375 LYS B C 1
ATOM 6427 O O . LYS B 1 375 ? 8.32 16.328 -2.193 1 94.25 375 LYS B O 1
ATOM 6432 N N . LEU B 1 376 ? 6.445 15.117 -1.918 1 97.56 376 LEU B N 1
ATOM 6433 C CA . LEU B 1 376 ? 6.078 15.852 -0.714 1 97.56 376 LEU B CA 1
ATOM 6434 C C . LEU B 1 376 ? 7.031 15.531 0.434 1 97.56 376 LEU B C 1
ATOM 6436 O O . LEU B 1 376 ? 7.676 14.477 0.433 1 97.56 376 LEU B O 1
ATOM 6440 N N . GLY B 1 377 ? 7.074 16.453 1.409 1 96.38 377 GLY B N 1
ATOM 6441 C CA . GLY B 1 377 ? 7.945 16.312 2.566 1 96.38 377 GLY B CA 1
ATOM 6442 C C . GLY B 1 377 ? 7.484 15.234 3.527 1 96.38 377 GLY B C 1
ATOM 6443 O O . GLY B 1 377 ? 8.281 14.719 4.32 1 96.38 377 GLY B O 1
ATOM 6444 N N . GLY B 1 378 ? 6.18 14.953 3.443 1 97 378 GLY B N 1
ATOM 6445 C CA . GLY B 1 378 ? 5.703 13.922 4.352 1 97 378 GLY B CA 1
ATOM 6446 C C . GLY B 1 378 ? 4.195 13.898 4.488 1 97 378 GLY B C 1
ATOM 6447 O O . GLY B 1 378 ? 3.477 14.359 3.598 1 97 378 GLY B O 1
ATOM 6448 N N . ILE B 1 379 ? 3.797 13.172 5.574 1 98.25 379 ILE B N 1
ATOM 6449 C CA . ILE B 1 379 ? 2.385 12.945 5.863 1 98.25 379 ILE B CA 1
ATOM 6450 C C . ILE B 1 379 ? 2.07 13.391 7.289 1 98.25 379 ILE B C 1
ATOM 6452 O O . ILE B 1 379 ? 2.887 13.203 8.195 1 98.25 379 ILE B O 1
ATOM 6456 N N . ASN B 1 380 ? 0.954 14.047 7.449 1 98.56 380 ASN B N 1
ATOM 6457 C CA . ASN B 1 380 ? 0.397 14.359 8.758 1 98.56 380 ASN B CA 1
ATOM 6458 C C . ASN B 1 380 ? -0.919 13.625 9 1 98.56 380 ASN B C 1
ATOM 6460 O O . ASN B 1 380 ? -1.762 13.547 8.102 1 98.56 380 ASN B O 1
ATOM 6464 N N . ILE B 1 381 ? -1.082 13.102 10.172 1 98.31 381 ILE B N 1
ATOM 6465 C CA . ILE B 1 381 ? -2.32 12.406 10.516 1 98.31 381 ILE B CA 1
ATOM 6466 C C . ILE B 1 381 ? -3.137 13.266 11.477 1 98.31 381 ILE B C 1
ATOM 6468 O O . ILE B 1 381 ? -2.623 13.711 12.508 1 98.31 381 ILE B O 1
ATOM 6472 N N . PHE B 1 382 ? -4.328 13.625 11.062 1 98.12 382 PHE B N 1
ATOM 6473 C CA . PHE B 1 382 ? -5.312 14.172 11.992 1 98.12 382 PHE B CA 1
ATOM 6474 C C . PHE B 1 382 ? -6.277 13.094 12.453 1 98.12 382 PHE B C 1
ATOM 6476 O O . PHE B 1 382 ? -7.156 12.672 11.695 1 98.12 382 PHE B O 1
ATOM 6483 N N . ASP B 1 383 ? -6.203 12.586 13.656 1 96.56 383 ASP B N 1
ATOM 6484 C CA . ASP B 1 383 ? -5.188 12.883 14.664 1 96.56 383 ASP B CA 1
ATOM 6485 C C . ASP B 1 383 ? -4.707 11.602 15.352 1 96.56 383 ASP B C 1
ATOM 6487 O O . ASP B 1 383 ? -5.133 10.5 14.992 1 96.56 383 ASP B O 1
ATOM 6491 N N . THR B 1 384 ? -3.852 11.664 16.234 1 97.25 384 THR B N 1
ATOM 6492 C CA . THR B 1 384 ? -3.16 10.516 16.797 1 97.25 384 THR B CA 1
ATOM 6493 C C . THR B 1 384 ? -4.129 9.641 17.594 1 97.25 384 THR B C 1
ATOM 6495 O O . THR B 1 384 ? -3.822 8.484 17.891 1 97.25 384 THR B O 1
ATOM 6498 N N . THR B 1 385 ? -5.312 10.141 17.891 1 96.62 385 THR B N 1
ATOM 6499 C CA . THR B 1 385 ? -6.242 9.391 18.719 1 96.62 385 THR B CA 1
ATOM 6500 C C . THR B 1 385 ? -7.129 8.492 17.875 1 96.62 385 THR B C 1
ATOM 6502 O O . THR B 1 385 ? -7.805 7.602 18.391 1 96.62 385 THR B O 1
ATOM 6505 N N . GLY B 1 386 ? -7.105 8.656 16.547 1 97.44 386 GLY B N 1
ATOM 6506 C CA . GLY B 1 386 ? -8.102 8.016 15.703 1 97.44 386 GLY B CA 1
ATOM 6507 C C . GLY B 1 386 ? -7.664 6.656 15.195 1 97.44 386 GLY B C 1
ATOM 6508 O O . GLY B 1 386 ? -8.492 5.852 14.773 1 97.44 386 GLY B O 1
ATOM 6509 N N . ASP B 1 387 ? -6.367 6.332 15.234 1 97.38 387 ASP B N 1
ATOM 6510 C CA . ASP B 1 387 ? -5.832 5.098 14.672 1 97.38 387 ASP B CA 1
ATOM 6511 C C . ASP B 1 387 ? -6.105 3.91 15.594 1 97.38 387 ASP B C 1
ATOM 6513 O O . ASP B 1 387 ? -6.461 4.094 16.766 1 97.38 387 ASP B O 1
ATOM 6517 N N . THR B 1 388 ? -5.98 2.723 15.109 1 96.5 388 THR B N 1
ATOM 6518 C CA . THR B 1 388 ? -6.172 1.497 15.883 1 96.5 388 THR B CA 1
ATOM 6519 C C . THR B 1 388 ? -5.016 1.287 16.859 1 96.5 388 THR B C 1
ATOM 6521 O O . THR B 1 388 ? -3.949 1.884 16.703 1 96.5 388 THR B O 1
ATOM 6524 N N . PRO B 1 389 ? -5.223 0.481 17.875 1 93.75 389 PRO B N 1
ATOM 6525 C CA . PRO B 1 389 ? -4.145 0.228 18.828 1 93.75 389 PRO B CA 1
ATOM 6526 C C . PRO B 1 389 ? -2.895 -0.348 18.156 1 93.75 389 PRO B C 1
ATOM 6528 O O . PRO B 1 389 ? -1.776 -0.081 18.609 1 93.75 389 PRO B O 1
ATOM 6531 N N . ASP B 1 390 ? -3.092 -1.072 17.094 1 92.44 390 ASP B N 1
ATOM 6532 C CA . ASP B 1 390 ? -1.95 -1.65 16.391 1 92.44 390 ASP B CA 1
ATOM 6533 C C . ASP B 1 390 ? -1.463 -0.724 15.281 1 92.44 390 ASP B C 1
ATOM 6535 O O . ASP B 1 390 ? -0.615 -1.107 14.477 1 92.44 390 ASP B O 1
ATOM 6539 N N . ARG B 1 391 ? -1.931 0.453 15.258 1 95.06 391 ARG B N 1
ATOM 6540 C CA . ARG B 1 391 ? -1.415 1.551 14.445 1 95.06 391 ARG B CA 1
ATOM 6541 C C . ARG B 1 391 ? -1.49 1.216 12.961 1 95.06 391 ARG B C 1
ATOM 6543 O O . ARG B 1 391 ? -0.518 1.403 12.227 1 95.06 391 ARG B O 1
ATOM 6550 N N . LYS B 1 392 ? -2.633 0.745 12.508 1 95.62 392 LYS B N 1
ATOM 6551 C CA . LYS B 1 392 ? -2.83 0.311 11.125 1 95.62 392 LYS B CA 1
ATOM 6552 C C . LYS B 1 392 ? -2.518 1.438 10.148 1 95.62 392 LYS B C 1
ATOM 6554 O O . LYS B 1 392 ? -1.833 1.224 9.141 1 95.62 392 LYS B O 1
ATOM 6559 N N . LEU B 1 393 ? -2.955 2.66 10.461 1 97.75 393 LEU B N 1
ATOM 6560 C CA . LEU B 1 393 ? -2.834 3.756 9.508 1 97.75 393 LEU B CA 1
ATOM 6561 C C . LEU B 1 393 ? -1.403 4.285 9.469 1 97.75 393 LEU B C 1
ATOM 6563 O O . LEU B 1 393 ? -0.793 4.355 8.398 1 97.75 393 LEU B O 1
ATOM 6567 N N . VAL B 1 394 ? -0.817 4.574 10.617 1 96.88 394 VAL B N 1
ATOM 6568 C CA . VAL B 1 394 ? 0.512 5.176 10.617 1 96.88 394 VAL B CA 1
ATOM 6569 C C . VAL B 1 394 ? 1.546 4.145 10.172 1 96.88 394 VAL B C 1
ATOM 6571 O O . VAL B 1 394 ? 2.527 4.488 9.508 1 96.88 394 VAL B O 1
ATOM 6574 N N . GLU B 1 395 ? 1.322 2.881 10.422 1 93.19 395 GLU B N 1
ATOM 6575 C CA . GLU B 1 395 ? 2.215 1.832 9.938 1 93.19 395 GLU B CA 1
ATOM 6576 C C . GLU B 1 395 ? 2.17 1.728 8.422 1 93.19 395 GLU B C 1
ATOM 6578 O O . GLU B 1 395 ? 3.182 1.425 7.781 1 93.19 395 GLU B O 1
ATOM 6583 N N . THR B 1 396 ? 0.991 1.895 7.926 1 95.25 396 THR B N 1
ATOM 6584 C CA . THR B 1 396 ? 0.848 1.899 6.473 1 95.25 396 THR B CA 1
ATOM 6585 C C . THR B 1 396 ? 1.656 3.035 5.855 1 95.25 396 THR B C 1
ATOM 6587 O O . THR B 1 396 ? 2.318 2.848 4.832 1 95.25 396 THR B O 1
ATOM 6590 N N . ILE B 1 397 ? 1.624 4.168 6.488 1 96.38 397 ILE B N 1
ATOM 6591 C CA . ILE B 1 397 ? 2.389 5.32 6.023 1 96.38 397 ILE B CA 1
ATOM 6592 C C . ILE B 1 397 ? 3.881 4.996 6.059 1 96.38 397 ILE B C 1
ATOM 6594 O O . ILE B 1 397 ? 4.625 5.379 5.152 1 96.38 397 ILE B O 1
ATOM 6598 N N . HIS B 1 398 ? 4.316 4.223 7 1 93.12 398 HIS B N 1
ATOM 6599 C CA . HIS B 1 398 ? 5.727 3.912 7.199 1 93.12 398 HIS B CA 1
ATOM 6600 C C . HIS B 1 398 ? 6.238 2.955 6.129 1 93.12 398 HIS B C 1
ATOM 6602 O O . HIS B 1 398 ? 7.449 2.771 5.98 1 93.12 398 HIS B O 1
ATOM 6608 N N . VAL B 1 399 ? 5.344 2.377 5.402 1 90.69 399 VAL B N 1
ATOM 6609 C CA . VAL B 1 399 ? 5.773 1.576 4.262 1 90.69 399 VAL B CA 1
ATOM 6610 C C . VAL B 1 399 ? 6.453 2.471 3.23 1 90.69 399 VAL B C 1
ATOM 6612 O O . VAL B 1 399 ? 7.363 2.031 2.521 1 90.69 399 VAL B O 1
ATOM 6615 N N . LEU B 1 400 ? 6.094 3.791 3.271 1 91.75 400 LEU B N 1
ATOM 6616 C CA . LEU B 1 400 ? 6.566 4.719 2.25 1 91.75 400 LEU B CA 1
ATOM 6617 C C . LEU B 1 400 ? 7.449 5.797 2.861 1 91.75 400 LEU B C 1
ATOM 6619 O O . LEU B 1 400 ? 8.312 6.355 2.184 1 91.75 400 LEU B O 1
ATOM 6623 N N . TYR B 1 401 ? 7.172 6.086 4.145 1 89.25 401 TYR B N 1
ATOM 6624 C CA . TYR B 1 401 ? 7.879 7.16 4.832 1 89.25 401 TYR B CA 1
ATOM 6625 C C . TYR B 1 401 ? 8.547 6.645 6.098 1 89.25 401 TYR B C 1
ATOM 6627 O O . TYR B 1 401 ? 7.918 5.973 6.914 1 89.25 401 TYR B O 1
ATOM 6635 N N . SER B 1 402 ? 9.805 6.891 6.23 1 78.94 402 SER B N 1
ATOM 6636 C CA . SER B 1 402 ? 10.602 6.348 7.328 1 78.94 402 SER B CA 1
ATOM 6637 C C . SER B 1 402 ? 10.312 7.086 8.633 1 78.94 402 SER B C 1
ATOM 6639 O O . SER B 1 402 ? 9.914 8.25 8.617 1 78.94 402 SER B O 1
ATOM 6641 N N . ASN B 1 403 ? 10.445 6.238 9.688 1 66.56 403 ASN B N 1
ATOM 6642 C CA . ASN B 1 403 ? 10.438 6.859 11.008 1 66.56 403 ASN B CA 1
ATOM 6643 C C . ASN B 1 403 ? 11.766 7.555 11.305 1 66.56 403 ASN B C 1
ATOM 6645 O O . ASN B 1 403 ? 12.695 7.508 10.492 1 66.56 403 ASN B O 1
ATOM 6649 N N . LYS B 1 404 ? 11.875 8.18 12.5 1 58.53 404 LYS B N 1
ATOM 6650 C CA . LYS B 1 404 ? 13.062 8.891 12.961 1 58.53 404 LYS B CA 1
ATOM 6651 C C . LYS B 1 404 ? 14.297 7.996 12.906 1 58.53 404 LYS B C 1
ATOM 6653 O O . LYS B 1 404 ? 14.227 6.809 13.219 1 58.53 404 LYS B O 1
ATOM 6658 N N . LYS B 1 405 ? 15.281 8.508 12.156 1 53.5 405 LYS B N 1
ATOM 6659 C CA . LYS B 1 405 ? 16.609 7.914 12.281 1 53.5 405 LYS B CA 1
ATOM 6660 C C . LYS B 1 405 ? 17.016 7.77 13.742 1 53.5 405 LYS B C 1
ATOM 6662 O O . LYS B 1 405 ? 16.938 8.727 14.508 1 53.5 405 LYS B O 1
ATOM 6667 N N . THR B 1 406 ? 16.812 6.723 14.516 1 43.03 406 THR B N 1
ATOM 6668 C CA . THR B 1 406 ? 17.547 6.684 15.781 1 43.03 406 THR B CA 1
ATOM 6669 C C . THR B 1 406 ? 19.031 6.898 15.547 1 43.03 406 THR B C 1
ATOM 6671 O O . THR B 1 406 ? 19.688 6.098 14.875 1 43.03 406 THR B O 1
ATOM 6674 N N . ASN B 1 407 ? 19.453 7.992 15.281 1 38.88 407 ASN B N 1
ATOM 6675 C CA . ASN B 1 407 ? 20.891 8.258 15.305 1 38.88 407 ASN B CA 1
ATOM 6676 C C . ASN B 1 407 ? 21.531 7.707 16.562 1 38.88 407 ASN B C 1
ATOM 6678 O O . ASN B 1 407 ? 21.594 8.391 17.594 1 38.88 407 ASN B O 1
ATOM 6682 N N . LYS B 1 408 ? 21.422 6.586 17.047 1 36.12 408 LYS B N 1
ATOM 6683 C CA . LYS B 1 408 ? 22.266 6.203 18.172 1 36.12 408 LYS B CA 1
ATOM 6684 C C . LYS B 1 408 ? 23.75 6.32 17.812 1 36.12 408 LYS B C 1
ATOM 6686 O O . LYS B 1 408 ? 24.609 6.043 18.656 1 36.12 408 LYS B O 1
ATOM 6691 N N . THR B 1 409 ? 24.297 6.371 16.656 1 36.97 409 THR B N 1
ATOM 6692 C CA . THR B 1 409 ? 25.75 6.262 16.547 1 36.97 409 THR B CA 1
ATOM 6693 C C . THR B 1 409 ? 26.422 7.465 17.203 1 36.97 409 THR B C 1
ATOM 6695 O O . THR B 1 409 ? 27.594 7.383 17.609 1 36.97 409 THR B O 1
ATOM 6698 N N . ALA B 1 410 ? 25.875 8.734 17.062 1 34.09 410 ALA B N 1
ATOM 6699 C CA . ALA B 1 410 ? 26.828 9.781 17.422 1 34.09 410 ALA B CA 1
ATOM 6700 C C . ALA B 1 410 ? 26.953 9.906 18.938 1 34.09 410 ALA B C 1
ATOM 6702 O O . ALA B 1 410 ? 27.875 10.539 19.438 1 34.09 410 ALA B O 1
ATOM 6703 N N . LEU B 1 411 ? 25.891 9.617 19.719 1 30.73 411 LEU B N 1
ATOM 6704 C CA . LEU B 1 411 ? 26.109 10 21.109 1 30.73 411 LEU B CA 1
ATOM 6705 C C . LEU B 1 411 ? 27.047 9.023 21.797 1 30.73 411 LEU B C 1
ATOM 6707 O O . LEU B 1 411 ? 27.547 9.297 22.891 1 30.73 411 LEU B O 1
ATOM 6711 N N . SER B 1 412 ? 27.188 7.789 21.312 1 30.86 412 SER B N 1
ATOM 6712 C CA . SER B 1 412 ? 28.078 6.945 22.094 1 30.86 412 SER B CA 1
ATOM 6713 C C . SER B 1 412 ? 29.531 7.363 21.938 1 30.86 412 SER B C 1
ATOM 6715 O O . SER B 1 412 ? 30.391 6.949 22.719 1 30.86 412 SER B O 1
ATOM 6717 N N . LYS B 1 413 ? 29.875 7.902 20.703 1 32.34 413 LYS B N 1
ATOM 6718 C CA . LYS B 1 413 ? 31.312 8.133 20.656 1 32.34 413 LYS B CA 1
ATOM 6719 C C . LYS B 1 413 ? 31.719 9.258 21.609 1 32.34 413 LYS B C 1
ATOM 6721 O O . LYS B 1 413 ? 32.906 9.484 21.844 1 32.34 413 LYS B O 1
ATOM 6726 N N . LYS B 1 414 ? 30.781 10.172 21.812 1 32.72 414 LYS B N 1
ATOM 6727 C CA . LYS B 1 414 ? 31.375 11.258 22.594 1 32.72 414 LYS B CA 1
ATOM 6728 C C . LYS B 1 414 ? 31.656 10.805 24.016 1 32.72 414 LYS B C 1
ATOM 6730 O O . LYS B 1 414 ? 32.312 11.516 24.781 1 32.72 414 LYS B O 1
ATOM 6735 N N . LEU B 1 415 ? 30.906 9.789 24.5 1 30.67 415 LEU B N 1
ATOM 6736 C CA . LEU B 1 415 ? 31.25 9.594 25.906 1 30.67 415 LEU B CA 1
ATOM 6737 C C . LEU B 1 415 ? 32.562 8.812 26.031 1 30.67 415 LEU B C 1
ATOM 6739 O O . LEU B 1 415 ? 33.219 8.891 27.062 1 30.67 415 LEU B O 1
ATOM 6743 N N . ASN B 1 416 ? 32.781 7.867 25.078 1 31.94 416 ASN B N 1
ATOM 6744 C CA . ASN B 1 416 ? 33.844 6.977 25.469 1 31.94 416 ASN B CA 1
ATOM 6745 C C . ASN B 1 416 ? 35.219 7.605 25.203 1 31.94 416 ASN B C 1
ATOM 6747 O O . ASN B 1 416 ? 36.25 6.91 25.188 1 31.94 416 ASN B O 1
ATOM 6751 N N . GLY B 1 417 ? 35.281 8.867 24.781 1 29.69 417 GLY B N 1
ATOM 6752 C CA . GLY B 1 417 ? 36.688 9.25 24.625 1 29.69 417 GLY B CA 1
ATOM 6753 C C . GLY B 1 417 ? 37.531 8.938 25.859 1 29.69 417 GLY B C 1
ATOM 6754 O O . GLY B 1 417 ? 38.75 9 25.812 1 29.69 417 GLY B O 1
ATOM 6755 N N . GLU B 1 418 ? 36.938 9.141 27.062 1 27.56 418 GLU B N 1
ATOM 6756 C CA . GLU B 1 418 ? 38 9.242 28.062 1 27.56 418 GLU B CA 1
ATOM 6757 C C . GLU B 1 418 ? 38.625 7.879 28.344 1 27.56 418 GLU B C 1
ATOM 6759 O O . GLU B 1 418 ? 39.844 7.762 28.484 1 27.56 418 GLU B O 1
ATOM 6764 N N . ASP B 1 419 ? 37.812 6.863 28.781 1 27.19 419 ASP B N 1
ATOM 6765 C CA . ASP B 1 419 ? 38.5 6.008 29.75 1 27.19 419 ASP B CA 1
ATOM 6766 C C . ASP B 1 419 ? 39.281 4.906 29.031 1 27.19 419 ASP B C 1
ATOM 6768 O O . ASP B 1 419 ? 39.438 3.801 29.562 1 27.19 419 ASP B O 1
ATOM 6772 N N . SER B 1 420 ? 39.594 4.945 27.797 1 26.83 420 SER B N 1
ATOM 6773 C CA . SER B 1 420 ? 40.156 3.738 27.219 1 26.83 420 SER B CA 1
ATOM 6774 C C . SER B 1 420 ? 41.531 3.439 27.812 1 26.83 420 SER B C 1
ATOM 6776 O O . SER B 1 420 ? 42.312 2.672 27.234 1 26.83 420 SER B O 1
ATOM 6778 N N . SER B 1 421 ? 41.969 3.973 29 1 23.95 421 SER B N 1
ATOM 6779 C CA . SER B 1 421 ? 43.375 3.596 29.109 1 23.95 421 SER B CA 1
ATOM 6780 C C . SER B 1 421 ? 43.531 2.08 29.141 1 23.95 421 SER B C 1
ATOM 6782 O O . SER B 1 421 ? 44.625 1.562 28.859 1 23.95 421 SER B O 1
ATOM 6784 N N . ASN B 1 422 ? 42.656 1.326 29.875 1 22.17 422 ASN B N 1
ATOM 6785 C CA . ASN B 1 422 ? 43.375 0.201 30.469 1 22.17 422 ASN B CA 1
ATOM 6786 C C . ASN B 1 422 ? 43.688 -0.88 29.438 1 22.17 422 ASN B C 1
ATOM 6788 O O . ASN B 1 422 ? 42.781 -1.376 28.766 1 22.17 422 ASN B O 1
ATOM 6792 N N . LYS B 1 423 ? 44.938 -1.108 29.047 1 21.98 423 LYS B N 1
ATOM 6793 C CA . LYS B 1 423 ? 45.719 -1.954 28.172 1 21.98 423 LYS B CA 1
ATOM 6794 C C . LYS B 1 423 ? 45.531 -3.432 28.5 1 21.98 423 LYS B C 1
ATOM 6796 O O . LYS B 1 423 ? 46.25 -4.289 27.969 1 21.98 423 LYS B O 1
ATOM 6801 N N . LYS B 1 424 ? 44.625 -3.998 29.359 1 21.09 424 LYS B N 1
ATOM 6802 C CA . LYS B 1 424 ? 45.188 -5.285 29.75 1 21.09 424 LYS B CA 1
ATOM 6803 C C . LYS B 1 424 ? 45.25 -6.258 28.578 1 21.09 424 LYS B C 1
ATOM 6805 O O . LYS B 1 424 ? 44.281 -6.324 27.781 1 21.09 424 LYS B O 1
ATOM 6810 N N . ASN B 1 425 ? 46.406 -7 28.266 1 19.09 425 ASN B N 1
ATOM 6811 C CA . ASN B 1 425 ? 47.094 -7.961 27.391 1 19.09 425 ASN B CA 1
ATOM 6812 C C . ASN B 1 425 ? 46.375 -9.305 27.375 1 19.09 425 ASN B C 1
ATOM 6814 O O . ASN B 1 425 ? 46.75 -10.211 26.641 1 19.09 425 ASN B O 1
ATOM 6818 N N . LYS B 1 426 ? 45.406 -9.656 28.219 1 18.38 426 LYS B N 1
ATOM 6819 C CA . LYS B 1 426 ? 45.531 -11.078 28.531 1 18.38 426 LYS B CA 1
ATOM 6820 C C . LYS B 1 426 ? 45.188 -11.945 27.312 1 18.38 426 LYS B C 1
ATOM 6822 O O . LYS B 1 426 ? 44.188 -11.734 26.656 1 18.38 426 LYS B O 1
ATOM 6827 N N . PHE B 1 427 ? 46.094 -12.836 26.828 1 19.58 427 PHE B N 1
ATOM 6828 C CA . PHE B 1 427 ? 46.469 -13.867 25.875 1 19.58 427 PHE B CA 1
ATOM 6829 C C . PHE B 1 427 ? 45.531 -15.062 25.984 1 19.58 427 PHE B C 1
ATOM 6831 O O . PHE B 1 427 ? 45.656 -16.031 25.234 1 19.58 427 PHE B O 1
ATOM 6838 N N . SER B 1 428 ? 44.312 -14.953 26.531 1 17.67 428 SER B N 1
ATOM 6839 C CA . SER B 1 428 ? 44.031 -16.328 26.891 1 17.67 428 SER B CA 1
ATOM 6840 C C . SER B 1 428 ? 43.875 -17.219 25.656 1 17.67 428 SER B C 1
ATOM 6842 O O . SER B 1 428 ? 43.438 -16.75 24.609 1 17.67 428 SER B O 1
ATOM 6844 N N . LEU B 1 429 ? 44.25 -18.5 25.766 1 17.91 429 LEU B N 1
ATOM 6845 C CA . LEU B 1 429 ? 44.594 -19.719 25.047 1 17.91 429 LEU B CA 1
ATOM 6846 C C . LEU B 1 429 ? 43.344 -20.391 24.469 1 17.91 429 LEU B C 1
ATOM 6848 O O . LEU B 1 429 ? 43.438 -21.438 23.844 1 17.91 429 LEU B O 1
ATOM 6852 N N . LYS B 1 430 ? 42.125 -19.875 24.609 1 16.75 430 LYS B N 1
ATOM 6853 C CA . LYS B 1 430 ? 41.281 -21.062 24.688 1 16.75 430 LYS B CA 1
ATOM 6854 C C . LYS B 1 430 ? 41.375 -21.891 23.406 1 16.75 430 LYS B C 1
ATOM 6856 O O . LYS B 1 430 ? 41.438 -21.328 22.312 1 16.75 430 LYS B O 1
ATOM 6861 N N . LYS B 1 431 ? 41.156 -23.25 23.516 1 17.73 431 LYS B N 1
ATOM 6862 C CA . LYS B 1 431 ? 41.344 -24.609 23.031 1 17.73 431 LYS B CA 1
ATOM 6863 C C . LYS B 1 431 ? 40.469 -24.906 21.828 1 17.73 431 LYS B C 1
ATOM 6865 O O . LYS B 1 431 ? 40.938 -25.391 20.797 1 17.73 431 LYS B O 1
ATOM 6870 N N . THR B 1 432 ? 39.094 -25.219 21.922 1 17.3 432 THR B N 1
ATOM 6871 C CA . THR B 1 432 ? 38.781 -26.625 21.688 1 17.3 432 THR B CA 1
ATOM 6872 C C . THR B 1 432 ? 38.469 -26.859 20.219 1 17.3 432 THR B C 1
ATOM 6874 O O . THR B 1 432 ? 39.031 -27.75 19.578 1 17.3 432 THR B O 1
ATOM 6877 N N . CYS B 1 433 ? 37.094 -27.375 19.953 1 18.12 433 CYS B N 1
ATOM 6878 C CA . CYS B 1 433 ? 36.688 -28.672 19.438 1 18.12 433 CYS B CA 1
ATOM 6879 C C . CYS B 1 433 ? 36.594 -28.641 17.906 1 18.12 433 CYS B C 1
ATOM 6881 O O . CYS B 1 433 ? 36.438 -27.578 17.312 1 18.12 433 CYS B O 1
ATOM 6883 N N . THR B 1 434 ? 36.188 -29.781 17.391 1 17.52 434 THR B N 1
ATOM 6884 C CA . THR B 1 434 ? 36.344 -30.859 16.406 1 17.52 434 THR B CA 1
ATOM 6885 C C . THR B 1 434 ? 35.469 -30.594 15.188 1 17.52 434 THR B C 1
ATOM 6887 O O . THR B 1 434 ? 34.25 -30.453 15.312 1 17.52 434 THR B O 1
ATOM 6890 N N . LYS B 1 435 ? 35.844 -29.953 14.359 1 18.42 435 LYS B N 1
ATOM 6891 C CA . LYS B 1 435 ? 35.281 -29.609 13.07 1 18.42 435 LYS B CA 1
ATOM 6892 C C . LYS B 1 435 ? 34.688 -30.828 12.375 1 18.42 435 LYS B C 1
ATOM 6894 O O . LYS B 1 435 ? 35.406 -31.812 12.117 1 18.42 435 LYS B O 1
ATOM 6899 N N . LEU B 1 436 ? 33.312 -30.938 12.664 1 19.17 436 LEU B N 1
ATOM 6900 C CA . LEU B 1 436 ? 32.531 -32.031 12.086 1 19.17 436 LEU B CA 1
ATOM 6901 C C . LEU B 1 436 ? 32.781 -32.125 10.586 1 19.17 436 LEU B C 1
ATOM 6903 O O . LEU B 1 436 ? 32.969 -31.125 9.906 1 19.17 436 LEU B O 1
ATOM 6907 N N . GLN B 1 437 ? 32.969 -33.219 10.016 1 16.84 437 GLN B N 1
ATOM 6908 C CA . GLN B 1 437 ? 33.219 -33.938 8.75 1 16.84 437 GLN B CA 1
ATOM 6909 C C . GLN B 1 437 ? 32.156 -33.562 7.715 1 16.84 437 GLN B C 1
ATOM 6911 O O . GLN B 1 437 ? 30.953 -33.625 8.016 1 16.84 437 GLN B O 1
ATOM 6916 N N . ARG B 1 438 ? 32.375 -32.844 6.598 1 19.05 438 ARG B N 1
ATOM 6917 C CA . ARG B 1 438 ? 31.891 -32.625 5.234 1 19.05 438 ARG B CA 1
ATOM 6918 C C . ARG B 1 438 ? 31.359 -33.906 4.625 1 19.05 438 ARG B C 1
ATOM 6920 O O . ARG B 1 438 ? 31.953 -34.969 4.766 1 19.05 438 ARG B O 1
#

Radius of gyration: 32.46 Å; Cα contacts (8 Å, |Δi|>4): 1857; chains: 2; bounding box: 113×107×72 Å

pLDDT: mean 86.57, std 21.69, range [16.72, 98.88]

InterPro domains:
  IPR001223 Glycoside hydrolase family 18, catalytic domain [PF00704] (30-387)
  IPR001223 Glycoside hydrolase family 18, catalytic domain [PS51910] (27-404)
  IPR001579 Glycosyl hydrolase family 18, active site [PS01095] (130-138)
  IPR011583 Chitinase II/V-like, catalytic domain [SM00636] (27-387)
  IPR017853 Glycoside hydrolase superfamily [SSF51445] (25-390)
  IPR029070 Chitinase insertion domain superfamily [G3DSA:3.10.50.10] (269-360)
  IPR029070 Chitinase insertion domain superfamily [SSF54556] (297-358)
  IPR050314 Glycosyl hydrolase family 18 [PTHR11177] (29-418)

Sequence (876 aa):
MNVLAFSLLLTAINFRQSISWADRGKQVVSGYYPAYNSRIQPPSKIPWSHYTHIDYFVAPVQNDAGNPLKIEDEKNLKETVQLAKAHNVSISLCIGGWTGSKFFSPLVNTDESRQKFATSLVRIIKEHQFDGIDLDWEYPGVPGQEGNIISPSDTDNFLKFLQILRKKFGPDYRISAAVSVKGFMGADGKYLKDTKAFSKVLDYITIMAYDIYVSGAGAKLSGPNAPLFHTCSDPQSKFSVSGAINTWVKSGFKSKKILLGLPAYGYAYTLLSSELQATKFSGLKQKSSLLFQNITAQPPQGGKISATPGHWLYKELFLDDKLAKDGRRGTSGYKRHFDECSRTPFLFNKDNKNLIVYDDRRSIFEKALFAKSKKLGGINIFDTTGDTPDRKLVETIHVLYSNKKTNKTALSKKLNGEDSSNKKNKFSLKKTCTKLQRMNVLAFSLLLTAINFRQSISWADRGKQVVSGYYPAYNSRIQPPSKIPWSHYTHIDYFVAPVQNDAGNPLKIEDEKNLKETVQLAKAHNVSISLCIGGWTGSKFFSPLVNTDESRQKFATSLVRIIKEHQFDGIDLDWEYPGVPGQEGNIISPSDTDNFLKFLQILRKKFGPDYRISAAVSVKGFMGADGKYLKDTKAFSKVLDYITIMAYDIYVSGAGAKLSGPNAPLFHTCSDPQSKFSVSGAINTWVKSGFKSKKILLGLPAYGYAYTLLSSELQATKFSGLKQKSSLLFQNITAQPPQGGKISATPGHWLYKELFLDDKLAKDGRRGTSGYKRHFDECSRTPFLFNKDNKNLIVYDDRRSIFEKALFAKSKKLGGINIFDTTGDTPDRKLVETIHVLYSNKKTNKTALSKKLNGEDSSNKKNKFSLKKTCTKLQR

Nearest PDB structures (foldseek):
  6kxm-assembly2_B  TM=8.680E-01  e=9.141E-32  Chitiniphilus shinanonensis
  6kxl-assembly2_B  TM=8.671E-01  e=2.864E-31  Chitiniphilus shinanonensis
  6kxn-assembly2_B  TM=8.644E-01  e=6.929E-30  Chitiniphilus shinanonensis
  7fbt-assembly1_A  TM=8.712E-01  e=1.486E-28  Rhizomucor miehei
  1vf8-assembly1_A  TM=8.267E-01  e=2.318E-26  Mus musculus

Secondary structure (DSSP, 8-state):
--------------------GGGG---EEEEEEEGGGTTTS-GGGS-GGG-SEEEEEEEPBPS-TTS-B--S-HHHHHHHHHHHHHTT-EEEEEEE-TTS-TTHHHHHSSHHHHHHHHHHHHHHHHHTT-SEEEEEEE-TTS--STT----TTHHHHHHHHHHHHHHHH-TTSEEEEEE-TT-PBPTTSSB-S--HHHHHH-SEEEEE---SS-TTSS-SB---SS-S--TTS-TT----HHHHHHHHHHTT--GGGEEEEEESEEEEEEBSSSS--PEEPTT-TT-EESS--BB-SS-----TTT-STTEEEHHHHHHTTSB-TTSSSB-TT-EEEEETTTTEEEEEETTTTEEEE---HHHHHHHHHHHHHTT-SEEEEE-TTSS-TT-HHHHHHHTTS-------HHHHHHHTTTT-------------------/--------------------GGGG---EEEEEEEGGGTTTS-GGGS-GGG-SEEEEEEEPBPS-TTS-B--S-HHHHHHHHHHHHHTT-EEEEEEE-TTS-TTHHHHHSSHHHHHHHHHHHHHHHHHTT-SEEEEEEE-TTS--STT----TTHHHHHHHHHHHHHHHH-TTSEEEEEE-TT-PBPTTSSB-S--HHHHHH-SEEEEE---SS-TTSS-SB---SS-S--TTS-TT----HHHHHHHHHHTT--GGGEEEEEESEEEEEEBSSSS--PEEPTT-TT-EESS--BB-SS-----TTT-STTEEEHHHHHHTTSB-TTSSSB-TT-EEEEETTTTEEEEEETTTTEEEE---HHHHHHHHHHHHHTT-SEEEEE-TTSS-TT-HHHHHHHTTS-------HHHHHHHTTS-TT-----------------

Solvent-accessible surface area (backbone atoms only — not comparable to full-atom values): 46173 Å² total; per-residue (Å²): 135,83,80,76,78,79,77,79,77,76,74,74,74,76,73,68,74,65,66,40,67,43,64,66,70,56,60,39,29,29,25,32,41,52,58,92,43,33,89,82,45,40,67,86,65,53,66,54,80,68,28,35,31,36,32,42,28,65,24,30,42,38,92,31,38,80,61,33,62,47,74,87,52,62,67,60,50,54,50,37,47,52,50,27,58,74,62,71,21,47,38,22,47,24,33,18,38,75,92,11,34,40,31,53,38,71,37,29,67,41,73,67,35,20,53,41,30,37,53,34,50,54,50,52,33,58,73,65,61,41,47,22,40,27,44,25,61,44,38,48,42,44,89,62,48,89,83,47,50,71,39,48,53,28,36,62,28,46,50,55,36,42,52,52,35,36,66,74,56,40,55,79,38,44,35,30,30,38,34,41,49,77,49,52,34,34,65,84,75,42,59,52,66,66,39,42,75,51,43,74,53,36,34,32,34,32,32,46,36,38,68,73,35,54,56,57,72,71,52,58,51,44,50,54,30,53,20,38,36,37,85,62,40,56,90,87,46,76,65,19,38,52,53,21,52,49,48,45,44,70,14,49,27,54,37,48,30,30,23,47,26,39,55,26,38,26,35,23,37,28,41,77,49,61,65,81,51,72,38,74,37,89,88,45,84,94,50,63,35,62,62,52,38,55,38,48,65,63,40,36,79,38,30,81,83,65,66,36,71,7,26,29,31,46,32,43,37,48,77,67,41,41,28,37,94,82,65,75,41,34,26,86,70,26,44,56,47,71,36,81,52,30,45,32,40,34,36,38,21,48,90,76,17,39,36,36,26,37,60,47,52,54,35,47,35,55,45,50,51,52,40,51,76,62,46,36,21,30,41,28,34,50,33,67,78,13,44,38,96,82,32,54,52,66,53,39,47,42,64,80,40,56,58,62,78,77,68,65,68,69,66,55,57,68,63,57,66,69,69,82,66,79,72,82,73,82,72,81,82,78,86,68,88,76,78,81,85,135,134,84,78,76,77,77,76,77,76,75,75,74,73,73,74,69,74,63,65,41,65,42,65,66,70,55,60,39,29,30,28,33,41,51,60,91,43,33,91,82,44,41,67,88,65,52,67,54,80,68,27,36,30,35,32,42,29,66,24,31,41,38,91,31,38,79,60,33,62,48,74,86,52,61,68,59,50,54,50,38,46,51,48,27,58,75,63,71,22,48,36,22,46,22,32,18,38,76,91,11,35,39,30,53,37,71,36,29,66,42,74,66,36,21,51,41,30,37,52,34,51,54,50,52,34,58,74,66,62,43,46,22,38,27,44,24,62,45,40,49,42,45,89,63,47,87,84,45,50,73,40,51,53,27,36,63,30,46,49,54,34,42,50,52,34,36,66,73,56,39,55,80,37,42,36,30,32,38,33,40,50,76,51,53,35,34,65,85,75,43,58,53,65,68,39,42,76,54,43,73,53,38,34,33,36,32,33,47,38,40,68,73,35,52,58,58,71,72,54,58,51,45,51,54,29,53,19,39,37,37,85,64,40,55,89,87,46,76,65,20,38,52,52,22,53,48,47,44,45,69,14,50,27,54,38,47,29,29,24,48,27,39,53,28,37,24,35,22,37,28,40,76,48,63,63,81,50,73,38,74,36,88,88,46,86,94,50,63,35,63,61,51,37,56,37,49,65,61,41,37,80,36,31,82,82,65,64,36,69,7,28,29,32,45,33,44,37,49,77,67,41,42,29,37,95,83,66,76,40,34,28,86,70,25,42,55,47,70,37,81,50,30,46,34,40,35,36,38,22,49,90,76,17,38,36,36,26,38,59,46,53,53,33,48,36,54,46,49,51,52,40,52,76,61,47,37,21,31,40,28,33,47,34,66,78,14,44,37,96,83,32,55,50,65,52,39,46,43,62,80,40,56,57,61,76,78,68,64,70,67,65,58,59,68,64,57,66,67,74,70,69,81,71,86,73,83,72,80,73,89,78,85,87,77,79,80,83,131

Foldseek 3Di:
DPPPPPPPPPPPPPPPVQQAPLNVPAFFEEFEDEVVLCVLPQLVLQPLQLGQEYEDDAWAFCQDLQAGTDDPDLPSLLVNLVVCVVSNHAYAYEYHPLPRQQRLCVCLVDPVSLLSNLVNVLVVCVVSVHLAYEYENAAAQDDGPPNRDHALCRLVSVLVSLVSNCVVNPRRHAYEYEYELQAYAHSVRHHALADQSVLVRHQAYEYQQFPLDDALPQDQKFDAGAFQACPQHDPVRHGHLLSSLCSCVSNPRDQSRYAYEDEQKWFKFAAPALDFDWDDGPPDPPATWSRIGGTDNFADDEAPSVRDGGMYQNQSCVVVQQADPVRPAGGDQWGKDARPRRRWIWIARSVRRMIMTGHFLRSLLVSLVSSVVSVHSYYYYHHSSRAHSVRRNSVSRCVPHPGDDPPPPPVVVVVPPPDDPPPDDDPDDDDDDDDPDD/DPPPPPPPPPPPPPPPVQQFPLNVPAFFEEFEDEVVLCVLPQLVLQPLQLGQEYEDDAWAACQDLQAGTDDPDLPSLLVNLVVCVVSNHAYAHEYHPLPRQQRLCVCLPDPVSLLSNLVNVLVVCVVSVHLAYEYENAAAQDDGPPNRDHALCRQVSVLVSLVSNCVSNPRRHAYEYEYELQAYAHSVRHHALADQSVLVRHQAYEYQQFVLDAALPQDQKFDAGAFQACPQHDPVRHGHLLSSLCSCVSNPRDQSRYAYEDEQKWFKFAAPALDFDWDDGPPDPPATWSRIGGTDNFADDEAPSVRDGGMYQNQSCVVVQQADPVRPAGGDQWGKDARPRRRWIWIARSVRRMIITGHFLRSLLVSLVSSVVSVHSYYYYHHSSRAHSVRRNSVSRCVPHPGDDPPPPPPVVVVPVPDPPDPDPDPDDDDDDDPDDD

Organism: NCBI:txid1165861